Protein AF-0000000078934167 (afdb_homodimer)

InterPro domains:
  IPR000315 B-box-type zinc finger [PF00643] (67-107)
  IPR000315 B-box-type zinc finger [PS50119] (67-108)
  IPR000315 B-box-type zinc finger [SM00336] (67-108)
  IPR001870 B30.2/SPRY domain [PS50188] (250-448)
  IPR003877 SPRY domain [PF00622] (323-441)
  IPR003877 SPRY domain [SM00449] (321-445)
  IPR003879 Butyrophylin-like, SPRY domain [PR01407] (266-283)
  IPR003879 Butyrophylin-like, SPRY domain [PR01407] (306-330)
  IPR003879 Butyrophylin-like, SPRY domain [PR01407] (338-351)
  IPR003879 Butyrophylin-like, SPRY domain [PR01407] (382-406)
  IPR003879 Butyrophylin-like, SPRY domain [PR01407] (413-431)
  IPR006574 SPRY-associated [SM00589] (267-320)
  IPR013083 Zinc finger, RING/FYVE/PHD-type [G3DSA:3.30.40.10] (1-52)
  IPR013320 Concanavalin A-like lectin/glucanase domain superfamily [SSF49899] (261-435)
  IPR017907 Zinc finger, RING-type, conserved site [PS00518] (4-13)
  IPR027370 Zinc finger, RING-type, eukaryotic [PF13445] (2-36)
  IPR035687 TRIM17, PRY/SPRY domain [cd15812] (269-445)
  IPR043136 B30.2/SPRY domain superfamily [G3DSA:2.60.120.920] (263-448)
  IPR050143 Tripartite motif-containing [PTHR24103] (2-436)

Foldseek 3Di:
DFPVPDDDPPVVVVVQVVVVVPPPDDPPPPAWTQDPPPRDTGGNVPDDPPVVVVVVVVVCVVVVPCPCVQADPVPRAGQQKAFPVVRGTDHPVVCVDPVRVPTDMDTPVVVVVVVVVVVVVVVVVVVVVVVVVVVVVVVVVVVVVVVVVVVVVVVVVVVVVVVVVVVVQVVVVVVLVVVQVVQVCVLVVVVVVLVVLQVVLVVVVVVLVVVVVVLVPDDPVVNVVCVVVPSVVVVPSPPDGPDRDDDPDDPRFDFGPCVLVVLCVQEDQWDWDQLAFELQKWKAFQVVGDIDYDHSPDDDNDDVRYAHPFGKTWTPDWDFADKHKFKKFDPFPDQWKKKWAKFAPPADRYDDDQQAVVRGHDIEIAHSDPPCPDPPDSRDHHHDPDDARMKMWMDHQCQQKIWIARSVRRTTRDMDGDNHRPGIMIIMIGTGDAPRGWMDTNRMIIGGHD/DFPVPDDDPPVVVVVQVVVQVPPPDDPPPPAWTQDPPPRDTGGNVPPDPPVVVVVVVVVCVVVVPCPCVQADPVPRAGQQKAFPVVGDTDHPVVCVDPVRVPTDMDTPVVVVVVVVVVVVVVVVVVVVVVVVVVVVVVVVVVVVVVVVVVVVVVVVVVVVVVVVVVVVQVVVVVVLVVVQVVQVCVLVVVVVVLVVLLVVLVVVVVVLVVVVVVLVPDDPVVNVVCVVVPSVVVVPSPPDGPDRDDDPDDPRFDFGPCVLVVLCVQEDQWDWDQLAFELQKWKAFQVVGDIDYDHSPDDDNPPVRYAHPFGKTWTPDWDFADKHKFKKFDPFPDLWKKKWAKFAPPADRYDDDQQAVVRGHDIEIADRDDPCPDPPDSRDHHHDPDDARMKMWMDHQCQQKIWIARSVRRTTRDMDGDNHRPGIMIIMIGTGDAPRGWMDTNRMIIGGHD

Sequence (900 aa):
MTACGHNFCRACIQLSWEKARGKKGRRKRKGSFPCPECREMSPQRNLLPNRLLTKVAEMARQHPGLQKQDLCQEHHEPLKLFCQKDQSPICVVCRESREHRLHRVLPAEEAVQGYKLKLEEDMEYLREQITRTGNLQAREEQSLAEWQGKVKERRERIVLEFEKMNLYLVEEEQRLLQALETEEDETASRLRESMACLDRQGHSLELLLLQLEERSTQAPLQMLQDMKEPLSRKSNVSVQCPEVAPPTRPRTVCRVPGQIEVLRGFLEDVVPDATSAYPYLLLYESRQRRYLGCSPEGSGFCSKDRFVAYPCAVGQTAFSSGRHYWEVGLNITGDALWALGVCRDNVSRKDRVPKCPENGFWVVQLSKGTKYLSAFSALTPVMLMEPPSHMGIFLDFEAGEVSFYSVSDGSHLHTYSQATFPGPLQPFFCLGAPKSGQMVISTVTMWVKGMTACGHNFCRACIQLSWEKARGKKGRRKRKGSFPCPECREMSPQRNLLPNRLLTKVAEMARQHPGLQKQDLCQEHHEPLKLFCQKDQSPICVVCRESREHRLHRVLPAEEAVQGYKLKLEEDMEYLREQITRTGNLQAREEQSLAEWQGKVKERRERIVLEFEKMNLYLVEEEQRLLQALETEEDETASRLRESMACLDRQGHSLELLLLQLEERSTQAPLQMLQDMKEPLSRKSNVSVQCPEVAPPTRPRTVCRVPGQIEVLRGFLEDVVPDATSAYPYLLLYESRQRRYLGCSPEGSGFCSKDRFVAYPCAVGQTAFSSGRHYWEVGLNITGDALWALGVCRDNVSRKDRVPKCPENGFWVVQLSKGTKYLSAFSALTPVMLMEPPSHMGIFLDFEAGEVSFYSVSDGSHLHTYSQATFPGPLQPFFCLGAPKSGQMVISTVTMWVKG

Structure (mmCIF, N/CA/C/O backbone):
data_AF-0000000078934167-model_v1
#
loop_
_entity.id
_entity.type
_entity.pdbx_description
1 polymer 'RING-type E3 ubiquitin transferase'
#
loop_
_atom_site.group_PDB
_atom_site.id
_atom_site.type_symbol
_atom_site.label_atom_id
_atom_site.label_alt_id
_atom_site.label_comp_id
_atom_site.label_asym_id
_atom_site.label_entity_id
_atom_site.label_seq_id
_atom_site.pdbx_PDB_ins_code
_atom_site.Cartn_x
_atom_site.Cartn_y
_atom_site.Cartn_z
_atom_site.occupancy
_atom_site.B_iso_or_equiv
_atom_site.auth_seq_id
_atom_site.auth_comp_id
_atom_site.auth_asym_id
_atom_site.auth_atom_id
_atom_site.pdbx_PDB_model_num
ATOM 1 N N . MET A 1 1 ? -15.586 99.5 -6.457 1 70.19 1 MET A N 1
ATOM 2 C CA . MET A 1 1 ? -16.688 100.438 -6.234 1 70.19 1 MET A CA 1
ATOM 3 C C . MET A 1 1 ? -17.312 100.875 -7.559 1 70.19 1 MET A C 1
ATOM 5 O O . MET A 1 1 ? -16.609 101.125 -8.523 1 70.19 1 MET A O 1
ATOM 9 N N . THR A 1 2 ? -18.609 100.75 -7.629 1 74 2 THR A N 1
ATOM 10 C CA . THR A 1 2 ? -19.359 101.125 -8.812 1 74 2 THR A CA 1
ATOM 11 C C . THR A 1 2 ? -19.594 102.625 -8.805 1 74 2 THR A C 1
ATOM 13 O O . THR A 1 2 ? -19.375 103.312 -7.793 1 74 2 THR A O 1
ATOM 16 N N . ALA A 1 3 ? -19.969 103.25 -9.953 1 75.25 3 ALA A N 1
ATOM 17 C CA . ALA A 1 3 ? -20.25 104.688 -10.102 1 75.25 3 ALA A CA 1
ATOM 18 C C . ALA A 1 3 ? -21.391 105.125 -9.172 1 75.25 3 ALA A C 1
ATOM 20 O O . ALA A 1 3 ? -21.453 106.25 -8.766 1 75.25 3 ALA A O 1
ATOM 21 N N . CYS A 1 4 ? -22.328 104.188 -8.766 1 71.62 4 CYS A N 1
ATOM 22 C CA . CYS A 1 4 ? -23.438 104.438 -7.875 1 71.62 4 CYS A CA 1
ATOM 23 C C . CYS A 1 4 ? -23 104.438 -6.418 1 71.62 4 CYS A C 1
ATOM 25 O O . CYS A 1 4 ? -23.781 104.75 -5.516 1 71.62 4 CYS A O 1
ATOM 27 N N . GLY A 1 5 ? -21.734 104.188 -6.031 1 71.56 5 GLY A N 1
ATOM 28 C CA . GLY A 1 5 ? -21.172 104.188 -4.688 1 71.56 5 GLY A CA 1
ATOM 29 C C . GLY A 1 5 ? -21.188 102.875 -3.984 1 71.56 5 GLY A C 1
ATOM 30 O O . GLY A 1 5 ? -20.734 102.75 -2.844 1 71.56 5 GLY A O 1
ATOM 31 N N . HIS A 1 6 ? -21.781 101.875 -4.656 1 73.5 6 HIS A N 1
ATOM 32 C CA . HIS A 1 6 ? -21.812 100.562 -4.031 1 73.5 6 HIS A CA 1
ATOM 33 C C . HIS A 1 6 ? -20.484 99.812 -4.227 1 73.5 6 HIS A C 1
ATOM 35 O O . HIS A 1 6 ? -19.797 100 -5.238 1 73.5 6 HIS A O 1
ATOM 41 N N . ASN A 1 7 ? -19.984 99.125 -3.168 1 75.62 7 ASN A N 1
ATOM 42 C CA . ASN A 1 7 ? -18.734 98.375 -3.199 1 75.62 7 ASN A CA 1
ATOM 43 C C . ASN A 1 7 ? -19 96.875 -3.342 1 75.62 7 ASN A C 1
ATOM 45 O O . ASN A 1 7 ? -19.922 96.312 -2.736 1 75.62 7 ASN A O 1
ATOM 49 N N . PHE A 1 8 ? -18.453 96.25 -4.348 1 75.06 8 PHE A N 1
ATOM 50 C CA . PHE A 1 8 ? -18.562 94.812 -4.594 1 75.06 8 PHE A CA 1
ATOM 51 C C . PHE A 1 8 ? -17.188 94.125 -4.719 1 75.06 8 PHE A C 1
ATOM 53 O O . PHE A 1 8 ? -16.203 94.812 -5.02 1 75.06 8 PHE A O 1
ATOM 60 N N . CYS A 1 9 ? -17.062 92.875 -4.16 1 72.88 9 CYS A N 1
ATOM 61 C CA . CYS A 1 9 ? -15.844 92.125 -4.449 1 72.88 9 CYS A CA 1
ATOM 62 C C . CYS A 1 9 ? -15.711 91.875 -5.941 1 72.88 9 CYS A C 1
ATOM 64 O O . CYS A 1 9 ? -16.688 91.938 -6.684 1 72.88 9 CYS A O 1
ATOM 66 N N . ARG A 1 10 ? -14.484 91.688 -6.293 1 72.06 10 ARG A N 1
ATOM 67 C CA . ARG A 1 10 ? -14.18 91.562 -7.707 1 72.06 10 ARG A CA 1
ATOM 68 C C . ARG A 1 10 ? -14.984 90.375 -8.312 1 72.06 10 ARG A C 1
ATOM 70 O O . ARG A 1 10 ? -15.469 90.5 -9.438 1 72.06 10 ARG A O 1
ATOM 77 N N . ALA A 1 11 ? -15.195 89.438 -7.562 1 75.62 11 ALA A N 1
ATOM 78 C CA . ALA A 1 11 ? -15.898 88.25 -8.086 1 75.62 11 ALA A CA 1
ATOM 79 C C . ALA A 1 11 ? -17.375 88.562 -8.336 1 75.62 11 ALA A C 1
ATOM 81 O O . ALA A 1 11 ? -17.938 88.188 -9.352 1 75.62 11 ALA A O 1
ATOM 82 N N . CYS A 1 12 ? -17.969 89.312 -7.434 1 72.06 12 CYS A N 1
ATOM 83 C CA . CYS A 1 12 ? -19.375 89.625 -7.562 1 72.06 12 CYS A CA 1
ATOM 84 C C . CYS A 1 12 ? -19.594 90.562 -8.75 1 72.06 12 CYS A C 1
ATOM 86 O O . CYS A 1 12 ? -20.594 90.438 -9.469 1 72.06 12 CYS A O 1
ATOM 88 N N . ILE A 1 13 ? -18.562 91.438 -8.961 1 72.62 13 ILE A N 1
ATOM 89 C CA . ILE A 1 13 ? -18.672 92.312 -10.102 1 72.62 13 ILE A CA 1
ATOM 90 C C . ILE A 1 13 ? -18.531 91.5 -11.406 1 72.62 13 ILE A C 1
ATOM 92 O O . ILE A 1 13 ? -19.266 91.75 -12.367 1 72.62 13 ILE A O 1
ATOM 96 N N . GLN A 1 14 ? -17.609 90.562 -11.359 1 75.31 14 GLN A N 1
ATOM 97 C CA . GLN A 1 14 ? -17.391 89.75 -12.547 1 75.31 14 GLN A CA 1
ATOM 98 C C . GLN A 1 14 ? -18.609 88.875 -12.859 1 75.31 14 GLN A C 1
ATOM 100 O O . GLN A 1 14 ? -18.984 88.75 -14.023 1 75.31 14 GLN A O 1
ATOM 105 N N . LEU A 1 15 ? -19.25 88.438 -11.844 1 74.56 15 LEU A N 1
ATOM 106 C CA . LEU A 1 15 ? -20.438 87.562 -12.031 1 74.56 15 LEU A CA 1
ATOM 107 C C . LEU A 1 15 ? -21.594 88.438 -12.555 1 74.56 15 LEU A C 1
ATOM 109 O O . LEU A 1 15 ? -22.344 88 -13.422 1 74.56 15 LEU A O 1
ATOM 113 N N . SER A 1 16 ? -21.672 89.562 -12.008 1 71.06 16 SER A N 1
ATOM 114 C CA . SER A 1 16 ? -22.734 90.438 -12.469 1 71.06 16 SER A CA 1
ATOM 115 C C . SER A 1 16 ? -22.516 90.875 -13.914 1 71.06 16 SER A C 1
ATOM 117 O O . SER A 1 16 ? -23.469 91.062 -14.672 1 71.06 16 SER A O 1
ATOM 119 N N . TRP A 1 17 ? -21.219 91 -14.203 1 68.94 17 TRP A N 1
ATOM 120 C CA . TRP A 1 17 ? -20.859 91.375 -15.578 1 68.94 17 TRP A CA 1
ATOM 121 C C . TRP A 1 17 ? -21.203 90.188 -16.531 1 68.94 17 TRP A C 1
ATOM 123 O O . TRP A 1 17 ? -21.734 90.438 -17.625 1 68.94 17 TRP A O 1
ATOM 133 N N . GLU A 1 18 ? -20.922 89.062 -16.109 1 72.88 18 GLU A N 1
ATOM 134 C CA . GLU A 1 18 ? -21.172 87.875 -16.953 1 72.88 18 GLU A CA 1
ATOM 135 C C . GLU A 1 18 ? -22.672 87.625 -17.078 1 72.88 18 GLU A C 1
ATOM 137 O O . GLU A 1 18 ? -23.156 87.25 -18.156 1 72.88 18 GLU A O 1
ATOM 142 N N . LYS A 1 19 ? -23.391 87.875 -16.031 1 67.38 19 LYS A N 1
ATOM 143 C CA . LYS A 1 19 ? -24.828 87.688 -16.062 1 67.38 19 LYS A CA 1
ATOM 144 C C . LYS A 1 19 ? -25.5 88.75 -16.922 1 67.38 19 LYS A C 1
ATOM 146 O O . LYS A 1 19 ? -26.484 88.5 -17.609 1 67.38 19 LYS A O 1
ATOM 151 N N . ALA A 1 20 ? -24.969 89.875 -16.828 1 62.91 20 ALA A N 1
ATOM 152 C CA . ALA A 1 20 ? -25.5 90.938 -17.641 1 62.91 20 ALA A CA 1
ATOM 153 C C . ALA A 1 20 ? -25.188 90.75 -19.125 1 62.91 20 ALA A C 1
ATOM 155 O O . ALA A 1 20 ? -25.953 91.125 -20 1 62.91 20 ALA A O 1
ATOM 156 N N . ARG A 1 21 ? -24.156 90 -19.391 1 62.25 21 ARG A N 1
ATOM 157 C CA . ARG A 1 21 ? -23.812 89.75 -20.766 1 62.25 21 ARG A CA 1
ATOM 158 C C . ARG A 1 21 ? -24.75 88.688 -21.344 1 62.25 21 ARG A C 1
ATOM 160 O O . ARG A 1 21 ? -25.047 88.688 -22.547 1 62.25 21 ARG A O 1
ATOM 167 N N . GLY A 1 22 ? -25.062 87.562 -20.609 1 52.25 22 GLY A N 1
ATOM 168 C CA . GLY A 1 22 ? -25.875 86.5 -21.125 1 52.25 22 GLY A CA 1
ATOM 169 C C . GLY A 1 22 ? -27.281 86.938 -21.5 1 52.25 22 GLY A C 1
ATOM 170 O O . GLY A 1 22 ? -28.062 86.125 -22.016 1 52.25 22 GLY A O 1
ATOM 171 N N . LYS A 1 23 ? -27.875 88 -20.953 1 52.56 23 LYS A N 1
ATOM 172 C CA . LYS A 1 23 ? -29.234 88.312 -21.344 1 52.56 23 LYS A CA 1
ATOM 173 C C . LYS A 1 23 ? -29.25 89.062 -22.688 1 52.56 23 LYS A C 1
ATOM 175 O O . LYS A 1 23 ? -28.531 90.062 -22.859 1 52.56 23 LYS A O 1
ATOM 180 N N . LYS A 1 24 ? -29.625 88.375 -23.828 1 46.97 24 LYS A N 1
ATOM 181 C CA . LYS A 1 24 ? -29.547 88.5 -25.281 1 46.97 24 LYS A CA 1
ATOM 182 C C . LYS A 1 24 ? -30 89.875 -25.766 1 46.97 24 LYS A C 1
ATOM 184 O O . LYS A 1 24 ? -29.562 90.312 -26.812 1 46.97 24 LYS A O 1
ATOM 189 N N . GLY A 1 25 ? -31.328 90.312 -25.469 1 44.44 25 GLY A N 1
ATOM 190 C CA . GLY A 1 25 ? -32.031 91.188 -26.438 1 44.44 25 GLY A CA 1
ATOM 191 C C . GLY A 1 25 ? -31.5 92.562 -26.531 1 44.44 25 GLY A C 1
ATOM 192 O O . GLY A 1 25 ? -31.672 93.25 -27.547 1 44.44 25 GLY A O 1
ATOM 193 N N . ARG A 1 26 ? -31.5 93.438 -25.531 1 41.56 26 ARG A N 1
ATOM 194 C CA . ARG A 1 26 ? -31.438 94.875 -25.688 1 41.56 26 ARG A CA 1
ATOM 195 C C . ARG A 1 26 ? -30.016 95.375 -26.047 1 41.56 26 ARG A C 1
ATOM 197 O O . ARG A 1 26 ? -29.047 94.688 -25.719 1 41.56 26 ARG A O 1
ATOM 204 N N . ARG A 1 27 ? -30.078 96.312 -27.125 1 48.47 27 ARG A N 1
ATOM 205 C CA . ARG A 1 27 ? -28.906 97.062 -27.641 1 48.47 27 ARG A CA 1
ATOM 206 C C . ARG A 1 27 ? -27.984 97.5 -26.516 1 48.47 27 ARG A C 1
ATOM 208 O O . ARG A 1 27 ? -28.328 98.375 -25.734 1 48.47 27 ARG A O 1
ATOM 215 N N . LYS A 1 28 ? -27.344 96.625 -25.766 1 47.25 28 LYS A N 1
ATOM 216 C CA . LYS A 1 28 ? -26.484 96.625 -24.578 1 47.25 28 LYS A CA 1
ATOM 217 C C . LYS A 1 28 ? -25.438 97.688 -24.672 1 47.25 28 LYS A C 1
ATOM 219 O O . LYS A 1 28 ? -24.688 97.812 -25.656 1 47.25 28 LYS A O 1
ATOM 224 N N . ARG A 1 29 ? -25.734 99 -24.219 1 48.94 29 ARG A N 1
ATOM 225 C CA . ARG A 1 29 ? -24.703 100.062 -24.125 1 48.94 29 ARG A CA 1
ATOM 226 C C . ARG A 1 29 ? -23.359 99.438 -23.703 1 48.94 29 ARG A C 1
ATOM 228 O O . ARG A 1 29 ? -23.266 98.812 -22.656 1 48.94 29 ARG A O 1
ATOM 235 N N . LYS A 1 30 ? -22.359 99.25 -24.5 1 55.41 30 LYS A N 1
ATOM 236 C CA . LYS A 1 30 ? -20.953 98.938 -24.438 1 55.41 30 LYS A CA 1
ATOM 237 C C . LYS A 1 30 ? -20.25 99.688 -23.312 1 55.41 30 LYS A C 1
ATOM 239 O O . LYS A 1 30 ? -20.328 100.938 -23.234 1 55.41 30 LYS A O 1
ATOM 244 N N . GLY A 1 31 ? -19.734 98.938 -22.172 1 63.22 31 GLY A N 1
ATOM 245 C CA . GLY A 1 31 ? -18.828 99.375 -21.125 1 63.22 31 GLY A CA 1
ATOM 246 C C . GLY A 1 31 ? -19.516 99.625 -19.797 1 63.22 31 GLY A C 1
ATOM 247 O O . GLY A 1 31 ? -18.859 100.062 -18.828 1 63.22 31 GLY A O 1
ATOM 248 N N . SER A 1 32 ? -20.812 99.75 -19.641 1 70.69 32 SER A N 1
ATOM 249 C CA . SER A 1 32 ? -21.453 99.938 -18.344 1 70.69 32 SER A CA 1
ATOM 250 C C . SER A 1 32 ? -22.203 98.75 -17.859 1 70.69 32 SER A C 1
ATOM 252 O O . SER A 1 32 ? -22.656 97.938 -18.656 1 70.69 32 SER A O 1
ATOM 254 N N . PHE A 1 33 ? -22.141 98.25 -16.672 1 75.25 33 PHE A N 1
ATOM 255 C CA . PHE A 1 33 ? -22.906 97.188 -16.078 1 75.25 33 PHE A CA 1
ATOM 256 C C . PHE A 1 33 ? -23.797 97.688 -14.961 1 75.25 33 PHE A C 1
ATOM 258 O O . PHE A 1 33 ? -23.516 98.75 -14.359 1 75.25 33 PHE A O 1
ATOM 265 N N . PRO A 1 34 ? -25 97.125 -14.789 1 76.81 34 PRO A N 1
ATOM 266 C CA . PRO A 1 34 ? -25.906 97.5 -13.703 1 76.81 34 PRO A CA 1
ATOM 267 C C . PRO A 1 34 ? -25.391 97.125 -12.328 1 76.81 34 PRO A C 1
ATOM 269 O O . PRO A 1 34 ? -24.859 96 -12.164 1 76.81 34 PRO A O 1
ATOM 272 N N . CYS A 1 35 ? -25.344 98.062 -11.32 1 72.75 35 CYS A N 1
ATOM 273 C CA . CYS A 1 35 ? -24.984 97.75 -9.93 1 72.75 35 CYS A CA 1
ATOM 274 C C . CYS A 1 35 ? -25.891 96.688 -9.344 1 72.75 35 CYS A C 1
ATOM 276 O O . CYS A 1 35 ? -27.109 96.75 -9.445 1 72.75 35 CYS A O 1
ATOM 278 N N . PRO A 1 36 ? -25.453 95.625 -8.906 1 74.19 36 PRO A N 1
ATOM 279 C CA . PRO A 1 36 ? -26.266 94.562 -8.383 1 74.19 36 PRO A CA 1
ATOM 280 C C . PRO A 1 36 ? -27.188 95 -7.254 1 74.19 36 PRO A C 1
ATOM 282 O O . PRO A 1 36 ? -28.234 94.375 -7.031 1 74.19 36 PRO A O 1
ATOM 285 N N . GLU A 1 37 ? -27 96.062 -6.586 1 74.19 37 GLU A N 1
ATOM 286 C CA . GLU A 1 37 ? -27.828 96.562 -5.484 1 74.19 37 GLU A CA 1
ATOM 287 C C . GLU A 1 37 ? -28.859 97.562 -5.965 1 74.19 37 GLU A C 1
ATOM 289 O O . GLU A 1 37 ? -30.047 97.438 -5.68 1 74.19 37 GLU A O 1
ATOM 294 N N . CYS A 1 38 ? -28.469 98.625 -6.633 1 73.31 38 CYS A N 1
ATOM 295 C CA . CYS A 1 38 ? -29.406 99.688 -7.008 1 73.31 38 CYS A CA 1
ATOM 296 C C . CYS A 1 38 ? -29.75 99.625 -8.492 1 73.31 38 CYS A C 1
ATOM 298 O O . CYS A 1 38 ? -30.609 100.375 -8.969 1 73.31 38 CYS A O 1
ATOM 300 N N . ARG A 1 39 ? -29.172 98.688 -9.25 1 77.19 39 ARG A N 1
ATOM 301 C CA . ARG A 1 39 ? -29.422 98.5 -10.664 1 77.19 39 ARG A CA 1
ATOM 302 C C . ARG A 1 39 ? -29.078 99.688 -11.5 1 77.19 39 ARG A C 1
ATOM 304 O O . ARG A 1 39 ? -29.422 99.75 -12.68 1 77.19 39 ARG A O 1
ATOM 311 N N . GLU A 1 40 ? -28.453 100.688 -10.852 1 76.94 40 GLU A N 1
ATOM 312 C CA . GLU A 1 40 ? -27.984 101.875 -11.641 1 76.94 40 GLU A CA 1
ATOM 313 C C . GLU A 1 40 ? -26.828 101.438 -12.547 1 76.94 40 GLU A C 1
ATOM 315 O O . GLU A 1 40 ? -25.969 100.625 -12.164 1 76.94 40 GLU A O 1
ATOM 320 N N . MET A 1 41 ? -26.781 101.875 -13.719 1 76.69 41 MET A N 1
ATOM 321 C CA . MET A 1 41 ? -25.766 101.562 -14.711 1 76.69 41 MET A CA 1
ATOM 322 C C . MET A 1 41 ? -24.422 102.188 -14.367 1 76.69 41 MET A C 1
ATOM 324 O O . MET A 1 41 ? -24.359 103.375 -14.039 1 76.69 41 MET A O 1
ATOM 328 N N . SER A 1 42 ? -23.375 101.438 -14.125 1 74.75 42 SER A N 1
ATOM 329 C CA . SER A 1 42 ? -22.016 101.875 -13.844 1 74.75 42 SER A CA 1
ATOM 330 C C . SER A 1 42 ? -21.047 101.5 -14.945 1 74.75 42 SER A C 1
ATOM 332 O O . SER A 1 42 ? -21.141 100.375 -15.461 1 74.75 42 SER A O 1
ATOM 334 N N . PRO A 1 43 ? -20.203 102.438 -15.461 1 74.81 43 PRO A N 1
ATOM 335 C CA . PRO A 1 43 ? -19.25 102.062 -16.516 1 74.81 43 PRO A CA 1
ATOM 336 C C . PRO A 1 43 ? -18.188 101.125 -16.047 1 74.81 43 PRO A C 1
ATOM 338 O O . PRO A 1 43 ? -17.781 101.125 -14.883 1 74.81 43 PRO A O 1
ATOM 341 N N . GLN A 1 44 ? -17.812 100.125 -16.797 1 69.31 44 GLN A N 1
ATOM 342 C CA . GLN A 1 44 ? -16.844 99.062 -16.516 1 69.31 44 GLN A CA 1
ATOM 343 C C . GLN A 1 44 ? -15.445 99.625 -16.281 1 69.31 44 GLN A C 1
ATOM 345 O O . GLN A 1 44 ? -14.656 99.062 -15.516 1 69.31 44 GLN A O 1
ATOM 350 N N . ARG A 1 45 ? -15.039 100.625 -16.906 1 68.62 45 ARG A N 1
ATOM 351 C CA . ARG A 1 45 ? -13.68 101.188 -16.891 1 68.62 45 ARG A CA 1
ATOM 352 C C . ARG A 1 45 ? -13.383 101.875 -15.562 1 68.62 45 ARG A C 1
ATOM 354 O O . ARG A 1 45 ? -12.227 101.938 -15.148 1 68.62 45 ARG A O 1
ATOM 361 N N . ASN A 1 46 ? -14.359 102.375 -14.852 1 60.84 46 ASN A N 1
ATOM 362 C CA . ASN A 1 46 ? -14.078 103.25 -13.68 1 60.84 46 ASN A CA 1
ATOM 363 C C . ASN A 1 46 ? -14.266 102.438 -12.383 1 60.84 46 ASN A C 1
ATOM 365 O O . ASN A 1 46 ? -14.711 103 -11.375 1 60.84 46 ASN A O 1
ATOM 369 N N . LEU A 1 47 ? -14.062 101.25 -12.469 1 66.38 47 LEU A N 1
ATOM 370 C CA . LEU A 1 47 ? -14.094 100.5 -11.211 1 66.38 47 LEU A CA 1
ATOM 371 C C . LEU A 1 47 ? -12.836 100.75 -10.398 1 66.38 47 LEU A C 1
ATOM 373 O O . LEU A 1 47 ? -11.719 100.562 -10.898 1 66.38 47 LEU A O 1
ATOM 377 N N . LEU A 1 48 ? -12.922 101.688 -9.391 1 63.53 48 LEU A N 1
ATOM 378 C CA . LEU A 1 48 ? -11.781 102 -8.539 1 63.53 48 LEU A CA 1
ATOM 379 C C . LEU A 1 48 ? -11.805 101.125 -7.273 1 63.53 48 LEU A C 1
ATOM 381 O O . LEU A 1 48 ? -12.875 100.875 -6.723 1 63.53 48 LEU A O 1
ATOM 385 N N . PRO A 1 49 ? -10.742 100.438 -7.008 1 64.38 49 PRO A N 1
ATOM 386 C CA . PRO A 1 49 ? -10.656 99.688 -5.738 1 64.38 49 PRO A CA 1
ATOM 387 C C . PRO A 1 49 ? -10.812 100.625 -4.523 1 64.38 49 PRO A C 1
ATOM 389 O O . PRO A 1 49 ? -10.328 101.75 -4.535 1 64.38 49 PRO A O 1
ATOM 392 N N . ASN A 1 50 ? -11.93 100.438 -3.789 1 62.19 50 ASN A N 1
ATOM 393 C CA . ASN A 1 50 ? -12.047 101.125 -2.51 1 62.19 50 ASN A CA 1
ATOM 394 C C . ASN A 1 50 ? -11.07 100.562 -1.48 1 62.19 50 ASN A C 1
ATOM 396 O O . ASN A 1 50 ? -11.344 99.562 -0.843 1 62.19 50 ASN A O 1
ATOM 400 N N . ARG A 1 51 ? -9.961 101.062 -1.443 1 65.75 51 ARG A N 1
ATOM 401 C CA . ARG A 1 51 ? -8.852 100.625 -0.621 1 65.75 51 ARG A CA 1
ATOM 402 C C . ARG A 1 51 ? -9.195 100.688 0.863 1 65.75 51 ARG A C 1
ATOM 404 O O . ARG A 1 51 ? -8.789 99.812 1.649 1 65.75 51 ARG A O 1
ATOM 411 N N . LEU A 1 52 ? -9.914 101.75 1.283 1 57.62 52 LEU A N 1
ATOM 412 C CA . LEU A 1 52 ? -10.312 101.812 2.686 1 57.62 52 LEU A CA 1
ATOM 413 C C . LEU A 1 52 ? -11.234 100.688 3.064 1 57.62 52 LEU A C 1
ATOM 415 O O . LEU A 1 52 ? -11.078 100.062 4.125 1 57.62 52 LEU A O 1
ATOM 419 N N . LEU A 1 53 ? -12.227 100.438 2.205 1 64.69 53 LEU A N 1
ATOM 420 C CA . LEU A 1 53 ? -13.109 99.312 2.475 1 64.69 53 LEU A CA 1
ATOM 421 C C . LEU A 1 53 ? -12.344 98 2.479 1 64.69 53 LEU A C 1
ATOM 423 O O . LEU A 1 53 ? -12.625 97.125 3.285 1 64.69 53 LEU A O 1
ATOM 427 N N . THR A 1 54 ? -11.391 97.875 1.63 1 62.97 54 THR A N 1
ATOM 428 C CA . THR A 1 54 ? -10.539 96.688 1.65 1 62.97 54 THR A CA 1
ATOM 429 C C . THR A 1 54 ? -9.766 96.625 2.965 1 62.97 54 THR A C 1
ATOM 431 O O . THR A 1 54 ? -9.664 95.562 3.559 1 62.97 54 THR A O 1
ATOM 434 N N . LYS A 1 55 ? -9.133 97.688 3.387 1 61.12 55 LYS A N 1
ATOM 435 C CA . LYS A 1 55 ? -8.422 97.688 4.664 1 61.12 55 LYS A CA 1
ATOM 436 C C . LYS A 1 55 ? -9.375 97.438 5.828 1 61.12 55 LYS A C 1
ATOM 438 O O . LYS A 1 55 ? -9.055 96.688 6.75 1 61.12 55 LYS A O 1
ATOM 443 N N . VAL A 1 56 ? -10.508 98.125 5.785 1 61.44 56 VAL A N 1
ATOM 444 C CA . VAL A 1 56 ? -11.492 97.875 6.84 1 61.44 56 VAL A CA 1
ATOM 445 C C . VAL A 1 56 ? -12.016 96.438 6.781 1 61.44 56 VAL A C 1
ATOM 447 O O . VAL A 1 56 ? -12.18 95.812 7.812 1 61.44 56 VAL A O 1
ATOM 450 N N . ALA A 1 57 ? -12.234 95.938 5.543 1 60.94 57 ALA A N 1
ATOM 451 C CA . ALA A 1 57 ? -12.625 94.562 5.391 1 60.94 57 ALA A CA 1
ATOM 452 C C . ALA A 1 57 ? -11.508 93.625 5.852 1 60.94 57 ALA A C 1
ATOM 454 O O . ALA A 1 57 ? -11.766 92.625 6.508 1 60.94 57 ALA A O 1
ATOM 455 N N . GLU A 1 58 ? -10.336 93.938 5.465 1 59.75 58 GLU A N 1
ATOM 456 C CA . GLU A 1 58 ? -9.18 93.188 5.965 1 59.75 58 GLU A CA 1
ATOM 457 C C . GLU A 1 58 ? -9.031 93.375 7.473 1 59.75 58 GLU A C 1
ATOM 459 O O . GLU A 1 58 ? -8.727 92.438 8.188 1 59.75 58 GLU A O 1
ATOM 464 N N . MET A 1 59 ? -9.086 94.625 8 1 57.31 59 MET A N 1
ATOM 465 C CA . MET A 1 59 ? -9.086 94.812 9.445 1 57.31 59 MET A CA 1
ATOM 466 C C . MET A 1 59 ? -10.266 94.125 10.109 1 57.31 59 MET A C 1
ATOM 468 O O . MET A 1 59 ? -10.117 93.562 11.195 1 57.31 59 MET A O 1
ATOM 472 N N . ALA A 1 60 ? -11.438 94.312 9.5 1 57.56 60 ALA A N 1
ATOM 473 C CA . ALA A 1 60 ? -12.594 93.625 10 1 57.56 60 ALA A CA 1
ATOM 474 C C . ALA A 1 60 ? -12.375 92.125 9.906 1 57.56 60 ALA A C 1
ATOM 476 O O . ALA A 1 60 ? -12.844 91.375 10.758 1 57.56 60 ALA A O 1
ATOM 477 N N . ARG A 1 61 ? -11.812 91.688 8.836 1 55.44 61 ARG A N 1
ATOM 478 C CA . ARG A 1 61 ? -11.414 90.312 8.672 1 55.44 61 ARG A CA 1
ATOM 479 C C . ARG A 1 61 ? -10.344 89.938 9.688 1 55.44 61 ARG A C 1
ATOM 481 O O . ARG A 1 61 ? -10.328 88.812 10.18 1 55.44 61 ARG A O 1
ATOM 488 N N . GLN A 1 62 ? -9.312 90.688 9.828 1 53.88 62 GLN A N 1
ATOM 489 C CA . GLN A 1 62 ? -8.25 90.438 10.797 1 53.88 62 GLN A CA 1
ATOM 490 C C . GLN A 1 62 ? -8.758 90.562 12.227 1 53.88 62 GLN A C 1
ATOM 492 O O . GLN A 1 62 ? -8.227 89.938 13.148 1 53.88 62 GLN A O 1
ATOM 497 N N . HIS A 1 63 ? -9.445 91.688 12.516 1 49.34 63 HIS A N 1
ATOM 498 C CA . HIS A 1 63 ? -10.078 91.75 13.828 1 49.34 63 HIS A CA 1
ATOM 499 C C . HIS A 1 63 ? -11.562 91.438 13.75 1 49.34 63 HIS A C 1
ATOM 501 O O . HIS A 1 63 ? -12.398 92.375 13.648 1 49.34 63 HIS A O 1
ATOM 507 N N . PRO A 1 64 ? -11.961 90.375 13.219 1 50.34 64 PRO A N 1
ATOM 508 C CA . PRO A 1 64 ? -13.391 90.062 13.164 1 50.34 64 PRO A CA 1
ATOM 509 C C . PRO A 1 64 ? -14.148 90.562 14.383 1 50.34 64 PRO A C 1
ATOM 511 O O . PRO A 1 64 ? -13.641 90.562 15.508 1 50.34 64 PRO A O 1
ATOM 514 N N . GLY A 1 65 ? -14.719 91.812 14.312 1 52.81 65 GLY A N 1
ATOM 515 C CA . GLY A 1 65 ? -15.562 92.25 15.406 1 52.81 65 GLY A CA 1
ATOM 516 C C . GLY A 1 65 ? -16.219 91.125 16.172 1 52.81 65 GLY A C 1
ATOM 517 O O . GLY A 1 65 ? -16.203 90 15.727 1 52.81 65 GLY A O 1
ATOM 518 N N . LEU A 1 66 ? -16.328 91.312 17.516 1 59.84 66 LEU A N 1
ATOM 519 C CA . LEU A 1 66 ? -17.016 90.375 18.391 1 59.84 66 LEU A CA 1
ATOM 520 C C . LEU A 1 66 ? -18.344 89.938 17.766 1 59.84 66 LEU A C 1
ATOM 522 O O . LEU A 1 66 ? -19.156 90.75 17.375 1 59.84 66 LEU A O 1
ATOM 526 N N . GLN A 1 67 ? -18.375 89 16.938 1 62.53 67 GLN A N 1
ATOM 527 C CA . GLN A 1 67 ? -19.625 88.438 16.391 1 62.53 67 GLN A CA 1
ATOM 528 C C . GLN A 1 67 ? -20.609 88.125 17.516 1 62.53 67 GLN A C 1
ATOM 530 O O . GLN A 1 67 ? -20.219 88.062 18.688 1 62.53 67 GLN A O 1
ATOM 535 N N . LYS A 1 68 ? -21.875 88.188 17.141 1 71.06 68 LYS A N 1
ATOM 536 C CA . LYS A 1 68 ? -22.953 87.938 18.094 1 71.06 68 LYS A CA 1
ATOM 537 C C . LYS A 1 68 ? -22.688 86.688 18.922 1 71.06 68 LYS A C 1
ATOM 539 O O . LYS A 1 68 ? -23.047 86.625 20.094 1 71.06 68 LYS A O 1
ATOM 544 N N . GLN A 1 69 ? -21.828 85.75 18.359 1 72.31 69 GLN A N 1
ATOM 545 C CA . GLN A 1 69 ? -21.578 84.5 19.062 1 72.31 69 GLN A CA 1
ATOM 546 C C . GLN A 1 69 ? -20.484 84.688 20.109 1 72.31 69 GLN A C 1
ATOM 548 O O . GLN A 1 69 ? -20.359 83.875 21.031 1 72.31 69 GLN A O 1
ATOM 553 N N . ASP A 1 70 ? -19.922 85.812 20.109 1 77.06 70 ASP A N 1
ATOM 554 C CA . ASP A 1 70 ? -18.812 86.125 21.016 1 77.06 70 ASP A CA 1
ATOM 555 C C . ASP A 1 70 ? -19.297 86.875 22.25 1 77.06 70 ASP A C 1
ATOM 557 O O . ASP A 1 70 ? -18.516 87.188 23.156 1 77.06 70 ASP A O 1
ATOM 561 N N . LEU A 1 71 ? -20.578 87.125 22.109 1 85.81 71 LEU A N 1
ATOM 562 C CA . LEU A 1 71 ? -21.125 87.938 23.203 1 85.81 71 LEU A CA 1
ATOM 563 C C . LEU A 1 71 ? -22.047 87.125 24.078 1 85.81 71 LEU A C 1
ATOM 565 O O . LEU A 1 71 ? -22.703 86.188 23.594 1 85.81 71 LEU A O 1
ATOM 569 N N . CYS A 1 72 ? -21.953 87.375 25.391 1 88.44 72 CYS A N 1
ATOM 570 C CA . CYS A 1 72 ? -22.859 86.75 26.328 1 88.44 72 CYS A CA 1
ATOM 571 C C . CYS A 1 72 ? -24.312 87.062 25.984 1 88.44 72 CYS A C 1
ATOM 573 O O . CYS A 1 72 ? -24.672 88.188 25.75 1 88.44 72 CYS A O 1
ATOM 575 N N . GLN A 1 73 ? -25.188 86.062 25.906 1 83 73 GLN A N 1
ATOM 576 C CA . GLN A 1 73 ? -26.594 86.25 25.547 1 83 73 GLN A CA 1
ATOM 577 C C . GLN A 1 73 ? -27.344 87.062 26.578 1 83 73 GLN A C 1
ATOM 579 O O . GLN A 1 73 ? -28.234 87.812 26.234 1 83 73 GLN A O 1
ATOM 584 N N . GLU A 1 74 ? -26.859 87.062 27.719 1 83.81 74 GLU A N 1
ATOM 585 C CA . GLU A 1 74 ? -27.562 87.688 28.812 1 83.81 74 GLU A CA 1
ATOM 586 C C . GLU A 1 74 ? -27.078 89.188 28.969 1 83.81 74 GLU A C 1
ATOM 588 O O . GLU A 1 74 ? -27.891 90.062 29.188 1 83.81 74 GLU A O 1
ATOM 593 N N . HIS A 1 75 ? -25.75 89.375 28.812 1 87.31 75 HIS A N 1
ATOM 594 C CA . HIS A 1 75 ? -25.219 90.688 29.203 1 87.31 75 HIS A CA 1
ATOM 595 C C . HIS A 1 75 ? -24.641 91.438 28.016 1 87.31 75 HIS A C 1
ATOM 597 O O . HIS A 1 75 ? -24.25 92.625 28.125 1 87.31 75 HIS A O 1
ATOM 603 N N . HIS A 1 76 ? -24.547 90.688 26.844 1 86.88 76 HIS A N 1
ATOM 604 C CA . HIS A 1 76 ? -24.047 91.25 25.594 1 86.88 76 HIS A CA 1
ATOM 605 C C . HIS A 1 76 ? -22.625 91.812 25.766 1 86.88 76 HIS A C 1
ATOM 607 O O . HIS A 1 76 ? -22.281 92.875 25.266 1 86.88 76 HIS A O 1
ATOM 613 N N . GLU A 1 77 ? -21.938 91.188 26.734 1 88.31 77 GLU A N 1
ATOM 614 C CA . GLU A 1 77 ? -20.516 91.438 26.938 1 88.31 77 GLU A CA 1
ATOM 615 C C . GLU A 1 77 ? -19.672 90.375 26.312 1 88.31 77 GLU A C 1
ATOM 617 O O . GLU A 1 77 ? -20.125 89.188 26.172 1 88.31 77 GLU A O 1
ATOM 622 N N . PRO A 1 78 ? -18.516 90.75 25.859 1 89.12 78 PRO A N 1
ATOM 623 C CA . PRO A 1 78 ? -17.641 89.75 25.281 1 89.12 78 PRO A CA 1
ATOM 624 C C . PRO A 1 78 ? -17.344 88.625 26.25 1 89.12 78 PRO A C 1
ATOM 626 O O . PRO A 1 78 ? -17.172 88.812 27.453 1 89.12 78 PRO A O 1
ATOM 629 N N . LEU A 1 79 ? -17.344 87.375 25.688 1 90 79 LEU A N 1
ATOM 630 C CA . LEU A 1 79 ? -17.047 86.188 26.484 1 90 79 LEU A CA 1
ATOM 631 C C . LEU A 1 79 ? -15.539 86.062 26.688 1 90 79 LEU A C 1
ATOM 633 O O . LEU A 1 79 ? -14.852 85.438 25.859 1 90 79 LEU A O 1
ATOM 637 N N . LYS A 1 80 ? -14.977 86.562 27.766 1 89.88 80 LYS A N 1
ATOM 638 C CA . LYS A 1 80 ? -13.539 86.562 28 1 89.88 80 LYS A CA 1
ATOM 639 C C . LYS A 1 80 ? -13.133 85.625 29.094 1 89.88 80 LYS A C 1
ATOM 641 O O . LYS A 1 80 ? -11.938 85.375 29.312 1 89.88 80 LYS A O 1
ATOM 646 N N . LEU A 1 81 ? -14.141 85.062 29.719 1 93.44 81 LEU A N 1
ATOM 647 C CA . LEU A 1 81 ? -13.867 84.125 30.812 1 93.44 81 LEU A CA 1
ATOM 648 C C . LEU A 1 81 ? -14.508 82.75 30.547 1 93.44 81 LEU A C 1
ATOM 650 O O . LEU A 1 81 ? -15.359 82.625 29.656 1 93.44 81 LEU A O 1
ATOM 654 N N . PHE A 1 82 ? -13.961 81.75 31.219 1 92.56 82 PHE A N 1
ATOM 655 C CA . PHE A 1 82 ? -14.461 80.375 31.109 1 92.56 82 PHE A CA 1
ATOM 656 C C . PHE A 1 82 ? -14.742 79.812 32.5 1 92.56 82 PHE A C 1
ATOM 658 O O . PHE A 1 82 ? -13.867 79.812 33.344 1 92.56 82 PHE A O 1
ATOM 665 N N . CYS A 1 83 ? -15.93 79.438 32.781 1 92.25 83 CYS A N 1
ATOM 666 C CA . CYS A 1 83 ? -16.297 78.812 34.031 1 92.25 83 CYS A CA 1
ATOM 667 C C . CYS A 1 83 ? -15.977 77.312 34.031 1 92.25 83 CYS A C 1
ATOM 669 O O . CYS A 1 83 ? -16.531 76.562 33.219 1 92.25 83 CYS A O 1
ATOM 671 N N . GLN A 1 84 ? -15.117 76.75 34.875 1 87.31 84 GLN A N 1
ATOM 672 C CA . GLN A 1 84 ? -14.641 75.375 34.875 1 87.31 84 GLN A CA 1
ATOM 673 C C . GLN A 1 84 ? -15.734 74.438 35.312 1 87.31 84 GLN A C 1
ATOM 675 O O . GLN A 1 84 ? -15.836 73.312 34.812 1 87.31 84 GLN A O 1
ATOM 680 N N . LYS A 1 85 ? -16.469 74.875 36.25 1 86.62 85 LYS A N 1
ATOM 681 C CA . LYS A 1 85 ? -17.516 74 36.812 1 86.62 85 LYS A CA 1
ATOM 682 C C . LYS A 1 85 ? -18.641 73.812 35.781 1 86.62 85 LYS A C 1
ATOM 684 O O . LYS A 1 85 ? -19.094 72.688 35.562 1 86.62 85 LYS A O 1
ATOM 689 N N . ASP A 1 86 ? -19.031 74.812 35.125 1 83.62 86 ASP A N 1
ATOM 690 C CA . ASP A 1 86 ? -20.141 74.75 34.156 1 83.62 86 ASP A CA 1
ATOM 691 C C . ASP A 1 86 ? -19.625 74.438 32.781 1 83.62 86 ASP A C 1
ATOM 693 O O . ASP A 1 86 ? -20.422 74.125 31.875 1 83.62 86 ASP A O 1
ATOM 697 N N . GLN A 1 87 ? -18.438 74.562 32.562 1 85.62 87 GLN A N 1
ATOM 698 C CA . GLN A 1 87 ? -17.766 74.25 31.297 1 85.62 87 GLN A CA 1
ATOM 699 C C . GLN A 1 87 ? -18.359 75.125 30.172 1 85.62 87 GLN A C 1
ATOM 701 O O . GLN A 1 87 ? -18.688 74.625 29.094 1 85.62 87 GLN A O 1
ATOM 706 N N . SER A 1 88 ? -18.438 76.438 30.406 1 85.88 88 SER A N 1
ATOM 707 C CA . SER A 1 88 ? -19 77.312 29.438 1 85.88 88 SER A CA 1
ATOM 708 C C . SER A 1 88 ? -18.312 78.688 29.516 1 85.88 88 SER A C 1
ATOM 710 O O . SER A 1 88 ? -17.875 79.125 30.578 1 85.88 88 SER A O 1
ATOM 712 N N . PRO A 1 89 ? -18.219 79.312 28.359 1 90.06 89 PRO A N 1
ATOM 713 C CA . PRO A 1 89 ? -17.703 80.688 28.359 1 90.06 89 PRO A CA 1
ATOM 714 C C . PRO A 1 89 ? -18.703 81.688 28.969 1 90.06 89 PRO A C 1
ATOM 716 O O . PRO A 1 89 ? -19.906 81.562 28.75 1 90.06 89 PRO A O 1
ATOM 719 N N . ILE A 1 90 ? -18.078 82.562 29.844 1 89.81 90 ILE A N 1
ATOM 720 C CA . ILE A 1 90 ? -18.938 83.562 30.5 1 89.81 90 ILE A CA 1
ATOM 721 C C . ILE A 1 90 ? -18.312 84.938 30.359 1 89.81 90 ILE A C 1
ATOM 723 O O . ILE A 1 90 ? -17.125 85.062 30.047 1 89.81 90 ILE A O 1
ATOM 727 N N . CYS A 1 91 ? -19.172 85.938 30.5 1 90.25 91 CYS A N 1
ATOM 728 C CA . CYS A 1 91 ? -18.672 87.312 30.453 1 90.25 91 CYS A CA 1
ATOM 729 C C . CYS A 1 91 ? -18.281 87.812 31.859 1 90.25 91 CYS A C 1
ATOM 731 O O . CYS A 1 91 ? -18.484 87.062 32.844 1 90.25 91 CYS A O 1
ATOM 733 N N . VAL A 1 92 ? -17.781 88.938 31.984 1 90.31 92 VAL A N 1
ATOM 734 C CA . VAL A 1 92 ? -17.281 89.5 33.25 1 90.31 92 VAL A CA 1
ATOM 735 C C . VAL A 1 92 ? -18.438 89.75 34.219 1 90.31 92 VAL A C 1
ATOM 737 O O . VAL A 1 92 ? -18.297 89.625 35.406 1 90.31 92 VAL A O 1
ATOM 740 N N . VAL A 1 93 ? -19.594 90.062 33.594 1 91.56 93 VAL A N 1
ATOM 741 C CA . VAL A 1 93 ? -20.766 90.375 34.438 1 91.56 93 VAL A CA 1
ATOM 742 C C . VAL A 1 93 ? -21.312 89.062 35 1 91.56 93 VAL A C 1
ATOM 744 O O . VAL A 1 93 ? -21.688 89 36.188 1 91.56 93 VAL A O 1
ATOM 747 N N . CYS A 1 94 ? -21.312 88 34.156 1 91 94 CYS A N 1
ATOM 748 C CA . CYS A 1 94 ? -21.766 86.688 34.594 1 91 94 CYS A CA 1
ATOM 749 C C . CYS A 1 94 ? -20.938 86.188 35.75 1 91 94 CYS A C 1
ATOM 751 O O . CYS A 1 94 ? -21.453 85.5 36.625 1 91 94 CYS A O 1
ATOM 753 N N . ARG A 1 95 ? -19.656 86.5 35.844 1 90.19 95 ARG A N 1
ATOM 754 C CA . ARG A 1 95 ? -18.75 86.062 36.906 1 90.19 95 ARG A CA 1
ATOM 755 C C . ARG A 1 95 ? -19.203 86.562 38.25 1 90.19 95 ARG A C 1
ATOM 757 O O . ARG A 1 95 ? -19.078 85.875 39.25 1 90.19 95 ARG A O 1
ATOM 764 N N . GLU A 1 96 ? -19.734 87.75 38.188 1 88.06 96 GLU A N 1
ATOM 765 C CA . GLU A 1 96 ? -20.141 88.375 39.438 1 88.06 96 GLU A CA 1
ATOM 766 C C . GLU A 1 96 ? -21.578 88 39.812 1 88.06 96 GLU A C 1
ATOM 768 O O . GLU A 1 96 ? -22.031 88.312 40.906 1 88.06 96 GLU A O 1
ATOM 773 N N . SER A 1 97 ? -22.125 87.312 38.969 1 85.94 97 SER A N 1
ATOM 774 C CA . SER A 1 97 ? -23.484 86.875 39.219 1 85.94 97 SER A CA 1
ATOM 775 C C . SER A 1 97 ? -23.516 85.75 40.281 1 85.94 97 SER A C 1
ATOM 777 O O . SER A 1 97 ? -22.516 85.062 40.5 1 85.94 97 SER A O 1
ATOM 779 N N . ARG A 1 98 ? -24.625 85.438 40.812 1 85.75 98 ARG A N 1
ATOM 780 C CA . ARG A 1 98 ? -24.797 84.438 41.875 1 85.75 98 ARG A CA 1
ATOM 781 C C . ARG A 1 98 ? -24.531 83.062 41.375 1 85.75 98 ARG A C 1
ATOM 783 O O . ARG A 1 98 ? -24.062 82.188 42.125 1 85.75 98 ARG A O 1
ATOM 790 N N . GLU A 1 99 ? -24.766 82.875 40.156 1 86.06 99 GLU A N 1
ATOM 791 C CA . GLU A 1 99 ? -24.688 81.5 39.562 1 86.06 99 GLU A CA 1
ATOM 792 C C . GLU A 1 99 ? -23.234 81.062 39.469 1 86.06 99 GLU A C 1
ATOM 794 O O . GLU A 1 99 ? -22.938 79.875 39.625 1 86.06 99 GLU A O 1
ATOM 799 N N . HIS A 1 100 ? -22.281 82 39.219 1 86.5 100 HIS A N 1
ATOM 800 C CA . HIS A 1 100 ? -20.922 81.625 38.875 1 86.5 100 HIS A CA 1
ATOM 801 C C . HIS A 1 100 ? -19.938 82.125 39.938 1 86.5 100 HIS A C 1
ATOM 803 O O . HIS A 1 100 ? -18.75 81.875 39.906 1 86.5 100 HIS A O 1
ATOM 809 N N . ARG A 1 101 ? -20.422 82.875 40.875 1 86.5 101 ARG A N 1
ATOM 810 C CA . ARG A 1 101 ? -19.594 83.562 41.844 1 86.5 101 ARG A CA 1
ATOM 811 C C . ARG A 1 101 ? -18.656 82.625 42.594 1 86.5 101 ARG A C 1
ATOM 813 O O . ARG A 1 101 ? -17.484 82.938 42.844 1 86.5 101 ARG A O 1
ATOM 820 N N . LEU A 1 102 ? -19.188 81.375 42.875 1 89 102 LEU A N 1
ATOM 821 C CA . LEU A 1 102 ? -18.375 80.438 43.656 1 89 102 LEU A CA 1
ATOM 822 C C . LEU A 1 102 ? -17.641 79.5 42.75 1 89 102 LEU A C 1
ATOM 824 O O . LEU A 1 102 ? -16.906 78.625 43.25 1 89 102 LEU A O 1
ATOM 828 N N . HIS A 1 103 ? -17.781 79.688 41.469 1 90.25 103 HIS A N 1
ATOM 829 C CA . HIS A 1 103 ? -17.125 78.75 40.562 1 90.25 103 HIS A CA 1
ATOM 830 C C . HIS A 1 103 ? -15.711 79.188 40.219 1 90.25 103 HIS A C 1
ATOM 832 O O . HIS A 1 103 ? -15.398 80.375 40.344 1 90.25 103 HIS A O 1
ATOM 838 N N . ARG A 1 104 ? -14.836 78.25 39.938 1 91.69 104 ARG A N 1
ATOM 839 C CA . ARG A 1 104 ? -13.508 78.562 39.438 1 91.69 104 ARG A CA 1
ATOM 840 C C . ARG A 1 104 ? -13.555 79 37.969 1 91.69 104 ARG A C 1
ATOM 842 O O . ARG A 1 104 ? -14.117 78.312 37.125 1 91.69 104 ARG A O 1
ATOM 849 N N . VAL A 1 105 ? -13.07 80.25 37.688 1 91.38 105 VAL A N 1
ATOM 850 C CA . VAL A 1 105 ? -13.133 80.812 36.344 1 91.38 105 VAL A CA 1
ATOM 851 C C . VAL A 1 105 ? -11.719 81.125 35.844 1 91.38 105 VAL A C 1
ATOM 853 O O . VAL A 1 105 ? -10.828 81.438 36.625 1 91.38 105 VAL A O 1
ATOM 856 N N . LEU A 1 106 ? -11.523 80.812 34.562 1 92.25 106 LEU A N 1
ATOM 857 C CA . LEU A 1 106 ? -10.25 81.125 33.906 1 92.25 106 LEU A CA 1
ATOM 858 C C . LEU A 1 106 ? -10.461 82 32.688 1 92.25 106 LEU A C 1
ATOM 860 O O . LEU A 1 106 ? -11.547 82 32.094 1 92.25 106 LEU A O 1
ATOM 864 N N . PRO A 1 107 ? -9.32 82.812 32.469 1 93.19 107 PRO A N 1
ATOM 865 C CA . PRO A 1 107 ? -9.422 83.5 31.188 1 93.19 107 PRO A CA 1
ATOM 866 C C . PRO A 1 107 ? -9.688 82.562 30 1 93.19 107 PRO A C 1
ATOM 868 O O . PRO A 1 107 ? -9.141 81.5 29.938 1 93.19 107 PRO A O 1
ATOM 871 N N . ALA A 1 108 ? -10.477 83 29.062 1 89.44 108 ALA A N 1
ATOM 872 C CA . ALA A 1 108 ? -10.875 82.188 27.906 1 89.44 108 ALA A CA 1
ATOM 873 C C . ALA A 1 108 ? -9.656 81.75 27.109 1 89.44 108 ALA A C 1
ATOM 875 O O . ALA A 1 108 ? -9.602 80.625 26.641 1 89.44 108 ALA A O 1
ATOM 876 N N . GLU A 1 109 ? -8.68 82.625 26.922 1 89.5 109 GLU A N 1
ATOM 877 C CA . GLU A 1 109 ? -7.473 82.312 26.156 1 89.5 109 GLU A CA 1
ATOM 878 C C . GLU A 1 109 ? -6.707 81.188 26.812 1 89.5 109 GLU A C 1
ATOM 880 O O . GLU A 1 109 ? -6.207 80.25 26.125 1 89.5 109 GLU A O 1
ATOM 885 N N . GLU A 1 110 ? -6.66 81.188 28.156 1 92.19 110 GLU A N 1
ATOM 886 C CA . GLU A 1 110 ? -5.969 80.125 28.875 1 92.19 110 GLU A CA 1
ATOM 887 C C . GLU A 1 110 ? -6.742 78.812 28.812 1 92.19 110 GLU A C 1
ATOM 889 O O . GLU A 1 110 ? -6.145 77.75 28.703 1 92.19 110 GLU A O 1
ATOM 894 N N . ALA A 1 111 ? -8.039 78.938 28.859 1 89.75 111 ALA A N 1
ATOM 895 C CA . ALA A 1 111 ? -8.883 77.75 28.75 1 89.75 111 ALA A CA 1
ATOM 896 C C . ALA A 1 111 ? -8.75 77.062 27.375 1 89.75 111 ALA A C 1
ATOM 898 O O . ALA A 1 111 ? -8.688 75.875 27.266 1 89.75 111 ALA A O 1
ATOM 899 N N . VAL A 1 112 ? -8.633 77.938 26.328 1 89.19 112 VAL A N 1
ATOM 900 C CA . VAL A 1 112 ? -8.492 77.438 24.969 1 89.19 112 VAL A CA 1
ATOM 901 C C . VAL A 1 112 ? -7.145 76.75 24.812 1 89.19 112 VAL A C 1
ATOM 903 O O . VAL A 1 112 ? -7.066 75.625 24.188 1 89.19 112 VAL A O 1
ATOM 906 N N . GLN A 1 113 ? -6.117 77.375 25.359 1 90.56 113 GLN A N 1
ATOM 907 C CA . GLN A 1 113 ? -4.793 76.75 25.266 1 90.56 113 GLN A CA 1
ATOM 908 C C . GLN A 1 113 ? -4.75 75.438 25.953 1 90.56 113 GLN A C 1
ATOM 910 O O . GLN A 1 113 ? -4.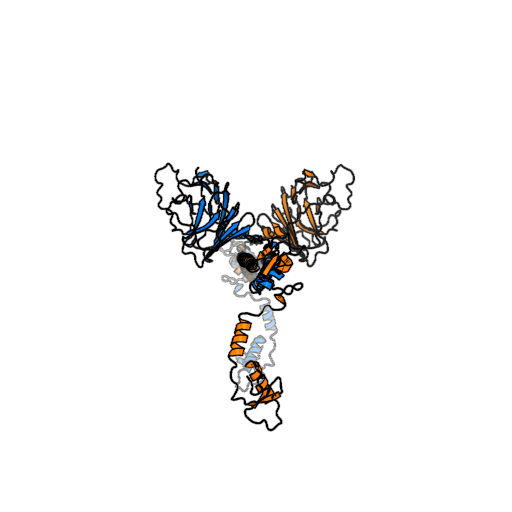152 74.438 25.453 1 90.56 113 GLN A O 1
ATOM 915 N N . GLY A 1 114 ? -5.379 75.438 27.125 1 88.69 114 GLY A N 1
ATOM 916 C CA . GLY A 1 114 ? -5.441 74.125 27.828 1 88.69 114 GLY A CA 1
ATOM 917 C C . GLY A 1 114 ? -6.207 73.062 27.078 1 88.69 114 GLY A C 1
ATOM 918 O O . GLY A 1 114 ? -5.785 71.938 27.016 1 88.69 114 GLY A O 1
ATOM 919 N N . TYR A 1 115 ? -7.273 73.438 26.453 1 86.56 115 TYR A N 1
ATOM 920 C CA . TYR A 1 115 ? -8.094 72.5 25.672 1 86.56 115 TYR A CA 1
ATOM 921 C C . TYR A 1 115 ? -7.355 72.062 24.422 1 86.56 115 TYR A C 1
ATOM 923 O O . TYR A 1 115 ? -7.434 70.875 24.062 1 86.56 115 TYR A O 1
ATOM 931 N N . LYS A 1 116 ? -6.73 72.938 23.797 1 88.25 116 LYS A N 1
ATOM 932 C CA . LYS A 1 116 ? -5.957 72.562 22.609 1 88.25 116 LYS A CA 1
ATOM 933 C C . LYS A 1 116 ? -4.871 71.562 22.938 1 88.25 116 LYS A C 1
ATOM 935 O O . LYS A 1 116 ? -4.617 70.625 22.156 1 88.25 116 LYS A O 1
ATOM 940 N N . LEU A 1 117 ? -4.312 71.75 24.125 1 90.56 117 LEU A N 1
ATOM 941 C CA . LEU A 1 117 ? -3.27 70.812 24.531 1 90.56 117 LEU A CA 1
ATOM 942 C C . LEU A 1 117 ? -3.848 69.438 24.766 1 90.56 117 LEU A C 1
ATOM 944 O O . LEU A 1 117 ? -3.234 68.438 24.406 1 90.56 117 LEU A O 1
ATOM 948 N N . LYS A 1 118 ? -5.02 69.375 25.344 1 87.75 118 LYS A N 1
ATOM 949 C CA . LYS A 1 118 ? -5.68 68.125 25.578 1 87.75 118 LYS A CA 1
ATOM 950 C C . LYS A 1 118 ? -6.07 67.438 24.266 1 87.75 118 LYS A C 1
ATOM 952 O O . LYS A 1 118 ? -5.941 66.188 24.141 1 87.75 118 LYS A O 1
ATOM 957 N N . LEU A 1 119 ? -6.551 68.25 23.328 1 88 119 LEU A N 1
ATOM 958 C CA . LEU A 1 119 ? -6.934 67.688 22.031 1 88 119 LEU A CA 1
ATOM 959 C C . LEU A 1 119 ? -5.723 67.125 21.312 1 88 119 LEU A C 1
ATOM 961 O O . LEU A 1 119 ? -5.816 66.062 20.688 1 88 119 LEU A O 1
ATOM 965 N N . GLU A 1 120 ? -4.66 67.812 21.422 1 91.31 120 GLU A N 1
ATOM 966 C CA . GLU A 1 120 ? -3.436 67.312 20.766 1 91.31 120 GLU A CA 1
ATOM 967 C C . GLU A 1 120 ? -2.969 66 21.375 1 91.31 120 GLU A C 1
ATOM 969 O O . GLU A 1 120 ? -2.5 65.125 20.641 1 91.31 120 GLU A O 1
ATOM 974 N N . GLU A 1 121 ? -3.117 65.938 22.656 1 91.19 121 GLU A N 1
ATOM 975 C CA . GLU A 1 121 ? -2.752 64.688 23.312 1 91.19 121 GLU A CA 1
ATOM 976 C C . GLU A 1 121 ? -3.652 63.531 22.859 1 91.19 121 GLU A C 1
ATOM 978 O O . GLU A 1 121 ? -3.18 62.406 22.625 1 91.19 121 GLU A O 1
ATOM 983 N N . ASP A 1 122 ? -4.918 63.812 22.766 1 88.44 122 ASP A N 1
ATOM 984 C CA . ASP A 1 122 ? -5.879 62.812 22.328 1 88.44 122 ASP A CA 1
ATOM 985 C C . ASP A 1 122 ? -5.621 62.406 20.875 1 88.44 122 ASP A C 1
ATOM 987 O O . ASP A 1 122 ? -5.719 61.25 20.531 1 88.44 122 ASP A O 1
ATOM 991 N N . MET A 1 123 ? -5.293 63.344 20.047 1 91.5 123 MET A N 1
ATOM 992 C CA . MET A 1 123 ? -5.02 63.062 18.641 1 91.5 123 MET A CA 1
ATOM 993 C C . MET A 1 123 ? -3.768 62.219 18.484 1 91.5 123 MET A C 1
ATOM 995 O O . MET A 1 123 ? -3.732 61.312 17.656 1 91.5 123 MET A O 1
ATOM 999 N N . GLU A 1 124 ? -2.805 62.531 19.359 1 92.69 124 GLU A N 1
ATOM 1000 C CA . GLU A 1 124 ? -1.588 61.75 19.312 1 92.69 124 GLU A CA 1
ATOM 1001 C C . GLU A 1 124 ? -1.867 60.281 19.719 1 92.69 124 GLU A C 1
ATOM 1003 O O . GLU A 1 124 ? -1.331 59.344 19.125 1 92.69 124 GLU A O 1
ATOM 1008 N N . TYR A 1 125 ? -2.742 60.125 20.734 1 90.44 125 TYR A N 1
ATOM 1009 C CA . TYR A 1 125 ? -3.133 58.781 21.172 1 90.44 125 TYR A CA 1
ATOM 1010 C C . TYR A 1 125 ? -3.846 58.031 20.062 1 90.44 125 TYR A C 1
ATOM 1012 O O . TYR A 1 125 ? -3.547 56.875 19.812 1 90.44 125 TYR A O 1
ATOM 1020 N N . LEU A 1 126 ? -4.746 58.688 19.406 1 90.88 126 LEU A N 1
ATOM 1021 C CA . LEU A 1 126 ? -5.52 58.062 18.344 1 90.88 126 LEU A CA 1
ATOM 1022 C C . LEU A 1 126 ? -4.621 57.688 17.172 1 90.88 126 LEU A C 1
ATOM 1024 O O . LEU A 1 126 ? -4.801 56.625 16.562 1 90.88 126 LEU A O 1
ATOM 1028 N N . ARG A 1 127 ? -3.627 58.531 16.891 1 93.5 127 ARG A N 1
ATOM 1029 C CA . ARG A 1 127 ? -2.691 58.219 15.82 1 93.5 127 ARG A CA 1
ATOM 1030 C C . ARG A 1 127 ? -1.873 56.969 16.141 1 93.5 127 ARG A C 1
ATOM 1032 O O . ARG A 1 127 ? -1.599 56.156 15.258 1 93.5 127 ARG A O 1
ATOM 1039 N N . GLU A 1 128 ? -1.536 56.875 17.391 1 92.25 128 GLU A N 1
ATOM 1040 C CA . GLU A 1 128 ? -0.799 55.688 17.828 1 92.25 128 GLU A CA 1
ATOM 1041 C C . GLU A 1 128 ? -1.654 54.438 17.688 1 92.25 128 GLU A C 1
ATOM 1043 O O . GLU A 1 128 ? -1.164 53.406 17.266 1 92.25 128 GLU A O 1
ATOM 1048 N N . GLN A 1 129 ? -2.93 54.531 18.047 1 90.69 129 GLN A N 1
ATOM 1049 C CA . GLN A 1 129 ? -3.828 53.375 17.953 1 90.69 129 GLN A CA 1
ATOM 1050 C C . GLN A 1 129 ? -4.074 53 16.5 1 90.69 129 GLN A C 1
ATOM 1052 O O . GLN A 1 129 ? -4.188 51.812 16.188 1 90.69 129 GLN A O 1
ATOM 1057 N N . ILE A 1 130 ? -4.137 53.969 15.625 1 92.5 130 ILE A N 1
ATOM 1058 C CA . ILE A 1 130 ? -4.34 53.688 14.203 1 92.5 130 ILE A CA 1
ATOM 1059 C C . ILE A 1 130 ? -3.131 52.969 13.641 1 92.5 130 ILE A C 1
ATOM 1061 O O . ILE A 1 130 ? -3.283 52 12.898 1 92.5 130 ILE A O 1
ATOM 1065 N N . THR A 1 131 ? -1.951 53.469 14.086 1 93 131 THR A N 1
ATOM 1066 C CA . THR A 1 131 ? -0.73 52.812 13.625 1 93 131 THR A CA 1
ATOM 1067 C C . THR A 1 131 ? -0.655 51.375 14.141 1 93 131 THR A C 1
ATOM 1069 O O . THR A 1 131 ? -0.279 50.469 13.406 1 93 131 THR A O 1
ATOM 1072 N N . ARG A 1 132 ? -1.057 51.156 15.391 1 90.62 132 ARG A N 1
ATOM 1073 C CA . ARG A 1 132 ? -1.047 49.812 15.984 1 90.62 132 ARG A CA 1
ATOM 1074 C C . ARG A 1 132 ? -2.021 48.875 15.273 1 90.62 132 ARG A C 1
ATOM 1076 O O . ARG A 1 132 ? -1.695 47.75 14.984 1 90.62 132 ARG A O 1
ATOM 1083 N N . THR A 1 133 ? -3.16 49.375 15.023 1 90.88 133 THR A N 1
ATOM 1084 C CA . THR A 1 133 ? -4.168 48.594 14.32 1 90.88 133 THR A CA 1
ATOM 1085 C C . THR A 1 133 ? -3.689 48.219 12.922 1 90.88 133 THR A C 1
ATOM 1087 O O . THR A 1 133 ? -3.902 47.094 12.461 1 90.88 133 THR A O 1
ATOM 1090 N N . GLY A 1 134 ? -3.082 49.188 12.297 1 91.5 134 GLY A N 1
ATOM 1091 C CA . GLY A 1 134 ? -2.527 48.906 10.977 1 91.5 134 GLY A CA 1
ATOM 1092 C C . GLY A 1 134 ? -1.451 47.844 10.992 1 91.5 134 GLY A C 1
ATOM 1093 O O . GLY A 1 134 ? -1.401 47 10.102 1 91.5 134 GLY A O 1
ATOM 1094 N N . ASN A 1 135 ? -0.591 47.906 11.992 1 91.88 135 ASN A N 1
ATOM 1095 C CA . ASN A 1 135 ? 0.457 46.875 12.133 1 91.88 135 ASN A CA 1
ATOM 1096 C C . ASN A 1 135 ? -0.128 45.5 12.391 1 91.88 135 ASN A C 1
ATOM 1098 O O . ASN A 1 135 ? 0.369 44.5 11.867 1 91.88 135 ASN A O 1
ATOM 1102 N N . LEU A 1 136 ? -1.15 45.438 13.164 1 90.44 136 LEU A N 1
ATOM 1103 C CA . LEU A 1 136 ? -1.808 44.156 13.461 1 90.44 136 LEU A CA 1
ATOM 1104 C C . LEU A 1 136 ? -2.463 43.594 12.211 1 90.44 136 LEU A C 1
ATOM 1106 O O . LEU A 1 136 ? -2.41 42.375 11.977 1 90.44 136 LEU A O 1
ATOM 1110 N N . GLN A 1 137 ? -3.031 44.438 11.461 1 90.44 137 GLN A N 1
ATOM 1111 C CA . GLN A 1 137 ? -3.65 44.031 10.211 1 90.44 137 GLN A CA 1
ATOM 1112 C C . GLN A 1 137 ? -2.613 43.469 9.25 1 90.44 137 GLN A C 1
ATOM 1114 O O . GLN A 1 137 ? -2.857 42.438 8.586 1 90.44 137 GLN A O 1
ATOM 1119 N N . ALA A 1 138 ? -1.505 44.125 9.133 1 92.06 138 ALA A N 1
ATOM 1120 C CA . ALA A 1 138 ? -0.429 43.656 8.258 1 92.06 138 ALA A CA 1
ATOM 1121 C C . ALA A 1 138 ? 0.1 42.312 8.711 1 92.06 138 ALA A C 1
ATOM 1123 O O . ALA A 1 138 ? 0.406 41.438 7.879 1 92.06 138 ALA A O 1
ATOM 1124 N N . ARG A 1 139 ? 0.217 42.125 9.969 1 90.75 139 ARG A N 1
ATOM 1125 C CA . ARG A 1 139 ? 0.68 40.844 10.516 1 90.75 139 ARG A CA 1
ATOM 1126 C C . ARG A 1 139 ? -0.302 39.719 10.195 1 90.75 139 ARG A C 1
ATOM 1128 O O . ARG A 1 139 ? 0.107 38.625 9.883 1 90.75 139 ARG A O 1
ATOM 1135 N N . GLU A 1 140 ? -1.538 40.031 10.391 1 90.88 140 GLU A N 1
ATOM 1136 C CA . GLU A 1 140 ? -2.561 39.031 10.086 1 90.88 140 GLU A CA 1
ATOM 1137 C C . GLU A 1 140 ? -2.545 38.656 8.602 1 90.88 140 GLU A C 1
ATOM 1139 O O . GLU A 1 140 ? -2.764 37.5 8.25 1 90.88 140 GLU A O 1
ATOM 1144 N N . GLU A 1 141 ? -2.328 39.656 7.754 1 92.12 141 GLU A N 1
ATOM 1145 C CA . GLU A 1 141 ? -2.229 39.406 6.32 1 92.12 141 GLU A CA 1
ATOM 1146 C C . GLU A 1 141 ? -1.033 38.5 6.004 1 92.12 141 GLU A C 1
ATOM 1148 O O . GLU A 1 141 ? -1.123 37.594 5.156 1 92.12 141 GLU A O 1
ATOM 1153 N N . GLN A 1 142 ? 0.02 38.812 6.676 1 93 142 GLN A N 1
ATOM 1154 C CA . GLN A 1 142 ? 1.211 38 6.5 1 93 142 GLN A CA 1
ATOM 1155 C C . GLN A 1 142 ? 0.971 36.562 6.992 1 93 142 GLN A C 1
ATOM 1157 O O . GLN A 1 142 ? 1.411 35.594 6.359 1 93 142 GLN A O 1
ATOM 1162 N N . SER A 1 143 ? 0.302 36.469 8.125 1 92.31 143 SER A N 1
ATOM 1163 C CA . SER A 1 143 ? -0.027 35.156 8.672 1 92.31 143 SER A CA 1
ATOM 1164 C C . SER A 1 143 ? -0.906 34.344 7.715 1 92.31 143 SER A C 1
ATOM 1166 O O . SER A 1 143 ? -0.74 33.125 7.574 1 92.31 143 SER A O 1
ATOM 1168 N N . LEU A 1 144 ? -1.796 35.031 7.113 1 93.5 144 LEU A N 1
ATOM 1169 C CA . LEU A 1 144 ? -2.666 34.375 6.141 1 93.5 144 LEU A CA 1
ATOM 1170 C C . LEU A 1 144 ? -1.862 33.875 4.949 1 93.5 144 LEU A C 1
ATOM 1172 O O . LEU A 1 144 ? -2.057 32.719 4.504 1 93.5 144 LEU A O 1
ATOM 1176 N N . ALA A 1 145 ? -1.008 34.688 4.461 1 94.56 145 ALA A N 1
ATOM 1177 C CA . ALA A 1 145 ? -0.172 34.281 3.33 1 94.56 145 ALA A CA 1
ATOM 1178 C C . ALA A 1 145 ? 0.714 33.094 3.688 1 94.56 145 ALA A C 1
ATOM 1180 O O . ALA A 1 145 ? 0.866 32.156 2.893 1 94.56 145 ALA A O 1
ATOM 1181 N N . GLU A 1 146 ? 1.279 33.156 4.875 1 93.19 146 GLU A N 1
ATOM 1182 C CA . GLU A 1 146 ? 2.123 32.062 5.336 1 93.19 146 GLU A CA 1
ATOM 1183 C C . GLU A 1 146 ? 1.326 30.75 5.461 1 93.19 146 GLU A C 1
ATOM 1185 O O . GLU A 1 146 ? 1.81 29.688 5.082 1 93.19 146 GLU A O 1
ATOM 1190 N N . TRP A 1 147 ? 0.195 30.891 6 1 93.81 147 TRP A N 1
ATOM 1191 C CA . TRP A 1 147 ? -0.668 29.734 6.152 1 93.81 147 TRP A CA 1
ATOM 1192 C C . TRP A 1 147 ? -1.02 29.125 4.793 1 93.81 147 TRP A C 1
ATOM 1194 O O . TRP A 1 147 ? -0.918 27.922 4.602 1 93.81 147 TRP A O 1
ATOM 1204 N N . GLN A 1 148 ? -1.379 29.953 3.893 1 94.56 148 GLN A N 1
ATOM 1205 C CA . GLN A 1 148 ? -1.715 29.484 2.555 1 94.56 148 GLN A CA 1
ATOM 1206 C C . GLN A 1 148 ? -0.51 28.828 1.882 1 94.56 148 GLN A C 1
ATOM 1208 O O . GLN A 1 148 ? -0.66 27.875 1.123 1 94.56 148 GLN A O 1
ATOM 1213 N N . GLY A 1 149 ? 0.619 29.406 2.098 1 94.5 149 GLY A N 1
ATOM 1214 C CA . GLY A 1 149 ? 1.84 28.797 1.591 1 94.5 149 GLY A CA 1
ATOM 1215 C C . GLY A 1 149 ? 2.098 27.406 2.156 1 94.5 149 GLY A C 1
ATOM 1216 O O . GLY A 1 149 ? 2.43 26.484 1.416 1 94.5 149 GLY A O 1
ATOM 1217 N N . LYS A 1 150 ? 1.921 27.234 3.471 1 92.56 150 LYS A N 1
ATOM 1218 C CA . LYS A 1 150 ? 2.117 25.953 4.133 1 92.56 150 LYS A CA 1
ATOM 1219 C C . LYS A 1 150 ? 1.128 24.906 3.613 1 92.56 150 LYS A C 1
ATOM 1221 O O . LYS A 1 150 ? 1.494 23.75 3.391 1 92.56 150 LYS A O 1
ATOM 1226 N N . VAL A 1 151 ? -0.023 25.328 3.447 1 95.56 151 VAL A N 1
ATOM 1227 C CA . VAL A 1 151 ? -1.062 24.422 2.961 1 95.56 151 VAL A CA 1
ATOM 1228 C C . VAL A 1 151 ? -0.746 24 1.529 1 95.56 151 VAL A C 1
ATOM 1230 O O . VAL A 1 151 ? -0.922 22.828 1.171 1 95.56 151 VAL A O 1
ATOM 1233 N N . LYS A 1 152 ? -0.355 24.938 0.729 1 96.12 152 LYS A N 1
ATOM 1234 C CA . LYS A 1 152 ? 0.005 24.625 -0.65 1 96.12 152 LYS A CA 1
ATOM 1235 C C . LYS A 1 152 ? 1.132 23.594 -0.705 1 96.12 152 LYS A C 1
ATOM 1237 O O . LYS A 1 152 ? 1.084 22.656 -1.502 1 96.12 152 LYS A O 1
ATOM 1242 N N . GLU A 1 153 ? 2.076 23.781 0.091 1 93.75 153 GLU A N 1
ATOM 1243 C CA . GL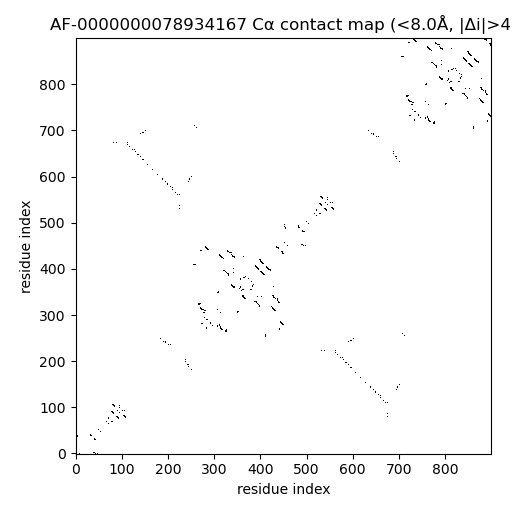U A 1 153 ? 3.186 22.828 0.158 1 93.75 153 GLU A CA 1
ATOM 1244 C C . GLU A 1 153 ? 2.701 21.438 0.55 1 93.75 153 GLU A C 1
ATOM 1246 O O . GLU A 1 153 ? 3.135 20.438 -0.028 1 93.75 153 GLU A O 1
ATOM 1251 N N . ARG A 1 154 ? 1.845 21.406 1.497 1 95.31 154 ARG A N 1
ATOM 1252 C CA . ARG A 1 154 ? 1.292 20.125 1.949 1 95.31 154 ARG A CA 1
ATOM 1253 C C . ARG A 1 154 ? 0.478 19.469 0.845 1 95.31 154 ARG A C 1
ATOM 1255 O O . ARG A 1 154 ? 0.55 18.25 0.66 1 95.31 154 ARG A O 1
ATOM 1262 N N . ARG A 1 155 ? -0.256 20.266 0.181 1 97.38 155 ARG A N 1
ATOM 1263 C CA . ARG A 1 155 ? -1.056 19.766 -0.932 1 97.38 155 ARG A CA 1
ATOM 1264 C C . ARG A 1 155 ? -0.17 19.125 -1.999 1 97.38 155 ARG A C 1
ATOM 1266 O O . ARG A 1 155 ? -0.447 18.016 -2.463 1 97.38 155 ARG A O 1
ATOM 1273 N N . GLU A 1 156 ? 0.875 19.797 -2.369 1 96.38 156 GLU A N 1
ATOM 1274 C CA . GLU A 1 156 ? 1.81 19.281 -3.369 1 96.38 156 GLU A CA 1
ATOM 1275 C C . GLU A 1 156 ? 2.484 18 -2.895 1 96.38 156 GLU A C 1
ATOM 1277 O O . GLU A 1 156 ? 2.68 17.062 -3.676 1 96.38 156 GLU A O 1
ATOM 1282 N N . ARG A 1 157 ? 2.783 18 -1.636 1 94.94 157 ARG A N 1
ATOM 1283 C CA . ARG A 1 157 ? 3.434 16.812 -1.079 1 94.94 157 ARG A CA 1
ATOM 1284 C C . ARG A 1 157 ? 2.51 15.602 -1.131 1 94.94 157 ARG A C 1
ATOM 1286 O O . ARG A 1 157 ? 2.936 14.508 -1.49 1 94.94 157 ARG A O 1
ATOM 1293 N N . ILE A 1 158 ? 1.291 15.773 -0.771 1 97.19 158 ILE A N 1
ATOM 1294 C CA . ILE A 1 158 ? 0.316 14.688 -0.807 1 97.19 158 ILE A CA 1
ATOM 1295 C C . ILE A 1 158 ? 0.217 14.133 -2.225 1 97.19 158 ILE A C 1
ATOM 1297 O O . ILE A 1 158 ? 0.322 12.922 -2.43 1 97.19 158 ILE A O 1
ATOM 1301 N N . VAL A 1 159 ? 0.105 15.016 -3.201 1 97.69 159 VAL A N 1
ATOM 1302 C CA . VAL A 1 159 ? -0.047 14.594 -4.59 1 97.69 159 VAL A CA 1
ATOM 1303 C C . VAL A 1 159 ? 1.206 13.852 -5.043 1 97.69 159 VAL A C 1
ATOM 1305 O O . VAL A 1 159 ? 1.114 12.789 -5.66 1 97.69 159 VAL A O 1
ATOM 1308 N N . LEU A 1 160 ? 2.355 14.312 -4.688 1 96.12 160 LEU A N 1
ATOM 1309 C CA . LEU A 1 160 ? 3.617 13.727 -5.125 1 96.12 160 LEU A CA 1
ATOM 1310 C C . LEU A 1 160 ? 3.824 12.352 -4.504 1 96.12 160 LEU A C 1
ATOM 1312 O O . LEU A 1 160 ? 4.297 11.43 -5.172 1 96.12 160 LEU A O 1
ATOM 1316 N N . GLU A 1 161 ? 3.473 12.234 -3.238 1 96.81 161 GLU A N 1
ATOM 1317 C CA . GLU A 1 161 ? 3.658 10.953 -2.568 1 96.81 161 GLU A CA 1
ATOM 1318 C C . GLU A 1 161 ? 2.725 9.891 -3.143 1 96.81 161 GLU A C 1
ATOM 1320 O O . GLU A 1 161 ? 3.111 8.727 -3.291 1 96.81 161 GLU A O 1
ATOM 1325 N N . PHE A 1 162 ? 1.498 10.242 -3.449 1 97.56 162 PHE A N 1
ATOM 1326 C CA . PHE A 1 162 ? 0.573 9.297 -4.062 1 97.56 162 PHE A CA 1
ATOM 1327 C C . PHE A 1 162 ? 1.026 8.93 -5.469 1 97.56 162 PHE A C 1
ATOM 1329 O O . PHE A 1 162 ? 0.881 7.781 -5.895 1 97.56 162 PHE A O 1
ATOM 1336 N N . GLU A 1 163 ? 1.571 9.891 -6.172 1 96.12 163 GLU A N 1
ATOM 1337 C CA . GLU A 1 163 ? 2.105 9.617 -7.5 1 96.12 163 GLU A CA 1
ATOM 1338 C C . GLU A 1 163 ? 3.271 8.633 -7.43 1 96.12 163 GLU A C 1
ATOM 1340 O O . GLU A 1 163 ? 3.377 7.727 -8.266 1 96.12 163 GLU A O 1
ATOM 1345 N N . LYS A 1 164 ? 4.086 8.852 -6.512 1 93.88 164 LYS A N 1
ATOM 1346 C CA . LYS A 1 164 ? 5.199 7.934 -6.285 1 93.88 164 LYS A CA 1
ATOM 1347 C C . LYS A 1 164 ? 4.703 6.512 -6.035 1 93.88 164 LYS A C 1
ATOM 1349 O O . LYS A 1 164 ? 5.227 5.555 -6.609 1 93.88 164 LYS A O 1
ATOM 1354 N N . MET A 1 165 ? 3.738 6.434 -5.184 1 95 165 MET A N 1
ATOM 1355 C CA . MET A 1 165 ? 3.141 5.141 -4.867 1 95 165 MET A CA 1
ATOM 1356 C C . MET A 1 165 ? 2.578 4.48 -6.121 1 95 165 MET A C 1
ATOM 1358 O O . MET A 1 165 ? 2.824 3.299 -6.371 1 95 165 MET A O 1
ATOM 1362 N N . ASN A 1 166 ? 1.903 5.215 -6.926 1 95.56 166 ASN A N 1
ATOM 1363 C CA . ASN A 1 166 ? 1.309 4.691 -8.148 1 95.56 166 ASN A CA 1
ATOM 1364 C C . ASN A 1 166 ? 2.375 4.195 -9.125 1 95.56 166 ASN A C 1
ATOM 1366 O O . ASN A 1 166 ? 2.201 3.156 -9.766 1 95.56 166 ASN A O 1
ATOM 1370 N N . LEU A 1 167 ? 3.414 4.906 -9.203 1 94.56 167 LEU A N 1
ATOM 1371 C CA . LEU A 1 167 ? 4.5 4.516 -10.086 1 94.56 167 LEU A CA 1
ATOM 1372 C C . LEU A 1 167 ? 5.098 3.178 -9.664 1 94.56 167 LEU A C 1
ATOM 1374 O O . LEU A 1 167 ? 5.316 2.297 -10.492 1 94.56 167 LEU A O 1
ATOM 1378 N N . TYR A 1 168 ? 5.301 3.016 -8.391 1 94.94 168 TYR A N 1
ATOM 1379 C CA . TYR A 1 168 ? 5.879 1.775 -7.891 1 94.94 168 TYR A CA 1
ATOM 1380 C C . TYR A 1 168 ? 4.922 0.607 -8.086 1 94.94 168 TYR A C 1
ATOM 1382 O O . TYR A 1 168 ? 5.348 -0.509 -8.391 1 94.94 168 TYR A O 1
ATOM 1390 N N . LEU A 1 169 ? 3.66 0.854 -7.902 1 96.25 169 LEU A N 1
ATOM 1391 C CA . LEU A 1 169 ? 2.67 -0.201 -8.086 1 96.25 169 LEU A CA 1
ATOM 1392 C C . LEU A 1 169 ? 2.615 -0.647 -9.539 1 96.25 169 LEU A C 1
ATOM 1394 O O . LEU A 1 169 ? 2.5 -1.842 -9.828 1 96.25 169 LEU A O 1
ATOM 1398 N N . VAL A 1 170 ? 2.732 0.306 -10.492 1 96.62 170 VAL A N 1
ATOM 1399 C CA . VAL A 1 170 ? 2.74 -0.031 -11.914 1 96.62 170 VAL A CA 1
ATOM 1400 C C . VAL A 1 170 ? 3.959 -0.895 -12.234 1 96.62 170 VAL A C 1
ATOM 1402 O O . VAL A 1 170 ? 3.854 -1.881 -12.969 1 96.62 170 VAL A O 1
ATOM 1405 N N . GLU A 1 171 ? 5.09 -0.54 -11.688 1 95.69 171 GLU A N 1
ATOM 1406 C CA . GLU A 1 171 ? 6.312 -1.311 -11.898 1 95.69 171 GLU A CA 1
ATOM 1407 C C . GLU A 1 171 ? 6.18 -2.723 -11.344 1 95.69 171 GLU A C 1
ATOM 1409 O O . GLU A 1 171 ? 6.59 -3.693 -11.984 1 95.69 171 GLU A O 1
ATOM 1414 N N . GLU A 1 172 ? 5.637 -2.773 -10.133 1 96.19 172 GLU A N 1
ATOM 1415 C CA . GLU A 1 172 ? 5.457 -4.078 -9.508 1 96.19 172 GLU A CA 1
ATOM 1416 C C . GLU A 1 172 ? 4.473 -4.938 -10.289 1 96.19 172 GLU A C 1
ATOM 1418 O O . GLU A 1 172 ? 4.688 -6.141 -10.461 1 96.19 172 GLU A O 1
ATOM 1423 N N . GLU A 1 173 ? 3.383 -4.383 -10.766 1 97.12 173 GLU A N 1
ATOM 1424 C CA . GLU A 1 173 ? 2.42 -5.098 -11.602 1 97.12 173 GLU A CA 1
ATOM 1425 C C . GLU A 1 173 ? 3.092 -5.684 -12.844 1 97.12 173 GLU A C 1
ATOM 1427 O O . GLU A 1 173 ? 2.889 -6.852 -13.172 1 97.12 173 GLU A O 1
ATOM 1432 N N . GLN A 1 174 ? 3.9 -4.887 -13.508 1 97.44 174 GLN A N 1
ATOM 1433 C CA . GLN A 1 174 ? 4.602 -5.328 -14.703 1 97.44 174 GLN A CA 1
ATOM 1434 C C . GLN A 1 174 ? 5.586 -6.449 -14.391 1 97.44 174 GLN A C 1
ATOM 1436 O O . GLN A 1 174 ? 5.727 -7.395 -15.164 1 97.44 174 GLN A O 1
ATOM 1441 N N . ARG A 1 175 ? 6.246 -6.305 -13.312 1 96.62 175 ARG A N 1
ATOM 1442 C CA . ARG A 1 175 ? 7.184 -7.344 -12.891 1 96.62 175 ARG A CA 1
ATOM 1443 C C . ARG A 1 175 ? 6.473 -8.68 -12.688 1 96.62 175 ARG A C 1
ATOM 1445 O O . ARG A 1 175 ? 6.949 -9.719 -13.156 1 96.62 175 ARG A O 1
ATOM 1452 N N . LEU A 1 176 ? 5.324 -8.641 -11.977 1 96.94 176 LEU A N 1
ATOM 1453 C CA . LEU A 1 176 ? 4.562 -9.859 -11.719 1 96.94 176 LEU A CA 1
ATOM 1454 C C . LEU A 1 176 ? 4.047 -10.461 -13.023 1 96.94 176 LEU A C 1
ATOM 1456 O O . LEU A 1 176 ? 4.113 -11.68 -13.219 1 96.94 176 LEU A O 1
ATOM 1460 N N . LEU A 1 177 ? 3.561 -9.602 -13.938 1 98 177 LEU A N 1
ATOM 1461 C CA . LEU A 1 177 ? 3.039 -10.078 -15.211 1 98 177 LEU A CA 1
ATOM 1462 C C . LEU A 1 177 ? 4.152 -10.688 -16.062 1 98 177 LEU A C 1
ATOM 1464 O O . LEU A 1 177 ? 3.941 -11.703 -16.719 1 98 177 LEU A O 1
ATOM 1468 N N . GLN A 1 178 ? 5.328 -10.117 -16 1 97.75 178 GLN A N 1
ATOM 1469 C CA . GLN A 1 178 ? 6.469 -10.664 -16.734 1 97.75 178 GLN A CA 1
ATOM 1470 C C . GLN A 1 178 ? 6.902 -12.008 -16.156 1 97.75 178 GLN A C 1
ATOM 1472 O O . GLN A 1 178 ? 7.238 -12.93 -16.906 1 97.75 178 GLN A O 1
ATOM 1477 N N . ALA A 1 179 ? 6.938 -12.062 -14.875 1 97.06 179 ALA A N 1
ATOM 1478 C CA . ALA A 1 179 ? 7.27 -13.328 -14.227 1 97.06 179 ALA A CA 1
ATOM 1479 C C . ALA A 1 179 ? 6.281 -14.422 -14.617 1 97.06 179 ALA A C 1
ATOM 1481 O O . ALA A 1 179 ? 6.68 -15.555 -14.898 1 97.06 179 ALA A O 1
ATOM 1482 N N . LEU A 1 180 ? 5.004 -14.094 -14.617 1 97.06 180 LEU A N 1
ATOM 1483 C CA . LEU A 1 180 ? 3.961 -15.039 -15.008 1 97.06 180 LEU A CA 1
ATOM 1484 C C . LEU A 1 180 ? 4.121 -15.461 -16.469 1 97.06 180 LEU A C 1
ATOM 1486 O O . LEU A 1 180 ? 3.963 -16.641 -16.797 1 97.06 180 LEU A O 1
ATOM 1490 N N . GLU A 1 181 ? 4.453 -14.516 -17.328 1 96.81 181 GLU A N 1
ATOM 1491 C CA . GLU A 1 181 ? 4.668 -14.805 -18.734 1 96.81 181 GLU A CA 1
ATOM 1492 C C . GLU A 1 181 ? 5.844 -15.758 -18.938 1 96.81 181 GLU A C 1
ATOM 1494 O O . GLU A 1 181 ? 5.766 -16.688 -19.734 1 96.81 181 GLU A O 1
ATOM 1499 N N . THR A 1 182 ? 6.895 -15.508 -18.219 1 96.75 182 THR A N 1
ATOM 1500 C CA . THR A 1 182 ? 8.055 -16.391 -18.297 1 96.75 182 THR A CA 1
ATOM 1501 C C . THR A 1 182 ? 7.703 -17.797 -17.828 1 96.75 182 THR A C 1
ATOM 1503 O O . THR A 1 182 ? 8.102 -18.781 -18.469 1 96.75 182 THR A O 1
ATOM 1506 N N . GLU A 1 183 ? 6.965 -17.859 -16.75 1 96.06 183 GLU A N 1
ATOM 1507 C CA . GLU A 1 183 ? 6.504 -19.156 -16.25 1 96.06 183 GLU A CA 1
ATOM 1508 C C . GLU A 1 183 ? 5.621 -19.859 -17.266 1 96.06 183 GLU A C 1
ATOM 1510 O O . GLU A 1 183 ? 5.738 -21.062 -17.469 1 96.06 183 GLU A O 1
ATOM 1515 N N . GLU A 1 184 ? 4.75 -19.156 -17.906 1 96 184 GLU A N 1
ATOM 1516 C CA . GLU A 1 184 ? 3.871 -19.703 -18.938 1 96 184 GLU A CA 1
ATOM 1517 C C . GLU A 1 184 ? 4.676 -20.281 -20.094 1 96 184 GLU A C 1
ATOM 1519 O O . GLU A 1 184 ? 4.434 -21.422 -20.516 1 96 184 GLU A O 1
ATOM 1524 N N . ASP A 1 185 ? 5.668 -19.578 -20.547 1 95.75 185 ASP A N 1
ATOM 1525 C CA . ASP A 1 185 ? 6.469 -19.969 -21.703 1 95.75 185 ASP A CA 1
ATOM 1526 C C . ASP A 1 185 ? 7.324 -21.188 -21.391 1 95.75 185 ASP A C 1
ATOM 1528 O O . ASP A 1 185 ? 7.484 -22.078 -22.234 1 95.75 185 ASP A O 1
ATOM 1532 N N . GLU A 1 186 ? 7.855 -21.203 -20.234 1 95.06 186 GLU A N 1
ATOM 1533 C CA . GLU A 1 186 ? 8.68 -22.344 -19.828 1 95.06 186 GLU A CA 1
ATOM 1534 C C . GLU A 1 186 ? 7.867 -23.625 -19.828 1 95.06 186 GLU A C 1
ATOM 1536 O O . GLU A 1 186 ? 8.289 -24.641 -20.406 1 95.06 186 GLU A O 1
ATOM 1541 N N . THR A 1 187 ? 6.719 -23.594 -19.219 1 94.62 187 THR A N 1
ATOM 1542 C CA . THR A 1 187 ? 5.879 -24.781 -19.141 1 94.62 187 THR A CA 1
ATOM 1543 C C . THR A 1 187 ? 5.301 -25.141 -20.5 1 94.62 187 THR A C 1
ATOM 1545 O O . THR A 1 187 ? 5.281 -26.312 -20.891 1 94.62 187 THR A O 1
ATOM 1548 N N . ALA A 1 188 ? 4.836 -24.141 -21.25 1 94.31 188 ALA A N 1
ATOM 1549 C CA . ALA A 1 188 ? 4.289 -24.375 -22.578 1 94.31 188 ALA A CA 1
ATOM 1550 C C . ALA A 1 188 ? 5.34 -24.984 -23.516 1 94.31 188 ALA A C 1
ATOM 1552 O O . ALA A 1 188 ? 5.031 -25.875 -24.297 1 94.31 188 ALA A O 1
ATOM 1553 N N . SER A 1 189 ? 6.594 -24.531 -23.391 1 94.38 189 SER A N 1
ATOM 1554 C CA . SER A 1 189 ? 7.676 -25.062 -24.219 1 94.38 189 SER A CA 1
ATOM 1555 C C . SER A 1 189 ? 7.957 -26.516 -23.891 1 94.38 189 SER A C 1
ATOM 1557 O O . SER A 1 189 ? 8.172 -27.328 -24.797 1 94.38 189 SER A O 1
ATOM 1559 N N . ARG A 1 190 ? 7.906 -26.828 -22.688 1 92.69 190 ARG A N 1
ATOM 1560 C CA . ARG A 1 190 ? 8.125 -28.219 -22.281 1 92.69 190 ARG A CA 1
ATOM 1561 C C . ARG A 1 190 ? 7.023 -29.125 -22.828 1 92.69 190 ARG A C 1
ATOM 1563 O O . ARG A 1 190 ? 7.297 -30.219 -23.312 1 92.69 190 ARG A O 1
ATOM 1570 N N . LEU A 1 191 ? 5.816 -28.656 -22.719 1 92.56 191 LEU A N 1
ATOM 1571 C CA . LEU A 1 191 ? 4.68 -29.422 -23.203 1 92.56 191 LEU A CA 1
ATOM 1572 C C . LEU A 1 191 ? 4.719 -29.562 -24.719 1 92.56 191 LEU A C 1
ATOM 1574 O O . LEU A 1 191 ? 4.453 -30.641 -25.25 1 92.56 191 LEU A O 1
ATOM 1578 N N . ARG A 1 192 ? 5.148 -28.531 -25.422 1 92.12 192 ARG A N 1
ATOM 1579 C CA . ARG A 1 192 ? 5.234 -28.562 -26.875 1 92.12 192 ARG A CA 1
ATOM 1580 C C . ARG A 1 192 ? 6.332 -29.516 -27.344 1 92.12 192 ARG A C 1
ATOM 1582 O O . ARG A 1 192 ? 6.164 -30.219 -28.344 1 92.12 192 ARG A O 1
ATOM 1589 N N . GLU A 1 193 ? 7.406 -29.5 -26.594 1 91.5 193 GLU A N 1
ATOM 1590 C CA . GLU A 1 193 ? 8.484 -30.438 -26.922 1 91.5 193 GLU A CA 1
ATOM 1591 C C . GLU A 1 193 ? 8.039 -31.875 -26.75 1 91.5 193 GLU A C 1
ATOM 1593 O O . GLU A 1 193 ? 8.352 -32.719 -27.578 1 91.5 193 GLU A O 1
ATOM 1598 N N . SER A 1 194 ? 7.309 -32.031 -25.672 1 90.75 194 SER A N 1
ATOM 1599 C CA . SER A 1 194 ? 6.777 -33.375 -25.438 1 90.75 194 SER A CA 1
ATOM 1600 C C . SER A 1 194 ? 5.805 -33.781 -26.547 1 90.75 194 SER A C 1
ATOM 1602 O O . SER A 1 194 ? 5.863 -34.906 -27.047 1 90.75 194 SER A O 1
ATOM 1604 N N . MET A 1 195 ? 4.977 -32.938 -26.969 1 91.19 195 MET A N 1
ATOM 1605 C CA . MET A 1 195 ? 4 -33.188 -28.031 1 91.19 195 MET A CA 1
ATOM 1606 C C . MET A 1 195 ? 4.699 -33.469 -29.359 1 91.19 195 MET A C 1
ATOM 1608 O O . MET A 1 195 ? 4.289 -34.375 -30.094 1 91.19 195 MET A O 1
ATOM 1612 N N . ALA A 1 196 ? 5.766 -32.75 -29.609 1 91.06 196 ALA A N 1
ATOM 1613 C CA . ALA A 1 196 ? 6.527 -32.938 -30.844 1 91.06 196 ALA A CA 1
ATOM 1614 C C . ALA A 1 196 ? 7.188 -34.312 -30.844 1 91.06 196 ALA A C 1
ATOM 1616 O O . ALA A 1 196 ? 7.223 -35 -31.875 1 91.06 196 ALA A O 1
ATOM 1617 N N . CYS A 1 197 ? 7.645 -34.688 -29.688 1 90.69 197 CYS A N 1
ATOM 1618 C CA . CYS A 1 197 ? 8.258 -36 -29.562 1 90.69 197 CYS A CA 1
ATOM 1619 C C . CYS A 1 197 ? 7.234 -37.094 -29.812 1 90.69 197 CYS A C 1
ATOM 1621 O O . CYS A 1 197 ? 7.508 -38.031 -30.547 1 90.69 197 CYS A O 1
ATOM 1623 N N . LEU A 1 198 ? 6.078 -36.906 -29.219 1 91.38 198 LEU A N 1
ATOM 1624 C CA . LEU A 1 198 ? 5.023 -37.906 -29.391 1 91.38 198 LEU A CA 1
ATOM 1625 C C . LEU A 1 198 ? 4.566 -37.969 -30.844 1 91.38 198 LEU A C 1
ATOM 1627 O O . LEU A 1 198 ? 4.277 -39.031 -31.375 1 91.38 198 LEU A O 1
ATOM 1631 N N . ASP A 1 199 ? 4.535 -36.812 -31.453 1 91.75 199 ASP A N 1
ATOM 1632 C CA . ASP A 1 199 ? 4.156 -36.75 -32.844 1 91.75 199 ASP A CA 1
ATOM 1633 C C . ASP A 1 199 ? 5.148 -37.5 -33.719 1 91.75 199 ASP A C 1
ATOM 1635 O O . ASP A 1 199 ? 4.75 -38.25 -34.625 1 91.75 199 ASP A O 1
ATOM 1639 N N . ARG A 1 200 ? 6.422 -37.406 -33.469 1 91.19 200 ARG A N 1
ATOM 1640 C CA . ARG A 1 200 ? 7.457 -38.094 -34.219 1 91.19 200 ARG A CA 1
ATOM 1641 C C . ARG A 1 200 ? 7.355 -39.625 -34 1 91.19 200 ARG A C 1
ATOM 1643 O O . ARG A 1 200 ? 7.469 -40.375 -34.938 1 91.19 200 ARG A O 1
ATOM 1650 N N . GLN A 1 201 ? 7.078 -39.875 -32.781 1 90.25 201 GLN A N 1
ATOM 1651 C CA . GLN A 1 201 ? 6.945 -41.312 -32.5 1 90.25 201 GLN A CA 1
ATOM 1652 C C . GLN A 1 201 ? 5.715 -41.906 -33.156 1 90.25 201 GLN A C 1
ATOM 1654 O O . GLN A 1 201 ? 5.77 -43 -33.688 1 90.25 201 GLN A O 1
ATOM 1659 N N . GLY A 1 202 ? 4.676 -41.125 -33.094 1 90.62 202 GLY A N 1
ATOM 1660 C CA . GLY A 1 202 ? 3.475 -41.594 -33.781 1 90.62 202 GLY A CA 1
ATOM 1661 C C . GLY A 1 202 ? 3.689 -41.812 -35.281 1 90.62 202 GLY A C 1
ATOM 1662 O O . GLY A 1 202 ? 3.273 -42.844 -35.812 1 90.62 202 GLY A O 1
ATOM 1663 N N . HIS A 1 203 ? 4.418 -40.938 -35.875 1 91.69 203 HIS A N 1
ATOM 1664 C CA . HIS A 1 203 ? 4.707 -41.031 -37.312 1 91.69 203 HIS A CA 1
ATOM 1665 C C . HIS A 1 203 ? 5.59 -42.25 -37.594 1 91.69 203 HIS A C 1
ATOM 1667 O O . HIS A 1 203 ? 5.371 -42.938 -38.594 1 91.69 203 HIS A O 1
ATOM 1673 N N . SER A 1 204 ? 6.512 -42.469 -36.75 1 90.62 204 SER A N 1
ATOM 1674 C CA . SER A 1 204 ? 7.395 -43.594 -36.938 1 90.62 204 SER A CA 1
ATOM 1675 C C . SER A 1 204 ? 6.625 -44.906 -36.812 1 90.62 204 SER A C 1
ATOM 1677 O O . SER A 1 204 ? 6.852 -45.844 -37.594 1 90.62 204 SER A O 1
ATOM 1679 N N . LEU A 1 205 ? 5.723 -44.969 -35.875 1 91.69 205 LEU A N 1
ATOM 1680 C CA . LEU A 1 205 ? 4.91 -46.156 -35.719 1 91.69 205 LEU A CA 1
ATOM 1681 C C . LEU A 1 205 ? 3.998 -46.406 -36.906 1 91.69 205 LEU A C 1
ATOM 1683 O O . LEU A 1 205 ? 3.838 -47.531 -37.375 1 91.69 205 LEU A O 1
ATOM 1687 N N . GLU A 1 206 ? 3.463 -45.344 -37.406 1 91.81 206 GLU A N 1
ATOM 1688 C CA . GLU A 1 206 ? 2.602 -45.438 -38.594 1 91.81 206 GLU A CA 1
ATOM 1689 C C . GLU A 1 206 ? 3.377 -45.938 -39.812 1 91.81 206 GLU A C 1
ATOM 1691 O O . GLU A 1 206 ? 2.867 -46.75 -40.594 1 91.81 206 GLU A O 1
ATOM 1696 N N . LEU A 1 207 ? 4.566 -45.469 -39.938 1 90.94 207 LEU A N 1
ATOM 1697 C CA . LEU A 1 207 ? 5.402 -45.906 -41.062 1 90.94 207 LEU A CA 1
ATOM 1698 C C . LEU A 1 207 ? 5.727 -47.406 -40.938 1 90.94 207 LEU A C 1
ATOM 1700 O O . LEU A 1 207 ? 5.684 -48.125 -41.938 1 90.94 207 LEU A O 1
ATOM 1704 N N . LEU A 1 208 ? 5.965 -47.781 -39.719 1 89.88 208 LEU A N 1
ATOM 1705 C CA . LEU A 1 208 ? 6.25 -49.188 -39.469 1 89.88 208 LEU A CA 1
ATOM 1706 C C . LEU A 1 208 ? 5.023 -50.062 -39.781 1 89.88 208 LEU A C 1
ATOM 1708 O O . LEU A 1 208 ? 5.145 -51.125 -40.375 1 89.88 208 LEU A O 1
ATOM 1712 N N . LEU A 1 209 ? 3.904 -49.625 -39.406 1 91.75 209 LEU A N 1
ATOM 1713 C CA . LEU A 1 209 ? 2.666 -50.344 -39.656 1 91.75 209 LEU A CA 1
ATOM 1714 C C . LEU A 1 209 ? 2.42 -50.469 -41.156 1 91.75 209 LEU A C 1
ATOM 1716 O O . LEU A 1 209 ? 2.035 -51.531 -41.656 1 91.75 209 LEU A O 1
ATOM 1720 N N . LEU A 1 210 ? 2.701 -49.406 -41.906 1 91.44 210 LEU A N 1
ATOM 1721 C CA . LEU A 1 210 ? 2.529 -49.438 -43.344 1 91.44 210 LEU A CA 1
ATOM 1722 C C . LEU A 1 210 ? 3.467 -50.438 -44 1 91.44 210 LEU A C 1
ATOM 1724 O O . LEU A 1 210 ? 3.076 -51.125 -44.938 1 91.44 210 LEU A O 1
ATOM 1728 N N . GLN A 1 211 ? 4.598 -50.562 -43.469 1 87.75 211 GLN A N 1
ATOM 1729 C CA . GLN A 1 211 ? 5.566 -51.531 -44 1 87.75 211 GLN A CA 1
ATOM 1730 C C . GLN A 1 211 ? 5.105 -52.969 -43.75 1 87.75 211 GLN A C 1
ATOM 1732 O O . GLN A 1 211 ? 5.215 -53.812 -44.656 1 87.75 211 GLN A O 1
ATOM 1737 N N . LEU A 1 212 ? 4.562 -53.188 -42.594 1 88.25 212 LEU A N 1
ATOM 1738 C CA . LEU A 1 212 ? 4.09 -54.531 -42.281 1 88.25 212 LEU A CA 1
ATOM 1739 C C . LEU A 1 212 ? 2.857 -54.875 -43.094 1 88.25 212 LEU A C 1
ATOM 1741 O O . LEU A 1 212 ? 2.707 -56.031 -43.562 1 88.25 212 LEU A O 1
ATOM 1745 N N . GLU A 1 213 ? 2.037 -53.906 -43.344 1 89.69 213 GLU A N 1
ATOM 1746 C CA . GLU A 1 213 ? 0.856 -54.125 -44.156 1 89.69 213 GLU A CA 1
ATOM 1747 C C . GLU A 1 213 ? 1.243 -54.438 -45.594 1 89.69 213 GLU A C 1
ATOM 1749 O O . GLU A 1 213 ? 0.63 -55.312 -46.25 1 89.69 213 GLU A O 1
ATOM 1754 N N . GLU A 1 214 ? 2.26 -53.844 -46.062 1 87.06 214 GLU A N 1
ATOM 1755 C CA . GLU A 1 214 ? 2.75 -54.094 -47.406 1 87.06 214 GLU A CA 1
ATOM 1756 C C . GLU A 1 214 ? 3.307 -55.531 -47.531 1 87.06 214 GLU A C 1
ATOM 1758 O O . GLU A 1 214 ? 3.074 -56.219 -48.531 1 87.06 214 GLU A O 1
ATOM 1763 N N . ARG A 1 215 ? 3.928 -56 -46.469 1 84.75 215 ARG A N 1
ATOM 1764 C CA . ARG A 1 215 ? 4.492 -57.344 -46.438 1 84.75 215 ARG A CA 1
ATOM 1765 C C . ARG A 1 215 ? 3.393 -58.406 -46.406 1 84.75 215 ARG A C 1
ATOM 1767 O O . ARG A 1 215 ? 3.531 -59.469 -46.969 1 84.75 215 ARG A O 1
ATOM 1774 N N . SER A 1 216 ? 2.33 -58.031 -45.719 1 86.81 216 SER A N 1
ATOM 1775 C CA . SER A 1 216 ? 1.239 -59 -45.531 1 86.81 216 SER A CA 1
ATOM 1776 C C . SER A 1 216 ? 0.456 -59.188 -46.844 1 86.81 216 SER A C 1
ATOM 1778 O O . SER A 1 216 ? -0.213 -60.219 -47 1 86.81 216 SER A O 1
ATOM 1780 N N . THR A 1 217 ? 0.561 -58.25 -47.75 1 86.19 217 THR A N 1
ATOM 1781 C CA . THR A 1 217 ? -0.202 -58.344 -49 1 86.19 217 THR A CA 1
ATOM 1782 C C . THR A 1 217 ? 0.668 -58.875 -50.125 1 86.19 217 THR A C 1
ATOM 1784 O O . THR A 1 217 ? 0.189 -59.062 -51.25 1 86.19 217 THR A O 1
ATOM 1787 N N . GLN A 1 218 ? 1.894 -59.25 -49.781 1 82.75 218 GLN A N 1
ATOM 1788 C CA . GLN A 1 218 ? 2.801 -59.781 -50.812 1 82.75 218 GLN A CA 1
ATOM 1789 C C . GLN A 1 218 ? 2.471 -61.219 -51.156 1 82.75 218 GLN A C 1
ATOM 1791 O O . GLN A 1 218 ? 1.739 -61.875 -50.406 1 82.75 218 GLN A O 1
ATOM 1796 N N . ALA A 1 219 ? 3.049 -61.656 -52.312 1 83.12 219 ALA A N 1
ATOM 1797 C CA . ALA A 1 219 ? 2.893 -63.062 -52.719 1 83.12 219 ALA A CA 1
ATOM 1798 C C . ALA A 1 219 ? 3.564 -64 -51.719 1 83.12 219 ALA A C 1
ATOM 1800 O O . ALA A 1 219 ? 4.559 -63.656 -51.094 1 83.12 219 ALA A O 1
ATOM 1801 N N . PRO A 1 220 ? 2.969 -65.125 -51.531 1 82.94 220 PRO A N 1
ATOM 1802 C CA . PRO A 1 220 ? 3.42 -66.062 -50.5 1 82.94 220 PRO A CA 1
ATOM 1803 C C . PRO A 1 220 ? 4.922 -66.312 -50.562 1 82.94 220 PRO A C 1
ATOM 1805 O O . PRO A 1 220 ? 5.605 -66.312 -49.531 1 82.94 220 PRO A O 1
ATOM 1808 N N . LEU A 1 221 ? 5.348 -66.625 -51.719 1 82 221 LEU A N 1
ATOM 1809 C CA . LEU A 1 221 ? 6.77 -66.938 -51.812 1 82 221 LEU A CA 1
ATOM 1810 C C . LEU A 1 221 ? 7.621 -65.688 -51.531 1 82 221 LEU A C 1
ATOM 1812 O O . LEU A 1 221 ? 8.688 -65.812 -50.906 1 82 221 LEU A O 1
ATOM 1816 N N . GLN A 1 222 ? 7.113 -64.562 -51.938 1 82.56 222 GLN A N 1
ATOM 1817 C CA . GLN A 1 222 ? 7.812 -63.312 -51.656 1 82.56 222 GLN A CA 1
ATOM 1818 C C . GLN A 1 222 ? 7.824 -63 -50.188 1 82.56 222 GLN A C 1
ATOM 1820 O O . GLN A 1 222 ? 8.812 -62.5 -49.656 1 82.56 222 GLN A O 1
ATOM 1825 N N . MET A 1 223 ? 6.824 -63.406 -49.5 1 84.25 223 MET A N 1
ATOM 1826 C CA . MET A 1 223 ? 6.723 -63.219 -48.031 1 84.25 223 MET A CA 1
ATOM 1827 C C . MET A 1 223 ? 7.793 -64 -47.312 1 84.25 223 MET A C 1
ATOM 1829 O O . MET A 1 223 ? 8.406 -63.531 -46.375 1 84.25 223 MET A O 1
ATOM 1833 N N . LEU A 1 224 ? 7.934 -65.188 -47.781 1 82.81 224 LEU A N 1
ATOM 1834 C CA . LEU A 1 224 ? 8.891 -66.062 -47.156 1 82.81 224 LEU A CA 1
ATOM 1835 C C . LEU A 1 224 ? 10.32 -65.625 -47.406 1 82.81 224 LEU A C 1
ATOM 1837 O O . LEU A 1 224 ? 11.211 -65.812 -46.562 1 82.81 224 LEU A O 1
ATOM 1841 N N . GLN A 1 225 ? 10.516 -65.062 -48.562 1 77.56 225 GLN A N 1
ATOM 1842 C CA . GLN A 1 225 ? 11.844 -64.562 -48.875 1 77.56 225 GLN A CA 1
ATOM 1843 C C . GLN A 1 225 ? 12.195 -63.312 -48.062 1 77.56 225 GLN A C 1
ATOM 1845 O O . GLN A 1 225 ? 13.344 -63.125 -47.656 1 77.56 225 GLN A O 1
ATOM 1850 N N . ASP A 1 226 ? 11.219 -62.562 -47.719 1 73.62 226 ASP A N 1
ATOM 1851 C CA . ASP A 1 226 ? 11.422 -61.312 -47 1 73.62 226 ASP A CA 1
ATOM 1852 C C . ASP A 1 226 ? 11.492 -61.531 -45.5 1 73.62 226 ASP A C 1
ATOM 1854 O O . ASP A 1 226 ? 11.844 -60.656 -44.719 1 73.62 226 ASP A O 1
ATOM 1858 N N . MET A 1 227 ? 11.125 -62.688 -45.062 1 72.31 227 MET A N 1
ATOM 1859 C CA . MET A 1 227 ? 11.102 -63.031 -43.625 1 72.31 227 MET A CA 1
ATOM 1860 C C . MET A 1 227 ? 12.484 -62.844 -43.031 1 72.31 227 MET A C 1
ATOM 1862 O O . MET A 1 227 ? 12.609 -62.562 -41.812 1 72.31 227 MET A O 1
ATOM 1866 N N . LYS A 1 228 ? 13.539 -63.125 -43.812 1 64.19 228 LYS A N 1
ATOM 1867 C CA . LYS A 1 228 ? 14.906 -63 -43.312 1 64.19 228 LYS A CA 1
ATOM 1868 C C . LYS A 1 228 ? 15.18 -61.562 -42.844 1 64.19 228 LYS A C 1
ATOM 1870 O O . LYS A 1 228 ? 16.031 -61.344 -42 1 64.19 228 LYS A O 1
ATOM 1875 N N . GLU A 1 229 ? 14.617 -60.719 -43.438 1 59.53 229 GLU A N 1
ATOM 1876 C CA . GLU A 1 229 ? 14.883 -59.344 -43.031 1 59.53 229 GLU A CA 1
ATOM 1877 C C . GLU A 1 229 ? 14.148 -58.969 -41.75 1 59.53 229 GLU A C 1
ATOM 1879 O O . GLU A 1 229 ? 12.922 -59.031 -41.688 1 59.53 229 GLU A O 1
ATOM 1884 N N . PRO A 1 230 ? 14.914 -59.281 -40.562 1 51.62 230 PRO A N 1
ATOM 1885 C CA . PRO A 1 230 ? 14.352 -59.062 -39.25 1 51.62 230 PRO A CA 1
ATOM 1886 C C . PRO A 1 230 ? 13.406 -57.875 -39.188 1 51.62 230 PRO A C 1
ATOM 1888 O O . PRO A 1 230 ? 13.734 -56.781 -39.719 1 51.62 230 PRO A O 1
ATOM 1891 N N . LEU A 1 231 ? 12.141 -58 -39.281 1 52.53 231 LEU A N 1
ATOM 1892 C CA . LEU A 1 231 ? 11.289 -56.906 -38.812 1 52.53 231 LEU A CA 1
ATOM 1893 C C . LEU A 1 231 ? 11.852 -56.25 -37.562 1 52.53 231 LEU A C 1
ATOM 1895 O O . LEU A 1 231 ? 11.539 -56.688 -36.438 1 52.53 231 LEU A O 1
ATOM 1899 N N . SER A 1 232 ? 13.125 -56.406 -37.344 1 50.47 232 SER A N 1
ATOM 1900 C CA . SER A 1 232 ? 13.914 -55.875 -36.25 1 50.47 232 SER A CA 1
ATOM 1901 C C . SER A 1 232 ? 13.258 -54.625 -35.656 1 50.47 232 SER A C 1
ATOM 1903 O O . SER A 1 232 ? 13.633 -54.188 -34.562 1 50.47 232 SER A O 1
ATOM 1905 N N . ARG A 1 233 ? 12.547 -53.844 -36.25 1 52.41 233 ARG A N 1
ATOM 1906 C CA . ARG A 1 233 ? 12.148 -52.5 -35.875 1 52.41 233 ARG A CA 1
ATOM 1907 C C . ARG A 1 233 ? 11.031 -52.531 -34.844 1 52.41 233 ARG A C 1
ATOM 1909 O O . ARG A 1 233 ? 10.617 -51.469 -34.344 1 52.41 233 ARG A O 1
ATOM 1916 N N . LYS A 1 234 ? 10.391 -53.719 -34.688 1 54.06 234 LYS A N 1
ATOM 1917 C CA . LYS A 1 234 ? 9.336 -53.781 -33.688 1 54.06 234 LYS A CA 1
ATOM 1918 C C . LYS A 1 234 ? 9.875 -53.406 -32.312 1 54.06 234 LYS A C 1
ATOM 1920 O O . LYS A 1 234 ? 9.195 -52.75 -31.516 1 54.06 234 LYS A O 1
ATOM 1925 N N . SER A 1 235 ? 10.977 -54.094 -31.984 1 52.59 235 SER A N 1
ATOM 1926 C CA . SER A 1 235 ? 11.352 -54.125 -30.578 1 52.59 235 SER A CA 1
ATOM 1927 C C . SER A 1 235 ? 11.688 -52.75 -30.047 1 52.59 235 SER A C 1
ATOM 1929 O O . SER A 1 235 ? 11.625 -52.5 -28.844 1 52.59 235 SER A O 1
ATOM 1931 N N . ASN A 1 236 ? 12 -51.844 -30.906 1 56.53 236 ASN A N 1
ATOM 1932 C CA . ASN A 1 236 ? 12.578 -50.656 -30.312 1 56.53 236 ASN A CA 1
ATOM 1933 C C . ASN A 1 236 ? 11.562 -49.5 -30.219 1 56.53 236 ASN A C 1
ATOM 1935 O O . ASN A 1 236 ? 11.906 -48.375 -29.859 1 56.53 236 ASN A O 1
ATOM 1939 N N . VAL A 1 237 ? 10.32 -49.844 -30.578 1 62.19 237 VAL A N 1
ATOM 1940 C CA . VAL A 1 237 ? 9.469 -48.656 -30.75 1 62.19 237 VAL A CA 1
ATOM 1941 C C . VAL A 1 237 ? 8.641 -48.438 -29.484 1 62.19 237 VAL A C 1
ATOM 1943 O O . VAL A 1 237 ? 7.562 -49.031 -29.328 1 62.19 237 VAL A O 1
ATOM 1946 N N . SER A 1 238 ? 9.328 -48.594 -28.344 1 64.12 238 SER A N 1
ATOM 1947 C CA . SER A 1 238 ? 8.516 -48.25 -27.172 1 64.12 238 SER A CA 1
ATOM 1948 C C . SER A 1 238 ? 8.297 -46.75 -27.062 1 64.12 238 SER A C 1
ATOM 1950 O O . SER A 1 238 ? 9.195 -45.969 -27.375 1 64.12 238 SER A O 1
ATOM 1952 N N . VAL A 1 239 ? 7.008 -46.438 -27.031 1 64.19 239 VAL A N 1
ATOM 1953 C CA . VAL A 1 239 ? 6.609 -45.062 -26.781 1 64.19 239 VAL A CA 1
ATOM 1954 C C . VAL A 1 239 ? 7.258 -44.562 -25.5 1 64.19 239 VAL A C 1
ATOM 1956 O O . VAL A 1 239 ? 7.121 -45.156 -24.438 1 64.19 239 VAL A O 1
ATOM 1959 N N . GLN A 1 240 ? 8.531 -43.812 -25.516 1 66.44 240 GLN A N 1
ATOM 1960 C CA . GLN A 1 240 ? 9.203 -43.25 -24.359 1 66.44 240 GLN A CA 1
ATOM 1961 C C . GLN A 1 240 ? 8.953 -41.75 -24.25 1 66.44 240 GLN A C 1
ATOM 1963 O O . GLN A 1 240 ? 9.406 -40.969 -25.094 1 66.44 240 GLN A O 1
ATOM 1968 N N . CYS A 1 241 ? 7.676 -41.344 -23.906 1 64.69 241 CYS A N 1
ATOM 1969 C CA . CYS A 1 241 ? 7.719 -39.875 -23.781 1 64.69 241 CYS A CA 1
ATOM 1970 C C . CYS A 1 241 ? 7.504 -39.438 -22.328 1 64.69 241 CYS A C 1
ATOM 1972 O O . CYS A 1 241 ? 6.613 -39.969 -21.656 1 64.69 241 CYS A O 1
ATOM 1974 N N . PRO A 1 242 ? 8.547 -38.719 -21.828 1 64.75 242 PRO A N 1
ATOM 1975 C CA . PRO A 1 242 ? 8.422 -38.188 -20.469 1 64.75 242 PRO A CA 1
ATOM 1976 C C . PRO A 1 242 ? 7.133 -37.406 -20.25 1 64.75 242 PRO A C 1
ATOM 1978 O O . PRO A 1 242 ? 6.723 -36.625 -21.109 1 64.75 242 PRO A O 1
ATOM 1981 N N . GLU A 1 243 ? 6.23 -37.906 -19.562 1 70.19 243 GLU A N 1
ATOM 1982 C CA . GLU A 1 243 ? 5.012 -37.188 -19.188 1 70.19 243 GLU A CA 1
ATOM 1983 C C . GLU A 1 243 ? 5.332 -35.906 -18.422 1 70.19 243 GLU A C 1
ATOM 1985 O O . GLU A 1 243 ? 6.121 -35.906 -17.484 1 70.19 243 GLU A O 1
ATOM 1990 N N . VAL A 1 244 ? 5.113 -34.781 -19.109 1 77.12 244 VAL A N 1
ATOM 1991 C CA . VAL A 1 244 ? 5.242 -33.469 -18.469 1 77.12 244 VAL A CA 1
ATOM 1992 C C . VAL A 1 244 ? 3.955 -33.125 -17.719 1 77.12 244 VAL A C 1
ATOM 1994 O O . VAL A 1 244 ? 2.865 -33.156 -18.297 1 77.12 244 VAL A O 1
ATOM 1997 N N . ALA A 1 245 ? 4.039 -33.156 -16.391 1 79.5 245 ALA A N 1
ATOM 1998 C CA . ALA A 1 245 ? 2.887 -32.719 -15.594 1 79.5 245 ALA A CA 1
ATOM 1999 C C . ALA A 1 245 ? 3.004 -31.234 -15.219 1 79.5 245 ALA A C 1
ATOM 2001 O O . ALA A 1 245 ? 3.865 -30.859 -14.422 1 79.5 245 ALA A O 1
ATOM 2002 N N . PRO A 1 246 ? 2.18 -30.453 -16.016 1 82.88 246 PRO A N 1
ATOM 2003 C CA . PRO A 1 246 ? 2.225 -29.047 -15.617 1 82.88 246 PRO A CA 1
ATOM 2004 C C . PRO A 1 246 ? 1.853 -28.828 -14.156 1 82.88 246 PRO A C 1
ATOM 2006 O O . PRO A 1 246 ? 1.171 -29.672 -13.555 1 82.88 246 PRO A O 1
ATOM 2009 N N . PRO A 1 247 ? 2.408 -27.719 -13.586 1 82.75 247 PRO A N 1
ATOM 2010 C CA . PRO A 1 247 ? 2.031 -27.422 -12.203 1 82.75 247 PRO A CA 1
ATOM 2011 C C . PRO A 1 247 ? 0.532 -27.188 -12.039 1 82.75 247 PRO A C 1
ATOM 2013 O O . PRO A 1 247 ? -0.144 -26.797 -12.992 1 82.75 247 PRO A O 1
ATOM 2016 N N . THR A 1 248 ? 0.075 -27.516 -10.836 1 79.94 248 THR A N 1
ATOM 2017 C CA . THR A 1 248 ? -1.345 -27.344 -10.547 1 79.94 248 THR A CA 1
ATOM 2018 C C . THR A 1 248 ? -1.719 -25.875 -10.5 1 79.94 248 THR A C 1
ATOM 2020 O O . THR A 1 248 ? -2.83 -25.5 -10.875 1 79.94 248 THR A O 1
ATOM 2023 N N . ARG A 1 249 ? -0.744 -25.094 -10.023 1 84.62 249 ARG A N 1
ATOM 2024 C CA . ARG A 1 249 ? -0.949 -23.641 -9.977 1 84.62 249 ARG A CA 1
ATOM 2025 C C . ARG A 1 249 ? 0.341 -22.891 -10.297 1 84.62 249 ARG A C 1
ATOM 2027 O O . ARG A 1 249 ? 1.437 -23.391 -10.031 1 84.62 249 ARG A O 1
ATOM 2034 N N . PRO A 1 250 ? 0.051 -21.75 -10.945 1 91.19 250 PRO A N 1
ATOM 2035 C CA . PRO A 1 250 ? 1.257 -20.969 -11.195 1 91.19 250 PRO A CA 1
ATOM 2036 C C . PRO A 1 250 ? 2 -20.594 -9.906 1 91.19 250 PRO A C 1
ATOM 2038 O O . PRO A 1 250 ? 1.372 -20.328 -8.883 1 91.19 250 PRO A O 1
ATOM 2041 N N . ARG A 1 251 ? 3.266 -20.578 -9.992 1 89.38 251 ARG A N 1
ATOM 2042 C CA . ARG A 1 251 ? 4.125 -20.203 -8.875 1 89.38 251 ARG A CA 1
ATOM 2043 C C . ARG A 1 251 ? 3.986 -18.719 -8.555 1 89.38 251 ARG A C 1
ATOM 2045 O O . ARG A 1 251 ? 4.066 -18.312 -7.391 1 89.38 251 ARG A O 1
ATOM 2052 N N . THR A 1 252 ? 3.789 -17.969 -9.594 1 91.31 252 THR A N 1
ATOM 2053 C CA . THR A 1 252 ? 3.623 -16.531 -9.406 1 91.31 252 THR A CA 1
ATOM 2054 C C . THR A 1 252 ? 2.279 -16.219 -8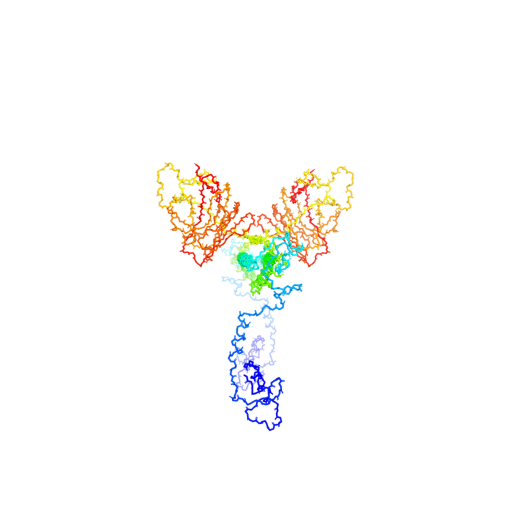.758 1 91.31 252 THR A C 1
ATOM 2056 O O . THR A 1 252 ? 1.226 -16.422 -9.367 1 91.31 252 THR A O 1
ATOM 2059 N N . VAL A 1 253 ? 2.385 -15.766 -7.508 1 90.62 253 VAL A N 1
ATOM 2060 C CA . VAL A 1 253 ? 1.177 -15.469 -6.746 1 90.62 253 VAL A CA 1
ATOM 2061 C C . VAL A 1 253 ? 0.83 -13.984 -6.887 1 90.62 253 VAL A C 1
ATOM 2063 O O . VAL A 1 253 ? 1.716 -13.148 -7.078 1 90.62 253 VAL A O 1
ATOM 2066 N N . CYS A 1 254 ? -0.491 -13.766 -6.863 1 94.69 254 CYS A N 1
ATOM 2067 C CA . CYS A 1 254 ? -0.969 -12.391 -6.887 1 94.69 254 CYS A CA 1
ATOM 2068 C C . CYS A 1 254 ? -0.779 -11.719 -5.531 1 94.69 254 CYS A C 1
ATOM 2070 O O . CYS A 1 254 ? -1.434 -12.094 -4.555 1 94.69 254 CYS A O 1
ATOM 2072 N N . ARG A 1 255 ? 0.155 -10.82 -5.523 1 94.81 255 ARG A N 1
ATOM 2073 C CA . ARG A 1 255 ? 0.469 -10.07 -4.312 1 94.81 255 ARG A CA 1
ATOM 2074 C C . ARG A 1 255 ? 0.644 -8.586 -4.617 1 94.81 255 ARG A C 1
ATOM 2076 O O . ARG A 1 255 ? 1.516 -8.211 -5.402 1 94.81 255 ARG A O 1
ATOM 2083 N N . VAL A 1 256 ? -0.206 -7.82 -4.105 1 96.62 256 VAL A N 1
ATOM 2084 C CA . VAL A 1 256 ? -0.077 -6.371 -4.246 1 96.62 256 VAL A CA 1
ATOM 2085 C C . VAL A 1 256 ? 0.543 -5.785 -2.98 1 96.62 256 VAL A C 1
ATOM 2087 O O . VAL A 1 256 ? -0.077 -5.793 -1.915 1 96.62 256 VAL A O 1
ATOM 2090 N N . PRO A 1 257 ? 1.701 -5.191 -3.125 1 95.38 257 PRO A N 1
ATOM 2091 C CA . PRO A 1 257 ? 2.326 -4.625 -1.928 1 95.38 257 PRO A CA 1
ATOM 2092 C C . PRO A 1 257 ? 1.483 -3.521 -1.29 1 95.38 257 PRO A C 1
ATOM 2094 O O . PRO A 1 257 ? 0.984 -2.639 -1.991 1 95.38 257 PRO A O 1
ATOM 2097 N N . GLY A 1 258 ? 1.327 -3.645 0.032 1 95.69 258 GLY A N 1
ATOM 2098 C CA . GLY A 1 258 ? 0.637 -2.605 0.78 1 95.69 258 GLY A CA 1
ATOM 2099 C C . GLY A 1 258 ? -0.871 -2.768 0.774 1 95.69 258 GLY A C 1
ATOM 2100 O O . GLY A 1 258 ? -1.588 -1.979 1.394 1 95.69 258 GLY A O 1
ATOM 2101 N N . GLN A 1 259 ? -1.379 -3.703 0.06 1 96.31 259 GLN A N 1
ATOM 2102 C CA . GLN A 1 259 ? -2.82 -3.865 -0.1 1 96.31 259 GLN A CA 1
ATOM 2103 C C . GLN A 1 259 ? -3.498 -4.113 1.244 1 96.31 259 GLN A C 1
ATOM 2105 O O . GLN A 1 259 ? -4.566 -3.564 1.517 1 96.31 259 GLN A O 1
ATOM 2110 N N . ILE A 1 260 ? -2.861 -4.922 2.084 1 96.12 260 ILE A N 1
ATOM 2111 C CA . ILE A 1 260 ? -3.455 -5.25 3.377 1 96.12 260 ILE A CA 1
ATOM 2112 C C . ILE A 1 260 ? -3.617 -3.977 4.207 1 96.12 260 ILE A C 1
ATOM 2114 O O . ILE A 1 260 ? -4.648 -3.777 4.852 1 96.12 260 ILE A O 1
ATOM 2118 N N . GLU A 1 261 ? -2.629 -3.135 4.172 1 94.12 261 GLU A N 1
ATOM 2119 C CA . GLU A 1 261 ? -2.703 -1.879 4.914 1 94.12 261 GLU A CA 1
ATOM 2120 C C . GLU A 1 261 ? -3.834 -0.997 4.395 1 94.12 261 GLU A C 1
ATOM 2122 O O . GLU A 1 261 ? -4.5 -0.31 5.172 1 94.12 261 GLU A O 1
ATOM 2127 N N . VAL A 1 262 ? -4.004 -0.955 3.162 1 95.25 262 VAL A N 1
ATOM 2128 C CA . VAL A 1 262 ? -5.086 -0.175 2.57 1 95.25 262 VAL A CA 1
ATOM 2129 C C . VAL A 1 262 ? -6.434 -0.748 3.006 1 95.25 262 VAL A C 1
ATOM 2131 O O . VAL A 1 262 ? -7.34 -0.002 3.379 1 95.25 262 VAL A O 1
ATOM 2134 N N . LEU A 1 263 ? -6.508 -2.062 2.979 1 96.38 263 LEU A N 1
ATOM 2135 C CA . LEU A 1 263 ? -7.754 -2.721 3.355 1 96.38 263 LEU A CA 1
ATOM 2136 C C . LEU A 1 263 ? -8.07 -2.486 4.828 1 96.38 263 LEU A C 1
ATOM 2138 O O . LEU A 1 263 ? -9.234 -2.432 5.219 1 96.38 263 LEU A O 1
ATOM 2142 N N . ARG A 1 264 ? -7.09 -2.344 5.645 1 94.38 264 ARG A N 1
ATOM 2143 C CA . ARG A 1 264 ? -7.285 -2.1 7.07 1 94.38 264 ARG A CA 1
ATOM 2144 C C . ARG A 1 264 ? -7.965 -0.755 7.309 1 94.38 264 ARG A C 1
ATOM 2146 O O . ARG A 1 264 ? -8.469 -0.495 8.398 1 94.38 264 ARG A O 1
ATOM 2153 N N . GLY A 1 265 ? -7.945 0.014 6.242 1 92.31 265 GLY A N 1
ATOM 2154 C CA . GLY A 1 265 ? -8.727 1.236 6.324 1 92.31 265 GLY A CA 1
ATOM 2155 C C . GLY A 1 265 ? -10.219 0.983 6.441 1 92.31 265 GLY A C 1
ATOM 2156 O O . GLY A 1 265 ? -10.969 1.856 6.883 1 92.31 265 GLY A O 1
ATOM 2157 N N . PHE A 1 266 ? -10.617 -0.159 6.113 1 95.62 266 PHE A N 1
ATOM 2158 C CA . PHE A 1 266 ? -12.023 -0.554 6.164 1 95.62 266 PHE A CA 1
ATOM 2159 C C . PHE A 1 266 ? -12.258 -1.556 7.289 1 95.62 266 PHE A C 1
ATOM 2161 O O . PHE A 1 266 ? -13.227 -2.318 7.25 1 95.62 266 PHE A O 1
ATOM 2168 N N . LEU A 1 267 ? -11.414 -1.562 8.227 1 95.12 267 LEU A N 1
ATOM 2169 C CA . LEU A 1 267 ? -11.461 -2.555 9.297 1 95.12 267 LEU A CA 1
ATOM 2170 C C . LEU A 1 267 ? -12.734 -2.404 10.125 1 95.12 267 LEU A C 1
ATOM 2172 O O . LEU A 1 267 ? -13.086 -1.296 10.539 1 95.12 267 LEU A O 1
ATOM 2176 N N . GLU A 1 268 ? -13.43 -3.531 10.281 1 92.75 268 GLU A N 1
ATOM 2177 C CA . GLU A 1 268 ? -14.641 -3.619 11.094 1 92.75 268 GLU A CA 1
ATOM 2178 C C . GLU A 1 268 ? -14.422 -4.5 12.32 1 92.75 268 GLU A C 1
ATOM 2180 O O . GLU A 1 268 ? -13.664 -5.473 12.266 1 92.75 268 GLU A O 1
ATOM 2185 N N . ASP A 1 269 ? -15.07 -4.078 13.352 1 90.62 269 ASP A N 1
ATOM 2186 C CA . ASP A 1 269 ? -15.031 -4.922 14.547 1 90.62 269 ASP A CA 1
ATOM 2187 C C . ASP A 1 269 ? -16.094 -6.02 14.469 1 90.62 269 ASP A C 1
ATOM 2189 O O . ASP A 1 269 ? -17.188 -5.871 15.016 1 90.62 269 ASP A O 1
ATOM 2193 N N . VAL A 1 270 ? -15.742 -7.055 13.883 1 94.19 270 VAL A N 1
ATOM 2194 C CA . VAL A 1 270 ? -16.656 -8.18 13.703 1 94.19 270 VAL A CA 1
ATOM 2195 C C . VAL A 1 270 ? -16.641 -9.062 14.945 1 94.19 270 VAL A C 1
ATOM 2197 O O . VAL A 1 270 ? -15.578 -9.484 15.398 1 94.19 270 VAL A O 1
ATOM 2200 N N . VAL A 1 271 ? -17.828 -9.305 15.508 1 92.5 271 VAL A N 1
ATOM 2201 C CA . VAL A 1 271 ? -17.984 -10.172 16.672 1 92.5 271 VAL A CA 1
ATOM 2202 C C . VAL A 1 271 ? -18.953 -11.305 16.359 1 92.5 271 VAL A C 1
ATOM 2204 O O . VAL A 1 271 ? -20.062 -11.062 15.875 1 92.5 271 VAL A O 1
ATOM 2207 N N . PRO A 1 272 ? -18.438 -12.5 16.609 1 93.12 272 PRO A N 1
ATOM 2208 C CA . PRO A 1 272 ? -19.375 -13.609 16.391 1 93.12 272 PRO A CA 1
ATOM 2209 C C . PRO A 1 272 ? -20.609 -13.516 17.281 1 93.12 272 PRO A C 1
ATOM 2211 O O . PRO A 1 272 ? -20.516 -13.102 18.438 1 93.12 272 PRO A O 1
ATOM 2214 N N . ASP A 1 273 ? -21.75 -13.875 16.734 1 91.44 273 ASP A N 1
ATOM 2215 C CA . ASP A 1 273 ? -23.031 -13.859 17.438 1 91.44 273 ASP A CA 1
ATOM 2216 C C . ASP A 1 273 ? -23.219 -15.141 18.25 1 91.44 273 ASP A C 1
ATOM 2218 O O . ASP A 1 273 ? -23.438 -16.219 17.688 1 91.44 273 ASP A O 1
ATOM 2222 N N . ALA A 1 274 ? -23.344 -15.031 19.516 1 89.12 274 ALA A N 1
ATOM 2223 C CA . ALA A 1 274 ? -23.469 -16.172 20.406 1 89.12 274 ALA A CA 1
ATOM 2224 C C . ALA A 1 274 ? -24.828 -16.859 20.234 1 89.12 274 ALA A C 1
ATOM 2226 O O . ALA A 1 274 ? -24.938 -18.078 20.438 1 89.12 274 ALA A O 1
ATOM 2227 N N . THR A 1 275 ? -25.781 -16.141 19.875 1 87.69 275 THR A N 1
ATOM 2228 C CA . THR A 1 275 ? -27.125 -16.688 19.719 1 87.69 275 THR A CA 1
ATOM 2229 C C . THR A 1 275 ? -27.219 -17.578 18.5 1 87.69 275 THR A C 1
ATOM 2231 O O . THR A 1 275 ? -28.109 -18.438 18.406 1 87.69 275 THR A O 1
ATOM 2234 N N . SER A 1 276 ? -26.297 -17.375 17.531 1 90.56 276 SER A N 1
ATOM 2235 C CA . SER A 1 276 ? -26.312 -18.188 16.312 1 90.56 276 SER A CA 1
ATOM 2236 C C . SER A 1 276 ? -25.344 -19.359 16.406 1 90.56 276 SER A C 1
ATOM 2238 O O . SER A 1 276 ? -25.406 -20.281 15.594 1 90.56 276 SER A O 1
ATOM 2240 N N . ALA A 1 277 ? -24.562 -19.391 17.375 1 91.06 277 ALA A N 1
ATOM 2241 C CA . ALA A 1 277 ? -23.422 -20.312 17.453 1 91.06 277 ALA A CA 1
ATOM 2242 C C . ALA A 1 277 ? -23.906 -21.734 17.734 1 91.06 277 ALA A C 1
ATOM 2244 O O . ALA A 1 277 ? -24.828 -21.953 18.516 1 91.06 277 ALA A O 1
ATOM 2245 N N . TYR A 1 278 ? -23.25 -22.656 17.094 1 88.81 278 TYR A N 1
ATOM 2246 C CA . TYR A 1 278 ? -23.422 -24.062 17.391 1 88.81 278 TYR A CA 1
ATOM 2247 C C . TYR A 1 278 ? -23.25 -24.328 18.891 1 88.81 278 TYR A C 1
ATOM 2249 O O . TYR A 1 278 ? -22.406 -23.719 19.531 1 88.81 278 TYR A O 1
ATOM 2257 N N . PRO A 1 279 ? -24.016 -25.266 19.5 1 84.62 279 PRO A N 1
ATOM 2258 C CA . PRO A 1 279 ? -24.062 -25.453 20.953 1 84.62 279 PRO A CA 1
ATOM 2259 C C . PRO A 1 279 ? -22.703 -25.797 21.547 1 84.62 279 PRO A C 1
ATOM 2261 O O . PRO A 1 279 ? -22.391 -25.375 22.672 1 84.62 279 PRO A O 1
ATOM 2264 N N . TYR A 1 280 ? -21.906 -26.484 20.812 1 85.81 280 TYR A N 1
ATOM 2265 C CA . TYR A 1 280 ? -20.625 -26.891 21.375 1 85.81 280 TYR A CA 1
ATOM 2266 C C . TYR A 1 280 ? -19.5 -25.969 20.922 1 85.81 280 TYR A C 1
ATOM 2268 O O . TYR A 1 280 ? -18.328 -26.25 21.141 1 85.81 280 TYR A O 1
ATOM 2276 N N . LEU A 1 281 ? -19.875 -24.922 20.281 1 88.69 281 LEU A N 1
ATOM 2277 C CA . LEU A 1 281 ? -18.922 -23.891 19.875 1 88.69 281 LEU A CA 1
ATOM 2278 C C . LEU A 1 281 ? -18.766 -22.844 20.969 1 88.69 281 LEU A C 1
ATOM 2280 O O . LEU A 1 281 ? -19.703 -22.109 21.266 1 88.69 281 LEU A O 1
ATOM 2284 N N . LEU A 1 282 ? -17.609 -22.766 21.562 1 89.5 282 LEU A N 1
ATOM 2285 C CA . LEU A 1 282 ? -17.344 -21.844 22.656 1 89.5 282 LEU A CA 1
ATOM 2286 C C . LEU A 1 282 ? -16.781 -20.531 22.125 1 89.5 282 LEU A C 1
ATOM 2288 O O . LEU A 1 282 ? -15.891 -20.531 21.266 1 89.5 282 LEU A O 1
ATOM 2292 N N . LEU A 1 283 ? -17.328 -19.453 22.594 1 91.62 283 LEU A N 1
ATOM 2293 C CA . LEU A 1 283 ? -16.875 -18.109 22.266 1 91.62 283 LEU A CA 1
ATOM 2294 C C . LEU A 1 283 ? -16.359 -17.391 23.5 1 91.62 283 LEU A C 1
ATOM 2296 O O . LEU A 1 283 ? -17.141 -17.078 24.406 1 91.62 283 LEU A O 1
ATOM 2300 N N . TYR A 1 284 ? -15.078 -17.172 23.484 1 91.19 284 TYR A N 1
ATOM 2301 C CA . TYR A 1 284 ? -14.461 -16.5 24.625 1 91.19 284 TYR A CA 1
ATOM 2302 C C . TYR A 1 284 ? -13.992 -15.102 24.25 1 91.19 284 TYR A C 1
ATOM 2304 O O . TYR A 1 284 ? -13.219 -14.938 23.297 1 91.19 284 TYR A O 1
ATOM 2312 N N . GLU A 1 285 ? -14.438 -14.062 25.031 1 90.75 285 GLU A N 1
ATOM 2313 C CA . GLU A 1 285 ? -14.023 -12.68 24.812 1 90.75 285 GLU A CA 1
ATOM 2314 C C . GLU A 1 285 ? -12.859 -12.305 25.734 1 90.75 285 GLU A C 1
ATOM 2316 O O . GLU A 1 285 ? -13.016 -12.234 26.953 1 90.75 285 GLU A O 1
ATOM 2321 N N . SER A 1 286 ? -11.812 -12 25.156 1 88.44 286 SER A N 1
ATOM 2322 C CA . SER A 1 286 ? -10.57 -11.812 25.906 1 88.44 286 SER A CA 1
ATOM 2323 C C . SER A 1 286 ? -10.586 -10.5 26.672 1 88.44 286 SER A C 1
ATOM 2325 O O . SER A 1 286 ? -10.031 -10.414 27.766 1 88.44 286 SER A O 1
ATOM 2327 N N . ARG A 1 287 ? -11.148 -9.453 26.172 1 86.88 287 ARG A N 1
ATOM 2328 C CA . ARG A 1 287 ? -11.148 -8.164 26.844 1 86.88 287 ARG A CA 1
ATOM 2329 C C . ARG A 1 287 ? -11.984 -8.203 28.125 1 86.88 287 ARG A C 1
ATOM 2331 O O . ARG A 1 287 ? -11.547 -7.727 29.172 1 86.88 287 ARG A O 1
ATOM 2338 N N . GLN A 1 288 ? -13.125 -8.852 27.953 1 83.62 288 GLN A N 1
ATOM 2339 C CA . GLN A 1 288 ? -14.016 -8.961 29.094 1 83.62 288 GLN A CA 1
ATOM 2340 C C . GLN A 1 288 ? -13.75 -10.234 29.891 1 83.62 288 GLN A C 1
ATOM 2342 O O . GLN A 1 288 ? -14.266 -10.406 31 1 83.62 288 GLN A O 1
ATOM 2347 N N . ARG A 1 289 ? -13.023 -10.961 29.531 1 85.81 289 ARG A N 1
ATOM 2348 C CA . ARG A 1 289 ? -12.656 -12.211 30.188 1 85.81 289 ARG A CA 1
ATOM 2349 C C . ARG A 1 289 ? -13.891 -13.023 30.562 1 85.81 289 ARG A C 1
ATOM 2351 O O . ARG A 1 289 ? -14.047 -13.438 31.703 1 85.81 289 ARG A O 1
ATOM 2358 N N . ARG A 1 290 ? -14.727 -13.25 29.484 1 87.31 290 ARG A N 1
ATOM 2359 C CA . ARG A 1 290 ? -15.945 -14.023 29.703 1 87.31 290 ARG A CA 1
ATOM 2360 C C . ARG A 1 290 ? -16.359 -14.773 28.438 1 87.31 290 ARG A C 1
ATOM 2362 O O . ARG A 1 290 ? -15.938 -14.414 27.344 1 87.31 290 ARG A O 1
ATOM 2369 N N . TYR A 1 291 ? -17.094 -15.836 28.609 1 87.81 291 TYR A N 1
ATOM 2370 C CA . TYR A 1 291 ? -17.672 -16.578 27.5 1 87.81 291 TYR A CA 1
ATOM 2371 C C . TYR A 1 291 ? -18.938 -15.891 26.984 1 87.81 291 TYR A C 1
ATOM 2373 O O . TYR A 1 291 ? -19.734 -15.391 27.766 1 87.81 291 TYR A O 1
ATOM 2381 N N . LEU A 1 292 ? -18.891 -15.867 25.594 1 82.94 292 LEU A N 1
ATOM 2382 C CA . LEU A 1 292 ? -20.094 -15.32 24.984 1 82.94 292 LEU A CA 1
ATOM 2383 C C . LEU A 1 292 ? -21.156 -16.391 24.812 1 82.94 292 LEU A C 1
ATOM 2385 O O . LEU A 1 292 ? -20.875 -17.484 24.297 1 82.94 292 LEU A O 1
ATOM 2389 N N . GLY A 1 293 ? -22.234 -16.312 25.375 1 74 293 GLY A N 1
ATOM 2390 C CA . GLY A 1 293 ? -23.328 -17.266 25.203 1 74 293 GLY A CA 1
ATOM 2391 C C . GLY A 1 293 ? -23.516 -18.156 26.406 1 74 293 GLY A C 1
ATOM 2392 O O . GLY A 1 293 ? -22.75 -18.094 27.375 1 74 293 GLY A O 1
ATOM 2393 N N . CYS A 1 294 ? -24.641 -18.938 26.484 1 58.75 294 CYS A N 1
ATOM 2394 C CA . CYS A 1 294 ? -25.078 -19.719 27.641 1 58.75 294 CYS A CA 1
ATOM 2395 C C . CYS A 1 294 ? -24.469 -21.109 27.594 1 58.75 294 CYS A C 1
ATOM 2397 O O . CYS A 1 294 ? -24.219 -21.656 26.516 1 58.75 294 CYS A O 1
ATOM 2399 N N . SER A 1 295 ? -23.812 -21.641 28.703 1 56.66 295 SER A N 1
ATOM 2400 C CA . SER A 1 295 ? -23.281 -22.984 28.938 1 56.66 295 SER A CA 1
ATOM 2401 C C . SER A 1 295 ? -24.266 -24.047 28.453 1 56.66 295 SER A C 1
ATOM 2403 O O . SER A 1 295 ? -25.484 -23.844 28.484 1 56.66 295 SER A O 1
ATOM 2405 N N . PRO A 1 296 ? -23.75 -25.016 27.656 1 55.16 296 PRO A N 1
ATOM 2406 C CA . PRO A 1 296 ? -24.625 -26.094 27.203 1 55.16 296 PRO A CA 1
ATOM 2407 C C . PRO A 1 296 ? -25.625 -26.547 28.266 1 55.16 296 PRO A C 1
ATOM 2409 O O . PRO A 1 296 ? -26.672 -27.094 27.922 1 55.16 296 PRO A O 1
ATOM 2412 N N . GLU A 1 297 ? -25.094 -26.719 29.484 1 51.41 297 GLU A N 1
ATOM 2413 C CA . GLU A 1 297 ? -25.938 -27.375 30.469 1 51.41 297 GLU A CA 1
ATOM 2414 C C . GLU A 1 297 ? -27.25 -26.609 30.688 1 51.41 297 GLU A C 1
ATOM 2416 O O . GLU A 1 297 ? -28.156 -27.109 31.359 1 51.41 297 GLU A O 1
ATOM 2421 N N . GLY A 1 298 ? -27.188 -25.312 30.719 1 47.28 298 GLY A N 1
ATOM 2422 C CA . GLY A 1 298 ? -28.453 -24.719 31.109 1 47.28 298 GLY A CA 1
ATOM 2423 C C . GLY A 1 298 ? -29.547 -24.859 30.062 1 47.28 298 GLY A C 1
ATOM 2424 O O . GLY A 1 298 ? -29.266 -25.25 28.922 1 47.28 298 GLY A O 1
ATOM 2425 N N . SER A 1 299 ? -30.875 -24.562 30.359 1 45.72 299 SER A N 1
ATOM 2426 C CA . SER A 1 299 ? -32.188 -24.844 29.781 1 45.72 299 SER A CA 1
ATOM 2427 C C . SER A 1 299 ? -32.219 -24.562 28.281 1 45.72 299 SER A C 1
ATOM 2429 O O . SER A 1 299 ? -32.688 -25.359 27.5 1 45.72 299 SER A O 1
ATOM 2431 N N . GLY A 1 300 ? -32.375 -23.125 27.781 1 47.16 300 GLY A N 1
ATOM 2432 C CA . GLY A 1 300 ? -33.125 -22.641 26.641 1 47.16 300 GLY A CA 1
ATOM 2433 C C . GLY A 1 300 ? -32.344 -22.688 25.344 1 47.16 300 GLY A C 1
ATOM 2434 O O . GLY A 1 300 ? -31.75 -21.703 24.922 1 47.16 300 GLY A O 1
ATOM 2435 N N . PHE A 1 301 ? -31.625 -23.625 24.969 1 51.12 301 PHE A N 1
ATOM 2436 C CA . PHE A 1 301 ? -30.875 -23.922 23.75 1 51.12 301 PHE A CA 1
ATOM 2437 C C . PHE A 1 301 ? -31.578 -23.359 22.531 1 51.12 301 PHE A C 1
ATOM 2439 O O . PHE A 1 301 ? -31.031 -23.375 21.422 1 51.12 301 PHE A O 1
ATOM 2446 N N . CYS A 1 302 ? -32.906 -23.312 22.469 1 54.03 302 CYS A N 1
ATOM 2447 C CA . CYS A 1 302 ? -33.656 -23.359 21.219 1 54.03 302 CYS A CA 1
ATOM 2448 C C . CYS A 1 302 ? -33.719 -21.984 20.562 1 54.03 302 CYS A C 1
ATOM 2450 O O . CYS A 1 302 ? -34.719 -21.266 20.703 1 54.03 302 CYS A O 1
ATOM 2452 N N . SER A 1 303 ? -32.625 -21.234 20.625 1 61.03 303 SER A N 1
ATOM 2453 C CA . SER A 1 303 ? -32.938 -20.125 19.734 1 61.03 303 SER A CA 1
ATOM 2454 C C . SER A 1 303 ? -33.062 -20.594 18.281 1 61.03 303 SER A C 1
ATOM 2456 O O . SER A 1 303 ? -32.375 -21.516 17.859 1 61.03 303 SER A O 1
ATOM 2458 N N . LYS A 1 304 ? -34.188 -20.312 17.688 1 66.62 304 LYS A N 1
ATOM 2459 C CA . LYS A 1 304 ? -34.5 -20.641 16.297 1 66.62 304 LYS A CA 1
ATOM 2460 C C . LYS A 1 304 ? -33.375 -20.234 15.359 1 66.62 304 LYS A C 1
ATOM 2462 O O . LYS A 1 304 ? -33.25 -20.766 14.258 1 66.62 304 LYS A O 1
ATOM 2467 N N . ASP A 1 305 ? -32.312 -19.484 15.891 1 81.5 305 ASP A N 1
ATOM 2468 C CA . ASP A 1 305 ? -31.312 -18.938 14.977 1 81.5 305 ASP A CA 1
ATOM 2469 C C . ASP A 1 305 ? -29.953 -19.609 15.18 1 81.5 305 ASP A C 1
ATOM 2471 O O . ASP A 1 305 ? -28.938 -19.156 14.633 1 81.5 305 ASP A O 1
ATOM 2475 N N . ARG A 1 306 ? -29.969 -20.766 15.867 1 87.62 306 ARG A N 1
ATOM 2476 C CA . ARG A 1 306 ? -28.703 -21.422 16.156 1 87.62 306 ARG A CA 1
ATOM 2477 C C . ARG A 1 306 ? -28.359 -22.438 15.07 1 87.62 306 ARG A C 1
ATOM 2479 O O . ARG A 1 306 ? -29.25 -23.156 14.594 1 87.62 306 ARG A O 1
ATOM 2486 N N . PHE A 1 307 ? -27.109 -22.531 14.734 1 90.06 307 PHE A N 1
ATOM 2487 C CA . PHE A 1 307 ? -26.656 -23.609 13.852 1 90.06 307 PHE A CA 1
ATOM 2488 C C . PHE A 1 307 ? -26.641 -24.938 14.594 1 90.06 307 PHE A C 1
ATOM 2490 O O . PHE A 1 307 ? -26.203 -25.016 15.734 1 90.06 307 PHE A O 1
ATOM 2497 N N . VAL A 1 308 ? -27.156 -25.922 13.953 1 86.19 308 VAL A N 1
ATOM 2498 C CA . VAL A 1 308 ? -27.234 -27.203 14.648 1 86.19 308 VAL A CA 1
ATOM 2499 C C . VAL A 1 308 ? -26.469 -28.266 13.859 1 86.19 308 VAL A C 1
ATOM 2501 O O . VAL A 1 308 ? -25.938 -29.203 14.445 1 86.19 308 VAL A O 1
ATOM 2504 N N . ALA A 1 309 ? -26.328 -28.094 12.633 1 84 309 ALA A N 1
ATOM 2505 C CA . ALA A 1 309 ? -25.75 -29.141 11.781 1 84 309 ALA A CA 1
ATOM 2506 C C . ALA A 1 309 ? -24.234 -29.141 11.891 1 84 309 ALA A C 1
ATOM 2508 O O . ALA A 1 309 ? -23.625 -30.219 11.992 1 84 309 ALA A O 1
ATOM 2509 N N . TYR A 1 310 ? -23.594 -27.969 11.82 1 85.75 310 TYR A N 1
ATOM 2510 C CA . TYR A 1 310 ? -22.141 -27.828 11.875 1 85.75 310 TYR A CA 1
ATOM 2511 C C . TYR A 1 310 ? -21.734 -26.781 12.898 1 85.75 310 TYR A C 1
ATOM 2513 O O . TYR A 1 310 ? -22.531 -25.906 13.242 1 85.75 310 TYR A O 1
ATOM 2521 N N . PRO A 1 311 ? -20.578 -26.859 13.422 1 88.94 311 PRO A N 1
ATOM 2522 C CA . PRO A 1 311 ? -20.109 -25.844 14.367 1 88.94 311 PRO A CA 1
ATOM 2523 C C . PRO A 1 311 ? -19.844 -24.484 13.703 1 88.94 311 PRO A C 1
ATOM 2525 O O . PRO A 1 311 ? -18.688 -24.141 13.453 1 88.94 311 PRO A O 1
ATOM 2528 N N . CYS A 1 312 ? -20.875 -23.797 13.477 1 91.94 312 CYS A N 1
ATOM 2529 C CA . CYS A 1 312 ? -20.797 -22.516 12.773 1 91.94 312 CYS A CA 1
ATOM 2530 C C . CYS A 1 312 ? -21.328 -21.391 13.641 1 91.94 312 CYS A C 1
ATOM 2532 O O . CYS A 1 312 ? -21.969 -21.625 14.664 1 91.94 312 CYS A O 1
ATOM 2534 N N . ALA A 1 313 ? -20.953 -20.281 13.289 1 92.62 313 ALA A N 1
ATOM 2535 C CA . ALA A 1 313 ? -21.484 -19.031 13.844 1 92.62 313 ALA A CA 1
ATOM 2536 C C . ALA A 1 313 ? -21.438 -17.906 12.812 1 92.62 313 ALA A C 1
ATOM 2538 O O . ALA A 1 313 ? -20.641 -17.953 11.867 1 92.62 313 ALA A O 1
ATOM 2539 N N . VAL A 1 314 ? -22.297 -16.938 12.977 1 95.12 314 VAL A N 1
ATOM 2540 C CA . VAL A 1 314 ? -22.266 -15.758 12.109 1 95.12 314 VAL A CA 1
ATOM 2541 C C . VAL A 1 314 ? -21.938 -14.516 12.922 1 95.12 314 VAL A C 1
ATOM 2543 O O . VAL A 1 314 ? -21.953 -14.555 14.156 1 95.12 314 VAL A O 1
ATOM 2546 N N . GLY A 1 315 ? -21.578 -13.523 12.219 1 95 315 GLY A N 1
ATOM 2547 C CA . GLY A 1 315 ? -21.312 -12.258 12.891 1 95 315 GLY A CA 1
ATOM 2548 C C . GLY A 1 315 ? -22.578 -11.586 13.398 1 95 315 GLY A C 1
ATOM 2549 O O . GLY A 1 315 ? -23.656 -11.789 12.844 1 95 315 GLY A O 1
ATOM 2550 N N . GLN A 1 316 ? -22.422 -10.734 14.359 1 92.25 316 GLN A N 1
ATOM 2551 C CA . GLN A 1 316 ? -23.547 -10.023 14.961 1 92.25 316 GLN A CA 1
ATOM 2552 C C . GLN A 1 316 ? -24.141 -9 13.992 1 92.25 316 GLN A C 1
ATOM 2554 O O . GLN A 1 316 ? -25.359 -8.797 13.969 1 92.25 316 GLN A O 1
ATOM 2559 N N . THR A 1 317 ? -23.281 -8.43 13.258 1 93.44 317 THR A N 1
ATOM 2560 C CA . THR A 1 317 ? -23.719 -7.352 12.383 1 93.44 317 THR A CA 1
ATOM 2561 C C . THR A 1 317 ? -23.859 -7.852 10.945 1 93.44 317 THR A C 1
ATOM 2563 O O . THR A 1 317 ? -23 -8.562 10.438 1 93.44 317 THR A O 1
ATOM 2566 N N . ALA A 1 318 ? -24.953 -7.496 10.359 1 95.38 318 ALA A N 1
ATOM 2567 C CA . ALA A 1 318 ? -25.156 -7.77 8.945 1 95.38 318 ALA A CA 1
ATOM 2568 C C . ALA A 1 318 ? -24.844 -6.547 8.094 1 95.38 318 ALA A C 1
ATOM 2570 O O . ALA A 1 318 ? -25.156 -5.418 8.469 1 95.38 318 ALA A O 1
ATOM 2571 N N . PHE A 1 319 ? -24.203 -6.812 6.984 1 97 319 PHE A N 1
ATOM 2572 C CA . PHE A 1 319 ? -23.797 -5.727 6.098 1 97 319 PHE A CA 1
ATOM 2573 C C . PHE A 1 319 ? -24.719 -5.652 4.887 1 97 319 PHE A C 1
ATOM 2575 O O . PHE A 1 319 ? -24.938 -6.656 4.207 1 97 319 PHE A O 1
ATOM 2582 N N . SER A 1 320 ? -25.266 -4.465 4.602 1 96.31 320 SER A N 1
ATOM 2583 C CA . SER A 1 320 ? -26.141 -4.289 3.451 1 96.31 320 SER A CA 1
ATOM 2584 C C . SER A 1 320 ? -25.625 -3.209 2.512 1 96.31 320 SER A C 1
ATOM 2586 O O . SER A 1 320 ? -26.266 -2.887 1.509 1 96.31 320 SER A O 1
ATOM 2588 N N . SER A 1 321 ? -24.531 -2.656 2.867 1 96.06 321 SER A N 1
ATOM 2589 C CA . SER A 1 321 ? -23.875 -1.642 2.041 1 96.06 321 SER A CA 1
ATOM 2590 C C . SER A 1 321 ? -22.469 -1.352 2.527 1 96.06 321 SER A C 1
ATOM 2592 O O . SER A 1 321 ? -22.094 -1.727 3.643 1 96.06 321 SER A O 1
ATOM 2594 N N . GLY A 1 322 ? -21.719 -0.851 1.579 1 95.62 322 GLY A N 1
ATOM 2595 C CA . GLY A 1 322 ? -20.406 -0.344 1.962 1 95.62 322 GLY A CA 1
ATOM 2596 C C . GLY A 1 322 ? -19.297 -1.37 1.804 1 95.62 322 GLY A C 1
ATOM 2597 O O . GLY A 1 322 ? -19.516 -2.434 1.219 1 95.62 322 GLY A O 1
ATOM 2598 N N . ARG A 1 323 ? -18.141 -0.946 2.207 1 96.81 323 ARG A N 1
ATOM 2599 C CA . ARG A 1 323 ? -16.938 -1.774 2.191 1 96.81 323 ARG A CA 1
ATOM 2600 C C . ARG A 1 323 ? -16.5 -2.141 3.607 1 96.81 323 ARG A C 1
ATOM 2602 O O . ARG A 1 323 ? -16.484 -1.286 4.496 1 96.81 323 ARG A O 1
ATOM 2609 N N . HIS A 1 324 ? -16.219 -3.434 3.785 1 97.56 324 HIS A N 1
ATOM 2610 C CA . HIS A 1 324 ? -15.898 -3.941 5.113 1 97.56 324 HIS A CA 1
ATOM 2611 C C . HIS A 1 324 ? -14.719 -4.91 5.062 1 97.56 324 HIS A C 1
ATOM 2613 O O . HIS A 1 324 ? -14.609 -5.711 4.133 1 97.56 324 HIS A O 1
ATOM 2619 N N . TYR A 1 325 ? -13.906 -4.754 6.004 1 97.69 325 TYR A N 1
ATOM 2620 C CA . TYR A 1 325 ? -12.734 -5.621 6.098 1 97.69 325 TYR A CA 1
ATOM 2621 C C . TYR A 1 325 ? -12.555 -6.137 7.52 1 97.69 325 TYR A C 1
ATOM 2623 O O . TYR A 1 325 ? -12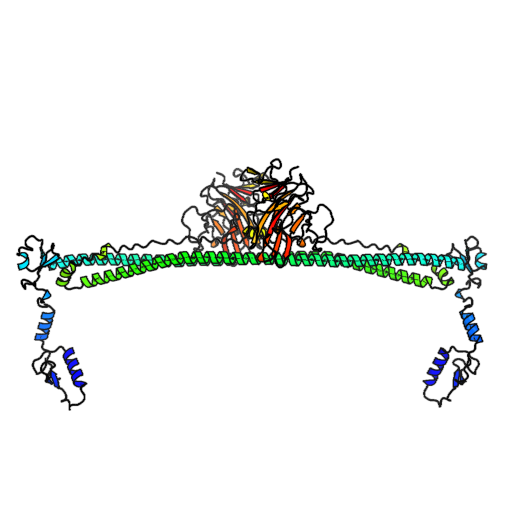.766 -5.402 8.484 1 97.69 325 TYR A O 1
ATOM 2631 N N . TRP A 1 326 ? -12.234 -7.449 7.711 1 97.19 326 TRP A N 1
ATOM 2632 C CA . TRP A 1 326 ? -11.883 -8 9.016 1 97.19 326 TRP A CA 1
ATOM 2633 C C . TRP A 1 326 ? -10.883 -9.141 8.867 1 97.19 326 TRP A C 1
ATOM 2635 O O . TRP A 1 326 ? -10.68 -9.664 7.766 1 97.19 326 TRP A O 1
ATOM 2645 N N . GLU A 1 327 ? -10.148 -9.43 9.852 1 96.44 327 GLU A N 1
ATOM 2646 C CA . GLU A 1 327 ? -9.109 -10.453 9.836 1 96.44 327 GLU A CA 1
ATOM 2647 C C . GLU A 1 327 ? -9.406 -11.562 10.844 1 96.44 327 GLU A C 1
ATOM 2649 O O . GLU A 1 327 ? -9.938 -11.297 11.922 1 96.44 327 GLU A O 1
ATOM 2654 N N . VAL A 1 328 ? -9.117 -12.766 10.492 1 95.06 328 VAL A N 1
ATOM 2655 C CA . VAL A 1 328 ? -9.336 -13.93 11.352 1 95.06 328 VAL A CA 1
ATOM 2656 C C . VAL A 1 328 ? -8.023 -14.688 11.539 1 95.06 328 VAL A C 1
ATOM 2658 O O . VAL A 1 328 ? -7.383 -15.078 10.555 1 95.06 328 VAL A O 1
ATOM 2661 N N . GLY A 1 329 ? -7.637 -14.82 12.781 1 93.19 329 GLY A N 1
ATOM 2662 C CA . GLY A 1 329 ? -6.488 -15.656 13.086 1 93.19 329 GLY A CA 1
ATOM 2663 C C . GLY A 1 329 ? -6.824 -17.141 13.133 1 93.19 329 GLY A C 1
ATOM 2664 O O . GLY A 1 329 ? -7.801 -17.531 13.773 1 93.19 329 GLY A O 1
ATOM 2665 N N . LEU A 1 330 ? -6.055 -17.953 12.414 1 88.75 330 LEU A N 1
ATOM 2666 C CA . LEU A 1 330 ? -6.297 -19.391 12.344 1 88.75 330 LEU A CA 1
ATOM 2667 C C . LEU A 1 330 ? -5.172 -20.156 13.031 1 88.75 330 LEU A C 1
ATOM 2669 O O . LEU A 1 330 ? -4.043 -20.188 12.539 1 88.75 330 LEU A O 1
ATOM 2673 N N . ASN A 1 331 ? -5.406 -20.547 14.195 1 86.31 331 ASN A N 1
ATOM 2674 C CA . ASN A 1 331 ? -4.504 -21.453 14.875 1 86.31 331 ASN A CA 1
ATOM 2675 C C . ASN A 1 331 ? -5.039 -22.891 14.859 1 86.31 331 ASN A C 1
ATOM 2677 O O . ASN A 1 331 ? -5.57 -23.375 15.859 1 86.31 331 ASN A O 1
ATOM 2681 N N . ILE A 1 332 ? -4.953 -23.469 13.734 1 78.5 332 ILE A N 1
ATOM 2682 C CA . ILE A 1 332 ? -5.598 -24.75 13.516 1 78.5 332 ILE A CA 1
ATOM 2683 C C . ILE A 1 332 ? -4.547 -25.859 13.523 1 78.5 332 ILE A C 1
ATOM 2685 O O . ILE A 1 332 ? -3.439 -25.672 13.008 1 78.5 332 ILE A O 1
ATOM 2689 N N . THR A 1 333 ? -4.797 -26.844 14.359 1 68.56 333 THR A N 1
ATOM 2690 C CA . THR A 1 333 ? -3.92 -28 14.414 1 68.56 333 THR A CA 1
ATOM 2691 C C . THR A 1 333 ? -4.352 -29.047 13.391 1 68.56 333 THR A C 1
ATOM 2693 O O . THR A 1 333 ? -5.547 -29.312 13.227 1 68.56 333 THR A O 1
ATOM 2696 N N . GLY A 1 334 ? -3.381 -29.594 12.641 1 61.88 334 GLY A N 1
ATOM 2697 C CA . GLY A 1 334 ? -3.58 -30.781 11.812 1 61.88 334 GLY A CA 1
ATOM 2698 C C . GLY A 1 334 ? -4.367 -30.5 10.547 1 61.88 334 GLY A C 1
ATOM 2699 O O . GLY A 1 334 ? -4.172 -29.469 9.906 1 61.88 334 GLY A O 1
ATOM 2700 N N . ASP A 1 335 ? -5.312 -31.453 10.242 1 65.25 335 ASP A N 1
ATOM 2701 C CA . ASP A 1 335 ? -6.129 -31.5 9.031 1 65.25 335 ASP A CA 1
ATOM 2702 C C . ASP A 1 335 ? -7.559 -31.031 9.32 1 65.25 335 ASP A C 1
ATOM 2704 O O . ASP A 1 335 ? -8.5 -31.5 8.68 1 65.25 335 ASP A O 1
ATOM 2708 N N . ALA A 1 336 ? -7.664 -29.984 10.188 1 71.19 336 ALA A N 1
ATOM 2709 C CA . ALA A 1 336 ? -9.016 -29.594 10.586 1 71.19 336 ALA A CA 1
ATOM 2710 C C . ALA A 1 336 ? -9.695 -28.797 9.477 1 71.19 336 ALA A C 1
ATOM 2712 O O . ALA A 1 336 ? -9.062 -27.969 8.82 1 71.19 336 ALA A O 1
ATOM 2713 N N . LEU A 1 337 ? -11.008 -29.219 9.266 1 77.69 337 LEU A N 1
ATOM 2714 C CA . LEU A 1 337 ? -11.836 -28.547 8.273 1 77.69 337 LEU A CA 1
ATOM 2715 C C . LEU A 1 337 ? -12.375 -27.219 8.828 1 77.69 337 LEU A C 1
ATOM 2717 O O . LEU A 1 337 ? -12.727 -27.141 10 1 77.69 337 LEU A O 1
ATOM 2721 N N . TRP A 1 338 ? -12.227 -26.203 8.094 1 86.62 338 TRP A N 1
ATOM 2722 C CA . TRP A 1 338 ? -12.82 -24.922 8.461 1 86.62 338 TRP A CA 1
ATOM 2723 C C . TRP A 1 338 ? -13.352 -24.203 7.227 1 86.62 338 TRP A C 1
ATOM 2725 O O . TRP A 1 338 ? -13.016 -24.547 6.098 1 86.62 338 TRP A O 1
ATOM 2735 N N . ALA A 1 339 ? -14.273 -23.297 7.438 1 89.44 339 ALA A N 1
ATOM 2736 C CA . ALA A 1 339 ? -14.805 -22.422 6.395 1 89.44 339 ALA A CA 1
ATOM 2737 C C . ALA A 1 339 ? -14.984 -21 6.902 1 89.44 339 ALA A C 1
ATOM 2739 O O . ALA A 1 339 ? -15.484 -20.781 8.008 1 89.44 339 ALA A O 1
ATOM 2740 N N . LEU A 1 340 ? -14.43 -20.078 6.145 1 92.88 340 LEU A N 1
ATOM 2741 C CA . LEU A 1 340 ? -14.523 -18.672 6.5 1 92.88 340 LEU A CA 1
ATOM 2742 C C . LEU A 1 340 ? -15.047 -17.844 5.328 1 92.88 340 LEU A C 1
ATOM 2744 O O . LEU A 1 340 ? -14.719 -18.125 4.172 1 92.88 340 LEU A O 1
ATOM 2748 N N . GLY A 1 341 ? -15.852 -16.781 5.648 1 95.75 341 GLY A N 1
ATOM 2749 C CA . GLY A 1 341 ? -16.359 -15.883 4.621 1 95.75 341 GLY A CA 1
ATOM 2750 C C . GLY A 1 341 ? -17.609 -15.141 5.039 1 95.75 341 GLY A C 1
ATOM 2751 O O . GLY A 1 341 ? -17.641 -14.531 6.109 1 95.75 341 GLY A O 1
ATOM 2752 N N . VAL A 1 342 ? -18.562 -15.133 4.066 1 96.94 342 VAL A N 1
ATOM 2753 C CA . VAL A 1 342 ? -19.828 -14.461 4.344 1 96.94 342 VAL A CA 1
ATOM 2754 C C . VAL A 1 342 ? -20.984 -15.336 3.891 1 96.94 342 VAL A C 1
ATOM 2756 O O . VAL A 1 342 ? -20.812 -16.234 3.066 1 96.94 342 VAL A O 1
ATOM 2759 N N . CYS A 1 343 ? -22.109 -15.117 4.512 1 96.12 343 CYS A N 1
ATOM 2760 C CA . CYS A 1 343 ? -23.328 -15.789 4.109 1 96.12 343 CYS A CA 1
ATOM 2761 C C . CYS A 1 343 ? -24.531 -14.852 4.207 1 96.12 343 CYS A C 1
ATOM 2763 O O . CYS A 1 343 ? -24.453 -13.805 4.859 1 96.12 343 CYS A O 1
ATOM 2765 N N . ARG A 1 344 ? -25.531 -15.258 3.553 1 95.56 344 ARG A N 1
ATOM 2766 C CA . ARG A 1 344 ? -26.766 -14.5 3.652 1 95.56 344 ARG A CA 1
ATOM 2767 C C . ARG A 1 344 ? -27.359 -14.586 5.059 1 95.56 344 ARG A C 1
ATOM 2769 O O . ARG A 1 344 ? -27.141 -15.578 5.762 1 95.56 344 ARG A O 1
ATOM 2776 N N . ASP A 1 345 ? -28.172 -13.594 5.379 1 91.19 345 ASP A N 1
ATOM 2777 C CA . ASP A 1 345 ? -28.719 -13.547 6.73 1 91.19 345 ASP A CA 1
ATOM 2778 C C . ASP A 1 345 ? -29.844 -14.57 6.902 1 91.19 345 ASP A C 1
ATOM 2780 O O . ASP A 1 345 ? -30.203 -14.914 8.031 1 91.19 345 ASP A O 1
ATOM 2784 N N . ASN A 1 346 ? -30.312 -15.148 5.812 1 87.94 346 ASN A N 1
ATOM 2785 C CA . ASN A 1 346 ? -31.453 -16.062 5.898 1 87.94 346 ASN A CA 1
ATOM 2786 C C . ASN A 1 346 ? -31.078 -17.484 5.516 1 87.94 346 ASN A C 1
ATOM 2788 O O . ASN A 1 346 ? -31.922 -18.266 5.086 1 87.94 346 ASN A O 1
ATOM 2792 N N . VAL A 1 347 ? -29.844 -17.828 5.617 1 88.88 347 VAL A N 1
ATOM 2793 C CA . VAL A 1 347 ? -29.422 -19.172 5.25 1 88.88 347 VAL A CA 1
ATOM 2794 C C . VAL A 1 347 ? -29.969 -20.188 6.254 1 88.88 347 VAL A C 1
ATOM 2796 O O . VAL A 1 347 ? -30.312 -19.828 7.383 1 88.88 347 VAL A O 1
ATOM 2799 N N . SER A 1 348 ? -30.078 -21.406 5.805 1 85.56 348 SER A N 1
ATOM 2800 C CA . SER A 1 348 ? -30.562 -22.453 6.691 1 85.56 348 SER A CA 1
ATOM 2801 C C . SER A 1 348 ? -29.531 -22.781 7.773 1 85.56 348 SER A C 1
ATOM 2803 O O . SER A 1 348 ? -28.359 -23.031 7.477 1 85.56 348 SER A O 1
ATOM 2805 N N . ARG A 1 349 ? -29.938 -22.875 8.992 1 86.81 349 ARG A N 1
ATOM 2806 C CA . ARG A 1 349 ? -29.047 -23.141 10.109 1 86.81 349 ARG A CA 1
ATOM 2807 C C . ARG A 1 349 ? -29.234 -24.547 10.641 1 86.81 349 ARG A C 1
ATOM 2809 O O . ARG A 1 349 ? -28.438 -25.031 11.453 1 86.81 349 ARG A O 1
ATOM 2816 N N . LYS A 1 350 ? -30.234 -25.219 10.133 1 85.38 350 LYS A N 1
ATOM 2817 C CA . LYS A 1 350 ? -30.547 -26.562 10.633 1 85.38 350 LYS A CA 1
ATOM 2818 C C . LYS A 1 350 ? -30.094 -27.625 9.648 1 85.38 350 LYS A C 1
ATOM 2820 O O . LYS A 1 350 ? -29.609 -28.688 10.055 1 85.38 350 LYS A O 1
ATOM 2825 N N . ASP A 1 351 ? -30.141 -27.281 8.344 1 85.19 351 ASP A N 1
ATOM 2826 C CA . ASP A 1 351 ? -29.875 -28.281 7.328 1 85.19 351 ASP A CA 1
ATOM 2827 C C . ASP A 1 351 ? -28.406 -28.266 6.91 1 85.19 351 ASP A C 1
ATOM 2829 O O . ASP A 1 351 ? -27.734 -27.234 6.996 1 85.19 351 ASP A O 1
ATOM 2833 N N . ARG A 1 352 ? -28.016 -29.531 6.539 1 85.06 352 ARG A N 1
ATOM 2834 C CA . ARG A 1 352 ? -26.688 -29.656 5.957 1 85.06 352 ARG A CA 1
ATOM 2835 C C . ARG A 1 352 ? -26.703 -29.25 4.484 1 85.06 352 ARG A C 1
ATOM 2837 O O . ARG A 1 352 ? -27.203 -30 3.641 1 85.06 352 ARG A O 1
ATOM 2844 N N . VAL A 1 353 ? -26.281 -28.094 4.191 1 83.31 353 VAL A N 1
ATOM 2845 C CA . VAL A 1 353 ? -26.234 -27.609 2.816 1 83.31 353 VAL A CA 1
ATOM 2846 C C . VAL A 1 353 ? -24.781 -27.312 2.428 1 83.31 353 VAL A C 1
ATOM 2848 O O . VAL A 1 353 ? -24 -26.844 3.248 1 83.31 353 VAL A O 1
ATOM 2851 N N . PRO A 1 354 ? -24.484 -27.656 1.168 1 83.62 354 PRO A N 1
ATOM 2852 C CA . PRO A 1 354 ? -23.141 -27.266 0.708 1 83.62 354 PRO A CA 1
ATOM 2853 C C . PRO A 1 354 ? -22.906 -25.75 0.79 1 83.62 354 PRO A C 1
ATOM 2855 O O . PRO A 1 354 ? -23.812 -24.969 0.491 1 83.62 354 PRO A O 1
ATOM 2858 N N . LYS A 1 355 ? -21.75 -25.375 1.259 1 87.62 355 LYS A N 1
ATOM 2859 C CA . LYS A 1 355 ? -21.422 -23.953 1.431 1 87.62 355 LYS A CA 1
ATOM 2860 C C . LYS A 1 355 ? -20.938 -23.344 0.123 1 87.62 355 LYS A C 1
ATOM 2862 O O . LYS A 1 355 ? -19.734 -23.094 -0.04 1 87.62 355 LYS A O 1
ATOM 2867 N N . CYS A 1 356 ? -21.859 -23.016 -0.769 1 87.88 356 CYS A N 1
ATOM 2868 C CA . CYS A 1 356 ? -21.578 -22.422 -2.068 1 87.88 356 CYS A CA 1
ATOM 2869 C C . CYS A 1 356 ? -22.453 -21.203 -2.314 1 87.88 356 CYS A C 1
ATOM 2871 O O . CYS A 1 356 ? -23.438 -21 -1.605 1 87.88 356 CYS A O 1
ATOM 2873 N N . PRO A 1 357 ? -22.094 -20.438 -3.281 1 89.38 357 PRO A N 1
ATOM 2874 C CA . PRO A 1 357 ? -22.844 -19.188 -3.533 1 89.38 357 PRO A CA 1
ATOM 2875 C C . PRO A 1 357 ? -24.312 -19.438 -3.861 1 89.38 357 PRO A C 1
ATOM 2877 O O . PRO A 1 357 ? -25.172 -18.641 -3.51 1 89.38 357 PRO A O 1
ATOM 2880 N N . GLU A 1 358 ? -24.609 -20.594 -4.453 1 88.06 358 GLU A N 1
ATOM 2881 C CA . GLU A 1 358 ? -25.984 -20.922 -4.801 1 88.06 358 GLU A CA 1
ATOM 2882 C C . GLU A 1 358 ? -26.844 -21.062 -3.551 1 88.06 358 GLU A C 1
ATOM 2884 O O . GLU A 1 358 ? -28.047 -20.781 -3.586 1 88.06 358 GLU A O 1
ATOM 2889 N N . ASN A 1 359 ? -26.188 -21.5 -2.512 1 89.81 359 ASN A N 1
ATOM 2890 C CA . ASN A 1 359 ? -26.891 -21.672 -1.247 1 89.81 359 ASN A CA 1
ATOM 2891 C C . ASN A 1 359 ? -26.688 -20.484 -0.322 1 89.81 359 ASN A C 1
ATOM 2893 O O . ASN A 1 359 ? -27.031 -20.531 0.858 1 89.81 359 ASN A O 1
ATOM 2897 N N . GLY A 1 360 ? -26.062 -19.453 -0.813 1 92.38 360 GLY A N 1
ATOM 2898 C CA . GLY A 1 360 ? -25.922 -18.219 -0.064 1 92.38 360 GLY A CA 1
ATOM 2899 C C . GLY A 1 360 ? -24.641 -18.141 0.729 1 92.38 360 GLY A C 1
ATOM 2900 O O . GLY A 1 360 ? -24.516 -17.344 1.663 1 92.38 360 GLY A O 1
ATOM 2901 N N . PHE A 1 361 ? -23.703 -19 0.392 1 92.75 361 PHE A N 1
ATOM 2902 C CA . PHE A 1 361 ? -22.438 -19 1.097 1 92.75 361 PHE A CA 1
ATOM 2903 C C . PHE A 1 361 ? -21.297 -18.609 0.159 1 92.75 361 PHE A C 1
ATOM 2905 O O . PHE A 1 361 ? -21.156 -19.172 -0.93 1 92.75 361 PHE A O 1
ATOM 2912 N N . TRP A 1 362 ? -20.547 -17.594 0.443 1 94.31 362 TRP A N 1
ATOM 2913 C CA . TRP A 1 362 ? -19.297 -17.25 -0.205 1 94.31 362 TRP A CA 1
ATOM 2914 C C . TRP A 1 362 ? -18.109 -17.453 0.741 1 94.31 362 TRP A C 1
ATOM 2916 O O . TRP A 1 362 ? -17.703 -16.531 1.438 1 94.31 362 TRP A O 1
ATOM 2926 N N . VAL A 1 363 ? -17.578 -18.734 0.762 1 93.81 363 VAL A N 1
ATOM 2927 C CA . VAL A 1 363 ? -16.625 -19.109 1.796 1 93.81 363 VAL A CA 1
ATOM 2928 C C . VAL A 1 363 ? -15.422 -19.812 1.164 1 93.81 363 VAL A C 1
ATOM 2930 O O . VAL A 1 363 ? -15.516 -20.328 0.046 1 93.81 363 VAL A O 1
ATOM 2933 N N . VAL A 1 364 ? -14.305 -19.688 1.82 1 91.12 364 VAL A N 1
ATOM 2934 C CA . VAL A 1 364 ? -13.117 -20.484 1.504 1 91.12 364 VAL A CA 1
ATOM 2935 C C . VAL A 1 364 ? -12.938 -21.578 2.551 1 91.12 364 VAL A C 1
ATOM 2937 O O . VAL A 1 364 ? -13.172 -21.359 3.74 1 91.12 364 VAL A O 1
ATOM 2940 N N . GLN A 1 365 ? -12.602 -22.797 2.025 1 85.62 365 GLN A N 1
ATOM 2941 C CA . GLN A 1 365 ? -12.492 -23.953 2.91 1 85.62 365 GLN A CA 1
ATOM 2942 C C . GLN A 1 365 ? -11.141 -24.641 2.752 1 85.62 365 GLN A C 1
ATOM 2944 O O . GLN A 1 365 ? -10.43 -24.406 1.77 1 85.62 365 GLN A O 1
ATOM 2949 N N . LEU A 1 366 ? -10.641 -25.203 3.904 1 75.81 366 LEU A N 1
ATOM 2950 C CA . LEU A 1 366 ? -9.461 -26.047 3.799 1 75.81 366 LEU A CA 1
ATOM 2951 C C . LEU A 1 366 ? -9.852 -27.484 3.469 1 75.81 366 LEU A C 1
ATOM 2953 O O . LEU A 1 366 ? -10.828 -28 4.008 1 75.81 366 LEU A O 1
ATOM 2957 N N . SER A 1 367 ? -9.492 -27.969 2.248 1 60.66 367 SER A N 1
ATOM 2958 C CA . SER A 1 367 ? -9.836 -29.359 1.97 1 60.66 367 SER A CA 1
ATOM 2959 C C . SER A 1 367 ? -8.711 -30.297 2.377 1 60.66 367 SER A C 1
ATOM 2961 O O . SER A 1 367 ? -7.531 -29.938 2.283 1 60.66 367 SER A O 1
ATOM 2963 N N . LYS A 1 368 ? -8.969 -31.078 3.438 1 56 368 LYS A N 1
ATOM 2964 C CA . LYS A 1 368 ? -7.961 -32.062 3.811 1 56 368 LYS A CA 1
ATOM 2965 C C . LYS A 1 368 ? -7.18 -32.562 2.588 1 56 368 LYS A C 1
ATOM 2967 O O . LYS A 1 368 ? -5.965 -32.75 2.66 1 56 368 LYS A O 1
ATOM 2972 N N . GLY A 1 369 ? -7.746 -33.438 1.58 1 47.97 369 GLY A N 1
ATOM 2973 C CA . GLY A 1 369 ? -7.18 -34.344 0.606 1 47.97 369 GLY A CA 1
ATOM 2974 C C . GLY A 1 369 ? -6.836 -33.688 -0.713 1 47.97 369 GLY A C 1
ATOM 2975 O O . GLY A 1 369 ? -7.066 -32.469 -0.887 1 47.97 369 GLY A O 1
ATOM 2976 N N . THR A 1 370 ? -5.895 -34.375 -1.47 1 46.31 370 THR A N 1
ATOM 2977 C CA . THR A 1 370 ? -5.285 -34.156 -2.777 1 46.31 370 THR A CA 1
ATOM 2978 C C . THR A 1 370 ? -6.309 -33.594 -3.768 1 46.31 370 THR A C 1
ATOM 2980 O O . THR A 1 370 ? -5.992 -33.406 -4.941 1 46.31 370 THR A O 1
ATOM 2983 N N . LYS A 1 371 ? -7.539 -33.844 -3.516 1 44.38 371 LYS A N 1
ATOM 2984 C CA . LYS A 1 371 ? -8.352 -33.625 -4.711 1 44.38 371 LYS A CA 1
ATOM 2985 C C . LYS A 1 371 ? -8.688 -32.156 -4.891 1 44.38 371 LYS A C 1
ATOM 2987 O O . LYS A 1 371 ? -9.328 -31.547 -4.027 1 44.38 371 LYS A O 1
ATOM 2992 N N . TYR A 1 372 ? -7.73 -31.453 -5.438 1 44.5 372 TYR A N 1
ATOM 2993 C CA . TYR A 1 372 ? -7.984 -30.094 -5.898 1 44.5 372 TYR A CA 1
ATOM 2994 C C . TYR A 1 372 ? -9.328 -30 -6.617 1 44.5 372 TYR A C 1
ATOM 2996 O O . TYR A 1 372 ? -9.523 -30.625 -7.664 1 44.5 372 TYR A O 1
ATOM 3004 N N . LEU A 1 373 ? -10.352 -30.094 -6.031 1 40.97 373 LEU A N 1
ATOM 3005 C CA . LEU A 1 373 ? -11.578 -29.938 -6.809 1 40.97 373 LEU A CA 1
ATOM 3006 C C . LEU A 1 373 ? -11.508 -28.688 -7.668 1 40.97 373 LEU A C 1
ATOM 3008 O O . LEU A 1 373 ? -11.008 -27.641 -7.223 1 40.97 373 LEU A O 1
ATOM 3012 N N . SER A 1 374 ? -11.469 -28.812 -8.945 1 41.06 374 SER A N 1
ATOM 3013 C CA . SER A 1 374 ? -11.461 -27.875 -10.062 1 41.06 374 SER A CA 1
ATOM 3014 C C . SER A 1 374 ? -12.312 -26.641 -9.742 1 41.06 374 SER A C 1
ATOM 3016 O O . SER A 1 374 ? -13.469 -26.766 -9.328 1 41.06 374 SER A O 1
ATOM 3018 N N . ALA A 1 375 ? -11.734 -25.562 -9.344 1 41.62 375 ALA A N 1
ATOM 3019 C CA . ALA A 1 375 ? -12.25 -24.203 -9.148 1 41.62 375 ALA A CA 1
ATOM 3020 C C . ALA A 1 375 ? -13.43 -23.938 -10.07 1 41.62 375 ALA A C 1
ATOM 3022 O O . ALA A 1 375 ? -14.078 -22.891 -9.969 1 41.62 375 ALA A O 1
ATOM 3023 N N . PHE A 1 376 ? -13.438 -24.688 -11.211 1 38.59 376 PHE A N 1
ATOM 3024 C CA . PHE A 1 376 ? -14.383 -24.25 -12.234 1 38.59 376 PHE A CA 1
ATOM 3025 C C . PHE A 1 376 ? -15.812 -24.578 -11.828 1 38.59 376 PHE A C 1
ATOM 3027 O O . PHE A 1 376 ? -16.766 -24.234 -12.539 1 38.59 376 PHE A O 1
ATOM 3034 N N . SER A 1 377 ? -16.016 -25.719 -11.156 1 41.69 377 SER A N 1
ATOM 3035 C CA . SER A 1 377 ? -17.453 -25.969 -11.016 1 41.69 377 SER A CA 1
ATOM 3036 C C . SER A 1 377 ? -18.062 -25.062 -9.961 1 41.69 377 SER A C 1
ATOM 3038 O O . SER A 1 377 ? -17.5 -24.859 -8.891 1 41.69 377 SER A O 1
ATOM 3040 N N . ALA A 1 378 ? -18.922 -24.188 -10.336 1 48.16 378 ALA A N 1
ATOM 3041 C CA . ALA A 1 378 ? -19.797 -23.328 -9.547 1 48.16 378 ALA A CA 1
ATOM 3042 C C . ALA A 1 378 ? -20.125 -23.969 -8.203 1 48.16 378 ALA A C 1
ATOM 3044 O O . ALA A 1 378 ? -20.422 -23.266 -7.23 1 48.16 378 ALA A O 1
ATOM 3045 N N . LEU A 1 379 ? -20.078 -25.328 -8.141 1 47.81 379 LEU A N 1
ATOM 3046 C CA . LEU A 1 379 ? -20.641 -26.031 -7 1 47.81 379 LEU A CA 1
ATOM 3047 C C . LEU A 1 379 ? -19.562 -26.359 -5.969 1 47.81 379 LEU A C 1
ATOM 3049 O O . LEU A 1 379 ? -19.875 -26.797 -4.859 1 47.81 379 LEU A O 1
ATOM 3053 N N . THR A 1 380 ? -18.297 -26.156 -6.34 1 55.94 380 THR A N 1
ATOM 3054 C CA . THR A 1 380 ? -17.328 -26.688 -5.391 1 55.94 380 THR A CA 1
ATOM 3055 C C . THR A 1 380 ? -16.703 -25.578 -4.566 1 55.94 380 THR A C 1
ATOM 3057 O O . THR A 1 380 ? -16.25 -24.562 -5.117 1 55.94 380 THR A O 1
ATOM 3060 N N . PRO A 1 381 ? -16.906 -25.734 -3.295 1 62.06 381 PRO A N 1
ATOM 3061 C CA . PRO A 1 381 ? -16.281 -24.766 -2.395 1 62.06 381 PRO A CA 1
ATOM 3062 C C . PRO A 1 381 ? -14.789 -24.578 -2.666 1 62.06 381 PRO A C 1
ATOM 3064 O O . PRO A 1 381 ? -14.117 -25.516 -3.115 1 62.06 381 PRO A O 1
ATOM 3067 N N . VAL A 1 382 ? -14.336 -23.391 -2.768 1 70.62 382 VAL A N 1
ATOM 3068 C CA . VAL A 1 382 ? -12.938 -23.047 -3.002 1 70.62 382 VAL A CA 1
ATOM 3069 C C . VAL A 1 382 ? -12.062 -23.609 -1.883 1 70.62 382 VAL A C 1
ATOM 3071 O O . VAL A 1 382 ? -12.328 -23.375 -0.702 1 70.62 382 VAL A O 1
ATOM 3074 N N . MET A 1 383 ? -11.109 -24.406 -2.287 1 70.06 383 MET A N 1
ATOM 3075 C CA . MET A 1 383 ? -10.25 -25.062 -1.309 1 70.06 383 MET A CA 1
ATOM 3076 C C . MET A 1 383 ? -8.828 -24.5 -1.373 1 70.06 383 MET A C 1
ATOM 3078 O O . MET A 1 383 ? -8.305 -24.234 -2.459 1 70.06 383 MET A O 1
ATOM 3082 N N . LEU A 1 384 ? -8.375 -24.234 -0.179 1 77.25 384 LEU A N 1
ATOM 3083 C CA . LEU A 1 384 ? -6.988 -23.797 -0.083 1 77.25 384 LEU A CA 1
ATOM 3084 C C . LEU A 1 384 ? -6.074 -24.984 0.223 1 77.25 384 LEU A C 1
ATOM 3086 O O . LEU A 1 384 ? -6.461 -25.906 0.945 1 77.25 384 LEU A O 1
ATOM 3090 N N . MET A 1 385 ? -4.961 -25.016 -0.381 1 72 385 MET A N 1
ATOM 3091 C CA . MET A 1 385 ? -4 -26.078 -0.148 1 72 385 MET A CA 1
ATOM 3092 C C . MET A 1 385 ? -3.32 -25.922 1.207 1 72 385 MET A C 1
ATOM 3094 O O . MET A 1 385 ? -3.082 -26.906 1.911 1 72 385 MET A O 1
ATOM 3098 N N . GLU A 1 386 ? -3.025 -24.719 1.619 1 76.12 386 GLU A N 1
ATOM 3099 C CA . GLU A 1 386 ? -2.4 -24.422 2.902 1 76.12 386 GLU A CA 1
ATOM 3100 C C . GLU A 1 386 ? -3.117 -23.266 3.604 1 76.12 386 GLU A C 1
ATOM 3102 O O . GLU A 1 386 ? -3.385 -22.234 2.992 1 76.12 386 GLU A O 1
ATOM 3107 N N . PRO A 1 387 ? -3.404 -23.609 4.797 1 79.75 387 PRO A N 1
ATOM 3108 C CA . PRO A 1 387 ? -4.086 -22.531 5.523 1 79.75 387 PRO A CA 1
ATOM 3109 C C . PRO A 1 387 ? -3.15 -21.375 5.887 1 79.75 387 PRO A C 1
ATOM 3111 O O . PRO A 1 387 ? -2.014 -21.609 6.309 1 79.75 387 PRO A O 1
ATOM 3114 N N . PRO A 1 388 ? -3.688 -20.203 5.672 1 87 388 PRO A N 1
ATOM 3115 C CA . PRO A 1 388 ? -2.902 -19.078 6.176 1 87 388 PRO A CA 1
ATOM 3116 C C . PRO A 1 388 ? -3.004 -18.906 7.691 1 87 388 PRO A C 1
ATOM 3118 O O . PRO A 1 388 ? -3.947 -19.422 8.305 1 87 388 PRO A O 1
ATOM 3121 N N . SER A 1 389 ? -2.055 -18.281 8.305 1 89.56 389 SER A N 1
ATOM 3122 C CA . SER A 1 389 ? -2.119 -18.016 9.734 1 89.56 389 SER A CA 1
ATOM 3123 C C . SER A 1 389 ? -3.178 -16.953 10.039 1 89.56 389 SER A C 1
ATOM 3125 O O . SER A 1 389 ? -3.875 -17.047 11.055 1 89.56 389 SER A O 1
ATOM 3127 N N . HIS A 1 390 ? -3.24 -16 9.18 1 93.94 390 HIS A N 1
ATOM 3128 C CA . HIS A 1 390 ? -4.254 -14.953 9.273 1 93.94 390 HIS A CA 1
ATOM 3129 C C . HIS A 1 390 ? -4.93 -14.719 7.926 1 93.94 390 HIS A C 1
ATOM 3131 O O . HIS A 1 390 ? -4.254 -14.531 6.914 1 93.94 390 HIS A O 1
ATOM 3137 N N . MET A 1 391 ? -6.238 -14.789 8.031 1 94.12 391 MET A N 1
ATOM 3138 C CA . MET A 1 391 ? -7.008 -14.562 6.812 1 94.12 391 MET A CA 1
ATOM 3139 C C . MET A 1 391 ? -7.719 -13.211 6.863 1 94.12 391 MET A C 1
ATOM 3141 O O . MET A 1 391 ? -8.375 -12.891 7.855 1 94.12 391 MET A O 1
ATOM 3145 N N . GLY A 1 392 ? -7.473 -12.477 5.785 1 96.81 392 GLY A N 1
ATOM 3146 C CA . GLY A 1 392 ? -8.234 -11.25 5.621 1 96.81 392 GLY A CA 1
ATOM 3147 C C . GLY A 1 392 ? -9.398 -11.391 4.66 1 96.81 392 GLY A C 1
ATOM 3148 O O . GLY A 1 392 ? -9.258 -11.977 3.586 1 96.81 392 GLY A O 1
ATOM 3149 N N . ILE A 1 393 ? -10.578 -10.898 5.035 1 97.62 393 ILE A N 1
ATOM 3150 C CA . ILE A 1 393 ? -11.773 -10.961 4.207 1 97.62 393 ILE A CA 1
ATOM 3151 C C . ILE A 1 393 ? -12.281 -9.555 3.922 1 97.62 393 ILE A C 1
ATOM 3153 O O . ILE A 1 393 ? -12.508 -8.766 4.848 1 97.62 393 ILE A O 1
ATOM 3157 N N . PHE A 1 394 ? -12.375 -9.211 2.672 1 98.31 394 PHE A N 1
ATOM 3158 C CA . PHE A 1 394 ? -12.844 -7.895 2.248 1 98.31 394 PHE A CA 1
ATOM 3159 C C . PHE A 1 394 ? -14.156 -8.008 1.481 1 98.31 394 PHE A C 1
ATOM 3161 O O . PHE A 1 394 ? -14.227 -8.688 0.459 1 98.31 394 PHE A O 1
ATOM 3168 N N . LEU A 1 395 ? -15.156 -7.336 1.979 1 97.88 395 LEU A N 1
ATOM 3169 C CA . LEU A 1 395 ? -16.469 -7.309 1.349 1 97.88 395 LEU A CA 1
ATOM 3170 C C . LEU A 1 395 ? -16.766 -5.938 0.744 1 97.88 395 LEU A C 1
ATOM 3172 O O . LEU A 1 395 ? -16.766 -4.93 1.454 1 97.88 395 LEU A O 1
ATOM 3176 N N . ASP A 1 396 ? -16.844 -5.902 -0.491 1 96.38 396 ASP A N 1
ATOM 3177 C CA . ASP A 1 396 ? -17.391 -4.746 -1.192 1 96.38 396 ASP A CA 1
ATOM 3178 C C . ASP A 1 396 ? -18.828 -5.008 -1.66 1 96.38 396 ASP A C 1
ATOM 3180 O O . ASP A 1 396 ? -19.031 -5.598 -2.719 1 96.38 396 ASP A O 1
ATOM 3184 N N . PHE A 1 397 ? -19.766 -4.496 -0.902 1 97 397 PHE A N 1
ATOM 3185 C CA . PHE A 1 397 ? -21.172 -4.859 -1.108 1 97 397 PHE A CA 1
ATOM 3186 C C . PHE A 1 397 ? -21.672 -4.32 -2.439 1 97 397 PHE A C 1
ATOM 3188 O O . PHE A 1 397 ? -22.312 -5.043 -3.207 1 97 397 PHE A O 1
ATOM 3195 N N . GLU A 1 398 ? -21.422 -3.084 -2.771 1 94.94 398 GLU A N 1
ATOM 3196 C CA . GLU A 1 398 ? -21.906 -2.455 -3.992 1 94.94 398 GLU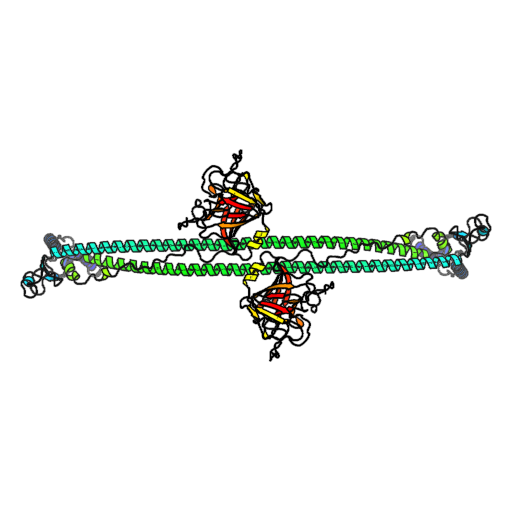 A CA 1
ATOM 3197 C C . GLU A 1 398 ? -21.266 -3.074 -5.23 1 94.94 398 GLU A C 1
ATOM 3199 O O . GLU A 1 398 ? -21.922 -3.227 -6.262 1 94.94 398 GLU A O 1
ATOM 3204 N N . ALA A 1 399 ? -20 -3.467 -5.086 1 93.56 399 ALA A N 1
ATOM 3205 C CA . ALA A 1 399 ? -19.312 -4.066 -6.223 1 93.56 399 ALA A CA 1
ATOM 3206 C C . ALA A 1 399 ? -19.672 -5.535 -6.383 1 93.56 399 ALA A C 1
ATOM 3208 O O . ALA A 1 399 ? -19.391 -6.148 -7.414 1 93.56 399 ALA A O 1
ATOM 3209 N N . GLY A 1 400 ? -20.281 -6.129 -5.312 1 95.44 400 GLY A N 1
ATOM 3210 C CA . GLY A 1 400 ? -20.656 -7.535 -5.348 1 95.44 400 GLY A CA 1
ATOM 3211 C C . GLY A 1 400 ? -19.453 -8.461 -5.273 1 95.44 400 GLY A C 1
ATOM 3212 O O . GLY A 1 400 ? -19.391 -9.461 -5.988 1 95.44 400 GLY A O 1
ATOM 3213 N N . GLU A 1 401 ? -18.484 -8.055 -4.461 1 95.88 401 GLU A N 1
ATOM 3214 C CA . GLU A 1 401 ? -17.25 -8.844 -4.41 1 95.88 401 GLU A CA 1
ATOM 3215 C C . GLU A 1 401 ? -16.859 -9.172 -2.971 1 95.88 401 GLU A C 1
ATOM 3217 O O . GLU A 1 401 ? -17.016 -8.328 -2.076 1 95.88 401 GLU A O 1
ATOM 3222 N N . VAL A 1 402 ? -16.438 -10.422 -2.781 1 96.44 402 VAL A N 1
ATOM 3223 C CA . VAL A 1 402 ? -15.812 -10.852 -1.537 1 96.44 402 VAL A CA 1
ATOM 3224 C C . VAL A 1 402 ? -14.43 -11.422 -1.83 1 96.44 402 VAL A C 1
ATOM 3226 O O . VAL A 1 402 ? -14.289 -12.367 -2.613 1 96.44 402 VAL A O 1
ATOM 3229 N N . SER A 1 403 ? -13.453 -10.812 -1.251 1 96.62 403 SER A N 1
ATOM 3230 C CA . SER A 1 403 ? -12.086 -11.227 -1.525 1 96.62 403 SER A CA 1
ATOM 3231 C C . SER A 1 403 ? -11.406 -11.758 -0.267 1 96.62 403 SER A C 1
ATOM 3233 O O . SER A 1 403 ? -11.68 -11.289 0.838 1 96.62 403 SER A O 1
ATOM 3235 N N . PHE A 1 404 ? -10.562 -12.734 -0.458 1 96.06 404 PHE A N 1
ATOM 3236 C CA . PHE A 1 404 ? -9.82 -13.375 0.62 1 96.06 404 PHE A CA 1
ATOM 3237 C C . PHE A 1 404 ? -8.32 -13.203 0.422 1 96.06 404 PHE A C 1
ATOM 3239 O O . PHE A 1 404 ? -7.812 -13.367 -0.688 1 96.06 404 PHE A O 1
ATOM 3246 N N . TYR A 1 405 ? -7.668 -12.859 1.504 1 96.38 405 TYR A N 1
ATOM 3247 C CA . TYR A 1 405 ? -6.234 -12.602 1.428 1 96.38 405 TYR A CA 1
ATOM 3248 C C . TYR A 1 405 ? -5.492 -13.289 2.568 1 96.38 405 TYR A C 1
ATOM 3250 O O . TYR A 1 405 ? -6.051 -13.484 3.652 1 96.38 405 TYR A O 1
ATOM 3258 N N . SER A 1 406 ? -4.258 -13.688 2.316 1 94.81 406 SER A N 1
ATOM 3259 C CA . SER A 1 406 ? -3.328 -14.039 3.385 1 94.81 406 SER A CA 1
ATOM 3260 C C . SER A 1 406 ? -2.695 -12.797 4 1 94.81 406 SER A C 1
ATOM 3262 O O . SER A 1 406 ? -1.941 -12.086 3.336 1 94.81 406 SER A O 1
ATOM 3264 N N . VAL A 1 407 ? -2.959 -12.562 5.242 1 95.31 407 VAL A N 1
ATOM 3265 C CA . VAL A 1 407 ? -2.527 -11.32 5.879 1 95.31 407 VAL A CA 1
ATOM 3266 C C . VAL A 1 407 ? -1.011 -11.328 6.055 1 95.31 407 VAL A C 1
ATOM 3268 O O . VAL A 1 407 ? -0.365 -10.281 5.988 1 95.31 407 VAL A O 1
ATOM 3271 N N . SER A 1 408 ? -0.446 -12.445 6.277 1 90.25 408 SER A N 1
ATOM 3272 C CA . SER A 1 408 ? 0.975 -12.578 6.582 1 90.25 408 SER A CA 1
ATOM 3273 C C . SER A 1 408 ? 1.838 -12.117 5.41 1 90.25 408 SER A C 1
ATOM 3275 O O . SER A 1 408 ? 2.824 -11.406 5.605 1 90.25 408 SER A O 1
ATOM 3277 N N . ASP A 1 409 ? 1.403 -12.445 4.215 1 89.69 409 ASP A N 1
ATOM 3278 C CA . ASP A 1 409 ? 2.26 -12.086 3.09 1 89.69 409 ASP A CA 1
ATOM 3279 C C . ASP A 1 409 ? 1.498 -11.242 2.07 1 89.69 409 ASP A C 1
ATOM 3281 O O . ASP A 1 409 ? 2.062 -10.828 1.059 1 89.69 409 ASP A O 1
ATOM 3285 N N . GLY A 1 410 ? 0.292 -11.047 2.275 1 92.62 410 GLY A N 1
ATOM 3286 C CA . GLY A 1 410 ? -0.484 -10.164 1.426 1 92.62 410 GLY A CA 1
ATOM 3287 C C . GLY A 1 410 ? -0.936 -10.812 0.133 1 92.62 410 GLY A C 1
ATOM 3288 O O . GLY A 1 410 ? -1.4 -10.133 -0.783 1 92.62 410 GLY A O 1
ATOM 3289 N N . SER A 1 411 ? -0.847 -12.062 0.027 1 94.19 411 SER A N 1
ATOM 3290 C CA . SER A 1 411 ? -1.214 -12.75 -1.208 1 94.19 411 SER A CA 1
ATOM 3291 C C . SER A 1 411 ? -2.727 -12.898 -1.33 1 94.19 411 SER A C 1
ATOM 3293 O O . SER A 1 411 ? -3.418 -13.102 -0.33 1 94.19 411 SER A O 1
ATOM 3295 N N . HIS A 1 412 ? -3.199 -12.773 -2.535 1 95.19 412 HIS A N 1
ATOM 3296 C CA . HIS A 1 412 ? -4.605 -12.992 -2.85 1 95.19 412 HIS A CA 1
ATOM 3297 C C . HIS A 1 412 ? -4.941 -14.484 -2.863 1 95.19 412 HIS A C 1
ATOM 3299 O O . HIS A 1 412 ? -4.215 -15.281 -3.459 1 95.19 412 HIS A O 1
ATOM 3305 N N . LEU A 1 413 ? -5.992 -14.844 -2.24 1 92.12 413 LEU A N 1
ATOM 3306 C CA . LEU A 1 413 ? -6.371 -16.25 -2.178 1 92.12 413 LEU A CA 1
ATOM 3307 C C . LEU A 1 413 ? -7.523 -16.547 -3.131 1 92.12 413 LEU A C 1
ATOM 3309 O O . LEU A 1 413 ? -7.453 -17.5 -3.924 1 92.12 413 LEU A O 1
ATOM 3313 N N . HIS A 1 414 ? -8.562 -15.727 -3.043 1 91.94 414 HIS A N 1
ATOM 3314 C CA . HIS A 1 414 ? -9.734 -15.938 -3.891 1 91.94 414 HIS A CA 1
ATOM 3315 C C . HIS A 1 414 ? -10.656 -14.727 -3.873 1 91.94 414 HIS A C 1
ATOM 3317 O O . HIS A 1 414 ? -10.648 -13.953 -2.916 1 91.94 414 HIS A O 1
ATOM 3323 N N . THR A 1 415 ? -11.406 -14.578 -4.922 1 93.62 415 THR A N 1
ATOM 3324 C CA . THR A 1 415 ? -12.438 -13.547 -4.973 1 93.62 415 THR A CA 1
ATOM 3325 C C . THR A 1 415 ? -13.711 -14.078 -5.617 1 93.62 415 THR A C 1
ATOM 3327 O O . THR A 1 415 ? -13.664 -14.703 -6.68 1 93.62 415 THR A O 1
ATOM 3330 N N . TYR A 1 416 ? -14.789 -13.898 -4.883 1 93.56 416 TYR A N 1
ATOM 3331 C CA . TYR A 1 416 ? -16.109 -14.117 -5.477 1 93.56 416 TYR A CA 1
ATOM 3332 C C . TYR A 1 416 ? -16.641 -12.828 -6.086 1 93.56 416 TYR A C 1
ATOM 3334 O O . TYR A 1 416 ? -16.516 -11.75 -5.492 1 93.56 416 TYR A O 1
ATOM 3342 N N . SER A 1 417 ? -17.188 -12.945 -7.246 1 92.25 417 SER A N 1
ATOM 3343 C CA . SER A 1 417 ? -17.812 -11.789 -7.887 1 92.25 417 SER A CA 1
ATOM 3344 C C . SER A 1 417 ? -19.234 -12.109 -8.352 1 92.25 417 SER A C 1
ATOM 3346 O O . SER A 1 417 ? -19.469 -13.133 -8.984 1 92.25 417 SER A O 1
ATOM 3348 N N . GLN A 1 418 ? -20.109 -11.32 -7.918 1 90.94 418 GLN A N 1
ATOM 3349 C CA . GLN A 1 418 ? -21.5 -11.406 -8.352 1 90.94 418 GLN A CA 1
ATOM 3350 C C . GLN A 1 418 ? -22.016 -10.047 -8.805 1 90.94 418 GLN A C 1
ATOM 3352 O O . GLN A 1 418 ? -21.422 -9.016 -8.5 1 90.94 418 GLN A O 1
ATOM 3357 N N . ALA A 1 419 ? -23.047 -10.117 -9.602 1 89.25 419 ALA A N 1
ATOM 3358 C CA . ALA A 1 419 ? -23.609 -8.859 -10.078 1 89.25 419 ALA A CA 1
ATOM 3359 C C . ALA A 1 419 ? -24.141 -8.031 -8.914 1 89.25 419 ALA A C 1
ATOM 3361 O O . ALA A 1 419 ? -23.844 -6.84 -8.805 1 89.25 419 ALA A O 1
ATOM 3362 N N . THR A 1 420 ? -24.969 -8.688 -8.125 1 93.12 420 THR A N 1
ATOM 3363 C CA . THR A 1 420 ? -25.484 -8.055 -6.918 1 93.12 420 THR A CA 1
ATOM 3364 C C . THR A 1 420 ? -25.734 -9.094 -5.824 1 93.12 420 THR A C 1
ATOM 3366 O O . THR A 1 420 ? -26.109 -10.227 -6.113 1 93.12 420 THR A O 1
ATOM 3369 N N . PHE A 1 421 ? -25.406 -8.727 -4.648 1 93.88 421 PHE A N 1
ATOM 3370 C CA . PHE A 1 421 ? -25.734 -9.625 -3.545 1 93.88 421 PHE A CA 1
ATOM 3371 C C . PHE A 1 421 ? -27.234 -9.602 -3.252 1 93.88 421 PHE A C 1
ATOM 3373 O O . PHE A 1 421 ? -27.859 -8.539 -3.297 1 93.88 421 PHE A O 1
ATOM 3380 N N . PRO A 1 422 ? -27.844 -10.688 -3.053 1 90.06 422 PRO A N 1
ATOM 3381 C CA . PRO A 1 422 ? -29.297 -10.773 -2.898 1 90.06 422 PRO A CA 1
ATOM 3382 C C . PRO A 1 422 ? -29.797 -10.133 -1.604 1 90.06 422 PRO A C 1
ATOM 3384 O O . PRO A 1 422 ? -30.984 -9.828 -1.479 1 90.06 422 PRO A O 1
ATOM 3387 N N . GLY A 1 423 ? -29.078 -9.883 -0.684 1 92.31 423 GLY A N 1
ATOM 3388 C CA . GLY A 1 423 ? -29.453 -9.328 0.606 1 92.31 423 GLY A CA 1
ATOM 3389 C C . GLY A 1 423 ? -28.266 -9.078 1.521 1 92.31 423 GLY A C 1
ATOM 3390 O O . GLY A 1 423 ? -27.125 -9.117 1.079 1 92.31 423 GLY A O 1
ATOM 3391 N N . PRO A 1 424 ? -28.703 -8.781 2.74 1 96.25 424 PRO A N 1
ATOM 3392 C CA . PRO A 1 424 ? -27.641 -8.539 3.705 1 96.25 424 PRO A CA 1
ATOM 3393 C C . PRO A 1 424 ? -26.75 -9.766 3.934 1 96.25 424 PRO A C 1
ATOM 3395 O O . PRO A 1 424 ? -27.234 -10.898 3.848 1 96.25 424 PRO A O 1
ATOM 3398 N N . LEU A 1 425 ? -25.516 -9.461 4.152 1 97.62 425 LEU A N 1
ATOM 3399 C CA . LEU A 1 425 ? -24.547 -10.531 4.371 1 97.62 425 LEU A CA 1
ATOM 3400 C C . LEU A 1 425 ? -23.969 -10.461 5.781 1 97.62 425 LEU A C 1
ATOM 3402 O O . LEU A 1 425 ? -23.812 -9.367 6.336 1 97.62 425 LEU A O 1
ATOM 3406 N N . GLN A 1 426 ? -23.656 -11.602 6.305 1 97.25 426 GLN A N 1
ATOM 3407 C CA . GLN A 1 426 ? -23.016 -11.68 7.617 1 97.25 426 GLN A CA 1
ATOM 3408 C C . GLN A 1 426 ? -21.703 -12.461 7.543 1 97.25 426 GLN A C 1
ATOM 3410 O O . GLN A 1 426 ? -21.594 -13.414 6.77 1 97.25 426 GLN A O 1
ATOM 3415 N N . PRO A 1 427 ? -20.719 -12.031 8.328 1 97.44 427 PRO A N 1
ATOM 3416 C CA . PRO A 1 427 ? -19.516 -12.867 8.438 1 97.44 427 PRO A CA 1
ATOM 3417 C C . PRO A 1 427 ? -19.828 -14.297 8.883 1 97.44 427 PRO A C 1
ATOM 3419 O O . PRO A 1 427 ? -20.703 -14.5 9.727 1 97.44 427 PRO A O 1
ATOM 3422 N N . PHE A 1 428 ? -19.203 -15.227 8.281 1 96 428 PHE A N 1
ATOM 3423 C CA . PHE A 1 428 ? -19.469 -16.641 8.531 1 96 428 PHE A CA 1
ATOM 3424 C C . PHE A 1 428 ? -18.203 -17.344 9.031 1 96 428 PHE A C 1
ATOM 3426 O O . PHE A 1 428 ? -17.125 -17.188 8.453 1 96 428 PHE A O 1
ATOM 3433 N N . PHE A 1 429 ? -18.359 -18.109 10.086 1 93.81 429 PHE A N 1
ATOM 3434 C CA . PHE A 1 429 ? -17.281 -18.859 10.695 1 93.81 429 PHE A CA 1
ATOM 3435 C C . PHE A 1 429 ? -17.672 -20.312 10.906 1 93.81 429 PHE A C 1
ATOM 3437 O O . PHE A 1 429 ? -18.719 -20.594 11.477 1 93.81 429 PHE A O 1
ATOM 3444 N N . CYS A 1 430 ? -16.859 -21.188 10.469 1 90.81 430 CYS A N 1
ATOM 3445 C CA . CYS A 1 430 ? -17.125 -22.609 10.672 1 90.81 430 CYS A CA 1
ATOM 3446 C C . CYS A 1 430 ? -15.844 -23.359 11.023 1 90.81 430 CYS A C 1
ATOM 3448 O O . CYS A 1 430 ? -14.828 -23.203 10.344 1 90.81 430 CYS A O 1
ATOM 3450 N N . LEU A 1 431 ? -15.914 -24.062 12.164 1 87.06 431 LEU A N 1
ATOM 3451 C CA . LEU A 1 431 ? -14.797 -24.891 12.586 1 87.06 431 LEU A CA 1
ATOM 3452 C C . LEU A 1 431 ? -15.203 -26.344 12.672 1 87.06 431 LEU A C 1
ATOM 3454 O O . LEU A 1 431 ? -16.219 -26.688 13.297 1 87.06 431 LEU A O 1
ATOM 3458 N N . GLY A 1 432 ? -14.719 -27.234 11.844 1 75.94 432 GLY A N 1
ATOM 3459 C CA . GLY A 1 432 ? -15.141 -28.609 11.695 1 75.94 432 GLY A CA 1
ATOM 3460 C C . GLY A 1 432 ? -15.031 -29.406 12.984 1 75.94 432 GLY A C 1
ATOM 3461 O O . GLY A 1 432 ? -15.703 -29.094 13.969 1 75.94 432 GLY A O 1
ATOM 3462 N N . ALA A 1 433 ? -13.93 -30.25 13.172 1 71.5 433 ALA A N 1
ATOM 3463 C CA . ALA A 1 433 ? -13.844 -31.328 14.164 1 71.5 433 ALA A CA 1
ATOM 3464 C C . ALA A 1 433 ? -13.336 -30.781 15.5 1 71.5 433 ALA A C 1
ATOM 3466 O O . ALA A 1 433 ? -12.609 -29.781 15.539 1 71.5 433 ALA A O 1
ATOM 3467 N N . PRO A 1 434 ? -13.898 -31.391 16.609 1 68.25 434 PRO A N 1
ATOM 3468 C CA . PRO A 1 434 ? -13.336 -31.047 17.922 1 68.25 434 PRO A CA 1
ATOM 3469 C C . PRO A 1 434 ? -11.82 -31.156 17.969 1 68.25 434 PRO A C 1
ATOM 3471 O O . PRO A 1 434 ? -11.242 -32.031 17.297 1 68.25 434 PRO A O 1
ATOM 3474 N N . LYS A 1 435 ? -11.18 -30.344 18.672 1 67.88 435 LYS A N 1
ATOM 3475 C CA . LYS A 1 435 ? -9.734 -30.328 18.891 1 67.88 435 LYS A CA 1
ATOM 3476 C C . LYS A 1 435 ? -8.992 -29.891 17.641 1 67.88 435 LYS A C 1
ATOM 3478 O O . LYS A 1 435 ? -7.84 -30.266 17.422 1 67.88 435 LYS A O 1
ATOM 3483 N N . SER A 1 436 ? -9.773 -29.219 16.75 1 72.12 436 SER A N 1
ATOM 3484 C CA . SER A 1 436 ? -9.18 -28.812 15.484 1 72.12 436 SER A CA 1
ATOM 3485 C C . SER A 1 436 ? -8.469 -27.469 15.617 1 72.12 436 SER A C 1
ATOM 3487 O O . SER A 1 436 ? -7.883 -26.969 14.656 1 72.12 436 SER A O 1
ATOM 3489 N N . GLY A 1 437 ? -8.484 -26.906 16.797 1 82.62 437 GLY A N 1
ATOM 3490 C CA . GLY A 1 437 ? -7.816 -25.625 16.969 1 82.62 437 GLY A CA 1
ATOM 3491 C C . GLY A 1 437 ? -8.781 -24.5 17.266 1 82.62 437 GLY A C 1
ATOM 3492 O O . GLY A 1 437 ? -9.859 -24.719 17.812 1 82.62 437 GLY A O 1
ATOM 3493 N N . GLN A 1 438 ? -8.242 -23.312 17.125 1 86.81 438 GLN A N 1
ATOM 3494 C CA . GLN A 1 438 ? -9.047 -22.156 17.5 1 86.81 438 GLN A CA 1
ATOM 3495 C C . GLN A 1 438 ? -8.953 -21.047 16.438 1 86.81 438 GLN A C 1
ATOM 3497 O O . GLN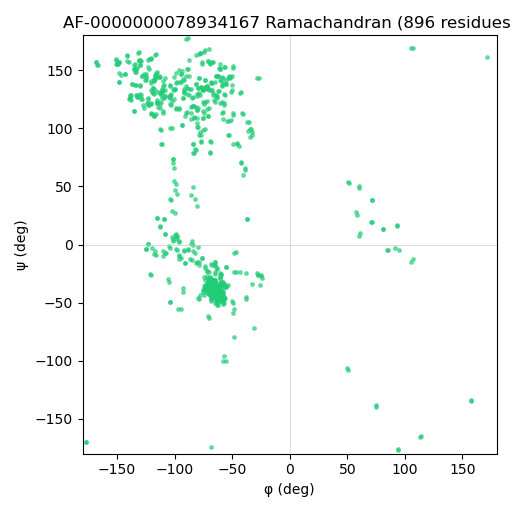 A 1 438 ? -7.984 -21 15.688 1 86.81 438 GLN A O 1
ATOM 3502 N N . MET A 1 439 ? -10.008 -20.312 16.375 1 88.31 439 MET A N 1
ATOM 3503 C CA . MET A 1 439 ? -10.062 -19.094 15.57 1 88.31 439 MET A CA 1
ATOM 3504 C C . MET A 1 439 ? -10.102 -17.859 16.453 1 88.31 439 MET A C 1
ATOM 3506 O O . MET A 1 439 ? -10.766 -17.859 17.5 1 88.31 439 MET A O 1
ATOM 3510 N N . VAL A 1 440 ? -9.32 -16.938 16.031 1 89.31 440 VAL A N 1
ATOM 3511 C CA . VAL A 1 440 ? -9.328 -15.68 16.766 1 89.31 440 VAL A CA 1
ATOM 3512 C C . VAL A 1 440 ? -9.906 -14.562 15.898 1 89.31 440 VAL A C 1
ATOM 3514 O O . VAL A 1 440 ? -9.344 -14.234 14.852 1 89.31 440 VAL A O 1
ATOM 3517 N N . ILE A 1 441 ? -10.961 -13.992 16.281 1 89 441 ILE A N 1
ATOM 3518 C CA . ILE A 1 441 ? -11.664 -12.914 15.594 1 89 441 ILE A CA 1
ATOM 3519 C C . ILE A 1 441 ? -11.734 -11.688 16.5 1 89 441 ILE A C 1
ATOM 3521 O O . ILE A 1 441 ? -12.492 -11.656 17.469 1 89 441 ILE A O 1
ATOM 3525 N N . SER A 1 442 ? -11.016 -10.695 16.047 1 87.38 442 SER A N 1
ATOM 3526 C CA . SER A 1 442 ? -10.906 -9.516 16.906 1 87.38 442 SER A CA 1
ATOM 3527 C C . SER A 1 442 ? -10.508 -9.891 18.328 1 87.38 442 SER A C 1
ATOM 3529 O O . SER A 1 442 ? -9.383 -10.344 18.562 1 87.38 442 SER A O 1
ATOM 3531 N N . THR A 1 443 ? -11.562 -9.773 19.188 1 85.5 443 THR A N 1
ATOM 3532 C CA . THR A 1 443 ? -11.234 -10.07 20.578 1 85.5 443 THR A CA 1
ATOM 3533 C C . THR A 1 443 ? -11.852 -11.398 21.016 1 85.5 443 THR A C 1
ATOM 3535 O O . THR A 1 443 ? -11.797 -11.766 22.188 1 85.5 443 THR A O 1
ATOM 3538 N N . VAL A 1 444 ? -12.367 -12.07 20.109 1 88.69 444 VAL A N 1
ATOM 3539 C CA . VAL A 1 444 ? -13.086 -13.289 20.469 1 88.69 444 VAL A CA 1
ATOM 3540 C C . VAL A 1 444 ? -12.32 -14.508 19.953 1 88.69 444 VAL A C 1
ATOM 3542 O O . VAL A 1 444 ? -11.898 -14.547 18.797 1 88.69 444 VAL A O 1
ATOM 3545 N N . THR A 1 445 ? -12.109 -15.453 20.812 1 91.44 445 THR A N 1
ATOM 3546 C CA . THR A 1 445 ? -11.523 -16.734 20.438 1 91.44 445 THR A CA 1
ATOM 3547 C C . THR A 1 445 ? -12.602 -17.828 20.375 1 91.44 445 THR A C 1
ATOM 3549 O O . THR A 1 445 ? -13.406 -17.953 21.297 1 91.44 445 THR A O 1
ATOM 3552 N N . MET A 1 446 ? -12.625 -18.516 19.297 1 90.06 446 MET A N 1
ATOM 3553 C CA . MET A 1 446 ? -13.641 -19.531 19.047 1 90.06 446 MET A CA 1
ATOM 3554 C C . MET A 1 446 ? -13.016 -20.906 18.891 1 90.06 446 MET A C 1
ATOM 3556 O O . MET A 1 446 ? -12 -21.062 18.219 1 90.06 446 MET A O 1
ATOM 3560 N N . TRP A 1 447 ? -13.531 -21.938 19.625 1 88.31 447 TRP A N 1
ATOM 3561 C CA . TRP A 1 447 ? -13.102 -23.312 19.453 1 88.31 447 TRP A CA 1
ATOM 3562 C C . TRP A 1 447 ? -14.227 -24.281 19.797 1 88.31 447 TRP A C 1
ATOM 3564 O O . TRP A 1 447 ? -15.227 -23.891 20.391 1 88.31 447 TRP A O 1
ATOM 3574 N N . VAL A 1 448 ? -14.109 -25.469 19.297 1 86.94 448 VAL A N 1
ATOM 3575 C CA . VAL A 1 448 ? -15.117 -26.484 19.562 1 86.94 448 VAL A CA 1
ATOM 3576 C C . VAL A 1 448 ? -14.727 -27.297 20.797 1 86.94 448 VAL A C 1
ATOM 3578 O O . VAL A 1 448 ? -13.586 -27.734 20.922 1 86.94 448 VAL A O 1
ATOM 3581 N N . LYS A 1 449 ? -15.758 -27.391 21.656 1 82.12 449 LYS A N 1
ATOM 3582 C CA . LYS A 1 449 ? -15.531 -28.156 22.875 1 82.12 449 LYS A CA 1
ATOM 3583 C C . LYS A 1 449 ? -15.242 -29.625 22.547 1 82.12 449 LYS A C 1
ATOM 3585 O O . LYS A 1 449 ? -15.883 -30.203 21.672 1 82.12 449 LYS A O 1
ATOM 3590 N N . GLY A 1 450 ? -14.125 -30.219 23.031 1 72.44 450 GLY A N 1
ATOM 3591 C CA . GLY A 1 450 ? -13.797 -31.625 22.891 1 72.44 450 GLY A CA 1
ATOM 3592 C C . GLY A 1 450 ? -14.695 -32.531 23.719 1 72.44 450 GLY A C 1
ATOM 3593 O O . GLY A 1 450 ? -15.281 -32.094 24.703 1 72.44 450 GLY A O 1
ATOM 3594 N N . MET B 1 1 ? -8.758 -59.938 -80.938 1 69.62 1 MET B N 1
ATOM 3595 C CA . MET B 1 1 ? -7.926 -60.531 -82 1 69.62 1 MET B CA 1
ATOM 3596 C C . MET B 1 1 ? -8.07 -59.75 -83.312 1 69.62 1 MET B C 1
ATOM 3598 O O . MET B 1 1 ? -9.18 -59.375 -83.688 1 69.62 1 MET B O 1
ATOM 3602 N N . THR B 1 2 ? -6.977 -59.344 -83.875 1 73.62 2 THR B N 1
ATOM 3603 C CA . THR B 1 2 ? -6.949 -58.656 -85.125 1 73.62 2 THR B CA 1
ATOM 3604 C C . THR B 1 2 ? -7.094 -59.625 -86.312 1 73.62 2 THR B C 1
ATOM 3606 O O . THR B 1 2 ? -6.996 -60.844 -86.125 1 73.62 2 THR B O 1
ATOM 3609 N N . ALA B 1 3 ? -7.422 -59.156 -87.562 1 74.94 3 ALA B N 1
ATOM 3610 C CA . ALA B 1 3 ? -7.574 -59.969 -88.75 1 74.94 3 ALA B CA 1
ATOM 3611 C C . ALA B 1 3 ? -6.277 -60.719 -89.062 1 74.94 3 ALA B C 1
ATOM 3613 O O . ALA B 1 3 ? -6.305 -61.781 -89.688 1 74.94 3 ALA B O 1
ATOM 3614 N N . CYS B 1 4 ? -5.055 -60.188 -88.625 1 71.88 4 CYS B N 1
ATOM 3615 C CA . CYS B 1 4 ? -3.764 -60.812 -88.938 1 71.88 4 CYS B CA 1
ATOM 3616 C C . CYS B 1 4 ? -3.488 -61.906 -87.875 1 71.88 4 CYS B C 1
ATOM 3618 O O . CYS B 1 4 ? -2.471 -62.594 -88 1 71.88 4 CYS B O 1
ATOM 3620 N N . GLY B 1 5 ? -4.352 -62.25 -86.875 1 71.38 5 GLY B N 1
ATOM 3621 C CA . GLY B 1 5 ? -4.238 -63.344 -85.938 1 71.38 5 GLY B CA 1
ATOM 3622 C C . GLY B 1 5 ? -3.596 -62.906 -84.625 1 71.38 5 GLY B C 1
ATOM 3623 O O . GLY B 1 5 ? -3.453 -63.719 -83.688 1 71.38 5 GLY B O 1
ATOM 3624 N N . HIS B 1 6 ? -3.143 -61.625 -84.562 1 73.38 6 HIS B N 1
ATOM 3625 C CA . HIS B 1 6 ? -2.539 -61.188 -83.312 1 73.38 6 HIS B CA 1
ATOM 3626 C C . HIS B 1 6 ? -3.605 -60.781 -82.25 1 73.38 6 HIS B C 1
ATOM 3628 O O . HIS B 1 6 ? -4.691 -60.344 -82.625 1 73.38 6 HIS B O 1
ATOM 3634 N N . ASN B 1 7 ? -3.406 -61.156 -81 1 75.12 7 ASN B N 1
ATOM 3635 C CA . ASN B 1 7 ? -4.324 -60.844 -79.875 1 75.12 7 ASN B CA 1
ATOM 3636 C C . ASN B 1 7 ? -3.816 -59.688 -79.062 1 75.12 7 ASN B C 1
ATOM 3638 O O . ASN B 1 7 ? -2.619 -59.594 -78.75 1 75.12 7 ASN B O 1
ATOM 3642 N N . PHE B 1 8 ? -4.609 -58.656 -78.875 1 74.75 8 PHE B N 1
ATOM 3643 C CA . PHE B 1 8 ? -4.277 -57.469 -78.062 1 74.75 8 PHE B CA 1
ATOM 3644 C C . PHE B 1 8 ? -5.371 -57.219 -77 1 74.75 8 PHE B C 1
ATOM 3646 O O . PHE B 1 8 ? -6.52 -57.625 -77.188 1 74.75 8 PHE B O 1
ATOM 3653 N N . CYS B 1 9 ? -4.934 -56.781 -75.75 1 72.69 9 CYS B N 1
ATOM 3654 C CA . CYS B 1 9 ? -5.949 -56.281 -74.812 1 72.69 9 CYS B CA 1
ATOM 3655 C C . CYS B 1 9 ? -6.656 -55.062 -75.375 1 72.69 9 CYS B C 1
ATOM 3657 O O . CYS B 1 9 ? -6.152 -54.406 -76.312 1 72.69 9 CYS B O 1
ATOM 3659 N N . ARG B 1 10 ? -7.816 -54.938 -74.938 1 71.88 10 ARG B N 1
ATOM 3660 C CA . ARG B 1 10 ? -8.672 -53.875 -75.438 1 71.88 10 ARG B CA 1
ATOM 3661 C C . ARG B 1 10 ? -7.977 -52.531 -75.312 1 71.88 10 ARG B C 1
ATOM 3663 O O . ARG B 1 10 ? -8.086 -51.688 -76.25 1 71.88 10 ARG B O 1
ATOM 3670 N N . ALA B 1 11 ? -7.234 -52.375 -74.312 1 75.44 11 ALA B N 1
ATOM 3671 C CA . ALA B 1 11 ? -6.594 -51.062 -74.125 1 75.44 11 ALA B CA 1
ATOM 3672 C C . ALA B 1 11 ? -5.508 -50.812 -75.188 1 75.44 11 ALA B C 1
ATOM 3674 O O . ALA B 1 11 ? -5.379 -49.719 -75.688 1 75.44 11 ALA B O 1
ATOM 3675 N N . CYS B 1 12 ? -4.754 -51.844 -75.438 1 71.81 12 CYS B N 1
ATOM 3676 C CA . CYS B 1 12 ? -3.676 -51.719 -76.438 1 71.81 12 CYS B CA 1
ATOM 3677 C C . CYS B 1 12 ? -4.227 -51.469 -77.812 1 71.81 12 CYS B C 1
ATOM 3679 O O . CYS B 1 12 ? -3.666 -50.688 -78.562 1 71.81 12 CYS B O 1
ATOM 3681 N N . ILE B 1 13 ? -5.406 -52.062 -78 1 72.12 13 ILE B N 1
ATOM 3682 C CA . ILE B 1 13 ? -6.023 -51.844 -79.312 1 72.12 13 ILE B CA 1
ATOM 3683 C C . ILE B 1 13 ? -6.547 -50.406 -79.438 1 72.12 13 ILE B C 1
ATOM 3685 O O . ILE B 1 13 ? -6.398 -49.75 -80.438 1 72.12 13 ILE B O 1
ATOM 3689 N N . GLN B 1 14 ? -7.086 -50 -78.312 1 75 14 GLN B N 1
ATOM 3690 C CA . GLN B 1 14 ? -7.617 -48.656 -78.25 1 75 14 GLN B CA 1
ATOM 3691 C C . GLN B 1 14 ? -6.504 -47.625 -78.375 1 75 14 GLN B C 1
ATOM 3693 O O . GLN B 1 14 ? -6.66 -46.594 -79.125 1 75 14 GLN B O 1
ATOM 3698 N N . LEU B 1 15 ? -5.414 -47.875 -77.812 1 74.44 15 LEU B N 1
ATOM 3699 C CA . LEU B 1 15 ? -4.277 -46.969 -77.875 1 74.44 15 LEU B CA 1
ATOM 3700 C C . LEU B 1 15 ? -3.701 -46.938 -79.312 1 74.44 15 LEU B C 1
ATOM 3702 O O . LEU B 1 15 ? -3.344 -45.875 -79.812 1 74.44 15 LEU B O 1
ATOM 3706 N N . SER B 1 16 ? -3.645 -48.094 -79.875 1 71.19 16 SER B N 1
ATOM 3707 C CA . SER B 1 16 ? -3.135 -48.188 -81.188 1 71.19 16 SER B CA 1
ATOM 3708 C C . SER B 1 16 ? -4.074 -47.469 -82.188 1 71.19 16 SER B C 1
ATOM 3710 O O . SER B 1 16 ? -3.627 -46.875 -83.188 1 71.19 16 SER B O 1
ATOM 3712 N N . TRP B 1 17 ? -5.34 -47.594 -81.812 1 68.75 17 TRP B N 1
ATOM 3713 C CA . TRP B 1 17 ? -6.344 -46.938 -82.625 1 68.75 17 TRP B CA 1
ATOM 3714 C C . TRP B 1 17 ? -6.211 -45.406 -82.562 1 68.75 17 TRP B C 1
ATOM 3716 O O . TRP B 1 17 ? -6.301 -44.719 -83.562 1 68.75 17 TRP B O 1
ATOM 3726 N N . GLU B 1 18 ? -6.004 -45 -81.375 1 72.75 18 GLU B N 1
ATOM 3727 C CA . GLU B 1 18 ? -5.895 -43.562 -81.125 1 72.75 18 GLU B CA 1
ATOM 3728 C C . GLU B 1 18 ? -4.598 -43 -81.75 1 72.75 18 GLU B C 1
ATOM 3730 O O . GLU B 1 18 ? -4.582 -41.906 -82.25 1 72.75 18 GLU B O 1
ATOM 3735 N N . LYS B 1 19 ? -3.578 -43.781 -81.688 1 67.44 19 LYS B N 1
ATOM 3736 C CA . LYS B 1 19 ? -2.303 -43.344 -82.25 1 67.44 19 LYS B CA 1
ATOM 3737 C C . LYS B 1 19 ? -2.355 -43.344 -83.75 1 67.44 19 LYS B C 1
ATOM 3739 O O . LYS B 1 19 ? -1.755 -42.5 -84.438 1 67.44 19 LYS B O 1
ATOM 3744 N N . ALA B 1 20 ? -3.027 -44.281 -84.188 1 63.03 20 ALA B N 1
ATOM 3745 C CA . ALA B 1 20 ? -3.172 -44.375 -85.625 1 63.03 20 ALA B CA 1
ATOM 3746 C C . ALA B 1 20 ? -4.062 -43.219 -86.188 1 63.03 20 ALA B C 1
ATOM 3748 O O . ALA B 1 20 ? -3.889 -42.781 -87.312 1 63.03 20 ALA B O 1
ATOM 3749 N N . ARG B 1 21 ? -4.906 -42.781 -85.375 1 61.94 21 ARG B N 1
ATOM 3750 C CA . ARG B 1 21 ? -5.758 -41.688 -85.75 1 61.94 21 ARG B CA 1
ATOM 3751 C C . ARG B 1 21 ? -4.965 -40.375 -85.75 1 61.94 21 ARG B C 1
ATOM 3753 O O . ARG B 1 21 ? -5.262 -39.469 -86.562 1 61.94 21 ARG B O 1
ATOM 3760 N N . GLY B 1 22 ? -4.121 -40.125 -84.75 1 52.59 22 GLY B N 1
ATOM 3761 C CA . GLY B 1 22 ? -3.398 -38.875 -84.688 1 52.59 22 GLY B CA 1
ATOM 3762 C C . GLY B 1 22 ? -2.477 -38.625 -85.875 1 52.59 22 GLY B C 1
ATOM 3763 O O . GLY B 1 22 ? -1.871 -37.562 -86 1 52.59 22 GLY B O 1
ATOM 3764 N N . LYS B 1 23 ? -1.966 -39.688 -86.562 1 52.75 23 LYS B N 1
ATOM 3765 C CA . LYS B 1 23 ? -1.062 -39.375 -87.688 1 52.75 23 LYS B CA 1
ATOM 3766 C C . LYS B 1 23 ? -1.839 -38.938 -88.938 1 52.75 23 LYS B C 1
ATOM 3768 O O . LYS B 1 23 ? -2.736 -39.656 -89.375 1 52.75 23 LYS B O 1
ATOM 3773 N N . LYS B 1 24 ? -1.996 -37.656 -89.188 1 46.28 24 LYS B N 1
ATOM 3774 C CA . LYS B 1 24 ? -2.789 -36.75 -90 1 46.28 24 LYS B CA 1
ATOM 3775 C C . LYS B 1 24 ? -2.805 -37.219 -91.438 1 46.28 24 LYS B C 1
ATOM 3777 O O . LYS B 1 24 ? -3.719 -36.906 -92.188 1 46.28 24 LYS B O 1
ATOM 3782 N N . GLY B 1 25 ? -1.595 -37.438 -92.188 1 43.88 25 GLY B N 1
ATOM 3783 C CA . GLY B 1 25 ? -1.586 -37.156 -93.562 1 43.88 25 GLY B CA 1
ATOM 3784 C C . GLY B 1 25 ? -2.4 -38.156 -94.375 1 43.88 25 GLY B C 1
ATOM 3785 O O . GLY B 1 25 ? -2.828 -37.844 -95.5 1 43.88 25 GLY B O 1
ATOM 3786 N N . ARG B 1 26 ? -2.143 -39.438 -94.438 1 41.22 26 ARG B N 1
ATOM 3787 C CA . ARG B 1 26 ? -2.568 -40.344 -95.5 1 41.22 26 ARG B CA 1
ATOM 3788 C C . ARG B 1 26 ? -4.051 -40.688 -95.375 1 41.22 26 ARG B C 1
ATOM 3790 O O . ARG B 1 26 ? -4.613 -40.656 -94.312 1 41.22 26 ARG B O 1
ATOM 3797 N N . ARG B 1 27 ? -4.684 -40.562 -96.688 1 47.78 27 ARG B N 1
ATOM 3798 C CA . ARG B 1 27 ? -6.074 -40.938 -96.938 1 47.78 27 ARG B CA 1
ATOM 3799 C C . ARG B 1 27 ? -6.465 -42.188 -96.188 1 47.78 27 ARG B C 1
ATOM 3801 O O . ARG B 1 27 ? -6.031 -43.281 -96.562 1 47.78 27 ARG B O 1
ATOM 3808 N N . LYS B 1 28 ? -6.523 -42.25 -94.875 1 46.59 28 LYS B N 1
ATOM 3809 C CA . LYS B 1 28 ? -6.75 -43.25 -93.875 1 46.59 28 LYS B CA 1
ATOM 3810 C C . LYS B 1 28 ? -7.973 -44.094 -94.125 1 46.59 28 LYS B C 1
ATOM 3812 O O . LYS B 1 28 ? -9.07 -43.594 -94.375 1 46.59 28 LYS B O 1
ATOM 3817 N N . ARG B 1 29 ? -7.875 -45.219 -94.938 1 48.5 29 ARG B N 1
ATOM 3818 C CA . ARG B 1 29 ? -8.953 -46.156 -95.188 1 48.5 29 ARG B CA 1
ATOM 3819 C C . ARG B 1 29 ? -9.773 -46.344 -93.875 1 48.5 29 ARG B C 1
ATOM 3821 O O . ARG B 1 29 ? -9.227 -46.688 -92.812 1 48.5 29 ARG B O 1
ATOM 3828 N N . LYS B 1 30 ? -10.969 -45.812 -93.688 1 55.06 30 LYS B N 1
ATOM 3829 C CA . LYS B 1 30 ? -12.07 -45.875 -92.75 1 55.06 30 LYS B CA 1
ATOM 3830 C C . LYS B 1 30 ? -12.336 -47.312 -92.312 1 55.06 30 LYS B C 1
ATOM 3832 O O . LYS B 1 30 ? -12.523 -48.188 -93.188 1 55.06 30 LYS B O 1
ATOM 3837 N N . GLY B 1 31 ? -12.102 -47.688 -91 1 62.31 31 GLY B N 1
ATOM 3838 C CA . GLY B 1 31 ? -12.531 -48.906 -90.312 1 62.31 31 GLY B CA 1
ATOM 3839 C C . GLY B 1 31 ? -11.398 -49.875 -90.062 1 62.31 31 GLY B C 1
ATOM 3840 O O . GLY B 1 31 ? -11.609 -50.969 -89.562 1 62.31 31 GLY B O 1
ATOM 3841 N N . SER B 1 32 ? -10.219 -49.75 -90.625 1 70.31 32 SER B N 1
ATOM 3842 C CA . SER B 1 32 ? -9.148 -50.719 -90.438 1 70.31 32 SER B CA 1
ATOM 3843 C C . SER B 1 32 ? -7.984 -50.094 -89.688 1 70.31 32 SER B C 1
ATOM 3845 O O . SER B 1 32 ? -7.758 -48.875 -89.75 1 70.31 32 SER B O 1
ATOM 3847 N N . PHE B 1 33 ? -7.395 -50.594 -88.688 1 75 33 PHE B N 1
ATOM 3848 C CA . PHE B 1 33 ? -6.215 -50.125 -88 1 75 33 PHE B CA 1
ATOM 3849 C C . PHE B 1 33 ? -5.059 -51.125 -88.125 1 75 33 PHE B C 1
ATOM 3851 O O . PHE B 1 33 ? -5.27 -52.281 -88.438 1 75 33 PHE B O 1
ATOM 3858 N N . PRO B 1 34 ? -3.836 -50.656 -88.25 1 76.75 34 PRO B N 1
ATOM 3859 C CA . PRO B 1 34 ? -2.652 -51.5 -88.375 1 76.75 34 PRO B CA 1
ATOM 3860 C C . PRO B 1 34 ? -2.387 -52.312 -87.062 1 76.75 34 PRO B C 1
ATOM 3862 O O . PRO B 1 34 ? -2.506 -51.75 -86 1 76.75 34 PRO B O 1
ATOM 3865 N N . CYS B 1 35 ? -2.186 -53.625 -87.188 1 72.44 35 CYS B N 1
ATOM 3866 C CA . CYS B 1 35 ? -1.811 -54.5 -86.062 1 72.44 35 CYS B CA 1
ATOM 3867 C C . CYS B 1 35 ? -0.517 -54.031 -85.375 1 72.44 35 CYS B C 1
ATOM 3869 O O . CYS B 1 35 ? 0.478 -53.781 -86.062 1 72.44 35 CYS B O 1
ATOM 3871 N N . PRO B 1 36 ? -0.426 -53.719 -84.25 1 73.94 36 PRO B N 1
ATOM 3872 C CA . PRO B 1 36 ? 0.763 -53.188 -83.562 1 73.94 36 PRO B CA 1
ATOM 3873 C C . PRO B 1 36 ? 1.974 -54.094 -83.688 1 73.94 36 PRO B C 1
ATOM 3875 O O . PRO B 1 36 ? 3.115 -53.625 -83.625 1 73.94 36 PRO B O 1
ATOM 3878 N N . GLU B 1 37 ? 1.857 -55.312 -84 1 73.75 37 GLU B N 1
ATOM 3879 C CA . GLU B 1 37 ? 2.961 -56.281 -84.125 1 73.75 37 GLU B CA 1
ATOM 3880 C C . GLU B 1 37 ? 3.389 -56.438 -85.562 1 73.75 37 GLU B C 1
ATOM 3882 O O . GLU B 1 37 ? 4.574 -56.344 -85.875 1 73.75 37 GLU B O 1
ATOM 3887 N N . CYS B 1 38 ? 2.506 -56.781 -86.5 1 72.88 38 CYS B N 1
ATOM 3888 C CA . CYS B 1 38 ? 2.896 -57.062 -87.875 1 72.88 38 CYS B CA 1
ATOM 3889 C C . CYS B 1 38 ? 2.543 -55.906 -88.812 1 72.88 38 CYS B C 1
ATOM 3891 O O . CYS B 1 38 ? 2.885 -55.906 -90 1 72.88 38 CYS B O 1
ATOM 3893 N N . ARG B 1 39 ? 1.899 -54.844 -88.312 1 77 39 ARG B N 1
ATOM 3894 C CA . ARG B 1 39 ? 1.539 -53.625 -89 1 77 39 ARG B CA 1
ATOM 3895 C C . ARG B 1 39 ? 0.578 -53.938 -90.188 1 77 39 ARG B C 1
ATOM 3897 O O . ARG B 1 39 ? 0.332 -53.062 -91 1 77 39 ARG B O 1
ATOM 3904 N N . GLU B 1 40 ? 0.089 -55.188 -90.25 1 76.81 40 GLU B N 1
ATOM 3905 C CA . GLU B 1 40 ? -0.924 -55.5 -91.25 1 76.81 40 GLU B CA 1
ATOM 3906 C C . GLU B 1 40 ? -2.242 -54.781 -90.938 1 76.81 40 GLU B C 1
ATOM 3908 O O . GLU B 1 40 ? -2.623 -54.688 -89.75 1 76.81 40 GLU B O 1
ATOM 3913 N N . MET B 1 41 ? -2.91 -54.281 -91.812 1 76.31 41 MET B N 1
ATOM 3914 C CA . MET B 1 41 ? -4.148 -53.531 -91.688 1 76.31 41 MET B CA 1
ATOM 3915 C C . MET B 1 41 ? -5.301 -54.469 -91.312 1 76.31 41 MET B C 1
ATOM 3917 O O . MET B 1 41 ? -5.492 -55.5 -91.938 1 76.31 41 MET B O 1
ATOM 3921 N N . SER B 1 42 ? -5.938 -54.312 -90.125 1 74.06 42 SER B N 1
ATOM 3922 C CA . SER B 1 42 ? -7.09 -55.094 -89.688 1 74.06 42 SER B CA 1
ATOM 3923 C C . SER B 1 42 ? -8.32 -54.188 -89.5 1 74.06 42 SER B C 1
ATOM 3925 O O . SER B 1 42 ? -8.219 -53.062 -89.062 1 74.06 42 SER B O 1
ATOM 3927 N N . PRO B 1 43 ? -9.5 -54.656 -90.062 1 74.5 43 PRO B N 1
ATOM 3928 C CA . PRO B 1 43 ? -10.711 -53.844 -89.938 1 74.5 43 PRO B CA 1
ATOM 3929 C C . PRO B 1 43 ? -11.188 -53.688 -88.5 1 74.5 43 PRO B C 1
ATOM 3931 O O . PRO B 1 43 ? -11.039 -54.625 -87.688 1 74.5 43 PRO B O 1
ATOM 3934 N N . GLN B 1 44 ? -11.648 -52.594 -88 1 68.75 44 GLN B N 1
ATOM 3935 C CA . GLN B 1 44 ? -12.102 -52.25 -86.688 1 68.75 44 GLN B CA 1
ATOM 3936 C C . GLN B 1 44 ? -13.328 -53.094 -86.25 1 68.75 44 GLN B C 1
ATOM 3938 O O . GLN B 1 44 ? -13.531 -53.406 -85.125 1 68.75 44 GLN B O 1
ATOM 3943 N N . ARG B 1 45 ? -14.195 -53.438 -87.125 1 68.31 45 ARG B N 1
ATOM 3944 C CA . ARG B 1 45 ? -15.477 -54.062 -86.875 1 68.31 45 ARG B CA 1
ATOM 3945 C C . ARG B 1 45 ? -15.297 -55.531 -86.5 1 68.31 45 ARG B C 1
ATOM 3947 O O . ARG B 1 45 ? -16.125 -56.094 -85.75 1 68.31 45 ARG B O 1
ATOM 3954 N N . ASN B 1 46 ? -14.266 -56.188 -86.938 1 59.94 46 ASN B N 1
ATOM 3955 C CA . ASN B 1 46 ? -14.156 -57.625 -86.75 1 59.94 46 ASN B CA 1
ATOM 3956 C C . ASN B 1 46 ? -13.234 -57.969 -85.562 1 59.94 46 ASN B C 1
ATOM 3958 O O . ASN B 1 46 ? -12.508 -58.969 -85.625 1 59.94 46 ASN B O 1
ATOM 3962 N N . LEU B 1 47 ? -13.172 -57.125 -84.688 1 65.69 47 LEU B N 1
ATOM 3963 C CA . LEU B 1 47 ? -12.406 -57.531 -83.5 1 65.69 47 LEU B CA 1
ATOM 3964 C C . LEU B 1 47 ? -13.188 -58.531 -82.688 1 65.69 47 LEU B C 1
ATOM 3966 O O . LEU B 1 47 ? -14.328 -58.25 -82.25 1 65.69 47 LEU B O 1
ATOM 3970 N N . LEU B 1 48 ? -12.898 -59.812 -82.812 1 62.81 48 LEU B N 1
ATOM 3971 C CA . LEU B 1 48 ? -13.57 -60.844 -82.062 1 62.81 48 LEU B CA 1
ATOM 3972 C C . LEU B 1 48 ? -12.781 -61.156 -80.75 1 62.81 48 LEU B C 1
ATOM 3974 O O . LEU B 1 48 ? -11.547 -61.188 -80.812 1 62.81 48 LEU B O 1
ATOM 3978 N N . PRO B 1 49 ? -13.414 -61.094 -79.625 1 64.19 49 PRO B N 1
ATOM 3979 C CA . PRO B 1 49 ? -12.734 -61.531 -78.438 1 64.19 49 PRO B CA 1
ATOM 3980 C C . PRO B 1 49 ? -12.258 -62.969 -78.5 1 64.19 49 PRO B C 1
ATOM 3982 O O . PRO B 1 49 ? -12.938 -63.812 -79.062 1 64.19 49 PRO B O 1
ATOM 3985 N N . ASN B 1 50 ? -10.914 -63.156 -78.5 1 61.97 50 ASN B N 1
ATOM 3986 C CA . ASN B 1 50 ? -10.398 -64.5 -78.375 1 61.97 50 ASN B CA 1
ATOM 3987 C C . ASN B 1 50 ? -10.664 -65.062 -77 1 61.97 50 ASN B C 1
ATOM 3989 O O . ASN B 1 50 ? -9.914 -64.812 -76.062 1 61.97 50 ASN B O 1
ATOM 3993 N N . ARG B 1 51 ? -11.734 -65.625 -76.875 1 65.31 51 ARG B N 1
ATOM 3994 C CA . ARG B 1 51 ? -12.227 -66.125 -75.562 1 65.31 51 ARG B CA 1
ATOM 3995 C C . ARG B 1 51 ? -11.281 -67.188 -75 1 65.31 51 ARG B C 1
ATOM 3997 O O . ARG B 1 51 ? -11.094 -67.25 -73.75 1 65.31 51 ARG B O 1
ATOM 4004 N N . LEU B 1 52 ? -10.711 -68 -75.812 1 57.5 52 LEU B N 1
ATOM 4005 C CA . LEU B 1 52 ? -9.758 -68.938 -75.25 1 57.5 52 LEU B CA 1
ATOM 4006 C C . LEU B 1 52 ? -8.531 -68.25 -74.688 1 57.5 52 LEU B C 1
ATOM 4008 O O . LEU B 1 52 ? -8.062 -68.625 -73.625 1 57.5 52 LEU B O 1
ATOM 4012 N N . LEU B 1 53 ? -8.008 -67.312 -75.438 1 64.38 53 LEU B N 1
ATOM 4013 C CA . LEU B 1 53 ? -6.867 -66.625 -74.938 1 64.38 53 LEU B CA 1
ATOM 4014 C C . LEU B 1 53 ? -7.25 -65.812 -73.688 1 64.38 53 LEU B C 1
ATOM 4016 O O . LEU B 1 53 ? -6.457 -65.75 -72.688 1 64.38 53 LEU B O 1
ATOM 4020 N N . THR B 1 54 ? -8.422 -65.375 -73.625 1 62.69 54 THR B N 1
ATOM 4021 C CA . THR B 1 54 ? -8.898 -64.688 -72.375 1 62.69 54 THR B CA 1
ATOM 4022 C C . THR B 1 54 ? -8.977 -65.75 -71.25 1 62.69 54 THR B C 1
ATOM 4024 O O . THR B 1 54 ? -8.57 -65.438 -70.125 1 62.69 54 THR B O 1
ATOM 4027 N N . LYS B 1 55 ? -9.586 -66.875 -71.5 1 61.16 55 LYS B N 1
ATOM 4028 C CA . LYS B 1 55 ? -9.641 -67.875 -70.438 1 61.16 55 LYS B CA 1
ATOM 4029 C C . LYS B 1 55 ? -8.242 -68.375 -70.125 1 61.16 55 LYS B C 1
ATOM 4031 O O . LYS B 1 55 ? -7.945 -68.625 -68.938 1 61.16 55 LYS B O 1
ATOM 4036 N N . VAL B 1 56 ? -7.426 -68.625 -71.125 1 61.59 56 VAL B N 1
ATOM 4037 C CA . VAL B 1 56 ? -6.059 -69 -70.812 1 61.59 56 VAL B CA 1
ATOM 4038 C C . VAL B 1 56 ? -5.32 -67.875 -70.125 1 61.59 56 VAL B C 1
ATOM 4040 O O . VAL B 1 56 ? -4.574 -68.125 -69.188 1 61.59 56 VAL B O 1
ATOM 4043 N N . ALA B 1 57 ? -5.555 -66.625 -70.562 1 61.22 57 ALA B N 1
ATOM 4044 C CA . ALA B 1 57 ? -4.984 -65.5 -69.875 1 61.22 57 ALA B CA 1
ATOM 4045 C C . ALA B 1 57 ? -5.555 -65.438 -68.438 1 61.22 57 ALA B C 1
ATOM 4047 O O . ALA B 1 57 ? -4.824 -65.125 -67.5 1 61.22 57 ALA B O 1
ATOM 4048 N N . GLU B 1 58 ? -6.82 -65.562 -68.375 1 59.72 58 GLU B N 1
ATOM 4049 C CA . GLU B 1 58 ? -7.445 -65.625 -67 1 59.72 58 GLU B CA 1
ATOM 4050 C C . GLU B 1 58 ? -6.961 -66.875 -66.25 1 59.72 58 GLU B C 1
ATOM 4052 O O . GLU B 1 58 ? -6.699 -66.75 -65.062 1 59.72 58 GLU B O 1
ATOM 4057 N N . MET B 1 59 ? -6.949 -68.062 -66.812 1 57.16 59 MET B N 1
ATOM 4058 C CA . MET B 1 59 ? -6.367 -69.25 -66.188 1 57.16 59 MET B CA 1
ATOM 4059 C C . MET B 1 59 ? -4.891 -69 -65.875 1 57.16 59 MET B C 1
ATOM 4061 O O . MET B 1 59 ? -4.41 -69.438 -64.812 1 57.16 59 MET B O 1
ATOM 4065 N N . ALA B 1 60 ? -4.195 -68.5 -66.938 1 57.59 60 ALA B N 1
ATOM 4066 C CA . ALA B 1 60 ? -2.803 -68.125 -66.625 1 57.59 60 ALA B CA 1
ATOM 4067 C C . ALA B 1 60 ? -2.707 -67.062 -65.562 1 57.59 60 ALA B C 1
ATOM 4069 O O . ALA B 1 60 ? -1.757 -67.062 -64.75 1 57.59 60 ALA B O 1
ATOM 4070 N N . ARG B 1 61 ? -3.578 -66.125 -65.625 1 55.28 61 ARG B N 1
ATOM 4071 C CA . ARG B 1 61 ? -3.701 -65.188 -64.562 1 55.28 61 ARG B CA 1
ATOM 4072 C C . ARG B 1 61 ? -4.117 -65.812 -63.219 1 55.28 61 ARG B C 1
ATOM 4074 O O . ARG B 1 61 ? -3.686 -65.375 -62.156 1 55.28 61 ARG B O 1
ATOM 4081 N N . GLN B 1 62 ? -5.137 -66.625 -63.219 1 53.78 62 GLN B N 1
ATOM 4082 C CA . GLN B 1 62 ? -5.59 -67.312 -62.031 1 53.78 62 GLN B CA 1
ATOM 4083 C C . GLN B 1 62 ? -4.551 -68.375 -61.594 1 53.78 62 GLN B C 1
ATOM 4085 O O . GLN B 1 62 ? -4.484 -68.688 -60.406 1 53.78 62 GLN B O 1
ATOM 4090 N N . HIS B 1 63 ? -4.055 -69.188 -62.5 1 49.25 63 HIS B N 1
ATOM 4091 C CA . HIS B 1 63 ? -2.943 -70.062 -62.125 1 49.25 63 HIS B CA 1
ATOM 4092 C C . HIS B 1 63 ? -1.613 -69.438 -62.594 1 49.25 63 HIS B C 1
ATOM 4094 O O . HIS B 1 63 ? -1.111 -69.812 -63.656 1 49.25 63 HIS B O 1
ATOM 4100 N N . PRO B 1 64 ? -1.302 -68.25 -62.312 1 50.5 64 PRO B N 1
ATOM 4101 C CA . PRO B 1 64 ? -0.011 -67.75 -62.75 1 50.5 64 PRO B CA 1
ATOM 4102 C C . PRO B 1 64 ? 1.087 -68.812 -62.781 1 50.5 64 PRO B C 1
ATOM 4104 O O . PRO B 1 64 ? 1.147 -69.688 -61.906 1 50.5 64 PRO B O 1
ATOM 4107 N N . GLY B 1 65 ? 1.316 -69.438 -63.906 1 52.97 65 GLY B N 1
ATOM 4108 C CA . GLY B 1 65 ? 2.443 -70.375 -64 1 52.97 65 GLY B CA 1
ATOM 4109 C C . GLY B 1 65 ? 3.572 -70 -63.062 1 52.97 65 GLY B C 1
ATOM 4110 O O . GLY B 1 65 ? 3.594 -68.938 -62.5 1 52.97 65 GLY B O 1
ATOM 4111 N N . LEU B 1 66 ? 4.219 -71.062 -62.5 1 59.88 66 LEU B N 1
ATOM 4112 C CA . LEU B 1 66 ? 5.395 -70.875 -61.625 1 59.88 66 LEU B CA 1
ATOM 4113 C C . LEU B 1 66 ? 6.371 -69.875 -62.25 1 59.88 66 LEU B C 1
ATOM 4115 O O . LEU B 1 66 ? 6.754 -70 -63.406 1 59.88 66 LEU B O 1
ATOM 4119 N N . GLN B 1 67 ? 6.238 -68.688 -62.062 1 62.84 67 GLN B N 1
ATOM 4120 C CA . GLN B 1 67 ? 7.211 -67.688 -62.5 1 62.84 67 GLN B CA 1
ATOM 4121 C C . GLN B 1 67 ? 8.625 -68.062 -62.094 1 62.84 67 GLN B C 1
ATOM 4123 O O . GLN B 1 67 ? 8.812 -68.938 -61.219 1 62.84 67 GLN B O 1
ATOM 4128 N N . LYS B 1 68 ? 9.547 -67.562 -62.875 1 71 68 LYS B N 1
ATOM 4129 C CA . LYS B 1 68 ? 10.961 -67.875 -62.656 1 71 68 LYS B CA 1
ATOM 4130 C C . LYS B 1 68 ? 11.328 -67.688 -61.188 1 71 68 LYS B C 1
ATOM 4132 O O . LYS B 1 68 ? 12.164 -68.375 -60.625 1 71 68 LYS B O 1
ATOM 4137 N N . GLN B 1 69 ? 10.516 -66.812 -60.469 1 72.38 69 GLN B N 1
ATOM 4138 C CA . GLN B 1 69 ? 10.844 -66.5 -59.062 1 72.38 69 GLN B CA 1
ATOM 4139 C C . GLN B 1 69 ? 10.297 -67.625 -58.125 1 72.38 69 GLN B C 1
ATOM 4141 O O . GLN B 1 69 ? 10.758 -67.75 -57 1 72.38 69 GLN B O 1
ATOM 4146 N N . ASP B 1 70 ? 9.562 -68.5 -58.719 1 77 70 ASP B N 1
ATOM 4147 C CA . ASP B 1 70 ? 8.93 -69.562 -57.938 1 77 70 ASP B CA 1
ATOM 4148 C C . ASP B 1 70 ? 9.727 -70.812 -58.031 1 77 70 ASP B C 1
ATOM 4150 O O . ASP B 1 70 ? 9.367 -71.812 -57.375 1 77 70 ASP B O 1
ATOM 4154 N N . LEU B 1 71 ? 10.742 -70.688 -58.844 1 85.88 71 LEU B N 1
ATOM 4155 C CA . LEU B 1 71 ? 11.539 -71.875 -59.031 1 85.88 71 LEU B CA 1
ATOM 4156 C C . LEU B 1 71 ? 12.898 -71.75 -58.344 1 85.88 71 LEU B C 1
ATOM 4158 O O . LEU B 1 71 ? 13.453 -70.625 -58.25 1 85.88 71 LEU B O 1
ATOM 4162 N N . CYS B 1 72 ? 13.32 -72.875 -57.812 1 88.5 72 CYS B N 1
ATOM 4163 C CA . CYS B 1 72 ? 14.648 -73 -57.219 1 88.5 72 CYS B CA 1
ATOM 4164 C C . CYS B 1 72 ? 15.719 -72.625 -58.25 1 88.5 72 CYS B C 1
ATOM 4166 O O . CYS B 1 72 ? 15.703 -73.188 -59.375 1 88.5 72 CYS B O 1
ATOM 4168 N N . GLN B 1 73 ? 16.641 -71.75 -57.969 1 83 73 GLN B N 1
ATOM 4169 C CA . GLN B 1 73 ? 17.688 -71.312 -58.906 1 83 73 GLN B CA 1
ATOM 4170 C C . GLN B 1 73 ? 18.625 -72.5 -59.25 1 83 73 GLN B C 1
ATOM 4172 O O . GLN B 1 73 ? 19.109 -72.562 -60.375 1 83 73 GLN B O 1
ATOM 4177 N N . GLU B 1 74 ? 18.688 -73.375 -58.406 1 83.94 74 GLU B N 1
ATOM 4178 C CA . GLU B 1 74 ? 19.641 -74.438 -58.594 1 83.94 74 GLU B CA 1
ATOM 4179 C C . GLU B 1 74 ? 19.016 -75.625 -59.312 1 83.94 74 GLU B C 1
ATOM 4181 O O . GLU B 1 74 ? 19.62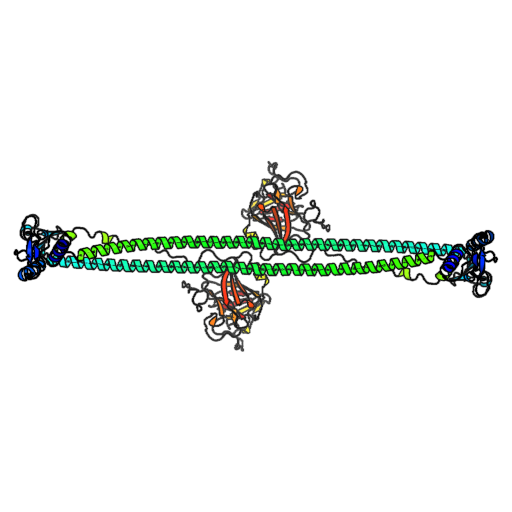5 -76.25 -60.219 1 83.94 74 GLU B O 1
ATOM 4186 N N . HIS B 1 75 ? 17.719 -75.938 -59 1 87.19 75 HIS B N 1
ATOM 4187 C CA . HIS B 1 75 ? 17.172 -77.188 -59.469 1 87.19 75 HIS B CA 1
ATOM 4188 C C . HIS B 1 75 ? 15.992 -77 -60.406 1 87.19 75 HIS B C 1
ATOM 4190 O O . HIS B 1 75 ? 15.469 -77.938 -61 1 87.19 75 HIS B O 1
ATOM 4196 N N . HIS B 1 76 ? 15.547 -75.688 -60.5 1 86.88 76 HIS B N 1
ATOM 4197 C CA . HIS B 1 76 ? 14.453 -75.25 -61.375 1 86.88 76 HIS B CA 1
ATOM 4198 C C . HIS B 1 76 ? 13.172 -76 -61.031 1 86.88 76 HIS B C 1
ATOM 4200 O O . HIS B 1 76 ? 12.438 -76.438 -61.906 1 86.88 76 HIS B O 1
ATOM 4206 N N . GLU B 1 77 ? 13.109 -76.438 -59.781 1 88.19 77 GLU B N 1
ATOM 4207 C CA . GLU B 1 77 ? 11.898 -77.062 -59.25 1 88.19 77 GLU B CA 1
ATOM 4208 C C . GLU B 1 77 ? 11.102 -76.062 -58.406 1 88.19 77 GLU B C 1
ATOM 4210 O O . GLU B 1 77 ? 11.664 -75.062 -57.875 1 88.19 77 GLU B O 1
ATOM 4215 N N . PRO B 1 78 ? 9.805 -76.188 -58.5 1 89 78 PRO B N 1
ATOM 4216 C CA . PRO B 1 78 ? 8.992 -75.312 -57.688 1 89 78 PRO B CA 1
ATOM 4217 C C . PRO B 1 78 ? 9.367 -75.25 -56.219 1 89 78 PRO B C 1
ATOM 4219 O O . PRO B 1 78 ? 9.703 -76.312 -55.656 1 89 78 PRO B O 1
ATOM 4222 N N . LEU B 1 79 ? 9.375 -74.062 -55.656 1 89.88 79 LEU B N 1
ATOM 4223 C CA . LEU B 1 79 ? 9.68 -73.875 -54.219 1 89.88 79 LEU B CA 1
ATOM 4224 C C . LEU B 1 79 ? 8.477 -74.25 -53.375 1 89.88 79 LEU B C 1
ATOM 4226 O O . LEU B 1 79 ? 7.633 -73.375 -53.094 1 89.88 79 LEU B O 1
ATOM 4230 N N . LYS B 1 80 ? 8.367 -75.438 -52.875 1 89.88 80 LYS B N 1
ATOM 4231 C CA . LYS B 1 80 ? 7.191 -75.938 -52.156 1 89.88 80 LYS B CA 1
ATOM 4232 C C . LYS B 1 80 ? 7.504 -76.125 -50.656 1 89.88 80 LYS B C 1
ATOM 4234 O O . LYS B 1 80 ? 6.598 -76.375 -49.875 1 89.88 80 LYS B O 1
ATOM 4239 N N . LEU B 1 81 ? 8.773 -76 -50.375 1 93.44 81 LEU B N 1
ATOM 4240 C CA . LEU B 1 81 ? 9.195 -76.188 -48.969 1 93.44 81 LEU B CA 1
ATOM 4241 C C . LEU B 1 81 ? 9.914 -74.938 -48.438 1 93.44 81 LEU B C 1
ATOM 4243 O O . LEU B 1 81 ? 10.305 -74.062 -49.188 1 93.44 81 LEU B O 1
ATOM 4247 N N . PHE B 1 82 ? 9.922 -74.875 -47.125 1 92.56 82 PHE B N 1
ATOM 4248 C CA . PHE B 1 82 ? 10.586 -73.812 -46.406 1 92.56 82 PHE B CA 1
ATOM 4249 C C . PHE B 1 82 ? 11.547 -74.312 -45.375 1 92.56 82 PHE B C 1
ATOM 4251 O O . PHE B 1 82 ? 11.156 -75.125 -44.5 1 92.56 82 PHE B O 1
ATOM 4258 N N . CYS B 1 83 ? 12.789 -74.062 -45.438 1 92.31 83 CYS B N 1
ATOM 4259 C CA . CYS B 1 83 ? 13.789 -74.438 -44.438 1 92.31 83 CYS B CA 1
ATOM 4260 C C . CYS B 1 83 ? 13.797 -73.5 -43.25 1 92.31 83 CYS B C 1
ATOM 4262 O O . CYS B 1 83 ? 14.094 -72.312 -43.375 1 92.31 83 CYS B O 1
ATOM 4264 N N . GLN B 1 84 ? 13.508 -73.938 -42.031 1 87.31 84 GLN B N 1
ATOM 4265 C CA . GLN B 1 84 ? 13.359 -73.062 -40.844 1 87.31 84 GLN B CA 1
ATOM 4266 C C . GLN B 1 84 ? 14.711 -72.562 -40.375 1 87.31 84 GLN B C 1
ATOM 4268 O O . GLN B 1 84 ? 14.805 -71.438 -39.906 1 87.31 84 GLN B O 1
ATOM 4273 N N . LYS B 1 85 ? 15.68 -73.375 -40.5 1 86.75 85 LYS B N 1
ATOM 4274 C CA . LYS B 1 85 ? 17 -72.938 -40.062 1 86.75 85 LYS B CA 1
ATOM 4275 C C . LYS B 1 85 ? 17.578 -71.875 -40.969 1 86.75 85 LYS B C 1
ATOM 4277 O O . LYS B 1 85 ? 18.094 -70.875 -40.469 1 86.75 85 LYS B O 1
ATOM 4282 N N . ASP B 1 86 ? 17.438 -72 -42.219 1 83.62 86 ASP B N 1
ATOM 4283 C CA . ASP B 1 86 ? 18.016 -71.062 -43.156 1 83.62 86 ASP B CA 1
ATOM 4284 C C . ASP B 1 86 ? 17.031 -69.938 -43.469 1 83.62 86 ASP B C 1
ATOM 4286 O O . ASP B 1 86 ? 17.391 -68.938 -44.094 1 83.62 86 ASP B O 1
ATOM 4290 N N . GLN B 1 87 ? 15.852 -70.125 -43.156 1 85.69 87 GLN B N 1
ATOM 4291 C CA . GLN B 1 87 ? 14.773 -69.125 -43.375 1 85.69 87 GLN B CA 1
ATOM 4292 C C . GLN B 1 87 ? 14.633 -68.812 -44.844 1 85.69 87 GLN B C 1
ATOM 4294 O O . GLN B 1 87 ? 14.57 -67.625 -45.219 1 85.69 87 GLN B O 1
ATOM 4299 N N . SER B 1 88 ? 14.57 -69.812 -45.656 1 86 88 SER B N 1
ATOM 4300 C CA . SER B 1 88 ? 14.461 -69.625 -47.125 1 86 88 SER B CA 1
ATOM 4301 C C . SER B 1 88 ? 13.617 -70.75 -47.75 1 86 88 SER B C 1
ATOM 4303 O O . SER B 1 88 ? 13.609 -71.875 -47.281 1 86 88 SER B O 1
ATOM 4305 N N . PRO B 1 89 ? 12.891 -70.375 -48.781 1 90.06 89 PRO B N 1
ATOM 4306 C CA . PRO B 1 89 ? 12.172 -71.375 -49.562 1 90.06 89 PRO B CA 1
ATOM 4307 C C . PRO B 1 89 ? 13.109 -72.312 -50.344 1 90.06 89 PRO B C 1
ATOM 4309 O O . PRO B 1 89 ? 14.117 -71.812 -50.906 1 90.06 89 PRO B O 1
ATOM 4312 N N . ILE B 1 90 ? 12.789 -73.625 -50.219 1 89.81 90 ILE B N 1
ATOM 4313 C CA . ILE B 1 90 ? 13.625 -74.562 -50.938 1 89.81 90 ILE B CA 1
ATOM 4314 C C . ILE B 1 90 ? 12.742 -75.562 -51.75 1 89.81 90 ILE B C 1
ATOM 4316 O O . ILE B 1 90 ? 11.539 -75.625 -51.5 1 89.81 90 ILE B O 1
ATOM 4320 N N . CYS B 1 91 ? 13.359 -76.125 -52.75 1 90.38 91 CYS B N 1
ATOM 4321 C CA . CYS B 1 91 ? 12.641 -77.125 -53.531 1 90.38 91 CYS B CA 1
ATOM 4322 C C . CYS B 1 91 ? 12.797 -78.562 -52.938 1 90.38 91 CYS B C 1
ATOM 4324 O O . CYS B 1 91 ? 13.531 -78.75 -51.969 1 90.38 91 CYS B O 1
ATOM 4326 N N . VAL B 1 92 ? 12.18 -79.5 -53.5 1 90.31 92 VAL B N 1
ATOM 4327 C CA . VAL B 1 92 ? 12.172 -80.875 -52.969 1 90.31 92 VAL B CA 1
ATOM 4328 C C . VAL B 1 92 ? 13.562 -81.5 -53.125 1 90.31 92 VAL B C 1
ATOM 4330 O O . VAL B 1 92 ? 13.984 -82.312 -52.281 1 90.31 92 VAL B O 1
ATOM 4333 N N . VAL B 1 93 ? 14.258 -81.062 -54.156 1 91.5 93 VAL B N 1
ATOM 4334 C CA . VAL B 1 93 ? 15.586 -81.625 -54.406 1 91.5 93 VAL B CA 1
ATOM 4335 C C . VAL B 1 93 ? 16.578 -81.062 -53.406 1 91.5 93 VAL B C 1
ATOM 4337 O O . VAL B 1 93 ? 17.422 -81.75 -52.875 1 91.5 93 VAL B O 1
ATOM 4340 N N . CYS B 1 94 ? 16.422 -79.75 -53.156 1 91.06 94 CYS B N 1
ATOM 4341 C CA . CYS B 1 94 ? 17.266 -79.062 -52.156 1 91.06 94 CYS B CA 1
ATOM 4342 C C . CYS B 1 94 ? 17.141 -79.75 -50.812 1 91.06 94 CYS B C 1
ATOM 4344 O O . CYS B 1 94 ? 18.109 -79.812 -50.062 1 91.06 94 CYS B O 1
ATOM 4346 N N . ARG B 1 95 ? 15.992 -80.25 -50.406 1 90.25 95 ARG B N 1
ATOM 4347 C CA . ARG B 1 95 ? 15.742 -80.875 -49.125 1 90.25 95 ARG B CA 1
ATOM 4348 C C . ARG B 1 95 ? 16.625 -82.125 -48.969 1 90.25 95 ARG B C 1
ATOM 4350 O O . ARG B 1 95 ? 17.109 -82.375 -47.844 1 90.25 95 ARG B O 1
ATOM 4357 N N . GLU B 1 96 ? 16.844 -82.75 -50.062 1 88.25 96 GLU B N 1
ATOM 4358 C CA . GLU B 1 96 ? 17.609 -84 -50 1 88.25 96 GLU B CA 1
ATOM 4359 C C . GLU B 1 96 ? 19.109 -83.688 -50.125 1 88.25 96 GLU B C 1
ATOM 4361 O O . GLU B 1 96 ? 19.922 -84.625 -50 1 88.25 96 GLU B O 1
ATOM 4366 N N . SER B 1 97 ? 19.359 -82.5 -50.344 1 86.06 97 SER B N 1
ATOM 4367 C CA . SER B 1 97 ? 20.766 -82.125 -50.469 1 86.06 97 SER B CA 1
ATOM 4368 C C . SER B 1 97 ? 21.469 -82.125 -49.125 1 86.06 97 SER B C 1
ATOM 4370 O O . SER B 1 97 ? 20.828 -82.062 -48.062 1 86.06 97 SER B O 1
ATOM 4372 N N . ARG B 1 98 ? 22.75 -82.062 -49.062 1 85.88 98 ARG B N 1
ATOM 4373 C CA . ARG B 1 98 ? 23.562 -82.125 -47.844 1 85.88 98 ARG B CA 1
ATOM 4374 C C . ARG B 1 98 ? 23.375 -80.875 -47 1 85.88 98 ARG B C 1
ATOM 4376 O O . ARG B 1 98 ? 23.453 -80.938 -45.781 1 85.88 98 ARG B O 1
ATOM 4383 N N . GLU B 1 99 ? 23.094 -79.875 -47.656 1 86.12 99 GLU B N 1
ATOM 4384 C CA . GLU B 1 99 ? 23.031 -78.562 -46.969 1 86.12 99 GLU B CA 1
ATOM 4385 C C . GLU B 1 99 ? 21.781 -78.438 -46.094 1 86.12 99 GLU B C 1
ATOM 4387 O O . GLU B 1 99 ? 21.828 -77.812 -45.031 1 86.12 99 GLU B O 1
ATOM 4392 N N . HIS B 1 100 ? 20.656 -79.125 -46.5 1 86.62 100 HIS B N 1
ATOM 4393 C CA . HIS B 1 100 ? 19.391 -78.875 -45.781 1 86.62 100 HIS B CA 1
ATOM 4394 C C . HIS B 1 100 ? 18.891 -80.188 -45.156 1 86.62 100 HIS B C 1
ATOM 4396 O O . HIS B 1 100 ? 17.875 -80.188 -44.469 1 86.62 100 HIS B O 1
ATOM 4402 N N . ARG B 1 101 ? 19.562 -81.25 -45.375 1 86.56 101 ARG B N 1
ATOM 4403 C CA . ARG B 1 101 ? 19.109 -82.562 -45 1 86.56 101 ARG B CA 1
ATOM 4404 C C . ARG B 1 101 ? 18.797 -82.688 -43.5 1 86.56 101 ARG B C 1
ATOM 4406 O O . ARG B 1 101 ? 17.828 -83.312 -43.094 1 86.56 101 ARG B O 1
ATOM 4413 N N . LEU B 1 102 ? 19.641 -81.938 -42.719 1 89.06 102 LEU B N 1
ATOM 4414 C CA . LEU B 1 102 ? 19.453 -82 -41.281 1 89.06 102 LEU B CA 1
ATOM 4415 C C . LEU B 1 102 ? 18.609 -80.875 -40.75 1 89.06 102 LEU B C 1
ATOM 4417 O O . LEU B 1 102 ? 18.344 -80.812 -39.531 1 89.06 102 LEU B O 1
ATOM 4421 N N . HIS B 1 103 ? 18.141 -80.062 -41.625 1 90.12 103 HIS B N 1
ATOM 4422 C CA . HIS B 1 103 ? 17.359 -78.875 -41.188 1 90.12 103 HIS B CA 1
ATOM 4423 C C . HIS B 1 103 ? 15.875 -79.25 -41.062 1 90.12 103 HIS B C 1
ATOM 4425 O O . HIS B 1 103 ? 15.406 -80.188 -41.719 1 90.12 103 HIS B O 1
ATOM 4431 N N . ARG B 1 104 ? 15.164 -78.562 -40.156 1 91.69 104 ARG B N 1
ATOM 4432 C CA . ARG B 1 104 ? 13.719 -78.688 -40.125 1 91.69 104 ARG B CA 1
ATOM 4433 C C . ARG B 1 104 ? 13.039 -77.938 -41.25 1 91.69 104 ARG B C 1
ATOM 4435 O O . ARG B 1 104 ? 13.312 -76.75 -41.438 1 91.69 104 ARG B O 1
ATOM 4442 N N . VAL B 1 105 ? 12.242 -78.688 -42.062 1 91.5 105 VAL B N 1
ATOM 4443 C CA . VAL B 1 105 ? 11.602 -78.062 -43.25 1 91.5 105 VAL B CA 1
ATOM 4444 C C . VAL B 1 105 ? 10.086 -78.188 -43.125 1 91.5 105 VAL B C 1
ATOM 4446 O O . VAL B 1 105 ? 9.578 -79.188 -42.531 1 91.5 105 VAL B O 1
ATOM 4449 N N . LEU B 1 106 ? 9.406 -77.125 -43.531 1 92.25 106 LEU B N 1
ATOM 4450 C CA . LEU B 1 106 ? 7.949 -77.125 -43.531 1 92.25 106 LEU B CA 1
ATOM 4451 C C . LEU B 1 106 ? 7.43 -76.812 -44.938 1 92.25 106 LEU B C 1
ATOM 4453 O O . LEU B 1 106 ? 8.125 -76.188 -45.719 1 92.25 106 LEU B O 1
ATOM 4457 N N . PRO B 1 107 ? 6.168 -77.375 -45.156 1 93.25 107 PRO B N 1
ATOM 4458 C CA . PRO B 1 107 ? 5.566 -76.938 -46.406 1 93.25 107 PRO B CA 1
ATOM 4459 C C . PRO B 1 107 ? 5.469 -75.438 -46.531 1 93.25 107 PRO B C 1
ATOM 4461 O O . PRO B 1 107 ? 5.188 -74.75 -45.531 1 93.25 107 PRO B O 1
ATOM 4464 N N . ALA B 1 108 ? 5.684 -74.875 -47.688 1 89.5 108 ALA B N 1
ATOM 4465 C CA . ALA B 1 108 ? 5.695 -73.438 -47.906 1 89.5 108 ALA B CA 1
ATOM 4466 C C . ALA B 1 108 ? 4.367 -72.812 -47.5 1 89.5 108 ALA B C 1
ATOM 4468 O O . ALA B 1 108 ? 4.344 -71.75 -46.938 1 89.5 108 ALA B O 1
ATOM 4469 N N . GLU B 1 109 ? 3.234 -73.438 -47.812 1 89.5 109 GLU B N 1
ATOM 4470 C CA . GLU B 1 109 ? 1.912 -72.938 -47.469 1 89.5 109 GLU B CA 1
ATOM 4471 C C . GLU B 1 109 ? 1.747 -72.812 -45.969 1 89.5 109 GLU B C 1
ATOM 4473 O O . GLU B 1 109 ? 1.191 -71.812 -45.5 1 89.5 109 GLU B O 1
ATOM 4478 N N . GLU B 1 110 ? 2.285 -73.812 -45.25 1 92.19 110 GLU B N 1
ATOM 4479 C CA . GLU B 1 110 ? 2.197 -73.75 -43.781 1 92.19 110 GLU B CA 1
ATOM 4480 C C . GLU B 1 110 ? 3.109 -72.625 -43.219 1 92.19 110 GLU B C 1
ATOM 4482 O O . GLU B 1 110 ? 2.75 -71.938 -42.25 1 92.19 110 GLU B O 1
ATOM 4487 N N . ALA B 1 111 ? 4.258 -72.5 -43.812 1 89.75 111 ALA B N 1
ATOM 4488 C CA . ALA B 1 111 ? 5.191 -71.438 -43.406 1 89.75 111 ALA B CA 1
ATOM 4489 C C . ALA B 1 111 ? 4.605 -70.062 -43.625 1 89.75 111 ALA B C 1
ATOM 4491 O O . ALA B 1 111 ? 4.738 -69.188 -42.781 1 89.75 111 ALA B O 1
ATOM 4492 N N . VAL B 1 112 ? 3.895 -69.875 -44.75 1 89.12 112 VAL B N 1
ATOM 4493 C CA . VAL B 1 112 ? 3.279 -68.625 -45.094 1 89.12 112 VAL B CA 1
ATOM 4494 C C . VAL B 1 112 ? 2.164 -68.312 -44.094 1 89.12 112 VAL B C 1
ATOM 4496 O O . VAL B 1 112 ? 2.041 -67.125 -43.656 1 89.12 112 VAL B O 1
ATOM 4499 N N . GLN B 1 113 ? 1.375 -69.312 -43.781 1 90.56 113 GLN B N 1
ATOM 4500 C CA . GLN B 1 113 ? 0.284 -69.125 -42.844 1 90.56 113 GLN B CA 1
ATOM 4501 C C . GLN B 1 113 ? 0.815 -68.688 -41.469 1 90.56 113 GLN B C 1
ATOM 4503 O O . GLN B 1 113 ? 0.256 -67.812 -40.812 1 90.56 113 GLN B O 1
ATOM 4508 N N . GLY B 1 114 ? 1.855 -69.375 -41.094 1 88.56 114 GLY B N 1
ATOM 4509 C CA . GLY B 1 114 ? 2.467 -69.062 -39.812 1 88.56 114 GLY B CA 1
ATOM 4510 C C . GLY B 1 114 ? 3.021 -67.625 -39.812 1 88.56 114 GLY B C 1
ATOM 4511 O O . GLY B 1 114 ? 2.852 -66.875 -38.844 1 88.56 114 GLY B O 1
ATOM 4512 N N . TYR B 1 115 ? 3.623 -67.188 -40.875 1 86.56 115 TYR B N 1
ATOM 4513 C CA . TYR B 1 115 ? 4.195 -65.875 -41 1 86.56 115 TYR B CA 1
ATOM 4514 C C . TYR B 1 115 ? 3.1 -64.812 -41.031 1 86.56 115 TYR B C 1
ATOM 4516 O O . TYR B 1 115 ? 3.232 -63.75 -40.438 1 86.56 115 TYR B O 1
ATOM 4524 N N . LYS B 1 116 ? 2.104 -65.062 -41.75 1 88.12 116 LYS B N 1
ATOM 4525 C CA . LYS B 1 116 ? 0.979 -64.125 -41.812 1 88.12 116 LYS B CA 1
ATOM 4526 C C . LYS B 1 116 ? 0.367 -63.906 -40.438 1 88.12 116 LYS B C 1
ATOM 4528 O O . LYS B 1 116 ? -0.001 -62.781 -40.094 1 88.12 116 LYS B O 1
ATOM 4533 N N . LEU B 1 117 ? 0.34 -65 -39.688 1 90.44 117 LEU B N 1
ATOM 4534 C CA . LEU B 1 117 ? -0.213 -64.875 -38.344 1 90.44 117 LEU B CA 1
ATOM 4535 C C . LEU B 1 117 ? 0.672 -64 -37.5 1 90.44 117 LEU B C 1
ATOM 4537 O O . LEU B 1 117 ? 0.17 -63.188 -36.719 1 90.44 117 LEU B O 1
ATOM 4541 N N . LYS B 1 118 ? 1.966 -64.125 -37.625 1 87.88 118 LYS B N 1
ATOM 4542 C CA . LYS B 1 118 ? 2.906 -63.312 -36.875 1 87.88 118 LYS B CA 1
ATOM 4543 C C . LYS B 1 118 ? 2.814 -61.844 -37.281 1 87.88 118 LYS B C 1
ATOM 4545 O O . LYS B 1 118 ? 2.867 -60.969 -36.438 1 87.88 118 LYS B O 1
ATOM 4550 N N . LEU B 1 119 ? 2.674 -61.625 -38.594 1 88 119 LEU B N 1
ATOM 4551 C CA . LEU B 1 119 ? 2.553 -60.281 -39.094 1 88 119 LEU B CA 1
ATOM 4552 C C . LEU B 1 119 ? 1.289 -59.594 -38.562 1 88 119 LEU B C 1
ATOM 4554 O O . LEU B 1 119 ? 1.314 -58.438 -38.188 1 88 119 LEU B O 1
ATOM 4558 N N . GLU B 1 120 ? 0.268 -60.375 -38.5 1 91.31 120 GLU B N 1
ATOM 4559 C CA . GLU B 1 120 ? -0.996 -59.844 -38 1 91.31 120 GLU B CA 1
ATOM 4560 C C . GLU B 1 120 ? -0.889 -59.469 -36.531 1 91.31 120 GLU B C 1
ATOM 4562 O O . GLU B 1 120 ? -1.438 -58.438 -36.094 1 91.31 120 GLU B O 1
ATOM 4567 N N . GLU B 1 121 ? -0.182 -60.281 -35.812 1 91.19 121 GLU B N 1
ATOM 4568 C CA . GLU B 1 121 ? 0.026 -59.969 -34.406 1 91.19 121 GLU B CA 1
ATOM 4569 C C . GLU B 1 121 ? 0.849 -58.688 -34.219 1 91.19 121 GLU B C 1
ATOM 4571 O O . GLU B 1 121 ? 0.542 -57.875 -33.375 1 91.19 121 GLU B O 1
ATOM 4576 N N . ASP B 1 122 ? 1.86 -58.594 -35.031 1 88.44 122 ASP B N 1
ATOM 4577 C CA . ASP B 1 122 ? 2.711 -57.406 -34.969 1 88.44 122 ASP B CA 1
ATOM 4578 C C . ASP B 1 122 ? 1.937 -56.156 -35.375 1 88.44 122 ASP B C 1
ATOM 4580 O O . ASP B 1 122 ? 2.098 -55.094 -34.781 1 88.44 122 ASP B O 1
ATOM 4584 N N . MET B 1 123 ? 1.111 -56.25 -36.375 1 91.5 123 MET B N 1
ATOM 4585 C CA . MET B 1 123 ? 0.317 -55.125 -36.844 1 91.5 123 MET B CA 1
ATOM 4586 C C . MET B 1 123 ? -0.685 -54.688 -35.781 1 91.5 123 MET B C 1
ATOM 4588 O O . MET B 1 123 ? -0.889 -53.469 -35.562 1 91.5 123 MET B O 1
ATOM 4592 N N . GLU B 1 124 ? -1.216 -55.719 -35.094 1 92.75 124 GLU B N 1
ATOM 4593 C CA . GLU B 1 124 ? -2.146 -55.375 -34.031 1 92.75 124 GLU B CA 1
ATOM 4594 C C . GLU B 1 124 ? -1.442 -54.656 -32.906 1 92.75 124 GLU B C 1
ATOM 4596 O O . GLU B 1 124 ? -1.989 -53.688 -32.344 1 92.75 124 GLU B O 1
ATOM 4601 N N . TYR B 1 125 ? -0.213 -55.062 -32.594 1 90.44 125 TYR B N 1
ATOM 4602 C CA . TYR B 1 125 ? 0.583 -54.406 -31.562 1 90.44 125 TYR B CA 1
ATOM 4603 C C . TYR B 1 125 ? 0.881 -52.969 -31.938 1 90.44 125 TYR B C 1
ATOM 4605 O O . TYR B 1 125 ? 0.74 -52.062 -31.125 1 90.44 125 TYR B O 1
ATOM 4613 N N . LEU B 1 126 ? 1.269 -52.781 -33.156 1 90.88 126 LEU B N 1
ATOM 4614 C CA . LEU B 1 126 ? 1.615 -51.438 -33.656 1 90.88 126 LEU B CA 1
ATOM 4615 C C . LEU B 1 126 ? 0.391 -50.531 -33.656 1 90.88 126 LEU B C 1
ATOM 4617 O O . LEU B 1 126 ? 0.491 -49.344 -33.312 1 90.88 126 LEU B O 1
ATOM 4621 N N . ARG B 1 127 ? -0.765 -51.094 -33.969 1 93.56 127 ARG B N 1
ATOM 4622 C CA . ARG B 1 127 ? -1.995 -50.312 -33.938 1 93.56 127 ARG B CA 1
ATOM 4623 C C . ARG B 1 127 ? -2.332 -49.875 -32.5 1 93.56 127 ARG B C 1
ATOM 4625 O O . ARG B 1 127 ? -2.785 -48.75 -32.312 1 93.56 127 ARG B O 1
ATOM 4632 N N . GLU B 1 128 ? -2.07 -50.75 -31.609 1 92.25 128 GLU B N 1
ATOM 4633 C CA . GLU B 1 128 ? -2.301 -50.406 -30.203 1 92.25 128 GLU B CA 1
ATOM 4634 C C . GLU B 1 128 ? -1.359 -49.312 -29.75 1 92.25 128 GLU B C 1
ATOM 4636 O O . GLU B 1 128 ? -1.77 -48.375 -29.031 1 92.25 128 GLU B O 1
ATOM 4641 N N . GLN B 1 129 ? -0.098 -49.344 -30.188 1 90.62 129 GLN B N 1
ATOM 4642 C CA . GLN B 1 129 ? 0.878 -48.344 -29.797 1 90.62 129 GLN B CA 1
ATOM 4643 C C . GLN B 1 129 ? 0.543 -47 -30.438 1 90.62 129 GLN B C 1
ATOM 4645 O O . GLN B 1 129 ? 0.734 -45.938 -29.812 1 90.62 129 GLN B O 1
ATOM 4650 N N . ILE B 1 130 ? 0.024 -47 -31.625 1 92.5 130 ILE B N 1
ATOM 4651 C CA . ILE B 1 130 ? -0.365 -45.781 -32.312 1 92.5 130 ILE B CA 1
ATOM 4652 C C . ILE B 1 130 ? -1.527 -45.125 -31.578 1 92.5 130 ILE B C 1
ATOM 4654 O O . ILE B 1 130 ? -1.524 -43.906 -31.359 1 92.5 130 ILE B O 1
ATOM 4658 N N . THR B 1 131 ? -2.461 -46 -31.172 1 92.88 131 THR B N 1
ATOM 4659 C CA . THR B 1 131 ? -3.607 -45.5 -30.438 1 92.88 131 THR B CA 1
ATOM 4660 C C . THR B 1 131 ? -3.17 -44.906 -29.094 1 92.88 131 THR B C 1
ATOM 4662 O O . THR B 1 131 ? -3.639 -43.844 -28.688 1 92.88 131 THR B O 1
ATOM 4665 N N . ARG B 1 132 ? -2.24 -45.562 -28.422 1 90.56 132 ARG B N 1
ATOM 4666 C CA . ARG B 1 132 ? -1.732 -45.094 -27.141 1 90.56 132 ARG B CA 1
ATOM 4667 C C . ARG B 1 132 ? -1.002 -43.75 -27.297 1 90.56 132 ARG B C 1
ATOM 4669 O O . ARG B 1 132 ? -1.192 -42.844 -26.5 1 90.56 132 ARG B O 1
ATOM 4676 N N . THR B 1 133 ? -0.193 -43.656 -28.266 1 90.81 133 THR B N 1
ATOM 4677 C CA . THR B 1 133 ? 0.542 -42.438 -28.531 1 90.81 133 THR B CA 1
ATOM 4678 C C . THR B 1 133 ? -0.416 -41.281 -28.844 1 90.81 133 THR B C 1
ATOM 4680 O O . THR B 1 133 ? -0.214 -40.156 -28.375 1 90.81 133 THR B O 1
ATOM 4683 N N . GLY B 1 134 ? -1.408 -41.625 -29.594 1 91.44 134 GLY B N 1
ATOM 4684 C CA . GLY B 1 134 ? -2.416 -40.625 -29.906 1 91.44 134 GLY B CA 1
ATOM 4685 C C . GLY B 1 134 ? -3.15 -40.125 -28.672 1 91.44 134 GLY B C 1
ATOM 4686 O O . GLY B 1 134 ? -3.414 -38.906 -28.547 1 91.44 134 GLY B O 1
ATOM 4687 N N . ASN B 1 135 ? -3.49 -41.031 -27.797 1 91.88 135 ASN B N 1
ATOM 4688 C CA . ASN B 1 135 ? -4.156 -40.656 -26.562 1 91.88 135 ASN B CA 1
ATOM 4689 C C . ASN B 1 135 ? -3.26 -39.781 -25.688 1 91.88 135 ASN B C 1
ATOM 4691 O O . ASN B 1 135 ? -3.73 -38.844 -25.062 1 91.88 135 ASN B O 1
ATOM 4695 N N . LEU B 1 136 ? -2.01 -40.094 -25.625 1 90.38 136 LEU B N 1
ATOM 4696 C CA . LEU B 1 136 ? -1.057 -39.312 -24.844 1 90.38 136 LEU B CA 1
ATOM 4697 C C . LEU B 1 136 ? -0.905 -37.906 -25.422 1 90.38 136 LEU B C 1
ATOM 4699 O O . LEU B 1 136 ? -0.817 -36.938 -24.672 1 90.38 136 LEU B O 1
ATOM 4703 N N . GLN B 1 137 ? -0.895 -37.844 -26.703 1 90.38 137 GLN B N 1
ATOM 4704 C CA . GLN B 1 137 ? -0.806 -36.562 -27.375 1 90.38 137 GLN B CA 1
ATOM 4705 C C . GLN B 1 137 ? -2.025 -35.688 -27.062 1 90.38 137 GLN B C 1
ATOM 4707 O O . GLN B 1 137 ? -1.895 -34.5 -26.812 1 90.38 137 GLN B O 1
ATOM 4712 N N . ALA B 1 138 ? -3.18 -36.281 -27.094 1 92.12 138 ALA B N 1
ATOM 4713 C CA . ALA B 1 138 ? -4.414 -35.562 -26.797 1 92.12 138 ALA B CA 1
ATOM 4714 C C . ALA B 1 138 ? -4.418 -35.062 -25.344 1 92.12 138 ALA B C 1
ATOM 4716 O O . ALA B 1 138 ? -4.867 -33.938 -25.078 1 92.12 138 ALA B O 1
ATOM 4717 N N . ARG B 1 139 ? -3.945 -35.844 -24.484 1 90.69 139 ARG B N 1
ATOM 4718 C CA . ARG B 1 139 ? -3.871 -35.469 -23.078 1 90.69 139 ARG B CA 1
ATOM 4719 C C . ARG B 1 139 ? -2.922 -34.281 -22.875 1 90.69 139 ARG B C 1
ATOM 4721 O O . ARG B 1 139 ? -3.197 -33.375 -22.078 1 90.69 139 ARG B O 1
ATOM 4728 N N . GLU B 1 140 ? -1.798 -34.375 -23.516 1 90.75 140 GLU B N 1
ATOM 4729 C CA . GLU B 1 140 ? -0.831 -33.312 -23.406 1 90.75 140 GLU B CA 1
ATOM 4730 C C . GLU B 1 140 ? -1.405 -32 -23.969 1 90.75 140 GLU B C 1
ATOM 4732 O O . GLU B 1 140 ? -1.138 -30.922 -23.438 1 90.75 140 GLU B O 1
ATOM 4737 N N . GLU B 1 141 ? -2.164 -32.094 -25.062 1 92.19 141 GLU B N 1
ATOM 4738 C CA . GLU B 1 141 ? -2.814 -30.938 -25.625 1 92.19 141 GLU B CA 1
ATOM 4739 C C . GLU B 1 141 ? -3.828 -30.344 -24.656 1 92.19 141 GLU B C 1
ATOM 4741 O O . GLU B 1 141 ? -3.936 -29.109 -24.531 1 92.19 141 GLU B O 1
ATOM 4746 N N . GLN B 1 142 ? -4.523 -31.234 -24.047 1 92.88 142 GLN B N 1
ATOM 4747 C CA . GLN B 1 142 ? -5.488 -30.781 -23.047 1 92.88 142 GLN B CA 1
ATOM 4748 C C . GLN B 1 142 ? -4.789 -30.125 -21.859 1 92.88 142 GLN B C 1
ATOM 4750 O O . GLN B 1 142 ? -5.258 -29.109 -21.344 1 92.88 142 GLN B O 1
ATOM 4755 N N . SER B 1 143 ? -3.697 -30.719 -21.438 1 92.25 143 SER B N 1
ATOM 4756 C CA . SER B 1 143 ? -2.912 -30.156 -20.344 1 92.25 143 SER B CA 1
ATOM 4757 C C . SER B 1 143 ? -2.395 -28.766 -20.688 1 92.25 143 SER B C 1
ATOM 4759 O O . SER B 1 143 ? -2.365 -27.875 -19.828 1 92.25 143 SER B O 1
ATOM 4761 N N . LEU B 1 144 ? -1.988 -28.625 -21.891 1 93.44 144 LEU B N 1
ATOM 4762 C CA . LEU B 1 144 ? -1.513 -27.312 -22.344 1 93.44 144 LEU B CA 1
ATOM 4763 C C . LEU B 1 144 ? -2.633 -26.281 -22.297 1 93.44 144 LEU B C 1
ATOM 4765 O O . LEU B 1 144 ? -2.43 -25.172 -21.828 1 93.44 144 LEU B O 1
ATOM 4769 N N . ALA B 1 145 ? -3.76 -26.656 -22.781 1 94.5 145 ALA B N 1
ATOM 4770 C CA . ALA B 1 145 ? -4.906 -25.75 -22.781 1 94.5 145 ALA B CA 1
ATOM 4771 C C . ALA B 1 145 ? -5.301 -25.375 -21.344 1 94.5 145 ALA B C 1
ATOM 4773 O O . ALA B 1 145 ? -5.59 -24.219 -21.062 1 94.5 145 ALA B O 1
ATOM 4774 N N . GLU B 1 146 ? -5.297 -26.359 -20.484 1 93.19 146 GLU B N 1
ATOM 4775 C CA . GLU B 1 146 ? -5.629 -26.109 -19.078 1 93.19 146 GLU B CA 1
ATOM 4776 C C . GLU B 1 146 ? -4.617 -25.172 -18.438 1 93.19 146 GLU B C 1
ATOM 4778 O O . GLU B 1 146 ? -4.996 -24.266 -17.672 1 93.19 146 GLU B O 1
ATOM 4783 N N . TRP B 1 147 ? -3.42 -25.406 -18.719 1 93.81 147 TRP B N 1
ATOM 4784 C CA . TRP B 1 147 ? -2.365 -24.562 -18.172 1 93.81 147 TRP B CA 1
ATOM 4785 C C . TRP B 1 147 ? -2.521 -23.125 -18.656 1 93.81 147 TRP B C 1
ATOM 4787 O O . TRP B 1 147 ? -2.453 -22.188 -17.859 1 93.81 147 TRP B O 1
ATOM 4797 N N . GLN B 1 148 ? -2.754 -22.984 -19.906 1 94.56 148 GLN B N 1
ATOM 4798 C CA . GLN B 1 148 ? -2.941 -21.641 -20.453 1 94.56 148 GLN B CA 1
ATOM 4799 C C . GLN B 1 148 ? -4.164 -20.953 -19.844 1 94.56 148 GLN B C 1
ATOM 4801 O O . GLN B 1 148 ? -4.172 -19.75 -19.656 1 94.56 148 GLN B O 1
ATOM 4806 N N . GLY B 1 149 ? -5.172 -21.734 -19.641 1 94.56 149 GLY B N 1
ATOM 4807 C CA . GLY B 1 149 ? -6.348 -21.203 -18.969 1 94.56 149 GLY B CA 1
ATOM 4808 C C . GLY B 1 149 ? -6.059 -20.719 -17.562 1 94.56 149 GLY B C 1
ATOM 4809 O O . GLY B 1 149 ? -6.488 -19.625 -17.172 1 94.56 149 GLY B O 1
ATOM 4810 N N . LYS B 1 150 ? -5.316 -21.484 -16.781 1 92.56 150 LYS B N 1
ATOM 4811 C CA . LYS B 1 150 ? -4.949 -21.125 -15.414 1 92.56 150 LYS B CA 1
ATOM 4812 C C . LYS B 1 150 ? -4.098 -19.859 -15.391 1 92.56 150 LYS B C 1
ATOM 4814 O O . LYS B 1 150 ? -4.289 -19 -14.539 1 92.56 150 LYS B O 1
ATOM 4819 N N . VAL B 1 151 ? -3.23 -19.797 -16.266 1 95.56 151 VAL B N 1
ATOM 4820 C CA . VAL B 1 151 ? -2.35 -18.641 -16.359 1 95.56 151 VAL B CA 1
ATOM 4821 C C . VAL B 1 151 ? -3.162 -17.391 -16.719 1 95.56 151 VAL B C 1
ATOM 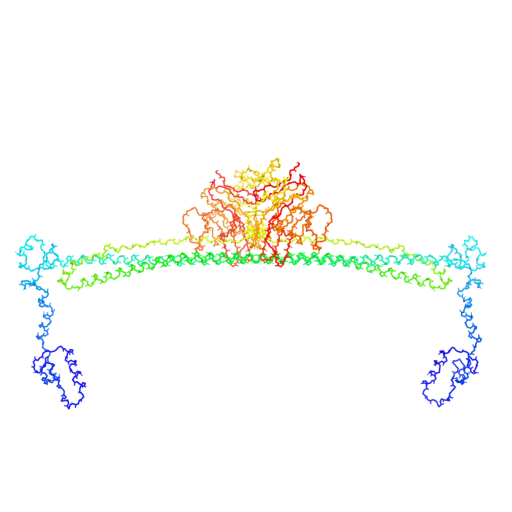4823 O O . VAL B 1 151 ? -2.932 -16.312 -16.156 1 95.56 151 VAL B O 1
ATOM 4826 N N . LYS B 1 152 ? -4.039 -17.547 -17.656 1 96.12 152 LYS B N 1
ATOM 4827 C CA . LYS B 1 152 ? -4.891 -16.422 -18.047 1 96.12 152 LYS B CA 1
ATOM 4828 C C . LYS B 1 152 ? -5.707 -15.906 -16.859 1 96.12 152 LYS B C 1
ATOM 4830 O O . LYS B 1 152 ? -5.824 -14.695 -16.656 1 96.12 152 LYS B O 1
ATOM 4835 N N . GLU B 1 153 ? -6.219 -16.781 -16.141 1 93.81 153 GLU B N 1
ATOM 4836 C CA . GLU B 1 153 ? -6.98 -16.406 -14.945 1 93.81 153 GLU B CA 1
ATOM 4837 C C . GLU B 1 153 ? -6.109 -15.648 -13.953 1 93.81 153 GLU B C 1
ATOM 4839 O O . GLU B 1 153 ? -6.547 -14.648 -13.375 1 93.81 153 GLU B O 1
ATOM 4844 N N . ARG B 1 154 ? -4.941 -16.125 -13.773 1 95.44 154 ARG B N 1
ATOM 4845 C CA . ARG B 1 154 ? -4.008 -15.484 -12.859 1 95.44 154 ARG B CA 1
ATOM 4846 C C . ARG B 1 154 ? -3.637 -14.086 -13.352 1 95.44 154 ARG B C 1
ATOM 4848 O O . ARG B 1 154 ? -3.541 -13.148 -12.555 1 95.44 154 ARG B O 1
ATOM 4855 N N . ARG B 1 155 ? -3.443 -14 -14.602 1 97.38 155 ARG B N 1
ATOM 4856 C CA . ARG B 1 155 ? -3.121 -12.711 -15.203 1 97.38 155 ARG B CA 1
ATOM 4857 C C . ARG B 1 155 ? -4.238 -11.703 -14.969 1 97.38 155 ARG B C 1
ATOM 4859 O O . ARG B 1 155 ? -3.977 -10.57 -14.555 1 97.38 155 ARG B O 1
ATOM 4866 N N . GLU B 1 156 ? -5.434 -12.102 -15.188 1 96.38 156 GLU B N 1
ATOM 4867 C CA . GLU B 1 156 ? -6.586 -11.234 -14.984 1 96.38 156 GLU B CA 1
ATOM 4868 C C . GLU B 1 156 ? -6.723 -10.836 -13.516 1 96.38 156 GLU B C 1
ATOM 4870 O O . GLU B 1 156 ? -7.051 -9.688 -13.203 1 96.38 156 GLU B O 1
ATOM 4875 N N . ARG B 1 157 ? -6.441 -11.781 -12.688 1 95 157 ARG B N 1
ATOM 4876 C CA . ARG B 1 157 ? -6.543 -11.508 -11.258 1 95 157 ARG B CA 1
ATOM 4877 C C . ARG B 1 157 ? -5.516 -10.469 -10.828 1 95 157 ARG B C 1
ATOM 4879 O O . ARG B 1 157 ? -5.828 -9.555 -10.062 1 95 157 ARG B O 1
ATOM 4886 N N . ILE B 1 158 ? -4.316 -10.602 -11.266 1 97.25 158 ILE B N 1
ATOM 4887 C CA . ILE B 1 158 ? -3.26 -9.648 -10.938 1 97.25 158 ILE B CA 1
ATOM 4888 C C . ILE B 1 158 ? -3.674 -8.25 -11.375 1 97.25 158 ILE B C 1
ATOM 4890 O O . ILE B 1 158 ? -3.615 -7.305 -10.586 1 97.25 158 ILE B O 1
ATOM 4894 N N . VAL B 1 159 ? -4.172 -8.133 -12.586 1 97.69 159 VAL B N 1
ATOM 4895 C CA . VAL B 1 159 ? -4.559 -6.832 -13.125 1 97.69 159 VAL B CA 1
ATOM 4896 C C . VAL B 1 159 ? -5.711 -6.254 -12.312 1 97.69 159 VAL B C 1
ATOM 4898 O O . VAL B 1 159 ? -5.688 -5.078 -11.938 1 97.69 159 VAL B O 1
ATOM 4901 N N . LEU B 1 160 ? -6.652 -7.043 -11.945 1 96.12 160 LEU B N 1
ATOM 4902 C CA . LEU B 1 160 ? -7.836 -6.586 -11.227 1 96.12 160 LEU B CA 1
ATOM 4903 C C . LEU B 1 160 ? -7.484 -6.141 -9.812 1 96.12 160 LEU B C 1
ATOM 4905 O O . LEU B 1 160 ? -8.008 -5.137 -9.32 1 96.12 160 LEU B O 1
ATOM 4909 N N . GLU B 1 161 ? -6.605 -6.891 -9.188 1 96.88 161 GLU B N 1
ATOM 4910 C CA . GLU B 1 161 ? -6.227 -6.535 -7.824 1 96.88 161 GLU B CA 1
ATOM 4911 C C . GLU B 1 161 ? -5.445 -5.227 -7.789 1 96.88 161 GLU B C 1
ATOM 4913 O O . GLU B 1 161 ? -5.621 -4.414 -6.879 1 96.88 161 GLU B O 1
ATOM 4918 N N . PHE B 1 162 ? -4.57 -5.004 -8.742 1 97.62 162 PHE B N 1
ATOM 4919 C CA . PHE B 1 162 ? -3.834 -3.746 -8.812 1 97.62 162 PHE B CA 1
ATOM 4920 C C . PHE B 1 162 ? -4.77 -2.59 -9.141 1 97.62 162 PHE B C 1
ATOM 4922 O O . PHE B 1 162 ? -4.602 -1.482 -8.625 1 97.62 162 PHE B O 1
ATOM 4929 N N . GLU B 1 163 ? -5.742 -2.848 -9.969 1 96.19 163 GLU B N 1
ATOM 4930 C CA . GLU B 1 163 ? -6.734 -1.82 -10.281 1 96.19 163 GLU B CA 1
ATOM 4931 C C . GLU B 1 163 ? -7.535 -1.437 -9.039 1 96.19 163 GLU B C 1
ATOM 4933 O O . GLU B 1 163 ? -7.812 -0.256 -8.82 1 96.19 163 GLU B O 1
ATOM 4938 N N . LYS B 1 164 ? -7.891 -2.4 -8.328 1 93.94 164 LYS B N 1
ATOM 4939 C CA . LYS B 1 164 ? -8.602 -2.164 -7.074 1 93.94 164 LYS B CA 1
ATOM 4940 C C . LYS B 1 164 ? -7.777 -1.288 -6.133 1 93.94 164 LYS B C 1
ATOM 4942 O O . LYS B 1 164 ? -8.297 -0.337 -5.547 1 93.94 164 LYS B O 1
ATOM 4947 N N . MET B 1 165 ? -6.547 -1.646 -6.027 1 95 165 MET B N 1
ATOM 4948 C CA . MET B 1 165 ? -5.629 -0.88 -5.188 1 95 165 MET B CA 1
ATOM 4949 C C . MET B 1 165 ? -5.543 0.569 -5.656 1 95 165 MET B C 1
ATOM 4951 O O . MET B 1 165 ? -5.633 1.493 -4.848 1 95 165 MET B O 1
ATOM 4955 N N . ASN B 1 166 ? -5.438 0.773 -6.918 1 95.69 166 ASN B N 1
ATOM 4956 C CA . ASN B 1 166 ? -5.34 2.113 -7.484 1 95.69 166 ASN B CA 1
ATOM 4957 C C . ASN B 1 166 ? -6.602 2.932 -7.211 1 95.69 166 ASN B C 1
ATOM 4959 O O . ASN B 1 166 ? -6.52 4.121 -6.906 1 95.69 166 ASN B O 1
ATOM 4963 N N . LEU B 1 167 ? -7.688 2.297 -7.305 1 94.62 167 LEU B N 1
ATOM 4964 C CA . LEU B 1 167 ? -8.953 2.98 -7.051 1 94.62 167 LEU B CA 1
ATOM 4965 C C . LEU B 1 167 ? -9.031 3.461 -5.605 1 94.62 167 LEU B C 1
ATOM 4967 O O . LEU B 1 167 ? -9.414 4.605 -5.348 1 94.62 167 LEU B O 1
ATOM 4971 N N . TYR B 1 168 ? -8.617 2.629 -4.699 1 95 168 TYR B N 1
ATOM 4972 C CA . TYR B 1 168 ? -8.664 2.992 -3.289 1 95 168 TYR B CA 1
ATOM 4973 C C . TYR B 1 168 ? -7.68 4.113 -2.982 1 95 168 TYR B C 1
ATOM 4975 O O . TYR B 1 168 ? -7.969 5 -2.176 1 95 168 TYR B O 1
ATOM 4983 N N . LEU B 1 169 ? -6.535 4.066 -3.605 1 96.31 169 LEU B N 1
ATOM 4984 C CA . LEU B 1 169 ? -5.535 5.105 -3.389 1 96.31 169 LEU B CA 1
ATOM 4985 C C . LEU B 1 169 ? -6.027 6.449 -3.904 1 96.31 169 LEU B C 1
ATOM 4987 O O . LEU B 1 169 ? -5.812 7.484 -3.266 1 96.31 169 LEU B O 1
ATOM 4991 N N . VAL B 1 170 ? -6.73 6.465 -5.055 1 96.69 170 VAL B N 1
ATOM 4992 C CA . VAL B 1 170 ? -7.285 7.699 -5.602 1 96.69 170 VAL B CA 1
ATOM 4993 C C . VAL B 1 170 ? -8.328 8.273 -4.645 1 96.69 170 VAL B C 1
ATOM 4995 O O . VAL B 1 170 ? -8.352 9.477 -4.398 1 96.69 170 VAL B O 1
ATOM 4998 N N . GLU B 1 171 ? -9.156 7.41 -4.094 1 95.75 171 GLU B N 1
ATOM 4999 C CA . GLU B 1 171 ? -10.172 7.844 -3.141 1 95.75 171 GLU B CA 1
ATOM 5000 C C . GLU B 1 171 ? -9.539 8.43 -1.882 1 95.75 171 GLU B C 1
ATOM 5002 O O . GLU B 1 171 ? -9.984 9.453 -1.373 1 95.75 171 GLU B O 1
ATOM 5007 N N . GLU B 1 172 ? -8.531 7.719 -1.415 1 96.19 172 GLU B N 1
ATOM 5008 C CA . GLU B 1 172 ? -7.844 8.188 -0.215 1 96.19 172 GLU B CA 1
ATOM 5009 C C . GLU B 1 172 ? -7.145 9.523 -0.464 1 96.19 172 GLU B C 1
ATOM 5011 O O . GLU B 1 172 ? -7.168 10.414 0.392 1 96.19 172 GLU B O 1
ATOM 5016 N N . GLU B 1 173 ? -6.508 9.703 -1.601 1 97.19 173 GLU B N 1
ATOM 5017 C CA . GLU B 1 173 ? -5.879 10.969 -1.97 1 97.19 173 GLU B CA 1
ATOM 5018 C C . GLU B 1 173 ? -6.891 12.117 -1.955 1 97.19 173 GLU B C 1
ATOM 5020 O O . GLU B 1 173 ? -6.625 13.18 -1.395 1 97.19 173 GLU B O 1
ATOM 5025 N N . GLN B 1 174 ? -8.039 11.883 -2.527 1 97.5 174 GLN B N 1
ATOM 5026 C CA . GLN B 1 174 ? -9.094 12.898 -2.58 1 97.5 174 GLN B CA 1
ATOM 5027 C C . GLN B 1 174 ? -9.602 13.234 -1.182 1 97.5 174 GLN B C 1
ATOM 5029 O O . GLN B 1 174 ? -9.875 14.398 -0.881 1 97.5 174 GLN B O 1
ATOM 5034 N N . ARG B 1 175 ? -9.734 12.242 -0.401 1 96.69 175 ARG B N 1
ATOM 5035 C CA . ARG B 1 175 ? -10.18 12.461 0.972 1 96.69 175 ARG B CA 1
ATOM 5036 C C . ARG B 1 175 ? -9.203 13.359 1.726 1 96.69 175 ARG B C 1
ATOM 5038 O O . ARG B 1 175 ? -9.617 14.297 2.41 1 96.69 175 ARG B O 1
ATOM 5045 N N . LEU B 1 176 ? -7.898 13.047 1.594 1 97 176 LEU B N 1
ATOM 5046 C CA . LEU B 1 176 ? -6.875 13.836 2.27 1 97 176 LEU B CA 1
ATOM 5047 C C . LEU B 1 176 ? -6.863 15.273 1.755 1 97 176 LEU B C 1
ATOM 5049 O O . LEU B 1 176 ? -6.762 16.219 2.539 1 97 176 LEU B O 1
ATOM 5053 N N . LEU B 1 177 ? -7.004 15.438 0.431 1 98 177 LEU B N 1
ATOM 5054 C CA . LEU B 1 177 ? -7 16.766 -0.166 1 98 177 LEU B CA 1
ATOM 5055 C C . LEU B 1 177 ? -8.219 17.562 0.274 1 98 177 LEU B C 1
ATOM 5057 O O . LEU B 1 177 ? -8.125 18.766 0.532 1 98 177 LEU B O 1
ATOM 5061 N N . GLN B 1 178 ? -9.352 16.906 0.417 1 97.75 178 GLN B N 1
ATOM 5062 C CA . GLN B 1 178 ? -10.562 17.578 0.887 1 97.75 178 GLN B CA 1
ATOM 5063 C C . GLN B 1 178 ? -10.43 17.984 2.35 1 97.75 178 GLN B C 1
ATOM 5065 O O . GLN B 1 178 ? -10.867 19.078 2.734 1 97.75 178 GLN B O 1
ATOM 5070 N N . ALA B 1 179 ? -9.891 17.094 3.113 1 97.12 179 ALA B N 1
ATOM 5071 C CA . ALA B 1 179 ? -9.656 17.422 4.516 1 97.12 179 ALA B CA 1
ATOM 5072 C C . ALA B 1 179 ? -8.742 18.641 4.648 1 97.12 179 ALA B C 1
ATOM 5074 O O . ALA B 1 179 ? -8.984 19.531 5.469 1 97.12 179 ALA B O 1
ATOM 5075 N N . LEU B 1 180 ? -7.68 18.672 3.863 1 97.06 180 LEU B N 1
ATOM 5076 C CA . LEU B 1 180 ? -6.742 19.797 3.871 1 97.06 180 LEU B CA 1
ATOM 5077 C C . LEU B 1 180 ? -7.43 21.078 3.424 1 97.06 180 LEU B C 1
ATOM 5079 O O . LEU B 1 180 ? -7.199 22.141 4.004 1 97.06 180 LEU B O 1
ATOM 5083 N N . GLU B 1 181 ? -8.289 21 2.432 1 96.81 181 GLU B N 1
ATOM 5084 C CA . GLU B 1 181 ? -9.031 22.156 1.938 1 96.81 181 GLU B CA 1
ATOM 5085 C C . GLU B 1 181 ? -9.961 22.703 3.01 1 96.81 181 GLU B C 1
ATOM 5087 O O . GLU B 1 181 ? -10.055 23.922 3.191 1 96.81 181 GLU B O 1
ATOM 5092 N N . THR B 1 182 ? -10.625 21.828 3.693 1 96.81 182 THR B N 1
ATOM 5093 C CA . THR B 1 182 ? -11.516 22.234 4.777 1 96.81 182 THR B CA 1
ATOM 5094 C C . THR B 1 182 ? -10.727 22.938 5.883 1 96.81 182 THR B C 1
ATOM 5096 O O . THR B 1 182 ? -11.156 23.969 6.395 1 96.81 182 THR B O 1
ATOM 5099 N N . GLU B 1 183 ? -9.586 22.344 6.199 1 96.06 183 GLU B N 1
ATOM 5100 C CA . GLU B 1 183 ? -8.711 22.953 7.199 1 96.06 183 GLU B CA 1
ATOM 5101 C C . GLU B 1 183 ? -8.234 24.328 6.75 1 96.06 183 GLU B C 1
ATOM 5103 O O . GLU B 1 183 ? -8.18 25.266 7.551 1 96.06 183 GLU B O 1
ATOM 5108 N N . GLU B 1 184 ? -7.879 24.484 5.516 1 96 184 GLU B N 1
ATOM 5109 C CA . GLU B 1 184 ? -7.438 25.75 4.953 1 96 184 GLU B CA 1
ATOM 5110 C C . GLU B 1 184 ? -8.531 26.812 5.07 1 96 184 GLU B C 1
ATOM 5112 O O . GLU B 1 184 ? -8.273 27.938 5.539 1 96 184 GLU B O 1
ATOM 5117 N N . ASP B 1 185 ? -9.734 26.453 4.758 1 95.88 185 ASP B N 1
ATOM 5118 C CA . ASP B 1 185 ? -10.859 27.391 4.734 1 95.88 185 ASP B CA 1
ATOM 5119 C C . ASP B 1 185 ? -11.234 27.828 6.145 1 95.88 185 ASP B C 1
ATOM 5121 O O . ASP B 1 185 ? -11.57 29 6.367 1 95.88 185 ASP B O 1
ATOM 5125 N N . GLU B 1 186 ? -11.211 26.906 7.02 1 95.12 186 GLU B N 1
ATOM 5126 C CA . GLU B 1 186 ? -11.539 27.234 8.406 1 95.12 186 GLU B CA 1
ATOM 5127 C C . GLU B 1 186 ? -10.57 28.266 8.977 1 95.12 186 GLU B C 1
ATOM 5129 O O . GLU B 1 186 ? -11 29.266 9.547 1 95.12 186 GLU B O 1
ATOM 5134 N N . THR B 1 187 ? -9.32 28.031 8.789 1 94.69 187 THR B N 1
ATOM 5135 C CA . THR B 1 187 ? -8.305 28.938 9.32 1 94.69 187 THR B CA 1
ATOM 5136 C C . THR B 1 187 ? -8.312 30.266 8.562 1 94.69 187 THR B C 1
ATOM 5138 O O . THR B 1 187 ? -8.227 31.328 9.164 1 94.69 187 THR B O 1
ATOM 5141 N N . ALA B 1 188 ? -8.422 30.219 7.238 1 94.44 188 ALA B N 1
ATOM 5142 C CA . ALA B 1 188 ? -8.469 31.422 6.422 1 94.44 188 ALA B CA 1
ATOM 5143 C C . ALA B 1 188 ? -9.672 32.281 6.789 1 94.44 188 ALA B C 1
ATOM 5145 O O . ALA B 1 188 ? -9.562 33.5 6.855 1 94.44 188 ALA B O 1
ATOM 5146 N N . SER B 1 189 ? -10.805 31.641 7.09 1 94.44 189 SER B N 1
ATOM 5147 C CA . SER B 1 189 ? -12.016 32.375 7.465 1 94.44 189 SER B CA 1
ATOM 5148 C C . SER B 1 189 ? -11.836 33.094 8.805 1 94.44 189 SER B C 1
ATOM 5150 O O . SER B 1 189 ? -12.258 34.219 8.969 1 94.44 189 SER B O 1
ATOM 5152 N N . ARG B 1 190 ? -11.211 32.438 9.664 1 92.81 190 ARG B N 1
ATOM 5153 C CA . ARG B 1 190 ? -10.953 33.062 10.969 1 92.81 190 ARG B CA 1
ATOM 5154 C C . ARG B 1 190 ? -10.039 34.25 10.836 1 92.81 190 ARG B C 1
ATOM 5156 O O . ARG B 1 190 ? -10.273 35.312 11.469 1 92.81 190 ARG B O 1
ATOM 5163 N N . LEU B 1 191 ? -9.016 34.094 10.039 1 92.69 191 LEU B N 1
ATOM 5164 C CA . LEU B 1 191 ? -8.07 35.188 9.836 1 92.69 191 LEU B CA 1
ATOM 5165 C C . LEU B 1 191 ? -8.734 36.344 9.102 1 92.69 191 LEU B C 1
ATOM 5167 O O . LEU B 1 191 ? -8.523 37.5 9.445 1 92.69 191 LEU B O 1
ATOM 5171 N N . ARG B 1 192 ? -9.617 36.062 8.18 1 92.25 192 ARG B N 1
ATOM 5172 C CA . ARG B 1 192 ? -10.32 37.094 7.422 1 92.25 192 ARG B CA 1
ATOM 5173 C C . ARG B 1 192 ? -11.297 37.875 8.312 1 92.25 192 ARG B C 1
ATOM 5175 O O . ARG B 1 192 ? -11.445 39.094 8.188 1 92.25 192 ARG B O 1
ATOM 5182 N N . GLU B 1 193 ? -11.93 37.125 9.18 1 91.62 193 GLU B N 1
ATOM 5183 C CA . GLU B 1 193 ? -12.836 37.781 10.125 1 91.62 193 GLU B CA 1
ATOM 5184 C C . GLU B 1 193 ? -12.086 38.719 11.055 1 91.62 193 GLU B C 1
ATOM 5186 O O . GLU B 1 193 ? -12.555 39.812 11.336 1 91.62 193 GLU B O 1
ATOM 5191 N N . SER B 1 194 ? -10.953 38.188 11.438 1 90.81 194 SER B N 1
ATOM 5192 C CA . SER B 1 194 ? -10.117 39.031 12.289 1 90.81 194 SER B CA 1
ATOM 5193 C C . SER B 1 194 ? -9.656 40.281 11.547 1 90.81 194 SER B C 1
ATOM 5195 O O . SER B 1 194 ? -9.703 41.375 12.086 1 90.81 194 SER B O 1
ATOM 5197 N N . MET B 1 195 ? -9.281 40.156 10.344 1 91.31 195 MET B N 1
ATOM 5198 C CA . MET B 1 195 ? -8.82 41.281 9.531 1 91.31 195 MET B CA 1
ATOM 5199 C C . MET B 1 195 ? -9.953 42.281 9.297 1 91.31 195 MET B C 1
ATOM 5201 O O . MET B 1 195 ? -9.734 43.5 9.344 1 91.31 195 MET B O 1
ATOM 5205 N N . ALA B 1 196 ? -11.148 41.75 9.094 1 91.19 196 ALA B N 1
ATOM 5206 C CA . ALA B 1 196 ? -12.305 42.625 8.891 1 91.19 196 ALA B CA 1
ATOM 5207 C C . ALA B 1 196 ? -12.617 43.438 10.148 1 91.19 196 ALA B C 1
ATOM 5209 O O . ALA B 1 196 ? -12.969 44.594 10.07 1 91.19 196 ALA B O 1
ATOM 5210 N N . CYS B 1 197 ? -12.445 42.75 11.234 1 90.75 197 CYS B N 1
ATOM 5211 C CA . CYS B 1 197 ? -12.672 43.438 12.508 1 90.75 197 CYS B CA 1
ATOM 5212 C C . CYS B 1 197 ? -11.664 44.562 12.711 1 90.75 197 CYS B C 1
ATOM 5214 O O . CYS B 1 197 ? -12.039 45.656 13.102 1 90.75 197 CYS B O 1
ATOM 5216 N N . LEU B 1 198 ? -10.422 44.25 12.414 1 91.44 198 LEU B N 1
ATOM 5217 C CA . LEU B 1 198 ? -9.367 45.25 12.562 1 91.44 198 LEU B CA 1
ATOM 5218 C C . LEU B 1 198 ? -9.586 46.406 11.602 1 91.44 198 LEU B C 1
ATOM 5220 O O . LEU B 1 198 ? -9.344 47.562 11.945 1 91.44 198 LEU B O 1
ATOM 5224 N N . ASP B 1 199 ? -10.055 46.031 10.438 1 91.88 199 ASP B N 1
ATOM 5225 C CA . ASP B 1 199 ? -10.336 47.062 9.438 1 91.88 199 ASP B CA 1
ATOM 5226 C C . ASP B 1 199 ? -11.445 48 9.914 1 91.88 199 ASP B C 1
ATOM 5228 O O . ASP B 1 199 ? -11.336 49.219 9.773 1 91.88 199 ASP B O 1
ATOM 5232 N N . ARG B 1 200 ? -12.461 47.5 10.562 1 91.31 200 ARG B N 1
ATOM 5233 C CA . ARG B 1 200 ? -13.555 48.312 11.094 1 91.31 200 ARG B CA 1
ATOM 5234 C C . ARG B 1 200 ? -13.078 49.188 12.242 1 91.31 200 ARG B C 1
ATOM 5236 O O . ARG B 1 200 ? -13.438 50.375 12.312 1 91.31 200 ARG B O 1
ATOM 5243 N N . GLN B 1 201 ? -12.266 48.562 12.969 1 90.19 201 GLN B N 1
ATOM 5244 C CA . GLN B 1 201 ? -11.734 49.344 14.094 1 90.19 201 GLN B CA 1
ATOM 5245 C C . GLN B 1 201 ? -10.828 50.469 13.602 1 90.19 201 GLN B C 1
ATOM 5247 O O . GLN B 1 201 ? -10.891 51.594 14.117 1 90.19 201 GLN B O 1
ATOM 5252 N N . GLY B 1 202 ? -10.031 50.125 12.641 1 90.75 202 GLY B N 1
ATOM 5253 C CA . GLY B 1 202 ? -9.18 51.156 12.055 1 90.75 202 GLY B CA 1
ATOM 5254 C C . GLY B 1 202 ? -9.961 52.312 11.484 1 90.75 202 GLY B C 1
ATOM 5255 O O . GLY B 1 202 ? -9.633 53.469 11.727 1 90.75 202 GLY B O 1
ATOM 5256 N N . HIS B 1 203 ? -11.047 52 10.844 1 91.69 203 HIS B N 1
ATOM 5257 C CA . HIS B 1 203 ? -11.898 53.031 10.25 1 91.69 203 HIS B CA 1
ATOM 5258 C C . HIS B 1 203 ? -12.562 53.875 11.328 1 91.69 203 HIS B C 1
ATOM 5260 O O . HIS B 1 203 ? -12.664 55.094 11.18 1 91.69 203 HIS B O 1
ATOM 5266 N N . SER B 1 204 ? -12.961 53.25 12.344 1 90.69 204 SER B N 1
ATOM 5267 C CA . SER B 1 204 ? -13.586 53.969 13.453 1 90.69 204 SER B CA 1
ATOM 5268 C C . SER B 1 204 ? -12.602 54.938 14.109 1 90.69 204 SER B C 1
ATOM 5270 O O . SER B 1 204 ? -12.961 56.062 14.438 1 90.69 204 SER B O 1
ATOM 5272 N N . LEU B 1 205 ? -11.383 54.469 14.266 1 91.75 205 LEU B N 1
ATOM 5273 C CA . LEU B 1 205 ? -10.352 55.312 14.867 1 91.75 205 LEU B CA 1
ATOM 5274 C C . LEU B 1 205 ? -10.023 56.5 13.969 1 91.75 205 LEU B C 1
ATOM 5276 O O . LEU B 1 205 ? -9.844 57.625 14.453 1 91.75 205 LEU B O 1
ATOM 5280 N N . GLU B 1 206 ? -9.984 56.25 12.727 1 91.94 206 GLU B N 1
ATOM 5281 C CA . GLU B 1 206 ? -9.711 57.312 11.766 1 91.94 206 GLU B CA 1
ATOM 5282 C C . GLU B 1 206 ? -10.82 58.375 11.781 1 91.94 206 GLU B C 1
ATOM 5284 O O . GLU B 1 206 ? -10.547 59.562 11.695 1 91.94 206 GLU B O 1
ATOM 5289 N N . LEU B 1 207 ? -12.016 57.938 11.898 1 90.94 207 LEU B N 1
ATOM 5290 C CA . LEU B 1 207 ? -13.141 58.844 11.953 1 90.94 207 LEU B CA 1
ATOM 5291 C C . LEU B 1 207 ? -13.086 59.719 13.219 1 90.94 207 LEU B C 1
ATOM 5293 O O . LEU B 1 207 ? -13.336 60.906 13.164 1 90.94 207 LEU B O 1
ATOM 5297 N N . LEU B 1 208 ? -12.688 59.062 14.258 1 90 208 LEU B N 1
ATOM 5298 C CA . LEU B 1 208 ? -12.562 59.781 15.516 1 90 208 LEU B CA 1
ATOM 5299 C C . LEU B 1 208 ? -11.438 60.812 15.43 1 90 208 LEU B C 1
ATOM 5301 O O . LEU B 1 208 ? -11.586 61.938 15.93 1 90 208 LEU B O 1
ATOM 5305 N N . LEU B 1 209 ? -10.359 60.469 14.852 1 91.75 209 LEU B N 1
ATOM 5306 C CA . LEU B 1 209 ? -9.242 61.375 14.688 1 91.75 209 LEU B CA 1
ATOM 5307 C C . LEU B 1 209 ? -9.648 62.594 13.844 1 91.75 209 LEU B C 1
ATOM 5309 O O . LEU B 1 209 ? -9.305 63.719 14.164 1 91.75 209 LEU B O 1
ATOM 5313 N N . LEU B 1 210 ? -10.43 62.344 12.82 1 91.44 210 LEU B N 1
ATOM 5314 C CA . LEU B 1 210 ? -10.898 63.438 11.953 1 91.44 210 LEU B CA 1
ATOM 5315 C C . LEU B 1 210 ? -11.805 64.375 12.719 1 91.44 210 LEU B C 1
ATOM 5317 O O . LEU B 1 210 ? -11.734 65.625 12.523 1 91.44 210 LEU B O 1
ATOM 5321 N N . GLN B 1 211 ? -12.539 63.875 13.602 1 87.94 211 GLN B N 1
ATOM 5322 C CA . GLN B 1 211 ? -13.43 64.688 14.406 1 87.94 211 GLN B CA 1
ATOM 5323 C C . GLN B 1 211 ? -12.648 65.562 15.359 1 87.94 211 GLN B C 1
ATOM 5325 O O . GLN B 1 211 ? -12.969 66.75 15.523 1 87.94 211 GLN B O 1
ATOM 5330 N N . LEU B 1 212 ? -11.617 65 15.93 1 88.25 212 LEU B N 1
ATOM 5331 C CA . LEU B 1 212 ? -10.805 65.812 16.859 1 88.25 212 LEU B CA 1
ATOM 5332 C C . LEU B 1 212 ? -10.008 66.875 16.109 1 88.25 212 LEU B C 1
ATOM 5334 O O . LEU B 1 212 ? -9.836 68 16.625 1 88.25 212 LEU B O 1
ATOM 5338 N N . GLU B 1 213 ? -9.578 66.5 14.945 1 89.75 213 GLU B N 1
ATOM 5339 C CA . GLU B 1 213 ? -8.859 67.5 14.125 1 89.75 213 GLU B CA 1
ATOM 5340 C C . GLU B 1 213 ? -9.758 68.688 13.727 1 89.75 213 GLU B C 1
ATOM 5342 O O . GLU B 1 213 ? -9.328 69.812 13.727 1 89.75 213 GLU B O 1
ATOM 5347 N N . GLU B 1 214 ? -10.961 68.375 13.484 1 87.12 214 GLU B N 1
ATOM 5348 C CA . GLU B 1 214 ? -11.922 69.438 13.141 1 87.12 214 GLU B CA 1
ATOM 5349 C C . GLU B 1 214 ? -12.18 70.375 14.328 1 87.12 214 GLU B C 1
ATOM 5351 O O . GLU B 1 214 ? -12.273 71.562 14.164 1 87.12 214 GLU B O 1
ATOM 5356 N N . ARG B 1 215 ? -12.172 69.812 15.523 1 84.69 215 ARG B N 1
ATOM 5357 C CA . ARG B 1 215 ? -12.391 70.562 16.734 1 84.69 215 ARG B CA 1
ATOM 5358 C C . ARG B 1 215 ? -11.195 71.438 17.031 1 84.69 215 ARG B C 1
ATOM 5360 O O . ARG B 1 215 ? -11.352 72.562 17.547 1 84.69 215 ARG B O 1
ATOM 5367 N N . SER B 1 216 ? -10.047 70.938 16.688 1 86.88 216 SER B N 1
ATOM 5368 C CA . SER B 1 216 ? -8.812 71.688 16.984 1 86.88 216 SER B CA 1
ATOM 5369 C C . SER B 1 216 ? -8.648 72.875 16.078 1 86.88 216 SER B C 1
ATOM 5371 O O . SER B 1 216 ? -7.934 73.875 16.406 1 86.88 216 SER B O 1
ATOM 5373 N N . THR B 1 217 ? -9.328 72.938 14.945 1 86.31 217 THR B N 1
ATOM 5374 C CA . THR B 1 217 ? -9.18 74 13.992 1 86.31 217 THR B CA 1
ATOM 5375 C C . THR B 1 217 ? -10.328 75 14.125 1 86.31 217 THR B C 1
ATOM 5377 O O . THR B 1 217 ? -10.352 76.062 13.438 1 86.31 217 THR B O 1
ATOM 5380 N N . GLN B 1 218 ? -11.18 74.75 15.109 1 82.81 218 GLN B N 1
ATOM 5381 C CA . GLN B 1 218 ? -12.305 75.688 15.32 1 82.81 218 GLN B CA 1
ATOM 5382 C C . GLN B 1 218 ? -11.875 76.938 16.016 1 82.81 218 GLN B C 1
ATOM 5384 O O . GLN B 1 218 ? -10.773 77 16.578 1 82.81 218 GLN B O 1
ATOM 5389 N N . ALA B 1 219 ? -12.781 77.938 15.945 1 83.25 219 ALA B N 1
ATOM 5390 C CA . ALA B 1 219 ? -12.547 79.188 16.656 1 83.25 219 ALA B CA 1
ATOM 5391 C C . ALA B 1 219 ? -12.523 79 18.156 1 83.25 219 ALA B C 1
ATOM 5393 O O . ALA B 1 219 ? -13.188 78.125 18.672 1 83.25 219 ALA B O 1
ATOM 5394 N N . PRO B 1 220 ? -11.688 79.75 18.812 1 82.94 220 PRO B N 1
ATOM 5395 C CA . PRO B 1 220 ? -11.461 79.562 20.25 1 82.94 220 PRO B CA 1
ATOM 5396 C C . PRO B 1 220 ? -12.758 79.5 21.047 1 82.94 220 PRO B C 1
ATOM 5398 O O . PRO B 1 220 ? -12.922 78.562 21.875 1 82.94 220 PRO B O 1
ATOM 5401 N N . LEU B 1 221 ? -13.586 80.438 20.781 1 82 221 LEU B N 1
ATOM 5402 C CA . LEU B 1 221 ? -14.82 80.438 21.578 1 82 221 LEU B CA 1
ATOM 5403 C C . LEU B 1 221 ? -15.68 79.188 21.234 1 82 221 LEU B C 1
ATOM 5405 O O . LEU B 1 221 ? -16.328 78.625 22.109 1 82 221 LEU B O 1
ATOM 5409 N N . GLN B 1 222 ? -15.648 78.812 19.969 1 82.56 222 GLN B N 1
ATOM 5410 C CA . GLN B 1 222 ? -16.391 77.688 19.531 1 82.56 222 GLN B CA 1
ATOM 5411 C C . GLN B 1 222 ? -15.812 76.375 20.156 1 82.56 222 GLN B C 1
ATOM 5413 O O . GLN B 1 222 ? -16.562 75.5 20.516 1 82.56 222 GLN B O 1
ATOM 5418 N N . MET B 1 223 ? -14.555 76.375 20.359 1 84.38 223 MET B N 1
ATOM 5419 C CA . MET B 1 223 ? -13.875 75.25 20.984 1 84.38 223 MET B CA 1
ATOM 5420 C C . MET B 1 223 ? -14.344 75 22.422 1 84.38 223 MET B C 1
ATOM 5422 O O . MET B 1 223 ? -14.578 73.875 22.844 1 84.38 223 MET B O 1
ATOM 5426 N N . LEU B 1 224 ? -14.422 76.125 23.062 1 83 224 LEU B N 1
ATOM 5427 C CA . LEU B 1 224 ? -14.82 76.125 24.469 1 83 224 LEU B CA 1
ATOM 5428 C C . LEU B 1 224 ? -16.281 75.688 24.609 1 83 224 LEU B C 1
ATOM 5430 O O . LEU B 1 224 ? -16.656 75.062 25.594 1 83 224 LEU B O 1
ATOM 5434 N N . GLN B 1 225 ? -17.062 76.062 23.672 1 77.62 225 GLN B N 1
ATOM 5435 C CA . GLN B 1 225 ? -18.484 75.688 23.703 1 77.62 225 GLN B CA 1
ATOM 5436 C C . GLN B 1 225 ? -18.672 74.188 23.422 1 77.62 225 GLN B C 1
ATOM 5438 O O . GLN B 1 225 ? -19.547 73.562 24.016 1 77.62 225 GLN B O 1
ATOM 5443 N N . ASP B 1 226 ? -17.828 73.688 22.641 1 73.81 226 ASP B N 1
ATOM 5444 C CA . ASP B 1 226 ? -17.953 72.25 22.234 1 73.81 226 ASP B CA 1
ATOM 5445 C C . ASP B 1 226 ? -17.312 71.375 23.266 1 73.81 226 ASP B C 1
ATOM 5447 O O . ASP B 1 226 ? -17.469 70.125 23.188 1 73.81 226 ASP B O 1
ATOM 5451 N N . MET B 1 227 ? -16.562 71.875 24.156 1 72 227 MET B N 1
ATOM 5452 C CA . MET B 1 227 ? -15.867 71.125 25.172 1 72 227 MET B CA 1
ATOM 5453 C C . MET B 1 227 ? -16.859 70.25 25.984 1 72 227 MET B C 1
ATOM 5455 O O . MET B 1 227 ? -16.5 69.188 26.516 1 72 227 MET B O 1
ATOM 5459 N N . LYS B 1 228 ? -18.094 70.812 26.203 1 64 228 LYS B N 1
ATOM 5460 C CA . LYS B 1 228 ? -19.109 70.125 26.969 1 64 228 LYS B CA 1
ATOM 5461 C C . LYS B 1 228 ? -19.406 68.75 26.344 1 64 228 LYS B C 1
ATOM 5463 O O . LYS B 1 228 ? -19.844 67.812 27.031 1 64 228 LYS B O 1
ATOM 5468 N N . GLU B 1 229 ? -19.328 68.688 25.188 1 59.34 229 GLU B N 1
ATOM 5469 C CA . GLU B 1 229 ? -19.656 67.438 24.531 1 59.34 229 GLU B CA 1
ATOM 5470 C C . GLU B 1 229 ? -18.516 66.438 24.688 1 59.34 229 GLU B C 1
ATOM 5472 O O . GLU B 1 229 ? -17.406 66.688 24.219 1 59.34 229 GLU B O 1
ATOM 5477 N N . PRO B 1 230 ? -18.625 65.625 25.891 1 51.56 230 PRO B N 1
ATOM 5478 C CA . PRO B 1 230 ? -17.594 64.688 26.234 1 51.56 230 PRO B CA 1
ATOM 5479 C C . PRO B 1 230 ? -16.969 64 25 1 51.56 230 PRO B C 1
ATOM 5481 O O . PRO B 1 230 ? -17.703 63.594 24.094 1 51.56 230 PRO B O 1
ATOM 5484 N N . LEU B 1 231 ? -15.867 64.438 24.5 1 52.38 231 LEU B N 1
ATOM 5485 C CA . LEU B 1 231 ? -15.117 63.531 23.625 1 52.38 231 LEU B CA 1
ATOM 5486 C C . LEU B 1 231 ? -15.195 62.094 24.125 1 52.38 231 LEU B C 1
ATOM 5488 O O . LEU B 1 231 ? -14.359 61.656 24.922 1 52.38 231 LEU B O 1
ATOM 5492 N N . SER B 1 232 ? -16.203 61.781 24.906 1 50.22 232 SER B N 1
ATOM 5493 C CA . SER B 1 232 ? -16.516 60.469 25.469 1 50.22 232 SER B CA 1
ATOM 5494 C C . SER B 1 232 ? -15.945 59.344 24.625 1 50.22 232 SER B C 1
ATOM 5496 O O . SER B 1 232 ? -15.938 58.188 25.047 1 50.22 232 SER B O 1
ATOM 5498 N N . ARG B 1 233 ? -15.711 59.406 23.453 1 52.12 233 ARG B N 1
ATOM 5499 C CA . ARG B 1 233 ? -15.477 58.312 22.5 1 52.12 233 ARG B CA 1
ATOM 5500 C C . ARG B 1 233 ? -14.047 57.781 22.625 1 52.12 233 ARG B C 1
ATOM 5502 O O . ARG B 1 233 ? -13.688 56.812 21.969 1 52.12 233 ARG B O 1
ATOM 5509 N N . LYS B 1 234 ? -13.18 58.625 23.281 1 53.75 234 LYS B N 1
ATOM 5510 C CA . LYS B 1 234 ? -11.812 58.125 23.406 1 53.75 234 LYS B CA 1
ATOM 5511 C C . LYS B 1 234 ? -11.781 56.781 24.125 1 53.75 234 LYS B C 1
ATOM 5513 O O . LYS B 1 234 ? -10.992 55.906 23.781 1 53.75 234 LYS B O 1
ATOM 5518 N N . SER B 1 235 ? -12.469 56.781 25.281 1 52.03 235 SER B N 1
ATOM 5519 C CA . SER B 1 235 ? -12.188 55.719 26.25 1 52.03 235 SER B CA 1
ATOM 5520 C C . SER B 1 235 ? -12.539 54.344 25.688 1 52.03 235 SER B C 1
ATOM 5522 O O . SER B 1 235 ? -12.031 53.344 26.156 1 52.03 235 SER B O 1
ATOM 5524 N N . ASN B 1 236 ? -13.359 54.312 24.719 1 56.19 236 ASN B N 1
ATOM 5525 C CA . ASN B 1 236 ? -13.859 52.969 24.438 1 56.19 236 ASN B CA 1
ATOM 5526 C C . ASN B 1 236 ? -13.164 52.344 23.234 1 56.19 236 ASN B C 1
ATOM 5528 O O . ASN B 1 236 ? -13.539 51.25 22.781 1 56.19 236 ASN B O 1
ATOM 5532 N N . VAL B 1 237 ? -12.172 53.062 22.703 1 62.19 237 VAL B N 1
ATOM 5533 C CA . VAL B 1 237 ? -11.758 52.531 21.406 1 62.19 237 VAL B CA 1
ATOM 5534 C C . VAL B 1 237 ? -10.508 51.688 21.578 1 62.19 237 VAL B C 1
ATOM 5536 O O . VAL B 1 237 ? -9.383 52.188 21.609 1 62.19 237 VAL B O 1
ATOM 5539 N N . SER B 1 238 ? -10.578 50.812 22.609 1 64.06 238 SER B N 1
ATOM 5540 C CA . SER B 1 238 ? -9.422 49.906 22.656 1 64.06 238 SER B CA 1
ATOM 5541 C C . SER B 1 238 ? -9.484 48.875 21.562 1 64.06 238 SER B C 1
ATOM 5543 O O . SER B 1 238 ? -10.57 48.375 21.219 1 64.06 238 SER B O 1
ATOM 5545 N N . VAL B 1 239 ? -8.414 48.906 20.781 1 64.31 239 VAL B N 1
ATOM 5546 C CA . VAL B 1 239 ? -8.234 47.875 19.766 1 64.31 239 VAL B CA 1
ATOM 5547 C C . VAL B 1 239 ? -8.352 46.5 20.391 1 64.31 239 VAL B C 1
ATOM 5549 O O . VAL B 1 239 ? -7.648 46.188 21.359 1 64.31 239 VAL B O 1
ATOM 5552 N N . GLN B 1 240 ? -9.617 45.75 20.422 1 66.5 240 GLN B N 1
ATOM 5553 C CA . GLN B 1 240 ? -9.828 44.406 20.984 1 66.5 240 GLN B CA 1
ATOM 5554 C C . GLN B 1 240 ? -9.844 43.344 19.891 1 66.5 240 GLN B C 1
ATOM 5556 O O . GLN B 1 240 ? -10.789 43.25 19.109 1 66.5 240 GLN B O 1
ATOM 5561 N N . CYS B 1 241 ? -8.648 43.125 19.172 1 64.69 241 CYS B N 1
ATOM 5562 C CA . CYS B 1 241 ? -8.938 42.031 18.266 1 64.69 241 CYS B CA 1
ATOM 5563 C C . CYS B 1 241 ? -8.172 40.781 18.656 1 64.69 241 CYS B C 1
ATOM 5565 O O . CYS B 1 241 ? -6.984 40.844 18.984 1 64.69 241 CYS B O 1
ATOM 5567 N N . PRO B 1 242 ? -9.016 39.688 18.891 1 64.69 242 PRO B N 1
ATOM 5568 C CA . PRO B 1 242 ? -8.398 38.406 19.219 1 64.69 242 PRO B CA 1
ATOM 5569 C C . PRO B 1 242 ? -7.34 37.969 18.219 1 64.69 242 PRO B C 1
ATOM 5571 O O . PRO B 1 242 ? -7.543 38.125 17 1 64.69 242 PRO B O 1
ATOM 5574 N N . GLU B 1 243 ? -6.133 38.031 18.531 1 70.19 243 GLU B N 1
ATOM 5575 C CA . GLU B 1 243 ? -5.055 37.5 17.688 1 70.19 243 GLU B CA 1
ATOM 5576 C C . GLU B 1 243 ? -5.27 36.031 17.344 1 70.19 243 GLU B C 1
ATOM 5578 O O . GLU B 1 243 ? -5.535 35.219 18.234 1 70.19 243 GLU B O 1
ATOM 5583 N N . VAL B 1 244 ? -5.648 35.812 16.078 1 77.25 244 VAL B N 1
ATOM 5584 C CA . VAL B 1 244 ? -5.746 34.438 15.578 1 77.25 244 VAL B CA 1
ATOM 5585 C C . VAL B 1 244 ? -4.359 33.906 15.195 1 77.25 244 VAL B C 1
ATOM 5587 O O . VAL B 1 244 ? -3.645 34.562 14.422 1 77.25 244 VAL B O 1
ATOM 5590 N N . ALA B 1 245 ? -3.844 32.969 15.992 1 79.56 245 ALA B N 1
ATOM 5591 C CA . ALA B 1 245 ? -2.574 32.344 15.625 1 79.56 245 ALA B CA 1
ATOM 5592 C C . ALA B 1 245 ? -2.805 31.062 14.844 1 79.56 245 ALA B C 1
ATOM 5594 O O . ALA B 1 245 ? -3.297 30.078 15.398 1 79.56 245 ALA B O 1
ATOM 5595 N N . PRO B 1 246 ? -2.594 31.266 13.5 1 83.06 246 PRO B N 1
ATOM 5596 C CA . PRO B 1 246 ? -2.74 30.031 12.734 1 83.06 246 PRO B CA 1
ATOM 5597 C C . PRO B 1 246 ? -1.821 28.922 13.242 1 83.06 246 PRO B C 1
ATOM 5599 O O . PRO B 1 246 ? -0.798 29.188 13.867 1 83.06 246 PRO B O 1
ATOM 5602 N N . PRO B 1 247 ? -2.291 27.656 13.008 1 82.81 247 PRO B N 1
ATOM 5603 C CA . PRO B 1 247 ? -1.421 26.547 13.406 1 82.81 247 PRO B CA 1
ATOM 5604 C C . PRO B 1 247 ? -0.074 26.562 12.688 1 82.81 247 PRO B C 1
ATOM 5606 O O . PRO B 1 247 ? 0.033 27.109 11.578 1 82.81 247 PRO B O 1
ATOM 5609 N N . THR B 1 248 ? 0.909 26.016 13.391 1 79.88 248 THR B N 1
ATOM 5610 C CA . THR B 1 248 ? 2.252 25.984 12.828 1 79.88 248 THR B CA 1
ATOM 5611 C C . THR B 1 248 ? 2.314 25.031 11.641 1 79.88 248 THR B C 1
ATOM 5613 O O . THR B 1 248 ? 3.061 25.25 10.688 1 79.88 248 THR B O 1
ATOM 5616 N N . ARG B 1 249 ? 1.513 23.969 11.766 1 84.69 249 ARG B N 1
ATOM 5617 C CA . ARG B 1 249 ? 1.432 23 10.672 1 84.69 249 ARG B CA 1
ATOM 5618 C C . ARG B 1 249 ? 0.011 22.469 10.516 1 84.69 249 ARG B C 1
ATOM 5620 O O . ARG B 1 249 ? -0.742 22.406 11.492 1 84.69 249 ARG B O 1
ATOM 5627 N N . PRO B 1 250 ? -0.236 22.219 9.219 1 91.31 250 PRO B N 1
ATOM 5628 C CA . PRO B 1 250 ? -1.56 21.609 9.039 1 91.31 250 PRO B CA 1
ATOM 5629 C C . PRO B 1 250 ? -1.729 20.312 9.812 1 91.31 250 PRO B C 1
ATOM 5631 O O . PRO B 1 250 ? -0.783 19.531 9.93 1 91.31 250 PRO B O 1
ATOM 5634 N N . ARG B 1 251 ? -2.889 20.109 10.305 1 89.56 251 ARG B N 1
ATOM 5635 C CA . ARG B 1 251 ? -3.23 18.891 11.031 1 89.56 251 ARG B CA 1
ATOM 5636 C C . ARG B 1 251 ? -3.262 17.688 10.094 1 89.56 251 ARG B C 1
ATOM 5638 O O . ARG B 1 251 ? -2.904 16.578 10.492 1 89.56 251 ARG B O 1
ATOM 5645 N N . THR B 1 252 ? -3.682 17.953 8.906 1 91.44 252 THR B N 1
ATOM 5646 C CA . THR B 1 252 ? -3.738 16.891 7.914 1 91.44 252 THR B CA 1
ATOM 5647 C C . THR B 1 252 ? -2.336 16.484 7.473 1 91.44 252 THR B C 1
ATOM 5649 O O . THR B 1 252 ? -1.634 17.266 6.824 1 91.44 252 THR B O 1
ATOM 5652 N N . VAL B 1 253 ? -1.974 15.266 7.883 1 90.69 253 VAL B N 1
ATOM 5653 C CA . VAL B 1 253 ? -0.639 14.758 7.57 1 90.69 253 VAL B CA 1
ATOM 5654 C C . VAL B 1 253 ? -0.684 13.93 6.293 1 90.69 253 VAL B C 1
ATOM 5656 O O . VAL B 1 253 ? -1.711 13.328 5.973 1 90.69 253 VAL B O 1
ATOM 5659 N N . CYS B 1 254 ? 0.445 14.031 5.578 1 94.69 254 CYS B N 1
ATOM 5660 C CA . CYS B 1 254 ? 0.585 13.211 4.379 1 94.69 254 CYS B CA 1
ATOM 5661 C C . CYS B 1 254 ? 0.873 11.758 4.742 1 94.69 254 CYS B C 1
ATOM 5663 O O . CYS B 1 254 ? 1.941 11.445 5.27 1 94.69 254 CYS B O 1
ATOM 5665 N N . ARG B 1 255 ? -0.118 10.953 4.512 1 94.88 255 ARG B N 1
ATOM 5666 C CA . ARG B 1 255 ? -0.02 9.523 4.785 1 94.88 255 ARG B CA 1
ATOM 5667 C C . ARG B 1 255 ? -0.6 8.711 3.637 1 94.88 255 ARG B C 1
ATOM 5669 O O . ARG B 1 255 ? -1.781 8.836 3.311 1 94.88 255 ARG B O 1
ATOM 5676 N N . VAL B 1 256 ? 0.229 7.992 2.996 1 96.69 256 VAL B N 1
ATOM 5677 C CA . VAL B 1 256 ? -0.23 7.09 1.946 1 96.69 256 VAL B CA 1
ATOM 5678 C C . VAL B 1 256 ? -0.348 5.672 2.498 1 96.69 256 VAL B C 1
ATOM 5680 O O . VAL B 1 256 ? 0.658 5.043 2.832 1 96.69 256 VAL B O 1
ATOM 5683 N N . PRO B 1 257 ? -1.554 5.152 2.5 1 95.44 257 PRO B N 1
ATOM 5684 C CA . PRO B 1 257 ? -1.703 3.793 3.027 1 95.44 257 PRO B CA 1
ATOM 5685 C C . PRO B 1 257 ? -0.907 2.76 2.234 1 95.44 257 PRO B C 1
ATOM 5687 O O . PRO B 1 257 ? -0.946 2.758 1.002 1 95.44 257 PRO B O 1
ATOM 5690 N N . GLY B 1 258 ? -0.167 1.931 2.984 1 95.69 258 GLY B N 1
ATOM 5691 C CA . GLY B 1 258 ? 0.556 0.832 2.363 1 95.69 258 GLY B CA 1
ATOM 5692 C C . GLY B 1 258 ? 1.915 1.24 1.826 1 95.69 258 GLY B C 1
ATOM 5693 O O . GLY B 1 258 ? 2.654 0.408 1.298 1 95.69 258 GLY B O 1
ATOM 5694 N N . GLN B 1 259 ? 2.24 2.477 1.874 1 96.38 259 GLN B N 1
ATOM 5695 C CA . GLN B 1 259 ? 3.473 2.982 1.278 1 96.38 259 GLN B CA 1
ATOM 5696 C C . GLN B 1 259 ? 4.699 2.326 1.911 1 96.38 259 GLN B C 1
ATOM 5698 O O . GLN B 1 259 ? 5.648 1.969 1.211 1 96.38 259 GLN B O 1
ATOM 5703 N N . ILE B 1 260 ? 4.668 2.152 3.229 1 96.12 260 ILE B N 1
ATOM 5704 C CA . ILE B 1 260 ? 5.809 1.568 3.926 1 96.12 260 ILE B CA 1
ATOM 5705 C C . ILE B 1 260 ? 6.059 0.152 3.41 1 96.12 260 ILE B C 1
ATOM 5707 O O . ILE B 1 260 ? 7.203 -0.239 3.184 1 96.12 260 ILE B O 1
ATOM 5711 N N . GLU B 1 261 ? 5.008 -0.587 3.223 1 94.25 261 GLU B N 1
ATOM 5712 C CA . GLU B 1 261 ? 5.145 -1.947 2.713 1 94.25 261 GLU B CA 1
ATOM 5713 C C . GLU B 1 261 ? 5.742 -1.952 1.308 1 94.25 261 GLU B C 1
ATOM 5715 O O . GLU B 1 261 ? 6.527 -2.838 0.964 1 94.25 261 GLU B O 1
ATOM 5720 N N . VAL B 1 262 ? 5.348 -1.068 0.523 1 95.25 262 VAL B N 1
ATOM 5721 C CA . VAL B 1 262 ? 5.891 -0.959 -0.826 1 95.25 262 VAL B CA 1
ATOM 5722 C C . VAL B 1 262 ? 7.379 -0.619 -0.755 1 95.25 262 VAL B C 1
ATOM 5724 O O . VAL B 1 262 ? 8.195 -1.21 -1.47 1 95.25 262 VAL B O 1
ATOM 5727 N N . LEU B 1 263 ? 7.695 0.303 0.124 1 96.31 263 LEU B N 1
ATOM 5728 C CA . LEU B 1 263 ? 9.086 0.723 0.265 1 96.31 263 LEU B CA 1
ATOM 5729 C C . LEU B 1 263 ? 9.953 -0.422 0.785 1 96.31 263 LEU B C 1
ATOM 5731 O O . LEU B 1 263 ? 11.133 -0.508 0.457 1 96.31 263 LEU B O 1
ATOM 5735 N N . ARG B 1 264 ? 9.406 -1.288 1.558 1 94.38 264 ARG B N 1
ATOM 5736 C CA . ARG B 1 264 ? 10.141 -2.43 2.094 1 94.38 264 ARG B CA 1
ATOM 5737 C C . ARG B 1 264 ? 10.578 -3.371 0.977 1 94.38 264 ARG B C 1
ATOM 5739 O O . ARG B 1 264 ? 11.445 -4.227 1.183 1 94.38 264 ARG B O 1
ATOM 5746 N N . GLY B 1 265 ? 9.953 -3.139 -0.147 1 92.31 265 GLY B N 1
ATOM 5747 C CA . GLY B 1 265 ? 10.438 -3.867 -1.309 1 92.31 265 GLY B CA 1
ATOM 5748 C C . GLY B 1 265 ? 11.852 -3.49 -1.705 1 92.31 265 GLY B C 1
ATOM 5749 O O . GLY B 1 265 ? 12.531 -4.25 -2.4 1 92.31 265 GLY B O 1
ATOM 5750 N N . PHE B 1 266 ? 12.281 -2.404 -1.255 1 95.62 266 PHE B N 1
ATOM 5751 C CA . PHE B 1 266 ? 13.617 -1.9 -1.55 1 95.62 266 PHE B CA 1
ATOM 5752 C C . PHE B 1 266 ? 14.516 -1.976 -0.316 1 95.62 266 PHE B C 1
ATOM 5754 O O . PHE B 1 266 ? 15.5 -1.24 -0.209 1 95.62 266 PHE B O 1
ATOM 5761 N N . LEU B 1 267 ? 14.18 -2.805 0.584 1 95.19 267 LEU B N 1
ATOM 5762 C CA . LEU B 1 267 ? 14.883 -2.883 1.863 1 95.19 267 LEU B CA 1
ATOM 5763 C C . LEU B 1 267 ? 16.328 -3.324 1.668 1 95.19 267 LEU B C 1
ATOM 5765 O O . LEU B 1 267 ? 16.594 -4.297 0.959 1 95.19 267 LEU B O 1
ATOM 5769 N N . GLU B 1 268 ? 17.234 -2.525 2.24 1 92.69 268 GLU B N 1
ATOM 5770 C CA . GLU B 1 268 ? 18.656 -2.807 2.229 1 92.69 268 GLU B CA 1
ATOM 5771 C C . GLU B 1 268 ? 19.172 -3.129 3.629 1 92.69 268 GLU B C 1
ATOM 5773 O O . GLU B 1 268 ? 18.688 -2.576 4.617 1 92.69 268 GLU B O 1
ATOM 5778 N N . ASP B 1 269 ? 20.094 -4.02 3.627 1 90.56 269 ASP B N 1
ATOM 5779 C CA . ASP B 1 269 ? 20.75 -4.301 4.902 1 90.56 269 ASP B CA 1
ATOM 5780 C C . ASP B 1 269 ? 21.875 -3.299 5.18 1 90.56 269 ASP B C 1
ATOM 5782 O O . ASP B 1 269 ? 23.047 -3.57 4.902 1 90.56 269 ASP B O 1
ATOM 5786 N N . VAL B 1 270 ? 21.516 -2.252 5.734 1 94.12 270 VAL B N 1
ATOM 5787 C CA . VAL B 1 270 ? 22.469 -1.188 6.039 1 94.12 270 VAL B CA 1
ATOM 5788 C C . VAL B 1 270 ? 23.172 -1.481 7.363 1 94.12 270 VAL B C 1
ATOM 5790 O O . VAL B 1 270 ? 22.516 -1.728 8.375 1 94.12 270 VAL B O 1
ATOM 5793 N N . VAL B 1 271 ? 24.5 -1.471 7.344 1 92.44 271 VAL B N 1
ATOM 5794 C CA . VAL B 1 271 ? 25.312 -1.691 8.531 1 92.44 271 VAL B CA 1
ATOM 5795 C C . VAL B 1 271 ? 26.25 -0.506 8.742 1 92.44 271 VAL B C 1
ATOM 5797 O O . VAL B 1 271 ? 26.969 -0.109 7.828 1 92.44 271 VAL B O 1
ATOM 5800 N N . PRO B 1 272 ? 26.141 0.029 9.945 1 93.12 272 PRO B N 1
ATOM 5801 C CA . PRO B 1 272 ? 27.094 1.116 10.219 1 93.12 272 PRO B CA 1
ATOM 5802 C C . PRO B 1 272 ? 28.547 0.672 10.109 1 93.12 272 PRO B C 1
ATOM 5804 O O . PRO B 1 272 ? 28.891 -0.448 10.5 1 93.12 272 PRO B O 1
ATOM 5807 N N . ASP B 1 273 ? 29.391 1.522 9.562 1 91.38 273 ASP B N 1
ATOM 5808 C CA . ASP B 1 273 ? 30.812 1.265 9.398 1 91.38 273 ASP B CA 1
ATOM 5809 C C . ASP B 1 273 ? 31.578 1.59 10.68 1 91.38 273 ASP B C 1
ATOM 5811 O O . ASP B 1 273 ? 31.734 2.76 11.031 1 91.38 273 ASP B O 1
ATOM 5815 N N . ALA B 1 274 ? 32.219 0.652 11.25 1 89.06 274 ALA B N 1
ATOM 5816 C CA . ALA B 1 274 ? 32.938 0.816 12.5 1 89.06 274 ALA B CA 1
ATOM 5817 C C . ALA B 1 274 ? 34.188 1.67 12.305 1 89.06 274 ALA B C 1
ATOM 5819 O O . ALA B 1 274 ? 34.625 2.367 13.227 1 89.06 274 ALA B O 1
ATOM 5820 N N . THR B 1 275 ? 34.75 1.626 11.172 1 87.56 275 THR B N 1
ATOM 5821 C CA . THR B 1 275 ? 35.969 2.361 10.898 1 87.56 275 THR B CA 1
ATOM 5822 C C . THR B 1 275 ? 35.688 3.859 10.812 1 87.56 275 THR B C 1
ATOM 5824 O O . THR B 1 275 ? 36.594 4.672 10.992 1 87.56 275 THR B O 1
ATOM 5827 N N . SER B 1 276 ? 34.438 4.227 10.523 1 90.38 276 SER B N 1
ATOM 5828 C CA . SER B 1 276 ? 34.062 5.637 10.414 1 90.38 276 SER B CA 1
ATOM 5829 C C . SER B 1 276 ? 33.5 6.168 11.719 1 90.38 276 SER B C 1
ATOM 5831 O O . SER B 1 276 ? 33.375 7.379 11.906 1 90.38 276 SER B O 1
ATOM 5833 N N . ALA B 1 277 ? 33.219 5.344 12.633 1 90.94 277 ALA B N 1
ATOM 5834 C CA . ALA B 1 277 ? 32.438 5.691 13.812 1 90.94 277 ALA B CA 1
ATOM 5835 C C . ALA B 1 277 ? 33.281 6.547 14.781 1 90.94 277 ALA B C 1
ATOM 5837 O O . ALA B 1 277 ? 34.469 6.312 14.961 1 90.94 277 ALA B O 1
ATOM 5838 N N . TYR B 1 278 ? 32.594 7.492 15.352 1 88.62 278 TYR B N 1
ATOM 5839 C CA . TYR B 1 278 ? 33.156 8.266 16.453 1 88.62 278 TYR B CA 1
ATOM 5840 C C . TYR B 1 278 ? 33.688 7.348 17.547 1 88.62 278 TYR B C 1
ATOM 5842 O O . TYR B 1 278 ? 33.125 6.309 17.844 1 88.62 278 TYR B O 1
ATOM 5850 N N . PRO B 1 279 ? 34.812 7.684 18.219 1 84.44 279 PRO B N 1
ATOM 5851 C CA . PRO B 1 279 ? 35.531 6.789 19.141 1 84.44 279 PRO B CA 1
ATOM 5852 C C . PRO B 1 279 ? 34.625 6.32 20.297 1 84.44 279 PRO B C 1
ATOM 5854 O O . PRO B 1 279 ? 34.781 5.184 20.766 1 84.44 279 PRO B O 1
ATOM 5857 N N . TYR B 1 280 ? 33.75 7.148 20.734 1 85.75 280 TYR B N 1
ATOM 5858 C CA . TYR B 1 280 ? 32.938 6.766 21.891 1 85.75 280 TYR B CA 1
ATOM 5859 C C . TYR B 1 280 ? 31.578 6.254 21.453 1 85.75 280 TYR B C 1
ATOM 5861 O O . TYR B 1 280 ? 30.703 6.047 22.297 1 85.75 280 TYR B O 1
ATOM 5869 N N . LEU B 1 281 ? 31.438 6.066 20.188 1 88.56 281 LEU B N 1
ATOM 5870 C CA . LEU B 1 281 ? 30.219 5.477 19.641 1 88.56 281 LEU B CA 1
ATOM 5871 C C . LEU B 1 281 ? 30.344 3.957 19.578 1 88.56 281 LEU B C 1
ATOM 5873 O O . LEU B 1 281 ? 31.141 3.43 18.812 1 88.56 281 LEU B O 1
ATOM 5877 N N . LEU B 1 282 ? 29.578 3.266 20.344 1 89.31 282 LEU B N 1
ATOM 5878 C CA . LEU B 1 282 ? 29.625 1.81 20.391 1 89.31 282 LEU B CA 1
ATOM 5879 C C . LEU B 1 282 ? 28.641 1.192 19.406 1 89.31 282 LEU B C 1
ATOM 5881 O O . LEU B 1 282 ? 27.5 1.627 19.312 1 89.31 282 LEU B O 1
ATOM 5885 N N . LEU B 1 283 ? 29.109 0.229 18.688 1 91.5 283 LEU B N 1
ATOM 5886 C CA . LEU B 1 283 ? 28.312 -0.529 17.734 1 91.5 283 LEU B CA 1
ATOM 5887 C C . LEU B 1 283 ? 28.25 -2.002 18.125 1 91.5 283 LEU B C 1
ATOM 5889 O O . LEU B 1 283 ? 29.25 -2.705 18.062 1 91.5 283 LEU B O 1
ATOM 5893 N N . TYR B 1 284 ? 27.078 -2.377 18.531 1 91 284 TYR B N 1
ATOM 5894 C CA . TYR B 1 284 ? 26.891 -3.762 18.953 1 91 284 TYR B CA 1
ATOM 5895 C C . TYR B 1 284 ? 26.047 -4.531 17.953 1 91 284 TYR B C 1
ATOM 5897 O O . TYR B 1 284 ? 24.922 -4.121 17.641 1 91 284 TYR B O 1
ATOM 5905 N N . GLU B 1 285 ? 26.562 -5.699 17.453 1 90.56 285 GLU B N 1
ATOM 5906 C CA . GLU B 1 285 ? 25.844 -6.566 16.531 1 90.56 285 GLU B CA 1
ATOM 5907 C C . GLU B 1 285 ? 25.141 -7.695 17.281 1 90.56 285 GLU B C 1
ATOM 5909 O O . GLU B 1 285 ? 25.781 -8.57 17.844 1 90.56 285 GLU B O 1
ATOM 5914 N N . SER B 1 286 ? 23.906 -7.684 17.188 1 87.94 286 SER B N 1
ATOM 5915 C CA . SER B 1 286 ? 23.094 -8.586 18.016 1 87.94 286 SER B CA 1
ATOM 5916 C C . SER B 1 286 ? 23.188 -10.023 17.516 1 87.94 286 SER B C 1
ATOM 5918 O O . SER B 1 286 ? 23.172 -10.961 18.297 1 87.94 286 SER B O 1
ATOM 5920 N N . ARG B 1 287 ? 23.25 -10.266 16.25 1 86.25 287 ARG B N 1
ATOM 5921 C CA . ARG B 1 287 ? 23.281 -11.617 15.703 1 86.25 287 ARG B CA 1
ATOM 5922 C C . ARG B 1 287 ? 24.578 -12.328 16.078 1 86.25 287 ARG B C 1
ATOM 5924 O O . ARG B 1 287 ? 24.562 -13.484 16.516 1 86.25 287 ARG B O 1
ATOM 5931 N N . GLN B 1 288 ? 25.641 -11.539 15.953 1 83.06 288 GLN B N 1
ATOM 5932 C CA . GLN B 1 288 ? 26.953 -12.109 16.281 1 83.06 288 GLN B CA 1
ATOM 5933 C C . GLN B 1 288 ? 27.312 -11.859 17.734 1 83.06 288 GLN B C 1
ATOM 5935 O O . GLN B 1 288 ? 28.281 -12.43 18.25 1 83.06 288 GLN B O 1
ATOM 5940 N N . ARG B 1 289 ? 26.672 -11.25 18.359 1 85.62 289 ARG B N 1
ATOM 5941 C CA . ARG B 1 289 ? 26.875 -10.938 19.781 1 85.62 289 ARG B CA 1
ATOM 5942 C C . ARG B 1 289 ? 28.281 -10.406 20.031 1 85.62 289 ARG B C 1
ATOM 5944 O O . ARG B 1 289 ? 28.984 -10.898 20.891 1 85.62 289 ARG B O 1
ATOM 5951 N N . ARG B 1 290 ? 28.594 -9.359 19.219 1 86.5 290 ARG B N 1
ATOM 5952 C CA . ARG B 1 290 ? 29.906 -8.75 19.359 1 86.5 290 ARG B CA 1
ATOM 5953 C C . ARG B 1 290 ? 29.859 -7.266 19.016 1 86.5 290 ARG B C 1
ATOM 5955 O O . ARG B 1 290 ? 28.953 -6.809 18.328 1 86.5 290 ARG B O 1
ATOM 5962 N N . TYR B 1 291 ? 30.781 -6.52 19.547 1 87.19 291 TYR B N 1
ATOM 5963 C CA . TYR B 1 291 ? 30.953 -5.113 19.203 1 87.19 291 TYR B CA 1
ATOM 5964 C C . TYR B 1 291 ? 31.703 -4.965 17.891 1 87.19 291 TYR B C 1
ATOM 5966 O O . TYR B 1 291 ? 32.656 -5.707 17.609 1 87.19 291 TYR B O 1
ATOM 5974 N N . LEU B 1 292 ? 31.062 -4.012 17.109 1 82.19 292 LEU B N 1
ATOM 5975 C CA . LEU B 1 292 ? 31.75 -3.713 15.859 1 82.19 292 LEU B CA 1
ATOM 5976 C C . LEU B 1 292 ? 32.844 -2.658 16.078 1 82.19 292 LEU B C 1
ATOM 5978 O O . LEU B 1 292 ? 32.562 -1.611 16.672 1 82.19 292 LEU B O 1
ATOM 5982 N N . GLY B 1 293 ? 34 -2.912 15.852 1 73.69 293 GLY B N 1
ATOM 5983 C CA . GLY B 1 293 ? 35.094 -1.94 15.953 1 73.69 293 GLY B CA 1
ATOM 5984 C C . GLY B 1 293 ? 35.938 -2.146 17.188 1 73.69 293 GLY B C 1
ATOM 5985 O O . GLY B 1 293 ? 35.688 -3.037 18 1 73.69 293 GLY B O 1
ATOM 5986 N N . CYS B 1 294 ? 37.125 -1.469 17.312 1 58.59 294 CYS B N 1
ATOM 5987 C CA . CYS B 1 294 ? 38.156 -1.667 18.312 1 58.59 294 CYS B CA 1
ATOM 5988 C C . CYS B 1 294 ? 37.875 -0.822 19.562 1 58.59 294 CYS B C 1
ATOM 5990 O O . CYS B 1 294 ? 37.312 0.257 19.453 1 58.59 294 CYS B O 1
ATOM 5992 N N . SER B 1 295 ? 37.875 -1.399 20.828 1 56.38 295 SER B N 1
ATOM 5993 C CA . SER B 1 295 ? 37.781 -0.762 22.141 1 56.38 295 SER B CA 1
ATOM 5994 C C . SER B 1 295 ? 38.656 0.489 22.203 1 56.38 295 SER B C 1
ATOM 5996 O O . SER B 1 295 ? 39.688 0.56 21.562 1 56.38 295 SER B O 1
ATOM 5998 N N . PRO B 1 296 ? 38.031 1.603 22.703 1 54.72 296 PRO B N 1
ATOM 5999 C CA . PRO B 1 296 ? 38.844 2.824 22.844 1 54.72 296 PRO B CA 1
ATOM 6000 C C . PRO B 1 296 ? 40.281 2.549 23.312 1 54.72 296 PRO B C 1
ATOM 6002 O O . PRO B 1 296 ? 41.156 3.355 23.078 1 54.72 296 PRO B O 1
ATOM 6005 N N . GLU B 1 297 ? 40.344 1.695 24.375 1 50.91 297 GLU B N 1
ATOM 6006 C CA . GLU B 1 297 ? 41.656 1.589 25.031 1 50.91 297 GLU B CA 1
ATOM 6007 C C . GLU B 1 297 ? 42.719 1.154 24.047 1 50.91 297 GLU B C 1
ATOM 6009 O O . GLU B 1 297 ? 43.906 1.187 24.359 1 50.91 297 GLU B O 1
ATOM 6014 N N . GLY B 1 298 ? 42.406 0.208 23.203 1 46.62 298 GLY B N 1
ATOM 6015 C CA . GLY B 1 298 ? 43.562 -0.249 22.469 1 46.62 298 GLY B CA 1
ATOM 6016 C C . GLY B 1 298 ? 44.125 0.788 21.5 1 46.62 298 GLY B C 1
ATOM 6017 O O . GLY B 1 298 ? 43.5 1.828 21.281 1 46.62 298 GLY B O 1
ATOM 6018 N N . SER B 1 299 ? 45.188 0.443 20.609 1 45.47 299 SER B N 1
ATOM 6019 C CA . SER B 1 299 ? 46.188 1.227 19.875 1 45.47 299 SER B CA 1
ATOM 6020 C C . SER B 1 299 ? 45.5 2.279 19 1 45.47 299 SER B C 1
ATOM 6022 O O . SER B 1 299 ? 45.844 3.465 19.078 1 45.47 299 SER B O 1
ATOM 6024 N N . GLY B 1 300 ? 45.312 2.012 17.469 1 46.28 300 GLY B N 1
ATOM 6025 C CA . GLY B 1 300 ? 45.406 2.803 16.25 1 46.28 300 GLY B CA 1
ATOM 6026 C C . GLY B 1 300 ? 44.125 3.57 15.93 1 46.28 300 GLY B C 1
ATOM 6027 O O . GLY B 1 300 ? 43.281 3.076 15.203 1 46.28 300 GLY B O 1
ATOM 6028 N N . PHE B 1 301 ? 43.5 4.293 16.75 1 50.88 301 PHE B N 1
ATOM 6029 C CA . PHE B 1 301 ? 42.406 5.254 16.594 1 50.88 301 PHE B CA 1
ATOM 6030 C C . PHE B 1 301 ? 42.406 5.844 15.188 1 50.88 301 PHE B C 1
ATOM 6032 O O . PHE B 1 301 ? 41.5 6.609 14.836 1 50.88 301 PHE B O 1
ATOM 6039 N N . CYS B 1 302 ? 43.531 6.062 14.539 1 53.78 302 CYS B N 1
ATOM 6040 C CA . CYS B 1 302 ? 43.75 7.102 13.531 1 53.78 302 CYS B CA 1
ATOM 6041 C C . CYS B 1 302 ? 43.188 6.66 12.18 1 53.78 302 CYS B C 1
ATOM 6043 O O . CYS B 1 302 ? 43.969 6.246 11.305 1 53.78 302 CYS B O 1
ATOM 6045 N N . SER B 1 303 ? 42.094 5.883 12.211 1 61.03 303 SER B N 1
ATOM 6046 C CA . SER B 1 303 ? 41.75 5.816 10.797 1 61.03 303 SER B CA 1
ATOM 6047 C C . SER B 1 303 ? 41.344 7.184 10.266 1 61.03 303 SER B C 1
ATOM 6049 O O . SER B 1 303 ? 40.75 7.984 11 1 61.03 303 SER B O 1
ATOM 6051 N N . LYS B 1 304 ? 42.031 7.645 9.266 1 66.19 304 LYS B N 1
ATOM 6052 C CA . LYS B 1 304 ? 41.75 8.914 8.586 1 66.19 304 LYS B CA 1
ATOM 6053 C C . LYS B 1 304 ? 40.281 9.078 8.258 1 66.19 304 LYS B C 1
ATOM 6055 O O . LYS B 1 304 ? 39.812 10.195 8.078 1 66.19 304 LYS B O 1
ATOM 6060 N N . ASP B 1 305 ? 39.438 7.98 8.508 1 81.38 305 ASP B N 1
ATOM 6061 C CA . ASP B 1 305 ? 38.031 8.055 8.047 1 81.38 305 ASP B CA 1
ATOM 6062 C C . ASP B 1 305 ? 37.062 8.109 9.227 1 81.38 305 ASP B C 1
ATOM 6064 O O . ASP B 1 305 ? 35.844 8.008 9.039 1 81.38 305 ASP B O 1
ATOM 6068 N N . ARG B 1 306 ? 37.594 8.398 10.43 1 87.5 306 ARG B N 1
ATOM 6069 C CA . ARG B 1 306 ? 36.75 8.398 11.609 1 87.5 306 ARG B CA 1
ATOM 6070 C C . ARG B 1 306 ? 36.188 9.797 11.875 1 87.5 306 ARG B C 1
ATOM 6072 O O . ARG B 1 306 ? 36.906 10.789 11.734 1 87.5 306 ARG B O 1
ATOM 6079 N N . PHE B 1 307 ? 34.938 9.844 12.297 1 90 307 PHE B N 1
ATOM 6080 C CA . PHE B 1 307 ? 34.375 11.102 12.766 1 90 307 PHE B CA 1
ATOM 6081 C C . PHE B 1 307 ? 34.969 11.477 14.125 1 90 307 PHE B C 1
ATOM 6083 O O . PHE B 1 307 ? 35.094 10.625 15.008 1 90 307 PHE B O 1
ATOM 6090 N N . VAL B 1 308 ? 35.344 12.68 14.242 1 86.19 308 VAL B N 1
ATOM 6091 C CA . VAL B 1 308 ? 35.969 13.07 15.508 1 86.19 308 VAL B CA 1
ATOM 6092 C C . VAL B 1 308 ? 35.156 14.195 16.156 1 86.19 308 VAL B C 1
ATOM 6094 O O . VAL B 1 308 ? 35.125 14.32 17.375 1 86.19 308 VAL B O 1
ATOM 6097 N N . ALA B 1 309 ? 34.469 14.938 15.414 1 83.94 309 ALA B N 1
ATOM 6098 C CA . ALA B 1 309 ? 33.781 16.125 15.93 1 83.94 309 ALA B CA 1
ATOM 6099 C C . ALA B 1 309 ? 32.5 15.766 16.656 1 83.94 309 ALA B C 1
ATOM 6101 O O . ALA B 1 309 ? 32.219 16.297 17.734 1 83.94 309 ALA B O 1
ATOM 6102 N N . TYR B 1 310 ? 31.672 14.898 16.047 1 85.69 310 TYR B N 1
ATOM 6103 C CA . TYR B 1 310 ? 30.391 14.484 16.609 1 85.69 310 TYR B CA 1
ATOM 6104 C C . TYR B 1 310 ? 30.266 12.961 16.594 1 85.69 310 TYR B C 1
ATOM 6106 O O . TYR B 1 310 ? 30.938 12.281 15.828 1 85.69 310 TYR B O 1
ATOM 6114 N N . PRO B 1 311 ? 29.5 12.414 17.453 1 88.88 311 PRO B N 1
ATOM 6115 C CA . PRO B 1 311 ? 29.297 10.961 17.453 1 88.88 311 PRO B CA 1
ATOM 6116 C C . PRO B 1 311 ? 28.5 10.469 16.25 1 88.88 311 PRO B C 1
ATOM 6118 O O . PRO B 1 311 ? 27.312 10.172 16.359 1 88.88 311 PRO B O 1
ATOM 6121 N N . CYS B 1 312 ? 29.172 10.359 15.18 1 91.88 312 CYS B N 1
ATOM 6122 C CA . CYS B 1 312 ? 28.547 9.984 13.914 1 91.88 312 CYS B CA 1
ATOM 6123 C C . CYS B 1 312 ? 29.172 8.703 13.359 1 91.88 312 CYS B C 1
ATOM 6125 O O . CYS B 1 312 ? 30.219 8.266 13.844 1 91.88 312 CYS B O 1
ATOM 6127 N N . ALA B 1 313 ? 28.453 8.133 12.547 1 92.5 313 ALA B N 1
ATOM 6128 C CA . ALA B 1 313 ? 28.922 7.008 11.742 1 92.5 313 ALA B CA 1
ATOM 6129 C C . ALA B 1 313 ? 28.219 6.969 10.391 1 92.5 313 ALA B C 1
ATOM 6131 O O . ALA B 1 313 ? 27.125 7.52 10.242 1 92.5 313 ALA B O 1
ATOM 6132 N N . VAL B 1 314 ? 28.844 6.359 9.422 1 95 314 VAL B N 1
ATOM 6133 C CA . VAL B 1 314 ? 28.219 6.184 8.117 1 95 314 VAL B CA 1
ATOM 6134 C C . VAL B 1 314 ? 28.031 4.695 7.828 1 95 314 VAL B C 1
ATOM 6136 O O . VAL B 1 314 ? 28.578 3.848 8.547 1 95 314 VAL B O 1
ATOM 6139 N N . GLY B 1 315 ? 27.203 4.449 6.891 1 94.94 315 GLY B N 1
ATOM 6140 C CA . GLY B 1 315 ? 27.031 3.066 6.48 1 94.94 315 GLY B CA 1
ATOM 6141 C C . GLY B 1 315 ? 28.219 2.508 5.73 1 94.94 315 GLY B C 1
ATOM 6142 O O . GLY B 1 315 ? 28.984 3.256 5.105 1 94.94 315 GLY B O 1
ATOM 6143 N N . GLN B 1 316 ? 28.328 1.223 5.719 1 92.25 316 GLN B N 1
ATOM 6144 C CA . GLN B 1 316 ? 29.438 0.537 5.062 1 92.25 316 GLN B CA 1
ATOM 6145 C C . GLN B 1 316 ? 29.344 0.652 3.545 1 92.25 316 GLN B C 1
ATOM 6147 O O . GLN B 1 316 ? 30.359 0.781 2.857 1 92.25 316 GLN B O 1
ATOM 6152 N N . THR B 1 317 ? 28.156 0.602 3.117 1 93.5 317 THR B N 1
ATOM 6153 C CA . THR B 1 317 ? 27.938 0.585 1.675 1 93.5 317 THR B CA 1
ATOM 6154 C C . THR B 1 317 ? 27.547 1.974 1.169 1 93.5 317 THR B C 1
ATOM 6156 O O . THR B 1 317 ? 26.703 2.645 1.763 1 93.5 317 THR B O 1
ATOM 6159 N N . ALA B 1 318 ? 28.188 2.367 0.124 1 95.44 318 ALA B N 1
ATOM 6160 C CA . ALA B 1 318 ? 27.812 3.605 -0.559 1 95.44 318 ALA B CA 1
ATOM 6161 C C . ALA B 1 318 ? 26.922 3.324 -1.766 1 95.44 318 ALA B C 1
ATOM 6163 O O . ALA B 1 318 ? 27.141 2.355 -2.496 1 95.44 318 ALA B O 1
ATOM 6164 N N . PHE B 1 319 ? 25.938 4.172 -1.917 1 97 319 PHE B N 1
ATOM 6165 C CA . PHE B 1 319 ? 24.984 3.99 -3.008 1 97 319 PHE B CA 1
ATOM 6166 C C . PHE B 1 319 ? 25.25 4.98 -4.133 1 97 319 PHE B C 1
ATOM 6168 O O . PHE B 1 319 ? 25.359 6.188 -3.893 1 97 319 PHE B O 1
ATOM 6175 N N . SER B 1 320 ? 25.375 4.473 -5.363 1 96.31 320 SER B N 1
ATOM 6176 C CA . SER B 1 320 ? 25.625 5.344 -6.508 1 96.31 320 SER B CA 1
ATOM 6177 C C . SER B 1 320 ? 24.547 5.172 -7.574 1 96.31 320 SER B C 1
ATOM 6179 O O . SER B 1 320 ? 24.625 5.781 -8.641 1 96.31 320 SER B O 1
ATOM 6181 N N . SER B 1 321 ? 23.625 4.332 -7.293 1 96 321 SER B N 1
ATOM 6182 C CA . SER B 1 321 ? 22.5 4.109 -8.195 1 96 321 SER B CA 1
ATOM 6183 C C . SER B 1 321 ? 21.406 3.287 -7.52 1 96 321 SER B C 1
ATOM 6185 O O . SER B 1 321 ? 21.641 2.678 -6.473 1 96 321 SER B O 1
ATOM 6187 N N . GLY B 1 322 ? 20.234 3.486 -8.086 1 95.62 322 GLY B N 1
ATOM 6188 C CA . GLY B 1 322 ? 19.141 2.613 -7.672 1 95.62 322 GLY B CA 1
ATOM 6189 C C . GLY B 1 322 ? 18.297 3.199 -6.555 1 95.62 322 GLY B C 1
ATOM 6190 O O . GLY B 1 322 ? 18.438 4.375 -6.219 1 95.62 322 GLY B O 1
ATOM 6191 N N . ARG B 1 323 ? 17.375 2.389 -6.121 1 96.75 323 ARG B N 1
ATOM 6192 C CA . ARG B 1 323 ? 16.469 2.721 -5.023 1 96.75 323 ARG B CA 1
ATOM 6193 C C . ARG B 1 323 ? 16.766 1.876 -3.789 1 96.75 323 ARG B C 1
ATOM 6195 O O . ARG B 1 323 ? 16.969 0.664 -3.895 1 96.75 323 ARG B O 1
ATOM 6202 N N . HIS B 1 324 ? 16.859 2.561 -2.666 1 97.62 324 HIS B N 1
ATOM 6203 C CA . HIS B 1 324 ? 17.266 1.896 -1.428 1 97.62 324 HIS B CA 1
ATOM 6204 C C . HIS B 1 324 ? 16.391 2.352 -0.258 1 97.62 324 HIS B C 1
ATOM 6206 O O . HIS B 1 324 ? 16.062 3.533 -0.156 1 97.62 324 HIS B O 1
ATOM 6212 N N . TYR B 1 325 ? 16.047 1.43 0.524 1 97.69 325 TYR B N 1
ATOM 6213 C CA . TYR B 1 325 ? 15.234 1.723 1.698 1 97.69 325 TYR B CA 1
ATOM 6214 C C . TYR B 1 325 ? 15.789 1.024 2.934 1 97.69 325 TYR B C 1
ATOM 6216 O O . TYR B 1 325 ? 16.25 -0.119 2.855 1 97.69 325 TYR B O 1
ATOM 6224 N N . TRP B 1 326 ? 15.852 1.709 4.109 1 97.19 326 TRP B N 1
ATOM 6225 C CA . TRP B 1 326 ? 16.203 1.085 5.379 1 97.19 326 TRP B CA 1
ATOM 6226 C C . TRP B 1 326 ? 15.492 1.766 6.539 1 97.19 326 TRP B C 1
ATOM 6228 O O . TRP B 1 326 ? 14.945 2.859 6.383 1 97.19 326 TRP B O 1
ATOM 6238 N N . GLU B 1 327 ? 15.328 1.119 7.598 1 96.44 327 GLU B N 1
ATOM 6239 C CA . GLU B 1 327 ? 14.609 1.61 8.766 1 96.44 327 GLU B CA 1
ATOM 6240 C C . GLU B 1 327 ? 15.523 1.7 9.984 1 96.44 327 GLU B C 1
ATOM 6242 O O . GLU B 1 327 ? 16.406 0.858 10.164 1 96.44 327 GLU B O 1
ATOM 6247 N N . VAL B 1 328 ? 15.367 2.719 10.773 1 95 328 VAL B N 1
ATOM 6248 C CA . VAL B 1 328 ? 16.156 2.93 11.977 1 95 328 VAL B CA 1
ATOM 6249 C C . VAL B 1 328 ? 15.234 3.051 13.188 1 95 328 VAL B C 1
ATOM 6251 O O . VAL B 1 328 ? 14.328 3.885 13.203 1 95 328 VAL B O 1
ATOM 6254 N N . GLY B 1 329 ? 15.453 2.176 14.141 1 93.19 329 GLY B N 1
ATOM 6255 C CA . GLY B 1 329 ? 14.742 2.293 15.406 1 93.19 329 GLY B CA 1
ATOM 6256 C C . GLY B 1 329 ? 15.352 3.324 16.344 1 93.19 329 GLY B C 1
ATOM 6257 O O . GLY B 1 329 ? 16.562 3.334 16.547 1 93.19 329 GLY B O 1
ATOM 6258 N N . LEU B 1 330 ? 14.523 4.234 16.828 1 88.75 330 LEU B N 1
ATOM 6259 C CA . LEU B 1 330 ? 14.984 5.301 17.719 1 88.75 330 LEU B CA 1
ATOM 6260 C C . LEU B 1 330 ? 14.438 5.117 19.125 1 88.75 330 LEU B C 1
ATOM 6262 O O . LEU B 1 330 ? 13.234 5.246 19.359 1 88.75 330 LEU B O 1
ATOM 6266 N N . ASN B 1 331 ? 15.219 4.59 19.938 1 86.38 331 ASN B N 1
ATOM 6267 C CA . ASN B 1 331 ? 14.898 4.551 21.359 1 86.38 331 ASN B CA 1
ATOM 6268 C C . ASN B 1 331 ? 15.648 5.629 22.141 1 86.38 331 ASN B C 1
ATOM 6270 O O . ASN B 1 331 ? 16.641 5.34 22.828 1 86.38 331 ASN B O 1
ATOM 6274 N N . ILE B 1 332 ? 15.203 6.805 21.953 1 78.5 332 ILE B N 1
ATOM 6275 C CA . ILE B 1 332 ? 15.938 7.953 22.469 1 78.5 332 ILE B CA 1
ATOM 6276 C C . ILE B 1 332 ? 15.234 8.5 23.719 1 78.5 332 ILE B C 1
ATOM 6278 O O . ILE B 1 332 ? 14 8.531 23.766 1 78.5 332 ILE B O 1
ATOM 6282 N N . THR B 1 333 ? 16 8.602 24.781 1 68.81 333 THR B N 1
ATOM 6283 C CA . THR B 1 333 ? 15.492 9.18 26.016 1 68.81 333 THR B CA 1
ATOM 6284 C C . THR B 1 333 ? 15.641 10.695 26 1 68.81 333 THR B C 1
ATOM 6286 O O . THR B 1 333 ? 16.672 11.219 25.562 1 68.81 333 THR B O 1
ATOM 6289 N N . GLY B 1 334 ? 14.586 11.391 26.391 1 62 334 GLY B N 1
ATOM 6290 C CA . GLY B 1 334 ? 14.641 12.812 26.672 1 62 334 GLY B CA 1
ATOM 6291 C C . GLY B 1 334 ? 14.719 13.672 25.422 1 62 334 GLY B C 1
ATOM 6292 O O . GLY B 1 334 ? 14.078 13.375 24.406 1 62 334 GLY B O 1
ATOM 6293 N N . ASP B 1 335 ? 15.57 14.742 25.5 1 65.38 335 ASP B N 1
ATOM 6294 C CA . ASP B 1 335 ? 15.758 15.781 24.484 1 65.38 335 ASP B CA 1
ATOM 6295 C C . ASP B 1 335 ? 17.062 15.562 23.719 1 65.38 335 ASP B C 1
ATOM 6297 O O . ASP B 1 335 ? 17.703 16.531 23.281 1 65.38 335 ASP B O 1
ATOM 6301 N N . ALA B 1 336 ? 17.359 14.273 23.438 1 71.31 336 ALA B N 1
ATOM 6302 C CA . ALA B 1 336 ? 18.656 14.016 22.812 1 71.31 336 ALA B CA 1
ATOM 6303 C C . ALA B 1 336 ? 18.625 14.383 21.328 1 71.31 336 ALA B C 1
ATOM 6305 O O . ALA B 1 336 ? 17.625 14.148 20.641 1 71.31 336 ALA B O 1
ATOM 6306 N N . LEU B 1 337 ? 19.75 15.086 20.938 1 77.69 337 LEU B N 1
ATOM 6307 C CA . LEU B 1 337 ? 19.922 15.492 19.547 1 77.69 337 LEU B CA 1
ATOM 6308 C C . LEU B 1 337 ? 20.375 14.312 18.688 1 77.69 337 LEU B C 1
ATOM 6310 O O . LEU B 1 337 ? 21.172 13.492 19.125 1 77.69 337 LEU B O 1
ATOM 6314 N N . TRP B 1 338 ? 19.703 14.109 17.641 1 86.69 338 TRP B N 1
ATOM 6315 C CA . TRP B 1 338 ? 20.125 13.102 16.672 1 86.69 338 TRP B CA 1
ATOM 6316 C C . TRP B 1 338 ? 19.922 13.594 15.25 1 86.69 338 TRP B C 1
ATOM 6318 O O . TRP B 1 338 ? 19.203 14.57 15.023 1 86.69 338 TRP B O 1
ATOM 6328 N N . ALA B 1 339 ? 20.656 13.016 14.344 1 89.44 339 ALA B N 1
ATOM 6329 C CA . ALA B 1 339 ? 20.5 13.281 12.914 1 89.44 339 ALA B CA 1
ATOM 6330 C C . ALA B 1 339 ? 20.594 11.984 12.102 1 89.44 339 ALA B C 1
ATOM 6332 O O . ALA B 1 339 ? 21.469 11.156 12.352 1 89.44 339 ALA B O 1
ATOM 6333 N N . LEU B 1 340 ? 19.594 11.812 11.258 1 92.81 340 LEU B N 1
ATOM 6334 C CA . LEU B 1 340 ? 19.547 10.625 10.414 1 92.81 340 LEU B CA 1
ATOM 6335 C C . LEU B 1 340 ? 19.344 11 8.953 1 92.81 340 LEU B C 1
ATOM 6337 O O . LEU B 1 340 ? 18.609 11.945 8.648 1 92.81 340 LEU B O 1
ATOM 6341 N N . GLY B 1 341 ? 19.984 10.203 8.016 1 95.69 341 GLY B N 1
ATOM 6342 C CA . GLY B 1 341 ? 19.812 10.422 6.59 1 95.69 341 GLY B CA 1
ATOM 6343 C C . GLY B 1 341 ? 20.938 9.867 5.754 1 95.69 341 GLY B C 1
ATOM 6344 O O . GLY B 1 341 ? 21.312 8.703 5.883 1 95.69 341 GLY B O 1
ATOM 6345 N N . VAL B 1 342 ? 21.359 10.758 4.809 1 96.88 342 VAL B N 1
ATOM 6346 C CA . VAL B 1 342 ? 22.453 10.352 3.939 1 96.88 342 VAL B CA 1
ATOM 6347 C C . VAL B 1 342 ? 23.469 11.492 3.807 1 96.88 342 VAL B C 1
ATOM 6349 O O . VAL B 1 342 ? 23.125 12.648 4.066 1 96.88 342 VAL B O 1
ATOM 6352 N N . CYS B 1 343 ? 24.672 11.117 3.518 1 96.12 343 CYS B N 1
ATOM 6353 C CA . CYS B 1 343 ? 25.703 12.102 3.244 1 96.12 343 CYS B CA 1
ATOM 6354 C C . CYS B 1 343 ? 26.609 11.633 2.111 1 96.12 343 CYS B C 1
ATOM 6356 O O . CYS B 1 343 ? 26.625 10.453 1.765 1 96.12 343 CYS B O 1
ATOM 6358 N N . ARG B 1 344 ? 27.297 12.562 1.603 1 95.5 344 ARG B N 1
ATOM 6359 C CA . ARG B 1 344 ? 28.281 12.227 0.584 1 95.5 344 ARG B CA 1
ATOM 6360 C C . ARG B 1 344 ? 29.422 11.406 1.178 1 95.5 344 ARG B C 1
ATOM 6362 O O . ARG B 1 344 ? 29.734 11.531 2.363 1 95.5 344 ARG B O 1
ATOM 6369 N N . ASP B 1 345 ? 30.078 10.664 0.296 1 91.19 345 ASP B N 1
ATOM 6370 C CA . ASP B 1 345 ? 31.141 9.781 0.773 1 91.19 345 ASP B CA 1
ATOM 6371 C C . ASP B 1 345 ? 32.406 10.57 1.107 1 91.19 345 ASP B C 1
ATOM 6373 O O . ASP B 1 345 ? 33.281 10.07 1.809 1 91.19 345 ASP B O 1
ATOM 6377 N N . ASN B 1 346 ? 32.469 11.844 0.707 1 87.88 346 ASN B N 1
ATOM 6378 C CA . ASN B 1 346 ? 33.688 12.625 0.898 1 87.88 346 ASN B CA 1
ATOM 6379 C C . ASN B 1 346 ? 33.469 13.781 1.867 1 87.88 346 ASN B C 1
ATOM 6381 O O . ASN B 1 346 ? 34.188 14.781 1.817 1 87.88 346 ASN B O 1
ATOM 6385 N N . VAL B 1 347 ? 32.5 13.688 2.705 1 88.62 347 VAL B N 1
ATOM 6386 C CA . VAL B 1 347 ? 32.219 14.766 3.645 1 88.62 347 VAL B CA 1
ATOM 6387 C C . VAL B 1 347 ? 33.344 14.844 4.676 1 88.62 347 VAL B C 1
ATOM 6389 O O . VAL B 1 347 ? 34.062 13.867 4.891 1 88.62 347 VAL B O 1
ATOM 6392 N N . SER B 1 348 ? 33.5 16.016 5.254 1 85.56 348 SER B N 1
ATOM 6393 C CA . SER B 1 348 ? 34.5 16.188 6.285 1 85.56 348 SER B CA 1
ATOM 6394 C C . SER B 1 348 ? 34.125 15.422 7.555 1 85.56 348 SER B C 1
ATOM 6396 O O . SER B 1 348 ? 33.031 15.578 8.078 1 85.56 348 SER B O 1
ATOM 6398 N N . ARG B 1 349 ? 35.031 14.703 8.117 1 86.62 349 ARG B N 1
ATOM 6399 C CA . ARG B 1 349 ? 34.781 13.906 9.312 1 86.62 349 ARG B CA 1
ATOM 6400 C C . ARG B 1 349 ? 35.469 14.523 10.531 1 86.62 349 ARG B C 1
ATOM 6402 O O . ARG B 1 349 ? 35.219 14.109 11.664 1 86.62 349 ARG B O 1
ATOM 6409 N N . LYS B 1 350 ? 36.25 15.531 10.297 1 85.25 350 LYS B N 1
ATOM 6410 C CA . LYS B 1 350 ? 37 16.141 11.391 1 85.25 350 LYS B CA 1
ATOM 6411 C C . LYS B 1 350 ? 36.406 17.484 11.805 1 85.25 350 LYS B C 1
ATOM 6413 O O . LYS B 1 350 ? 36.344 17.812 12.992 1 85.25 350 LYS B O 1
ATOM 6418 N N . ASP B 1 351 ? 35.781 18.172 10.812 1 85.19 351 ASP B N 1
ATOM 6419 C CA . ASP B 1 351 ? 35.312 19.531 11.078 1 85.19 351 ASP B CA 1
ATOM 6420 C C . ASP B 1 351 ? 33.844 19.531 11.469 1 85.19 351 ASP B C 1
ATOM 6422 O O . ASP B 1 351 ? 33.094 18.641 11.07 1 85.19 351 ASP B O 1
ATOM 6426 N N . ARG B 1 352 ? 33.594 20.578 12.312 1 84.94 352 ARG B N 1
ATOM 6427 C CA . ARG B 1 352 ? 32.188 20.812 12.648 1 84.94 352 ARG B CA 1
ATOM 6428 C C . ARG B 1 352 ? 31.5 21.578 11.539 1 84.94 352 ARG B C 1
ATOM 6430 O O . ARG B 1 352 ? 31.719 22.781 11.375 1 84.94 352 ARG B O 1
ATOM 6437 N N . VAL B 1 353 ? 30.781 20.922 10.742 1 83.31 353 VAL B N 1
ATOM 6438 C CA . VAL B 1 353 ? 30.047 21.562 9.648 1 83.31 353 VAL B CA 1
ATOM 6439 C C . VAL B 1 353 ? 28.547 21.344 9.852 1 83.31 353 VAL B C 1
ATOM 6441 O O . VAL B 1 353 ? 28.109 20.281 10.305 1 83.31 353 VAL B O 1
ATOM 6444 N N . PRO B 1 354 ? 27.812 22.406 9.516 1 83.56 354 PRO B N 1
ATOM 6445 C CA . PRO B 1 354 ? 26.359 22.219 9.562 1 83.56 354 PRO B CA 1
ATOM 6446 C C . PRO B 1 354 ? 25.891 21.094 8.633 1 83.56 354 PRO B C 1
ATOM 6448 O O . PRO B 1 354 ? 26.391 20.953 7.52 1 83.56 354 PRO B O 1
ATOM 6451 N N . LYS B 1 355 ? 24.984 20.281 9.125 1 87.56 355 LYS B N 1
ATOM 6452 C CA . LYS B 1 355 ? 24.484 19.141 8.359 1 87.56 355 LYS B CA 1
ATOM 6453 C C . LYS B 1 355 ? 23.359 19.562 7.414 1 87.56 355 LYS B C 1
ATOM 6455 O O . LYS B 1 355 ? 22.188 19.281 7.664 1 87.56 355 LYS B O 1
ATOM 6460 N N . CYS B 1 356 ? 23.75 20.156 6.289 1 87.88 356 CYS B N 1
ATOM 6461 C CA . CYS B 1 356 ? 22.812 20.625 5.266 1 87.88 356 CYS B CA 1
ATOM 6462 C C . CYS B 1 356 ? 23.25 20.156 3.883 1 87.88 356 CYS B C 1
ATOM 6464 O O . CYS B 1 356 ? 24.375 19.703 3.699 1 87.88 356 CYS B O 1
ATOM 6466 N N . PRO B 1 357 ? 22.344 20.25 2.955 1 89.44 357 PRO B N 1
ATOM 6467 C CA . PRO B 1 357 ? 22.641 19.734 1.614 1 89.44 357 PRO B CA 1
ATOM 6468 C C . PRO B 1 357 ? 23.844 20.438 0.974 1 89.44 357 PRO B C 1
ATOM 6470 O O . PRO B 1 357 ? 24.594 19.812 0.22 1 89.44 357 PRO B O 1
ATOM 6473 N N . GLU B 1 358 ? 24.078 21.688 1.337 1 88 358 GLU B N 1
ATOM 6474 C CA . GLU B 1 358 ? 25.203 22.422 0.784 1 88 358 GLU B CA 1
ATOM 6475 C C . GLU B 1 358 ? 26.547 21.797 1.199 1 88 358 GLU B C 1
ATOM 6477 O O . GLU B 1 358 ? 27.516 21.875 0.459 1 88 358 GLU B O 1
ATOM 6482 N N . ASN B 1 359 ? 26.484 21.219 2.371 1 89.81 359 ASN B N 1
ATOM 6483 C CA . ASN B 1 359 ? 27.688 20.578 2.895 1 89.81 359 ASN B CA 1
ATOM 6484 C C . ASN B 1 359 ? 27.672 19.078 2.646 1 89.81 359 ASN B C 1
ATOM 6486 O O . ASN B 1 359 ? 28.5 18.344 3.195 1 89.81 359 ASN B O 1
ATOM 6490 N N . GLY B 1 360 ? 26.719 18.609 1.922 1 92.25 360 GLY B N 1
ATOM 6491 C CA . GLY B 1 360 ? 26.672 17.219 1.517 1 92.25 360 GLY B CA 1
ATOM 6492 C C . GLY B 1 360 ? 25.859 16.344 2.459 1 92.25 360 GLY B C 1
ATOM 6493 O O . GLY B 1 360 ? 26.016 15.117 2.463 1 92.25 360 GLY B O 1
ATOM 6494 N N . PHE B 1 361 ? 25.062 17 3.275 1 92.75 361 PHE B N 1
ATOM 6495 C CA . PHE B 1 361 ? 24.234 16.234 4.219 1 92.75 361 PHE B CA 1
ATOM 6496 C C . PHE B 1 361 ? 22.766 16.422 3.908 1 92.75 361 PHE B C 1
ATOM 6498 O O . PHE B 1 361 ? 22.281 17.547 3.75 1 92.75 361 PHE B O 1
ATOM 6505 N N . TRP B 1 362 ? 22.031 15.383 3.693 1 94.25 362 TRP B N 1
ATOM 6506 C CA . TRP B 1 362 ? 20.578 15.352 3.629 1 94.25 362 TRP B CA 1
ATOM 6507 C C . TRP B 1 362 ? 20 14.594 4.816 1 94.25 362 TRP B C 1
ATOM 6509 O O . TRP B 1 362 ? 19.734 13.391 4.723 1 94.25 362 TRP B O 1
ATOM 6519 N N . VAL B 1 363 ? 19.781 15.328 5.961 1 93.75 363 VAL B N 1
ATOM 6520 C CA . VAL B 1 363 ? 19.469 14.656 7.211 1 93.75 363 VAL B CA 1
ATOM 6521 C C . VAL B 1 363 ? 18.281 15.352 7.883 1 93.75 363 VAL B C 1
ATOM 6523 O O . VAL B 1 363 ? 17.984 16.5 7.582 1 93.75 363 VAL B O 1
ATOM 6526 N N . VAL B 1 364 ? 17.547 14.57 8.641 1 91.19 364 VAL B N 1
ATOM 6527 C CA . VAL B 1 364 ? 16.531 15.102 9.539 1 91.19 364 VAL B CA 1
ATOM 6528 C C . VAL B 1 364 ? 17.047 15.062 10.977 1 91.19 364 VAL B C 1
ATOM 6530 O O . VAL B 1 364 ? 17.734 14.117 11.375 1 91.19 364 VAL B O 1
ATOM 6533 N N . GLN B 1 365 ? 16.781 16.188 11.688 1 85.69 365 GLN B N 1
ATOM 6534 C CA . GLN B 1 365 ? 17.281 16.312 13.047 1 85.69 365 GLN B CA 1
ATOM 6535 C C . GLN B 1 365 ? 16.156 16.609 14.031 1 85.69 365 GLN B C 1
ATOM 6537 O O . GLN B 1 365 ? 15.062 17.016 13.625 1 85.69 365 GLN B O 1
ATOM 6542 N N . LEU B 1 366 ? 16.359 16.047 15.25 1 76.06 366 LEU B N 1
ATOM 6543 C CA . LEU B 1 366 ? 15.438 16.469 16.312 1 76.06 366 LEU B CA 1
ATOM 6544 C C . LEU B 1 366 ? 15.938 17.75 16.984 1 76.06 366 LEU B C 1
ATOM 6546 O O . LEU B 1 366 ? 17.141 17.891 17.234 1 76.06 366 LEU B O 1
ATOM 6550 N N . SER B 1 367 ? 15.32 18.891 16.766 1 60.34 367 SER B N 1
ATOM 6551 C CA . SER B 1 367 ? 15.789 20.109 17.453 1 60.34 367 SER B CA 1
ATOM 6552 C C . SER B 1 367 ? 15.211 20.203 18.859 1 60.34 367 SER B C 1
ATOM 6554 O O . SER B 1 367 ? 14.086 19.781 19.109 1 60.34 367 SER B O 1
ATOM 6556 N N . LYS B 1 368 ? 16.188 20 19.688 1 55.97 368 LYS B N 1
ATOM 6557 C CA . LYS B 1 368 ? 15.875 20.312 21.078 1 55.97 368 LYS B CA 1
ATOM 6558 C C . LYS B 1 368 ? 15.047 21.578 21.188 1 55.97 368 LYS B C 1
ATOM 6560 O O . LYS B 1 368 ? 15.328 22.578 20.516 1 55.97 368 LYS B O 1
ATOM 6565 N N . GLY B 1 369 ? 14.188 22.516 21.141 1 48.88 369 GLY B N 1
ATOM 6566 C CA . GLY B 1 369 ? 13.453 23.719 21.531 1 48.88 369 GLY B CA 1
ATOM 6567 C C . GLY B 1 369 ? 12.492 24.203 20.469 1 48.88 369 GLY B C 1
ATOM 6568 O O . GLY B 1 369 ? 12.398 23.609 19.391 1 48.88 369 GLY B O 1
ATOM 6569 N N . THR B 1 370 ? 11.508 25.062 20.891 1 46.09 370 THR B N 1
ATOM 6570 C CA . THR B 1 370 ? 10.359 25.719 20.281 1 46.09 370 THR B CA 1
ATOM 6571 C C . THR B 1 370 ? 10.734 26.266 18.906 1 46.09 370 THR B C 1
ATOM 6573 O O . THR B 1 370 ? 9.898 26.875 18.219 1 46.09 370 THR B O 1
ATOM 6576 N N . LYS B 1 371 ? 11.969 26.516 18.688 1 43.94 371 LYS B N 1
ATOM 6577 C CA . LYS B 1 371 ? 12.117 27.391 17.531 1 43.94 371 LYS B CA 1
ATOM 6578 C C . LYS B 1 371 ? 12.07 26.578 16.234 1 43.94 371 LYS B C 1
ATOM 6580 O O . LYS B 1 371 ? 12.906 25.719 16 1 43.94 371 LYS B O 1
ATOM 6585 N N . TYR B 1 372 ? 10.852 26.297 15.828 1 44.19 372 TYR B N 1
ATOM 6586 C CA . TYR B 1 372 ? 10.641 25.766 14.492 1 44.19 372 TYR B CA 1
ATOM 6587 C C . TYR B 1 372 ? 11.5 26.5 13.469 1 44.19 372 TYR B C 1
ATOM 6589 O O . TYR B 1 372 ? 11.336 27.703 13.266 1 44.19 372 TYR B O 1
ATOM 6597 N N . LEU B 1 373 ? 12.672 26.359 13.43 1 40.88 373 LEU B N 1
ATOM 6598 C CA . LEU B 1 373 ? 13.383 27.062 12.375 1 40.88 373 LEU B CA 1
ATOM 6599 C C . LEU B 1 373 ? 12.734 26.828 11.016 1 40.88 373 LEU B C 1
ATOM 6601 O O . LEU B 1 373 ? 12.305 25.703 10.727 1 40.88 373 LEU B O 1
ATOM 6605 N N . SER B 1 374 ? 12.148 27.812 10.438 1 40.94 374 SER B N 1
ATOM 6606 C CA . SER B 1 374 ? 11.484 27.969 9.148 1 40.94 374 SER B CA 1
ATOM 6607 C C . SER B 1 374 ? 12.141 27.109 8.078 1 40.94 374 SER B C 1
ATOM 6609 O O . SER B 1 374 ? 13.359 27.141 7.902 1 40.94 374 SER B O 1
ATOM 6611 N N . ALA B 1 375 ? 11.609 25.969 7.754 1 41.31 375 ALA B N 1
ATOM 6612 C CA . ALA B 1 375 ? 11.906 25.047 6.672 1 41.31 375 ALA B CA 1
ATOM 6613 C C . ALA B 1 375 ? 12.477 25.781 5.461 1 41.31 375 ALA B C 1
ATOM 6615 O O . ALA B 1 375 ? 12.891 25.141 4.484 1 41.31 375 ALA B O 1
ATOM 6616 N N . PHE B 1 376 ? 12.125 27.078 5.398 1 38.06 376 PHE B N 1
ATOM 6617 C CA . PHE B 1 376 ? 12.414 27.703 4.117 1 38.06 376 PHE B CA 1
ATOM 6618 C C . PHE B 1 376 ? 13.914 27.922 3.951 1 38.06 376 PHE B C 1
ATOM 6620 O O . PHE B 1 376 ? 14.367 28.406 2.912 1 38.06 376 PHE B O 1
ATOM 6627 N N . SER B 1 377 ? 14.633 28.25 5.051 1 40.62 377 SER B N 1
ATOM 6628 C CA . SER B 1 377 ? 16 28.609 4.691 1 40.62 377 SER B CA 1
ATOM 6629 C C . SER B 1 377 ? 16.812 27.375 4.332 1 40.62 377 SER B C 1
ATOM 6631 O O . SER B 1 377 ? 16.719 26.344 5.008 1 40.62 377 SER B O 1
ATOM 6633 N N . ALA B 1 378 ? 17.219 27.219 3.109 1 47.19 378 ALA B N 1
ATOM 6634 C CA . ALA B 1 378 ? 18.172 26.266 2.523 1 47.19 378 ALA B CA 1
ATOM 6635 C C . ALA B 1 378 ? 19.172 25.766 3.568 1 47.19 378 ALA B C 1
ATOM 6637 O O . ALA B 1 378 ? 19.719 24.688 3.434 1 47.19 378 ALA B O 1
ATOM 6638 N N . LEU B 1 379 ? 19.438 26.625 4.625 1 47.56 379 LEU B N 1
ATOM 6639 C CA . LEU B 1 379 ? 20.578 26.391 5.512 1 47.56 379 LEU B CA 1
ATOM 6640 C C . LEU B 1 379 ? 20.125 25.641 6.766 1 47.56 379 LEU B C 1
ATOM 6642 O O . LEU B 1 379 ? 20.969 25.188 7.551 1 47.56 379 LEU B O 1
ATOM 6646 N N . THR B 1 380 ? 18.812 25.547 6.996 1 55.62 380 THR B N 1
ATOM 6647 C CA . THR B 1 380 ? 18.484 25.047 8.32 1 55.62 380 THR B CA 1
ATOM 6648 C C . THR B 1 380 ? 18.062 23.578 8.242 1 55.62 380 THR B C 1
ATOM 6650 O O . THR B 1 380 ? 17.219 23.219 7.414 1 55.62 380 THR B O 1
ATOM 6653 N N . PRO B 1 381 ? 18.828 22.812 8.953 1 61.84 381 PRO B N 1
ATOM 6654 C CA . PRO B 1 381 ? 18.469 21.391 9.023 1 61.84 381 PRO B CA 1
ATOM 6655 C C . PRO B 1 381 ? 17 21.188 9.391 1 61.84 381 PRO B C 1
ATOM 6657 O O . PRO B 1 381 ? 16.406 22 10.102 1 61.84 381 PRO B O 1
ATOM 6660 N N . VAL B 1 382 ? 16.312 20.344 8.695 1 71.44 382 VAL B N 1
ATOM 6661 C CA . VAL B 1 382 ? 14.914 20 8.914 1 71.44 382 VAL B CA 1
ATOM 6662 C C . VAL B 1 382 ? 14.742 19.406 10.312 1 71.44 382 VAL B C 1
ATOM 6664 O O . VAL B 1 382 ? 15.438 18.469 10.688 1 71.44 382 VAL B O 1
ATOM 6667 N N . MET B 1 383 ? 13.891 20.047 11.07 1 70.25 383 MET B N 1
ATOM 6668 C CA . MET B 1 383 ? 13.688 19.625 12.453 1 70.25 383 MET B CA 1
ATOM 6669 C C . MET B 1 383 ? 12.305 19.016 12.641 1 70.25 383 MET B C 1
ATOM 6671 O O . MET B 1 383 ? 11.32 19.516 12.078 1 70.25 383 MET B O 1
ATOM 6675 N N . LEU B 1 384 ? 12.375 17.891 13.312 1 77.44 384 LEU B N 1
ATOM 6676 C CA . LEU B 1 384 ? 11.109 17.25 13.664 1 77.44 384 LEU B CA 1
ATOM 6677 C C . LEU B 1 384 ? 10.672 17.656 15.07 1 77.44 384 LEU B C 1
ATOM 6679 O O . LEU B 1 384 ? 11.508 17.844 15.953 1 77.44 384 LEU B O 1
ATOM 6683 N N . MET B 1 385 ? 9.43 17.891 15.242 1 72.12 385 MET B N 1
ATOM 6684 C CA . MET B 1 385 ? 8.898 18.266 16.562 1 72.12 385 MET B CA 1
ATOM 6685 C C . MET B 1 385 ? 8.852 17.047 17.484 1 72.12 385 MET B C 1
ATOM 6687 O O . MET B 1 385 ? 9.141 17.156 18.672 1 72.12 385 MET B O 1
ATOM 6691 N N . GLU B 1 386 ? 8.516 15.898 16.984 1 76.38 386 GLU B N 1
ATOM 6692 C CA . GLU B 1 386 ? 8.461 14.656 17.75 1 76.38 386 GLU B CA 1
ATOM 6693 C C . GLU B 1 386 ? 9.164 13.523 17 1 76.38 386 GLU B C 1
ATOM 6695 O O . GLU B 1 386 ? 8.93 13.312 15.812 1 76.38 386 GLU B O 1
ATOM 6700 N N . PRO B 1 387 ? 10 12.961 17.766 1 79.88 387 PRO B N 1
ATOM 6701 C CA . PRO B 1 387 ? 10.703 11.852 17.125 1 79.88 387 PRO B CA 1
ATOM 6702 C C . PRO B 1 387 ? 9.812 10.633 16.906 1 79.88 387 PRO B C 1
ATOM 6704 O O . PRO B 1 387 ? 9.047 10.266 17.797 1 79.88 387 PRO B O 1
ATOM 6707 N N . PRO B 1 388 ? 9.961 10.094 15.727 1 87.06 388 PRO B N 1
ATOM 6708 C CA . PRO B 1 388 ? 9.266 8.82 15.539 1 87.06 388 PRO B CA 1
ATOM 6709 C C . PRO B 1 388 ? 9.977 7.656 16.219 1 87.06 388 PRO B C 1
ATOM 6711 O O . PRO B 1 388 ? 11.172 7.746 16.516 1 87.06 388 PRO B O 1
ATOM 6714 N N . SER B 1 389 ? 9.289 6.617 16.547 1 89.69 389 SER B N 1
ATOM 6715 C CA . SER B 1 389 ? 9.906 5.422 17.109 1 89.69 389 SER B CA 1
ATOM 6716 C C . SER B 1 389 ? 10.766 4.699 16.078 1 89.69 389 SER B C 1
ATOM 6718 O O . SER B 1 389 ? 11.836 4.184 16.406 1 89.69 389 SER B O 1
ATOM 6720 N N . HIS B 1 390 ? 10.25 4.668 14.875 1 94 390 HIS B N 1
ATOM 6721 C CA . HIS B 1 390 ? 10.977 4.094 13.75 1 94 390 HIS B CA 1
ATOM 6722 C C . HIS B 1 390 ? 10.945 5.023 12.539 1 94 390 HIS B C 1
ATOM 6724 O O . HIS B 1 390 ? 9.875 5.488 12.141 1 94 390 HIS B O 1
ATOM 6730 N N . MET B 1 391 ? 12.156 5.258 12.086 1 94.12 391 MET B N 1
ATOM 6731 C CA . MET B 1 391 ? 12.258 6.125 10.922 1 94.12 391 MET B CA 1
ATOM 6732 C C . MET B 1 391 ? 12.641 5.32 9.68 1 94.12 391 MET B C 1
ATOM 6734 O O . MET B 1 391 ? 13.578 4.527 9.719 1 94.12 391 MET B O 1
ATOM 6738 N N . GLY B 1 392 ? 11.82 5.539 8.664 1 96.81 392 GLY B N 1
ATOM 6739 C CA . GLY B 1 392 ? 12.18 4.98 7.371 1 96.81 392 GLY B CA 1
ATOM 6740 C C . GLY B 1 392 ? 12.82 5.992 6.438 1 96.81 392 GLY B C 1
ATOM 6741 O O . GLY B 1 392 ? 12.344 7.125 6.324 1 96.81 392 GLY B O 1
ATOM 6742 N N . ILE B 1 393 ? 13.914 5.621 5.785 1 97.62 393 ILE B N 1
ATOM 6743 C CA . ILE B 1 393 ? 14.625 6.492 4.855 1 97.62 393 ILE B CA 1
ATOM 6744 C C . ILE B 1 393 ? 14.672 5.844 3.473 1 97.62 393 ILE B C 1
ATOM 6746 O O . ILE B 1 393 ? 15.133 4.711 3.328 1 97.62 393 ILE B O 1
ATOM 6750 N N . PHE B 1 394 ? 14.148 6.512 2.539 1 98.25 394 PHE B N 1
ATOM 6751 C CA . PHE B 1 394 ? 14.102 6.012 1.169 1 98.25 394 PHE B CA 1
ATOM 6752 C C . PHE B 1 394 ? 14.945 6.887 0.246 1 98.25 394 PHE B C 1
ATOM 6754 O O . PHE B 1 394 ? 14.711 8.094 0.142 1 98.25 394 PHE B O 1
ATOM 6761 N N . LEU B 1 395 ? 15.914 6.285 -0.414 1 97.88 395 LEU B N 1
ATOM 6762 C CA . LEU B 1 395 ? 16.797 6.973 -1.354 1 97.88 395 LEU B CA 1
ATOM 6763 C C . LEU B 1 395 ? 16.5 6.535 -2.787 1 97.88 395 LEU B C 1
ATOM 6765 O O . LEU B 1 395 ? 16.609 5.348 -3.109 1 97.88 395 LEU B O 1
ATOM 6769 N N . ASP B 1 396 ? 16.062 7.406 -3.539 1 96.38 396 ASP B N 1
ATOM 6770 C CA . ASP B 1 396 ? 16 7.23 -4.988 1 96.38 396 ASP B CA 1
ATOM 6771 C C . ASP B 1 396 ? 17.109 8.023 -5.68 1 96.38 396 ASP B C 1
ATOM 6773 O O . ASP B 1 396 ? 16.953 9.219 -5.938 1 96.38 396 ASP B O 1
ATOM 6777 N N . PHE B 1 397 ? 18.156 7.324 -6.039 1 97 397 PHE B N 1
ATOM 6778 C CA . PHE B 1 397 ? 19.375 7.992 -6.5 1 97 397 PHE B CA 1
ATOM 6779 C C . PHE B 1 397 ? 19.141 8.672 -7.844 1 97 397 PHE B C 1
ATOM 6781 O O . PHE B 1 397 ? 19.5 9.836 -8.031 1 97 397 PHE B O 1
ATOM 6788 N N . GLU B 1 398 ? 18.531 8.016 -8.789 1 94.94 398 GLU B N 1
ATOM 6789 C CA . GLU B 1 398 ? 18.312 8.547 -10.133 1 94.94 398 GLU B CA 1
ATOM 6790 C C . GLU B 1 398 ? 17.328 9.727 -10.102 1 94.94 398 GLU B C 1
ATOM 6792 O O . GLU B 1 398 ? 17.5 10.688 -10.852 1 94.94 398 GLU B O 1
ATOM 6797 N N . ALA B 1 399 ? 16.359 9.648 -9.188 1 93.5 399 ALA B N 1
ATOM 6798 C CA . ALA B 1 399 ? 15.375 10.719 -9.094 1 93.5 399 ALA B CA 1
ATOM 6799 C C . ALA B 1 399 ? 15.93 11.898 -8.297 1 93.5 399 ALA B C 1
ATOM 6801 O O . ALA B 1 399 ? 15.352 12.992 -8.305 1 93.5 399 ALA B O 1
ATOM 6802 N N . GLY B 1 400 ? 17.047 11.664 -7.547 1 95.38 400 GLY B N 1
ATOM 6803 C CA . GLY B 1 400 ? 17.625 12.711 -6.723 1 95.38 400 GLY B CA 1
ATOM 6804 C C . GLY B 1 400 ? 16.781 13.047 -5.504 1 95.38 400 GLY B C 1
ATOM 6805 O O . GLY B 1 400 ? 16.625 14.219 -5.164 1 95.38 400 GLY B O 1
ATOM 6806 N N . GLU B 1 401 ? 16.203 12 -4.918 1 95.81 401 GLU B N 1
ATOM 6807 C CA . GLU B 1 401 ? 15.297 12.25 -3.801 1 95.81 401 GLU B CA 1
ATOM 6808 C C . GLU B 1 401 ? 15.641 11.375 -2.602 1 95.81 401 GLU B C 1
ATOM 6810 O O . GLU B 1 401 ? 15.992 10.203 -2.76 1 95.81 401 GLU B O 1
ATOM 6815 N N . VAL B 1 402 ? 15.609 12.016 -1.433 1 96.38 402 VAL B N 1
ATOM 6816 C CA . VAL B 1 402 ? 15.672 11.297 -0.164 1 96.38 402 VAL B CA 1
ATOM 6817 C C . VAL B 1 402 ? 14.438 11.617 0.676 1 96.38 402 VAL B C 1
ATOM 6819 O O . VAL B 1 402 ? 14.172 12.781 0.968 1 96.38 402 VAL B O 1
ATOM 6822 N N . SER B 1 403 ? 13.711 10.602 0.99 1 96.56 403 SER B N 1
ATOM 6823 C CA . SER B 1 403 ? 12.469 10.805 1.728 1 96.56 403 SER B CA 1
ATOM 6824 C C . SER B 1 403 ? 12.516 10.133 3.098 1 96.56 403 SER B C 1
ATOM 6826 O O . SER B 1 403 ? 13.148 9.086 3.258 1 96.56 403 SER B O 1
ATOM 6828 N N . PHE B 1 404 ? 11.891 10.766 4.051 1 96.12 404 PHE B N 1
ATOM 6829 C CA . PHE B 1 404 ? 11.836 10.289 5.426 1 96.12 404 PHE B CA 1
ATOM 6830 C C . PHE B 1 404 ? 10.391 10.016 5.844 1 96.12 404 PHE B C 1
ATOM 6832 O O . PHE B 1 404 ? 9.5 10.82 5.559 1 96.12 404 PHE B O 1
ATOM 6839 N N . TYR B 1 405 ? 10.219 8.875 6.484 1 96.31 405 TYR B N 1
ATOM 6840 C CA . TYR B 1 405 ? 8.875 8.469 6.879 1 96.31 405 TYR B CA 1
ATOM 6841 C C . TYR B 1 405 ? 8.852 7.98 8.32 1 96.31 405 TYR B C 1
ATOM 6843 O O . TYR B 1 405 ? 9.852 7.457 8.82 1 96.31 405 TYR B O 1
ATOM 6851 N N . SER B 1 406 ? 7.73 8.188 9 1 94.88 406 SER B N 1
ATOM 6852 C CA . SER B 1 406 ? 7.441 7.48 10.242 1 94.88 406 SER B CA 1
ATOM 6853 C C . SER B 1 406 ? 6.906 6.082 9.977 1 94.88 406 SER B C 1
ATOM 6855 O O . SER B 1 406 ? 5.812 5.922 9.43 1 94.88 406 SER B O 1
ATOM 6857 N N . VAL B 1 407 ? 7.621 5.082 10.375 1 95.44 407 VAL B N 1
ATOM 6858 C CA . VAL B 1 407 ? 7.27 3.707 10.031 1 95.44 407 VAL B CA 1
ATOM 6859 C C . VAL B 1 407 ? 6.012 3.289 10.797 1 95.44 407 VAL B C 1
ATOM 6861 O O . VAL B 1 407 ? 5.211 2.5 10.289 1 95.44 407 VAL B O 1
ATOM 6864 N N . SER B 1 408 ? 5.832 3.779 11.961 1 90.25 408 SER B N 1
ATOM 6865 C CA . SER B 1 408 ? 4.742 3.375 12.836 1 90.25 408 SER B CA 1
ATOM 6866 C C . SER B 1 408 ? 3.387 3.723 12.227 1 90.25 408 SER B C 1
ATOM 6868 O O . SER B 1 408 ? 2.461 2.91 12.25 1 90.25 408 SER B O 1
ATOM 6870 N N . ASP B 1 409 ? 3.326 4.883 11.609 1 89.88 409 ASP B N 1
ATOM 6871 C CA . ASP B 1 409 ? 2.016 5.27 11.094 1 89.88 409 ASP B CA 1
ATOM 6872 C C . ASP B 1 409 ? 2.08 5.578 9.602 1 89.88 409 ASP B C 1
ATOM 6874 O O . ASP B 1 409 ? 1.062 5.895 8.984 1 89.88 409 ASP B O 1
ATOM 6878 N N . GLY B 1 410 ? 3.188 5.543 9.062 1 92.69 410 GLY B N 1
ATOM 6879 C CA . GLY B 1 410 ? 3.33 5.699 7.621 1 92.69 410 GLY B CA 1
ATOM 6880 C C . GLY B 1 410 ? 3.295 7.148 7.176 1 92.69 410 GLY B C 1
ATOM 6881 O O . GLY B 1 410 ? 3.176 7.43 5.98 1 92.69 410 GLY B O 1
ATOM 6882 N N . SER B 1 411 ? 3.41 8.055 8.047 1 94.25 411 SER B N 1
ATOM 6883 C CA . SER B 1 411 ? 3.332 9.469 7.691 1 94.25 411 SER B CA 1
ATOM 6884 C C . SER B 1 411 ? 4.641 9.953 7.078 1 94.25 411 SER B C 1
ATOM 6886 O O . SER B 1 411 ? 5.723 9.516 7.48 1 94.25 411 SER B O 1
ATOM 6888 N N . HIS B 1 412 ? 4.512 10.812 6.117 1 95.19 412 HIS B N 1
ATOM 6889 C CA . HIS B 1 412 ? 5.656 11.461 5.488 1 95.19 412 HIS B CA 1
ATOM 6890 C C . HIS B 1 412 ? 6.242 12.539 6.395 1 95.19 412 HIS B C 1
ATOM 6892 O O . HIS B 1 412 ? 5.508 13.367 6.941 1 95.19 412 HIS B O 1
ATOM 6898 N N . LEU B 1 413 ? 7.508 12.555 6.547 1 92.19 413 LEU B N 1
ATOM 6899 C CA . LEU B 1 413 ? 8.148 13.539 7.418 1 92.19 413 LEU B CA 1
ATOM 6900 C C . LEU B 1 413 ? 8.805 14.641 6.602 1 92.19 413 LEU B C 1
ATOM 6902 O O . LEU B 1 413 ? 8.586 15.828 6.863 1 92.19 413 LEU B O 1
ATOM 6906 N N . HIS B 1 414 ? 9.594 14.227 5.605 1 92 414 HIS B N 1
ATOM 6907 C CA . HIS B 1 414 ? 10.297 15.203 4.781 1 92 414 HIS B CA 1
ATOM 6908 C C . HIS B 1 414 ? 10.883 14.555 3.531 1 92 414 HIS B C 1
ATOM 6910 O O . HIS B 1 414 ? 11.141 13.352 3.518 1 92 414 HIS B O 1
ATOM 6916 N N . THR B 1 415 ? 11.062 15.344 2.512 1 93.62 415 THR B N 1
ATOM 6917 C CA . THR B 1 415 ? 11.734 14.883 1.305 1 93.62 415 THR B CA 1
ATOM 6918 C C . THR B 1 415 ? 12.688 15.953 0.773 1 93.62 415 THR B C 1
ATOM 6920 O O . THR B 1 415 ? 12.305 17.125 0.646 1 93.62 415 THR B O 1
ATOM 6923 N N . TYR B 1 416 ? 13.93 15.539 0.592 1 93.5 416 TYR B N 1
ATOM 6924 C CA . TYR B 1 416 ? 14.875 16.359 -0.154 1 93.5 416 TYR B CA 1
ATOM 6925 C C . TYR B 1 416 ? 14.836 16.031 -1.641 1 93.5 416 TYR B C 1
ATOM 6927 O O . TYR B 1 416 ? 14.766 14.859 -2.02 1 93.5 416 TYR B O 1
ATOM 6935 N N . SER B 1 417 ? 14.82 17.047 -2.434 1 92.19 417 SER B N 1
ATOM 6936 C CA . SER B 1 417 ? 14.859 16.844 -3.879 1 92.19 417 SER B CA 1
ATOM 6937 C C . SER B 1 417 ? 15.969 17.672 -4.523 1 92.19 417 SER B C 1
ATOM 6939 O O . SER B 1 417 ? 16.094 18.859 -4.25 1 92.19 417 SER B O 1
ATOM 6941 N N . GLN B 1 418 ? 16.781 17.016 -5.227 1 90.88 418 GLN B N 1
ATOM 6942 C CA . GLN B 1 418 ? 17.828 17.656 -6.004 1 90.88 418 GLN B CA 1
ATOM 6943 C C . GLN B 1 418 ? 17.828 17.156 -7.445 1 90.88 418 GLN B C 1
ATOM 6945 O O . GLN B 1 418 ? 17.25 16.109 -7.746 1 90.88 418 GLN B O 1
ATOM 6950 N N . ALA B 1 419 ? 18.406 17.953 -8.281 1 88.81 419 ALA B N 1
ATOM 6951 C CA . ALA B 1 419 ? 18.453 17.547 -9.68 1 88.81 419 ALA B CA 1
ATOM 6952 C C . ALA B 1 419 ? 19.266 16.266 -9.852 1 88.81 419 ALA B C 1
ATOM 6954 O O . ALA B 1 419 ? 18.812 15.328 -10.5 1 88.81 419 ALA B O 1
ATOM 6955 N N . THR B 1 420 ? 20.469 16.312 -9.312 1 93.06 420 THR B N 1
ATOM 6956 C CA . THR B 1 420 ? 21.328 15.141 -9.312 1 93.06 420 THR B CA 1
ATOM 6957 C C . THR B 1 420 ? 22.219 15.117 -8.07 1 93.06 420 THR B C 1
ATOM 6959 O O . THR B 1 420 ? 22.656 16.156 -7.59 1 93.06 420 THR B O 1
ATOM 6962 N N . PHE B 1 421 ? 22.359 13.953 -7.539 1 93.75 421 PHE B N 1
ATOM 6963 C CA . PHE B 1 421 ? 23.312 13.836 -6.43 1 93.75 421 PHE B CA 1
ATOM 6964 C C . PHE B 1 421 ? 24.75 13.906 -6.93 1 93.75 421 PHE B C 1
ATOM 6966 O O . PHE B 1 421 ? 25.062 13.344 -7.977 1 93.75 421 PHE B O 1
ATOM 6973 N N . PRO B 1 422 ? 25.578 14.633 -6.32 1 89.88 422 PRO B N 1
ATOM 6974 C CA . PRO B 1 422 ? 26.953 14.875 -6.797 1 89.88 422 PRO B CA 1
ATOM 6975 C C . PRO B 1 422 ? 27.812 13.617 -6.742 1 89.88 422 PRO B C 1
ATOM 6977 O O . PRO B 1 422 ? 28.859 13.562 -7.391 1 89.88 422 PRO B O 1
ATOM 6980 N N . GLY B 1 423 ? 27.531 12.648 -6.098 1 92.25 423 GLY B N 1
ATOM 6981 C CA . GLY B 1 423 ? 28.312 11.43 -5.934 1 92.25 423 GLY B CA 1
ATOM 6982 C C . GLY B 1 423 ? 27.609 10.375 -5.094 1 92.25 423 GLY B C 1
ATOM 6983 O O . GLY B 1 423 ? 26.406 10.492 -4.82 1 92.25 423 GLY B O 1
ATOM 6984 N N . PRO B 1 424 ? 28.453 9.391 -4.812 1 96.25 424 PRO B N 1
ATOM 6985 C CA . PRO B 1 424 ? 27.875 8.328 -3.986 1 96.25 424 PRO B CA 1
ATOM 6986 C C . PRO B 1 424 ? 27.438 8.82 -2.607 1 96.25 424 PRO B C 1
ATOM 6988 O O . PRO B 1 424 ? 28.047 9.742 -2.059 1 96.25 424 PRO B O 1
ATOM 6991 N N . LEU B 1 425 ? 26.391 8.227 -2.176 1 97.56 425 LEU B N 1
ATOM 6992 C CA . LEU B 1 425 ? 25.844 8.602 -0.875 1 97.56 425 LEU B CA 1
ATOM 6993 C C . LEU B 1 425 ? 25.938 7.434 0.106 1 97.56 425 LEU B C 1
ATOM 6995 O O . LEU B 1 425 ? 25.812 6.273 -0.29 1 97.56 425 LEU B O 1
ATOM 6999 N N . GLN B 1 426 ? 26.109 7.77 1.342 1 97.25 426 GLN B N 1
ATOM 7000 C CA . GLN B 1 426 ? 26.125 6.77 2.404 1 97.25 426 GLN B CA 1
ATOM 7001 C C . GLN B 1 426 ? 25.094 7.09 3.484 1 97.25 426 GLN B C 1
ATOM 7003 O O . GLN B 1 426 ? 24.844 8.258 3.783 1 97.25 426 GLN B O 1
ATOM 7008 N N . PRO B 1 427 ? 24.484 6.043 4.039 1 97.44 427 PRO B N 1
ATOM 7009 C CA . PRO B 1 427 ? 23.641 6.293 5.215 1 97.44 427 PRO B CA 1
ATOM 7010 C C . PRO B 1 427 ? 24.406 7.004 6.336 1 97.44 427 PRO B C 1
ATOM 7012 O O . PRO B 1 427 ? 25.578 6.719 6.57 1 97.44 427 PRO B O 1
ATOM 7015 N N . PHE B 1 428 ? 23.766 7.941 6.934 1 95.88 428 PHE B N 1
ATOM 7016 C CA . PHE B 1 428 ? 24.375 8.773 7.957 1 95.88 428 PHE B CA 1
ATOM 7017 C C . PHE B 1 428 ? 23.641 8.648 9.281 1 95.88 428 PHE B C 1
ATOM 7019 O O . PHE B 1 428 ? 22.406 8.742 9.32 1 95.88 428 PHE B O 1
ATOM 7026 N N . PHE B 1 429 ? 24.375 8.438 10.344 1 93.62 429 PHE B N 1
ATOM 7027 C CA . PHE B 1 429 ? 23.828 8.305 11.688 1 93.62 429 PHE B CA 1
ATOM 7028 C C . PHE B 1 429 ? 24.547 9.211 12.672 1 93.62 429 PHE B C 1
ATOM 7030 O O . PHE B 1 429 ? 25.781 9.203 12.742 1 93.62 429 PHE B O 1
ATOM 7037 N N . CYS B 1 430 ? 23.828 9.969 13.391 1 90.75 430 CYS B N 1
ATOM 7038 C CA . CYS B 1 430 ? 24.422 10.828 14.406 1 90.75 430 CYS B CA 1
ATOM 7039 C C . CYS B 1 430 ? 23.594 10.828 15.688 1 90.75 430 CYS B C 1
ATOM 7041 O O . CYS B 1 430 ? 22.375 11.008 15.641 1 90.75 430 CYS B O 1
ATOM 7043 N N . LEU B 1 431 ? 24.297 10.484 16.781 1 87 431 LEU B N 1
ATOM 7044 C CA . LEU B 1 431 ? 23.656 10.516 18.094 1 87 431 LEU B CA 1
ATOM 7045 C C . LEU B 1 431 ? 24.344 11.516 19.016 1 87 431 LEU B C 1
ATOM 7047 O O . LEU B 1 431 ? 25.562 11.469 19.172 1 87 431 LEU B O 1
ATOM 7051 N N . GLY B 1 432 ? 23.766 12.617 19.375 1 76.12 432 GLY B N 1
ATOM 7052 C CA . GLY B 1 432 ? 24.344 13.75 20.078 1 76.12 432 GLY B CA 1
ATOM 7053 C C . GLY B 1 432 ? 24.953 13.359 21.406 1 76.12 432 GLY B C 1
ATOM 7054 O O . GLY B 1 432 ? 26.062 12.82 21.469 1 76.12 432 GLY B O 1
ATOM 7055 N N . ALA B 1 433 ? 24.203 13.492 22.594 1 71.5 433 ALA B N 1
ATOM 7056 C CA . ALA B 1 433 ? 24.75 13.484 23.953 1 71.5 433 ALA B CA 1
ATOM 7057 C C . ALA B 1 433 ? 24.781 12.07 24.516 1 71.5 433 ALA B C 1
ATOM 7059 O O . ALA B 1 433 ? 23.969 11.219 24.141 1 71.5 433 ALA B O 1
ATOM 7060 N N . PRO B 1 434 ? 25.875 11.836 25.344 1 68.75 434 PRO B N 1
ATOM 7061 C CA . PRO B 1 434 ? 25.891 10.555 26.047 1 68.75 434 PRO B CA 1
ATOM 7062 C C . PRO B 1 434 ? 24.594 10.305 26.828 1 68.75 434 PRO B C 1
ATOM 7064 O O . PRO B 1 434 ? 23.969 11.25 27.312 1 68.75 434 PRO B O 1
ATOM 7067 N N . LYS B 1 435 ? 24.172 9.117 26.906 1 68.31 435 LYS B N 1
ATOM 7068 C CA . LYS B 1 435 ? 23 8.656 27.625 1 68.31 435 LYS B CA 1
ATOM 7069 C C . LYS B 1 435 ? 21.719 9.117 26.953 1 68.31 435 LYS B C 1
ATOM 7071 O O . LYS B 1 435 ? 20.688 9.297 27.609 1 68.31 435 LYS B O 1
ATOM 7076 N N . SER B 1 436 ? 21.891 9.477 25.656 1 72.44 436 SER B N 1
ATOM 7077 C CA . SER B 1 436 ? 20.734 9.984 24.922 1 72.44 436 SER B CA 1
ATOM 7078 C C . SER B 1 436 ? 19.891 8.844 24.359 1 72.44 436 SER B C 1
ATOM 7080 O O . SER B 1 436 ? 18.875 9.078 23.719 1 72.44 436 SER B O 1
ATOM 7082 N N . GLY B 1 437 ? 20.312 7.633 24.594 1 82.75 437 GLY B N 1
ATOM 7083 C CA . GLY B 1 437 ? 19.547 6.512 24.078 1 82.75 437 GLY B CA 1
ATOM 7084 C C . GLY B 1 437 ? 20.297 5.723 23.016 1 82.75 437 GLY B C 1
ATOM 7085 O O . GLY B 1 437 ? 21.531 5.691 23.016 1 82.75 437 GLY B O 1
ATOM 7086 N N . GLN B 1 438 ? 19.531 4.93 22.328 1 86.44 438 GLN B N 1
ATOM 7087 C CA . GLN B 1 438 ? 20.172 4.043 21.359 1 86.44 438 GLN B CA 1
ATOM 7088 C C . GLN B 1 438 ? 19.422 4.035 20.031 1 86.44 438 GLN B C 1
ATOM 7090 O O . GLN B 1 438 ? 18.219 4.348 20 1 86.44 438 GLN B O 1
ATOM 7095 N N . MET B 1 439 ? 20.172 3.801 19.016 1 87.88 439 MET B N 1
ATOM 7096 C CA . MET B 1 439 ? 19.625 3.561 17.688 1 87.88 439 MET B CA 1
ATOM 7097 C C . MET B 1 439 ? 19.797 2.1 17.281 1 87.88 439 MET B C 1
ATOM 7099 O O . MET B 1 439 ? 20.828 1.487 17.578 1 87.88 439 MET B O 1
ATOM 7103 N N . VAL B 1 440 ? 18.75 1.635 16.719 1 89.19 440 VAL B N 1
ATOM 7104 C CA . VAL B 1 440 ? 18.828 0.261 16.234 1 89.19 440 VAL B CA 1
ATOM 7105 C C . VAL B 1 440 ? 18.734 0.246 14.711 1 89.19 440 VAL B C 1
ATOM 7107 O O . VAL B 1 440 ? 17.734 0.659 14.133 1 89.19 440 VAL B O 1
ATOM 7110 N N . ILE B 1 441 ? 19.734 -0.212 14.062 1 88.75 441 ILE B N 1
ATOM 7111 C CA . ILE B 1 441 ? 19.828 -0.309 12.609 1 88.75 441 ILE B CA 1
ATOM 7112 C C . ILE B 1 441 ? 20.047 -1.766 12.203 1 88.75 441 ILE B C 1
ATOM 7114 O O . ILE B 1 441 ? 21.125 -2.32 12.398 1 88.75 441 ILE B O 1
ATOM 7118 N N . SER B 1 442 ? 19.031 -2.262 11.555 1 87.31 442 SER B N 1
ATOM 7119 C CA . SER B 1 442 ? 19.078 -3.684 11.227 1 87.31 442 SER B CA 1
ATOM 7120 C C . SER B 1 442 ? 19.406 -4.52 12.461 1 87.31 442 SER B C 1
ATOM 7122 O O . SER B 1 442 ? 18.609 -4.605 13.391 1 87.31 442 SER B O 1
ATOM 7124 N N . THR B 1 443 ? 20.672 -5.02 12.414 1 84.94 443 THR B N 1
ATOM 7125 C CA . THR B 1 443 ? 21.031 -5.871 13.539 1 84.94 443 THR B CA 1
ATOM 7126 C C . THR B 1 443 ? 22.031 -5.16 14.453 1 84.94 443 THR B C 1
ATOM 7128 O O . THR B 1 443 ? 22.562 -5.766 15.391 1 84.94 443 THR B O 1
ATOM 7131 N N . VAL B 1 444 ? 22.234 -3.947 14.211 1 88 444 VAL B N 1
ATOM 7132 C CA . VAL B 1 444 ? 23.25 -3.232 14.961 1 88 444 VAL B CA 1
ATOM 7133 C C . VAL B 1 444 ? 22.609 -2.197 15.875 1 88 444 VAL B C 1
ATOM 7135 O O . VAL B 1 444 ? 21.734 -1.436 15.438 1 88 444 VAL B O 1
ATOM 7138 N N . THR B 1 445 ? 22.969 -2.225 17.109 1 91.19 445 THR B N 1
ATOM 7139 C CA . THR B 1 445 ? 22.547 -1.208 18.062 1 91.19 445 THR B CA 1
ATOM 7140 C C . THR B 1 445 ? 23.688 -0.221 18.328 1 91.19 445 THR B C 1
ATOM 7142 O O . THR B 1 445 ? 24.812 -0.626 18.594 1 91.19 445 THR B O 1
ATOM 7145 N N . MET B 1 446 ? 23.375 1.018 18.219 1 89.38 446 MET B N 1
ATOM 7146 C CA . MET B 1 446 ? 24.359 2.076 18.359 1 89.38 446 MET B CA 1
ATOM 7147 C C . MET B 1 446 ? 24.016 2.992 19.531 1 89.38 446 MET B C 1
ATOM 7149 O O . MET B 1 446 ? 22.859 3.379 19.703 1 89.38 446 MET B O 1
ATOM 7153 N N . TRP B 1 447 ? 24.984 3.271 20.438 1 87.88 447 TRP B N 1
ATOM 7154 C CA . TRP B 1 447 ? 24.812 4.238 21.516 1 87.88 447 TRP B CA 1
ATOM 7155 C C . TRP B 1 447 ? 26.141 4.863 21.906 1 87.88 447 TRP B C 1
ATOM 7157 O O . TRP B 1 447 ? 27.203 4.367 21.531 1 87.88 447 TRP B O 1
ATOM 7167 N N . VAL B 1 448 ? 26.062 5.992 22.516 1 86.56 448 VAL B N 1
ATOM 7168 C CA . VAL B 1 448 ? 27.266 6.695 22.938 1 86.56 448 VAL B CA 1
ATOM 7169 C C . VAL B 1 448 ? 27.609 6.281 24.375 1 86.56 448 VAL B C 1
ATOM 7171 O O . VAL B 1 448 ? 26.75 6.27 25.25 1 86.56 448 VAL B O 1
ATOM 7174 N N . LYS B 1 449 ? 28.906 5.93 24.484 1 82.19 449 LYS B N 1
ATOM 7175 C CA . LYS B 1 449 ? 29.375 5.539 25.812 1 82.19 449 LYS B CA 1
ATOM 7176 C C . LYS B 1 449 ? 29.266 6.699 26.797 1 82.19 449 LYS B C 1
ATOM 7178 O O . LYS B 1 449 ? 29.562 7.844 26.438 1 82.19 449 LYS B O 1
ATOM 7183 N N . GLY B 1 450 ? 28.625 6.523 27.969 1 72.56 450 GLY B N 1
ATOM 7184 C CA . GLY B 1 450 ? 28.562 7.512 29.031 1 72.56 450 GLY B CA 1
ATOM 7185 C C . GLY B 1 450 ? 29.875 7.699 29.766 1 72.56 450 GLY B C 1
ATOM 7186 O O . GLY B 1 450 ? 30.734 6.812 29.75 1 72.56 450 GLY B O 1
#

pLDDT: mean 82.74, std 14.69, range [38.06, 98.31]

Radius of gyration: 58.71 Å; Cα contacts (8 Å, |Δi|>4): 1474; chains: 2; bounding box: 81×189×141 Å

Organism: Gorilla gorilla gorilla (NCBI:txid9595)

Nearest PDB structures (foldseek):
  8jya-assembly1_B  TM=7.894E-01  e=4.266E-17  Vicugna pacos
  5lyg-assembly1_A  TM=8.100E-01  e=1.207E-16  Homo sapiens
  4n7i-assembly1_A  TM=8.121E-01  e=2.280E-16  Homo sapiens
  5hm7-assembly1_A  TM=7.931E-01  e=2.152E-16  Homo sapiens
  4v1p-assembly1_A-2  TM=8.112E-01  e=4.834E-16  Homo sapiens

Secondary structure (DSSP, 8-state):
--TTS----HHHHHHHHHHHHH--SS---TTEEE-TTT--EEESTT----HHHHHHHHHHHHS----GGGB-TTT--B--EEETTTTEEE-HHHHHSTTTTTS-EEEHHHHHHHHHHHHHHHHHHHHHHHHHHHHHHHHHHHHHHHHHHHHHHHHHHHHHHHHHHHHHHHHHHHHHHHHHHHHHHHHHHHHHHHHHHHHHHHHHHHHHHHHHHHHHTS-HHHHHHHTTS--GGGTT-----------SS-SS--B-TTHHHHHGGGB----B-TTTS-TTEEEEETTTTEEES--TTSS----TT---SSSEEEBSSPB-SSEEEEEEEEEE-TT--EEEEEEETT--SSS----SGGGTEEEEEE--SS----TTSTTS-EEESS--SEEEEEEETTTTEEEEEETTT-BEEEEEE-S--SS-EEEEEEE-STTSEEEEETTEEEEE--/--TTS----HHHHHHHHHHHHH--SS---TTEEE-TTT--EEESTT----HHHHHHHHHHHHS----GGGB-TTT--B--EEETTTTEEE-HHHHTSTTTTTS-EEEHHHHHHHHHHHHHHHHHHHHHHHHHHHHHHHHHHHHHHHHHHHHHHHHHHHHHHHHHHHHHHHHHHHHHHHHHHHHHHHHHHHHHHHHHHHHHHHHHHHHHHHHHHHHHTS-HHHHHHHTTS--TTSTT-----------SS-SS--B-TTHHHHHGGGB----B-TTTS-TTEEEEETTTTEEES--TTSS----TT---SSSEEEBSS-B-SSEEEEEEEEEE-TT--EEEEEEETT--SSS----SGGGTEEEEEE-SSS----TTSTTSPEEESS--SEEEEEEETTTTEEEEEETTT-BEEEEEE-S--SS-EEEEEEE-STTSEEEEETTEEEEE--

Solvent-accessible surface area (backbone atoms only — not comparable to full-atom values): 49375 Å² total; per-residue (Å²): 44,46,77,83,71,50,75,60,57,70,64,58,49,50,50,50,46,53,54,59,60,68,62,76,80,68,92,67,70,86,57,44,41,58,37,91,83,79,57,49,74,15,56,60,84,63,57,46,83,53,59,64,59,47,48,48,47,47,45,38,60,71,51,56,62,82,46,81,86,39,29,29,89,86,75,69,33,61,48,54,27,27,32,63,79,78,44,36,69,30,18,75,67,49,44,71,30,84,89,37,52,86,47,61,68,39,52,31,70,59,52,39,53,52,48,49,52,51,50,50,53,50,45,52,52,43,50,51,50,41,52,50,39,50,52,52,41,52,49,51,52,50,51,48,51,51,50,53,50,54,51,49,53,49,52,53,48,43,54,50,53,50,48,51,51,51,53,52,50,54,52,50,52,50,49,52,53,50,51,42,51,51,54,49,49,55,52,51,49,53,48,50,51,42,43,52,51,41,50,51,49,37,51,52,45,52,53,51,40,52,51,52,53,54,52,68,71,43,54,60,70,56,38,45,57,49,58,61,57,66,77,63,68,65,80,71,65,62,91,81,67,79,80,78,77,77,73,95,59,77,83,70,70,46,58,53,72,23,47,60,54,46,46,56,72,33,58,48,92,61,44,76,23,48,67,25,26,8,76,58,42,44,35,35,30,62,88,75,68,45,66,51,58,80,64,74,86,57,89,83,74,76,47,92,62,27,20,67,60,53,45,26,31,32,32,65,60,67,43,79,62,54,64,42,17,44,57,37,36,43,53,62,46,87,73,46,38,36,35,43,43,36,24,41,78,78,52,75,39,64,60,88,64,74,60,17,60,92,62,38,19,56,40,46,27,44,49,76,66,89,68,74,69,62,78,74,46,81,74,47,57,45,61,40,90,66,84,54,59,28,38,30,43,37,36,32,46,78,70,14,33,42,36,34,30,30,58,85,77,36,32,59,71,49,70,49,78,43,85,63,63,94,59,40,32,19,44,32,42,34,48,57,53,60,72,24,40,37,37,35,32,79,58,32,39,35,37,45,63,117,44,46,77,86,70,52,74,61,58,70,64,58,48,50,49,50,46,52,55,59,60,67,60,74,81,68,90,67,70,84,57,42,43,58,39,93,83,80,57,49,74,15,57,60,85,64,57,45,81,51,60,63,59,47,47,47,47,46,43,38,62,72,49,56,65,83,47,78,86,39,30,29,90,86,74,68,33,61,49,54,27,27,31,64,79,77,43,36,69,30,19,76,66,51,44,72,30,84,89,36,53,86,47,59,68,42,51,31,70,60,50,40,52,53,48,47,52,51,49,51,51,50,45,53,51,43,51,51,50,40,50,50,40,50,52,52,43,51,50,52,52,51,51,50,52,50,49,52,49,53,51,51,53,50,52,52,48,42,53,51,55,52,49,52,52,51,51,52,50,52,52,50,51,51,50,53,52,49,52,43,49,51,52,48,51,56,54,50,49,54,49,48,52,44,43,52,51,40,50,51,49,37,51,52,43,51,52,51,42,52,52,51,53,54,51,69,72,43,55,60,69,58,39,44,56,50,57,61,56,66,78,61,66,64,80,71,66,62,91,81,68,78,80,77,76,76,73,94,60,77,84,71,70,45,58,52,73,23,46,60,53,45,45,55,72,33,56,48,91,61,44,76,25,50,66,24,26,8,78,54,43,46,35,35,30,62,87,75,68,44,67,52,59,80,64,73,85,58,90,84,77,75,46,92,61,26,20,68,60,54,44,26,32,33,32,64,61,68,44,79,63,55,65,42,17,44,57,37,36,44,54,59,46,86,72,44,37,35,36,42,42,35,25,41,77,80,51,76,40,62,58,90,66,74,60,18,60,91,62,38,18,56,39,45,26,44,54,68,66,88,70,72,70,61,76,74,46,84,75,48,57,45,63,41,94,66,84,56,58,28,38,29,42,38,38,32,45,79,69,14,32,42,36,35,30,29,59,85,76,35,31,60,71,49,68,50,76,43,84,63,63,92,58,40,32,18,43,32,44,33,50,58,52,59,73,23,40,39,37,35,32,80,56,33,38,35,35,45,61,116